Protein 7PQ5 (pdb70)

Nearest PDB structures (foldseek):
  7pq5-assembly1_L  TM=1.001E+00  e=0.000E+00  Photorhabdus laumondii subsp. laumondii TTO1
  8qja-assembly2_B  TM=7.870E-01  e=1.543E-66  Advenella mimigardefordensis DPN7
  8qja-assembly4_D  TM=7.857E-01  e=2.316E-65  Advenella mimigardefordensis DPN7
  8qja-assembly1_A  TM=7.747E-01  e=8.579E-65  Advenella mimigardefordensis DPN7
  8qja-assembly3_C  TM=7.763E-01  e=2.652E-64  Advenella mimigardefordensis DPN7

Secondary structure (DSSP, 8-state):
--------SSS--B---BTTTTB---EEEEEEE-SSS-EEEEEEEEEEEEETTEEEEEEGGG-EEEE-SSEEEEE-SSSSEEEEE--TT-SEE--TTSTTEEEEE-SSSEEEEETT-SEEEEE-EEPP--EEEE--EEEETT--EEEEEE-TTS-EEEEEETTS-EEEEEE-TT--EEEEEE-STT---EEEEEEE-TTS-EEEEEESSS-EEEEEE-TTS-EEEEE-SSS-EEEEEE-TTS-EEEEEEGGG-S-EEEEEETTEEEEE-TT--EEEEEE-TTS-EEEEE-TT--EEEEEE-TTS-EEEEE-TT--EEEEEEETTTTEEEEEE-TTS-EEEEEE-SSS--EEEEE-TTS-EEEEEE-GGG-EEEEE-TTS-EEEEEE-TTS-EEEEE-TTS-EEEEEE-TT--EEEEE-TTS-EEEEEE-TT--EEEEESSS-EEEEEE-TTS-EEEEE-TTS-EEEEEE-TT--EEEEE-TT--EEEEEE-TTS-EEEEE-TT--EEEEEE-TTT--EEEEE-TTS-EEEEEE-TTS-EEEEE-TT--EEEEEE-TTS-EEEEE-SS--EEEEEE-TTS-EEEEEETTEEEEEEE-SSS-EEEEEETTEEEEEEEETTTEEEEEEETTEEEEE---BTTEEEEEEEE---EEEEEEEEE-SSS-EEEEEETTSPPEEEEE-TTS-EEEEE-TTS-EEEEEE-TT--EEEEEEE-----EEEEEEE-TT--EEEEEETTEEEEEEE-TTS-EEEEEESSSEEEE----TT--S-SSEESSSEE-STTSEETTTEE-EETTEEEEE-TTS-EEEEEE--SSS---EEEE---SSS----EEE-SS--EEEEE-TTS-EEEEEETTTTEEEEEEESSSSEEEEEEEETTEEEEEEEEEESSSSEEEEEEEE---SSSSSS-------EEEEEEE-TTS-EEEEE-TTS-EEEEPPPB-TTS-B-S---S-GGG---B-STT-EEETTTTEEE-SS-EEEGGGTEESS--SS-TTT-S-SSB--S-TTTEE-SSSS--EESSTT-S-TT--

Foldseek 3Di:
DPFAADDDVVLFDDALATLLFQDDWDKDWFDWDDDQDIDTWIKIFAQCDADAQGGGIDIPQFWKKADPQFKIWTDHRDNGIDIWGHDPVDAKTADLLQRQWIWGQDPAGIKIDGNPDQKIWDQHDWDPDNTMTHTAWIAGPLGFIWGFDADPVGDGAKIDGPLWWIKGWDADPVRHTAWIFTCTPNGTHTAKGWDADPVSHTAWIGGLQAAIKGFDADPVGDTAKMASVPQWMKGFDADPVGHTAFMAIGPRFRTWGWDDDVQKIWIAHPVGQIKIWGADPSSGTAWIAGSVGWIKGWDADPSRHTAWIAGRVGQIWGWDDDVRNSDTAWTAGSVGWIKGWDADDVGGHTQWIAGSVRQIKGWDADPVGHTFFIQGSVRWTKGWDADSSRHTAWTAGSVGQMKGWDADSSRHTAWTQGSQRQIKGWDADPSRQTAWIDGANWIKGFDADSSRHTAWIQGSVRAIKGFDADSRGAGAWIAARVRQIKGWDAHHPRHTAWTAASVGQMKGWDADRHPRHTAWIAFSVRQMKGFDADSNRHTQKTADSLGWMKGWDDDSRGDTAWIAGQVGWIKGFDADSVRDTAWIQGPLGIWGWDADSPGDTAWIRDSPWIWGWDADDVRDTAWIDTPFWIKGWDPPDPFKIKIWIFGDVTDIWIKMFGDDVVRATAWIDTDPDQIKGFDAGSVRDTQWIADVLAKIKGWDADSLGHTAWIQIFSVCVPWTKGWDADSLGQTAWMDTPRQIKGFDADSNSFTQFIDTPNRTQKGFDADSRLFRAAFIDHPDTFHHPQQDDSARHGADGPQWGWDADSRGFTAWIWRPPVVDDTWIKGFDAGPPQRDRQWIDGRDFIKGWDADPVLATAKIDTVVFQKIKGFDPPDLHTAKIWIDTPRATAKMKGWDDRPLATAKIWMWGWDDDPPDPDRPDGDDIFMWGFDAALQHATAFTAHRRGHTAAGDADADQLGDGDGDGDHPPVPDPQDDGRQWGADVVPCWTDHRRWIAHSSRQWTRGFASPPCVQHPRGTHQDSGSRFWYDNHRRHIDGSGPVSADPSHD

Solvent-accessible surface area: 50080 Å² total; per-residue (Å²): 143,90,55,105,57,32,30,84,36,121,72,44,67,77,24,57,17,4,8,10,32,1,84,20,77,17,63,63,54,5,1,76,22,28,76,29,4,84,2,49,1,38,2,4,11,27,40,170,61,120,29,33,3,16,50,0,0,15,2,29,12,41,21,12,0,24,12,81,81,95,136,4,40,1,90,32,19,37,53,18,17,2,72,3,67,6,55,103,88,128,94,114,15,90,39,44,60,10,23,41,31,46,0,24,96,21,140,122,2,31,30,10,86,64,55,104,36,45,31,16,41,31,0,25,60,52,44,102,138,133,125,101,30,27,1,30,20,32,64,12,56,42,92,10,90,2,116,10,50,52,56,172,155,62,63,10,32,64,0,45,8,77,14,25,9,52,0,32,7,66,53,57,193,176,34,40,4,41,10,0,71,6,31,16,120,215,37,100,41,46,1,2,106,4,90,41,73,143,101,10,57,0,12,44,1,40,1,23,50,40,73,42,7,79,5,92,42,46,103,139,14,27,0,26,74,31,19,21,56,87,86,9,88,13,49,25,156,48,67,212,144,23,71,0,23,28,8,72,4,4,64,35,19,72,22,22,82,4,61,43,53,139,25,55,6,114,14,28,39,108,129,48,71,55,34,19,8,57,56,50,152,59,34,4,13,42,33,34,61,52,48,58,36,12,35,23,106,51,74,48,45,193,71,9,30,40,40,95,44,45,51,31,83,46,26,48,56,53,29,70,50,76,77,68,26,23,41,41,32,27,44,43,56,39,61,48,11,60,62,97,59,61,46,79,94,132,58,51,60,55,45,7,50,39,5,26,64,150,52,53,73,71,37,56,69,77,142,107,32,25,73,11,13,88,42,26,54,92,57,105,85,20,58,43,71,73,40,90,93,14,28,46,32,30,66,41,65,53,69,52,36,44,103,48,51,85,61,43,171,41,22,23,50,33,104,37,61,34,50,48,110,49,65,51,39,41,13,45,37,66,26,36,53,61,118,14,43,50,41,50,68,8,79,44,117,54,125,60,44,202,32,42,42,49,25,18,6,19,10,19,59,127,49,78,8,84,34,76,57,40,66,31,29,24,34,38,18,14,20,16,28,91,46,29,112,24,77,18,101,57,10,36,45,58,32,46,46,3,56,101,30,24,86,30,52,97,14,47,23,105,45,33,39,56,64,33,78,63,24,60,2,28,5,28,78,51,36,51,6,29,49,69,38,49,42,52,13,41,38,60,22,18,79,6,30,27,41,10,71,30,56,47,124,60,34,153,22,30,20,32,54,24,50,83,9,24,57,115,42,68,9,115,46,66,72,42,45,36,116,54,48,43,18,16,52,17,84,88,20,56,2,121,36,96,68,31,60,31,50,45,34,64,29,0,61,19,69,70,17,59,2,73,27,85,53,95,50,95,66,71,55,44,71,24,49,14,32,74,10,53,0,65,35,127,56,68,76,77,104,22,34,53,36,39,0,60,8,94,103,122,20,152,20,69,10,94,79,70,37,10,99,42,60,38,8,48,23,3,28,6,80,76,68,58,71,2,44,9,64,67,66,96,48,11,72,18,24,0,21,72,18,126,73,8,1,53,1,118,13,92,60,34,95,2,10,5,10,43,19,4,167,11,12,148,59,152,131,23,20,36,47,140,20,58,54,44,54,24,10,10,27,36,7,10,15,35,97,62,104,76,21,53,42,102,27,28,17,25,6,7,3,74,12,2,5,52,54,228,92,114,65,2,61,10,95,37,13,81,9,14,5,3,3,98,103,19,39,15,106,96,63,5,100,17,161,71,5,50,35,144,4,14,39,2,43,84,6,35,52,47,82,3,46,29,15,155,4,0,5,1,68,41,33,23,73,69,43,176,78,83,171,99,14,48,20,58,11,109,36,43,11,76,31,45,17,4,14,63,4,32,30,95,53,64,57,18,70,15,113,14,12,16,69,6,16,1,4,18,19,79,0,120,127,39,26,66,37,21,10,16,2,11,41,30,80,24,11,0,6,15,15,57,50,47,122,72,86,16,86,18,6,28,2,4,8,23,46,56,75,44,3,3,1,2,14,7,34,44,10,68,39,112,123,102,69,187,74,93,38,108,65,20,131,66,95,14,7,6,1,0,6,14,42,13,10,8,2,9,0,0,1,50,29,55,5,145,62,22,14,123,69,26,114,28,5,18,6,4,63,116,50,24,57,136,52,102,59,79,103,14,43,7,20,22,32,15,4,31,1,18,65,1,118,46,30,28,5,6,5,0,37,53,7,14,0,12,9,42,3,5,3,1,1,4,18,19,57,82,7,28,238,20,27,42,22,9,4,51,9,7,49,3,7,35,31,27,14,5,10,51,0,45,51,38,85,28,42,37,125,76,15,60,41,101,27,31,143

Structure (mmCIF, N/CA/C/O backbone):
data_7PQ5
#
_entry.id   7PQ5
#
_cell.length_a   1.00
_cell.length_b   1.00
_cell.length_c   1.00
_cell.angle_alpha   90.00
_cell.angle_beta   90.00
_cell.angle_gamma   90.00
#
_symmetry.space_group_name_H-M   'P 1'
#
loop_
_atom_site.group_PDB
_atom_site.id
_atom_site.type_symbol
_atom_site.label_atom_id
_atom_site.label_alt_id
_atom_site.label_comp_id
_atom_site.label_asym_id
_atom_site.label_entity_id
_atom_site.label_seq_id
_atom_site.pdbx_PDB_ins_code
_atom_site.Cartn_x
_atom_site.Cartn_y
_atom_site.Cartn_z
_atom_site.occupancy
_atom_site.B_iso_or_equiv
_atom_site.auth_seq_id
_atom_site.auth_comp_id
_atom_site.auth_asym_id
_atom_site.auth_atom_id
_atom_site.pdbx_PDB_model_num
ATOM 1 N N . GLU A 1 272 ? 107.71400 121.78500 98.64900 1.000 85.05000 272 GLU L N 1
ATOM 2 C CA . GLU A 1 272 ? 108.97000 121.58700 97.93700 1.000 85.05000 272 GLU L CA 1
ATOM 3 C C . GLU A 1 272 ? 109.76600 120.44000 98.54800 1.000 85.05000 272 GLU L C 1
ATOM 4 O O . GLU A 1 272 ? 109.58400 120.09800 99.71600 1.000 85.05000 272 GLU L O 1
ATOM 6 N N . GLY A 1 273 ? 110.65300 119.85200 97.75100 1.000 80.54000 273 GLY L N 1
ATOM 7 C CA . GLY A 1 273 ? 111.49500 118.76600 98.21500 1.000 80.54000 273 GLY L CA 1
ATOM 8 C C . GLY A 1 273 ? 112.63700 119.22800 99.09600 1.000 80.54000 273 GLY L C 1
ATOM 9 O O . GLY A 1 273 ? 113.78900 118.83100 98.89100 1.000 80.54000 273 GLY L O 1
ATOM 10 N N . ALA A 1 274 ? 112.33100 120.06400 100.08500 1.000 73.89000 274 ALA L N 1
ATOM 11 C CA . ALA A 1 274 ? 113.35800 120.68200 100.90600 1.000 73.89000 274 ALA L CA 1
ATOM 12 C C . ALA A 1 274 ? 112.80100 120.93000 102.30000 1.000 73.89000 274 ALA L C 1
ATOM 13 O O . ALA A 1 274 ? 111.60500 120.77600 102.55600 1.000 73.89000 274 ALA L O 1
ATOM 15 N N . LYS A 1 275 ? 113.69700 121.31900 103.20200 1.000 66.84000 275 LYS L N 1
ATOM 16 C CA . LYS A 1 275 ? 113.35700 121.69900 104.56400 1.000 66.84000 275 LYS L CA 1
ATOM 17 C C . LYS A 1 275 ? 114.23900 122.86500 104.96200 1.000 66.84000 275 LYS L C 1
ATOM 18 O O . LYS A 1 275 ? 115.41800 122.90100 104.60100 1.000 66.84000 275 LYS L O 1
ATOM 24 N N . ARG A 1 276 ? 113.67500 123.81500 105.70000 1.000 60.05000 276 ARG L N 1
ATOM 25 C CA . ARG A 1 276 ? 114.42800 125.01400 106.02400 1.000 60.05000 276 ARG L CA 1
ATOM 26 C C . ARG A 1 276 ? 115.59700 124.64800 106.92600 1.000 60.05000 276 ARG L C 1
ATOM 27 O O . ARG A 1 276 ? 115.53200 123.69900 107.71000 1.000 60.05000 276 ARG L O 1
ATOM 35 N N . TYR A 1 277 ? 116.67900 125.40500 106.80800 1.000 56.49000 277 TYR L N 1
ATOM 36 C CA . TYR A 1 277 ? 117.84900 125.18200 107.64000 1.000 56.49000 277 TYR L CA 1
ATOM 37 C C . TYR A 1 277 ? 117.67000 125.93700 108.94900 1.000 56.49000 277 TYR L C 1
ATOM 38 O O . TYR A 1 277 ? 117.27400 127.10500 108.95200 1.000 56.49000 277 TYR L O 1
ATOM 47 N N . ARG A 1 278 ? 117.95400 125.26300 110.05600 1.000 55.47000 278 ARG L N 1
ATOM 48 C CA . ARG A 1 278 ? 117.86600 125.84600 111.38300 1.000 55.47000 278 ARG L CA 1
ATOM 49 C C . ARG A 1 278 ? 119.22700 125.74000 112.05700 1.000 55.47000 278 ARG L C 1
ATOM 50 O O . ARG A 1 278 ? 119.98300 124.79400 111.82100 1.000 55.47000 278 ARG L O 1
ATOM 58 N N . GLU A 1 279 ? 119.52900 126.71600 112.90700 1.000 60.52000 279 GLU L N 1
ATOM 59 C CA . GLU A 1 279 ? 120.87500 126.91100 113.43100 1.000 60.52000 279 GLU L CA 1
ATOM 60 C C . GLU A 1 279 ? 121.18800 126.11900 114.69300 1.000 60.52000 279 GLU L C 1
ATOM 61 O O . GLU A 1 279 ? 122.30200 126.25100 115.21200 1.000 60.52000 279 GLU L O 1
ATOM 67 N N . ALA A 1 280 ? 120.24000 125.34800 115.22000 1.000 59.09000 280 ALA L N 1
ATOM 68 C CA . ALA A 1 280 ? 120.37900 124.43000 116.35400 1.000 59.09000 280 ALA L CA 1
ATOM 69 C C . ALA A 1 280 ? 120.27800 125.17500 117.67700 1.000 59.09000 280 ALA L C 1
ATOM 70 O O . ALA A 1 280 ? 120.38900 124.54500 118.73200 1.000 59.09000 280 ALA L O 1
ATOM 72 N N . THR A 1 281 ? 120.08000 126.49000 117.65700 1.000 58.60000 281 THR L N 1
ATOM 73 C CA . THR A 1 281 ? 119.75500 127.25900 118.84600 1.000 58.60000 281 THR L CA 1
ATOM 74 C C . THR A 1 281 ? 118.32300 127.75400 118.78500 1.000 58.60000 281 THR L C 1
ATOM 75 O O . THR A 1 281 ? 117.85300 128.40900 119.72100 1.000 58.60000 281 THR L O 1
ATOM 79 N N . LYS A 1 282 ? 117.62700 127.45000 117.69300 1.000 55.15000 282 LYS L N 1
ATOM 80 C CA . LYS A 1 282 ? 116.24400 127.82600 117.46300 1.000 55.15000 282 LYS L CA 1
ATOM 81 C C . LYS A 1 282 ? 115.34800 126.60200 117.55600 1.000 55.15000 282 LYS L C 1
ATOM 82 O O . LYS A 1 282 ? 114.15800 126.67700 117.23300 1.000 55.15000 282 LYS L O 1
ATOM 88 N N . LYS A 1 283 ? 115.91200 125.47600 117.98500 1.000 50.14000 283 LYS L N 1
ATOM 89 C CA . LYS A 1 283 ? 115.23100 124.19900 118.09700 1.000 50.14000 283 LYS L CA 1
ATOM 90 C C . LYS A 1 283 ? 114.94400 123.91000 119.56300 1.000 50.14000 283 LYS L C 1
ATOM 91 O O . LYS A 1 283 ? 115.75700 124.22200 120.43600 1.000 50.14000 283 LYS L O 1
ATOM 97 N N . PHE A 1 284 ? 113.78200 123.32300 119.82700 1.000 46.40000 284 PHE L N 1
ATOM 98 C CA . PHE A 1 284 ? 113.34500 122.98100 121.17400 1.000 46.40000 284 PHE L CA 1
ATOM 99 C C . PHE A 1 284 ? 113.30700 121.46400 121.30400 1.000 46.40000 284 PHE L C 1
ATOM 100 O O . PHE A 1 284 ? 112.74900 120.78200 120.44000 1.000 46.40000 284 PHE L O 1
ATOM 108 N N . PHE A 1 285 ? 113.90300 120.93700 122.37500 1.000 45.19000 285 PHE L N 1
ATOM 109 C CA . PHE A 1 285 ? 114.02200 119.49900 122.57200 1.000 45.19000 285 PHE L CA 1
ATOM 110 C C . PHE A 1 285 ? 113.38000 119.07000 123.88400 1.000 45.19000 285 PHE L C 1
ATOM 111 O O . PHE A 1 285 ? 113.29100 119.84900 124.83700 1.000 45.19000 285 PHE L O 1
ATOM 119 N N . THR A 1 286 ? 112.94500 117.81000 123.92300 1.000 44.94000 286 THR L N 1
ATOM 120 C CA . THR A 1 286 ? 112.59000 117.12300 125.15600 1.000 44.94000 286 THR L CA 1
ATOM 121 C C . THR A 1 286 ? 113.24500 115.74900 125.18500 1.000 44.94000 286 THR L C 1
ATOM 122 O O . THR A 1 286 ? 113.58600 115.17800 124.14700 1.000 44.94000 286 THR L O 1
ATOM 126 N N . GLY A 1 287 ? 113.40900 115.21800 126.39400 1.000 42.78000 287 GLY L N 1
ATOM 127 C CA . GLY A 1 287 ? 114.02000 113.91300 126.56300 1.000 42.78000 287 GLY L CA 1
ATOM 128 C C . GLY A 1 287 ? 115.53900 113.95800 126.55100 1.000 42.78000 287 GLY L C 1
ATOM 129 O O . GLY A 1 287 ? 116.16200 114.96500 126.88800 1.000 42.78000 287 GLY L O 1
ATOM 130 N N . ILE A 1 290 ? 114.70800 114.69700 121.47200 1.000 44.30000 290 ILE L N 1
ATOM 131 C CA . ILE A 1 290 ? 113.70100 114.67100 120.41700 1.000 44.30000 290 ILE L CA 1
ATOM 132 C C . ILE A 1 290 ? 113.32800 116.10000 120.05400 1.000 44.30000 290 ILE L C 1
ATOM 133 O O . ILE A 1 290 ? 113.01000 116.90700 120.93500 1.000 44.30000 290 ILE L O 1
ATOM 138 N N . ASP A 1 291 ? 113.37600 116.41400 118.76200 1.000 45.34000 291 ASP L N 1
ATOM 139 C CA . ASP A 1 291 ? 112.88500 117.69400 118.26400 1.000 45.34000 291 ASP L CA 1
ATOM 140 C C . ASP A 1 291 ? 111.35800 117.71900 118.27600 1.000 45.34000 291 ASP L C 1
ATOM 141 O O . ASP A 1 291 ? 110.71400 116.95500 117.55200 1.000 45.34000 291 ASP L O 1
ATOM 146 N N . VAL A 1 292 ? 110.78300 118.60200 119.09700 1.000 44.13000 292 VAL L N 1
ATOM 147 C CA . VAL A 1 292 ? 109.33000 118.68900 119.24200 1.000 44.13000 292 VAL L CA 1
ATOM 148 C C . VAL A 1 292 ? 108.64500 118.99600 117.91900 1.000 44.13000 292 VAL L C 1
ATOM 149 O O . VAL A 1 292 ? 107.47900 118.63800 117.71900 1.000 44.13000 292 VAL L O 1
ATOM 153 N N . THR A 1 293 ? 109.33300 119.67800 117.00700 1.000 43.36000 293 THR L N 1
ATOM 154 C CA . THR A 1 293 ? 108.69900 120.10900 115.76900 1.000 43.36000 293 THR L CA 1
ATOM 155 C C . THR A 1 293 ? 108.54400 118.98200 114.75500 1.000 43.36000 293 THR L C 1
ATOM 156 O O . THR A 1 293 ? 107.73700 119.10400 113.82900 1.000 43.36000 293 THR L O 1
ATOM 160 N N . THR A 1 294 ? 109.26700 117.87700 114.92000 1.000 44.06000 294 THR L N 1
ATOM 161 C CA . THR A 1 294 ? 109.28900 116.82600 113.90600 1.000 44.06000 294 THR L CA 1
ATOM 162 C C . THR A 1 294 ? 109.26500 115.41900 114.47400 1.000 44.06000 294 THR L C 1
ATOM 163 O O . THR A 1 294 ? 108.89100 114.49600 113.74400 1.000 44.06000 294 THR L O 1
ATOM 167 N N . GLY A 1 295 ? 109.63800 115.20700 115.73300 1.000 43.09000 295 GLY L N 1
ATOM 168 C CA . GLY A 1 295 ? 109.71000 113.86600 116.26800 1.000 43.09000 295 GLY L CA 1
ATOM 169 C C . GLY A 1 295 ? 110.91300 113.15000 115.70300 1.000 43.09000 295 GLY L C 1
ATOM 170 O O . GLY A 1 295 ? 110.81700 112.00300 115.26300 1.000 43.09000 295 GLY L O 1
ATOM 171 N N . GLN A 1 296 ? 112.05800 113.82400 115.71800 1.000 41.77000 296 GLN L N 1
ATOM 172 C CA . GLN A 1 296 ? 113.27600 113.31400 115.11000 1.000 41.77000 296 GLN L CA 1
ATOM 173 C C . GLN A 1 296 ? 114.40400 113.34600 116.12500 1.000 41.77000 296 GLN L C 1
ATOM 174 O O . GLN A 1 296 ? 114.60800 114.35700 116.80200 1.000 41.77000 296 GLN L O 1
ATOM 180 N N . LEU A 1 297 ? 115.12700 112.23600 116.22300 1.000 40.30000 297 LEU L N 1
ATOM 181 C CA . LEU A 1 297 ? 116.19300 112.10500 117.20300 1.000 40.30000 297 LEU L CA 1
ATOM 182 C C . LEU A 1 297 ? 117.38300 112.95900 116.77800 1.000 40.30000 297 LEU L C 1
ATOM 183 O O . LEU A 1 297 ? 117.80300 112.92700 115.61900 1.000 40.30000 297 LEU L O 1
ATOM 188 N N . PHE A 1 298 ? 117.92000 113.72800 117.71900 1.000 45.20000 298 PHE L N 1
ATOM 189 C CA . PHE A 1 298 ? 119.09900 114.56000 117.50400 1.000 45.20000 298 PHE L CA 1
ATOM 190 C C . PHE A 1 298 ? 120.28700 113.95700 118.24700 1.000 45.20000 298 PHE L C 1
ATOM 191 O O . PHE A 1 298 ? 120.33000 113.98700 119.48100 1.000 45.20000 298 PHE L O 1
ATOM 199 N N . ASP A 1 299 ? 121.25100 113.41300 117.50400 1.000 45.42000 299 ASP L N 1
ATOM 200 C CA . ASP A 1 299 ? 122.50300 112.93900 118.08300 1.000 45.42000 299 ASP L CA 1
ATOM 201 C C . ASP A 1 299 ? 123.66500 113.56200 117.32700 1.000 45.42000 299 ASP L C 1
ATOM 202 O O . ASP A 1 299 ? 123.69500 113.52400 116.09500 1.000 45.42000 299 ASP L O 1
ATOM 207 N N . GLN A 1 300 ? 124.61500 114.13700 118.06200 1.000 44.24000 300 GLN L N 1
ATOM 208 C CA . GLN A 1 300 ? 125.78300 114.76900 117.45600 1.000 44.24000 300 GLN L CA 1
ATOM 209 C C . GLN A 1 300 ? 126.96600 114.57100 118.39100 1.000 44.24000 300 GLN L C 1
ATOM 210 O O . GLN A 1 300 ? 126.95500 115.11200 119.49900 1.000 44.24000 300 GLN L O 1
ATOM 216 N N . ARG A 1 301 ? 127.98300 113.81600 117.97200 1.000 41.01000 301 ARG L N 1
ATOM 217 C CA . ARG A 1 301 ? 129.10500 113.53100 118.86200 1.000 41.01000 301 ARG L CA 1
ATOM 218 C C . ARG A 1 301 ? 130.44400 113.80000 118.18700 1.000 41.01000 301 ARG L C 1
ATOM 219 O O . ARG A 1 301 ? 130.66200 113.39200 117.04400 1.000 41.01000 301 ARG L O 1
ATOM 227 N N . THR A 1 302 ? 131.33400 114.48200 118.90800 1.000 43.05000 302 THR L N 1
ATOM 228 C CA . THR A 1 302 ? 132.69700 114.77200 118.46900 1.000 43.05000 302 THR L CA 1
ATOM 229 C C . THR A 1 302 ? 133.66400 113.66000 118.87400 1.000 43.05000 302 THR L C 1
ATOM 230 O O . THR A 1 302 ? 133.61600 113.16600 120.00400 1.000 43.05000 302 THR L O 1
ATOM 234 N N . ASP A 1 303 ? 134.50800 113.23100 117.93400 1.000 41.73000 303 ASP L N 1
ATOM 235 C CA . ASP A 1 303 ? 135.40400 112.10600 118.17400 1.000 41.73000 303 ASP L CA 1
ATOM 236 C C . ASP A 1 303 ? 136.88300 112.46500 118.22200 1.000 41.73000 303 ASP L C 1
ATOM 237 O O . ASP A 1 303 ? 137.63300 111.79600 118.93200 1.000 41.73000 303 ASP L O 1
ATOM 242 N N . ILE A 1 304 ? 137.33100 113.48600 117.48700 1.000 41.45000 304 ILE L N 1
ATOM 243 C CA . ILE A 1 304 ? 138.72500 113.92300 117.49300 1.000 41.45000 304 ILE L CA 1
ATOM 244 C C . ILE A 1 304 ? 138.75300 115.44700 117.53300 1.000 41.45000 304 ILE L C 1
ATOM 245 O O . ILE A 1 304 ? 137.82200 116.11100 117.07200 1.000 41.45000 304 ILE L O 1
ATOM 250 N N . THR A 1 305 ? 139.82200 116.00800 118.10400 1.000 46.38000 305 THR L N 1
ATOM 251 C CA . THR A 1 305 ? 139.97600 117.46200 118.16600 1.000 46.38000 305 THR L CA 1
ATOM 252 C C . THR A 1 305 ? 141.45500 117.82600 118.23600 1.000 46.38000 305 THR L C 1
ATOM 253 O O . THR A 1 305 ? 142.11800 117.52500 119.23100 1.000 46.38000 305 THR L O 1
ATOM 257 N N . LEU A 1 306 ? 141.96500 118.47800 117.18800 1.000 47.41000 306 LEU L N 1
ATOM 258 C CA . LEU A 1 306 ? 143.38300 118.79100 117.05600 1.000 47.41000 306 LEU L CA 1
ATOM 259 C C . LEU A 1 306 ? 143.54100 120.17800 116.44400 1.000 47.41000 306 LEU L C 1
ATOM 260 O O . LEU A 1 306 ? 142.59500 120.75300 115.90300 1.000 47.41000 306 LEU L O 1
ATOM 265 N N . GLY A 1 307 ? 144.74800 120.71500 116.53900 1.000 49.11000 307 GLY L N 1
ATOM 266 C CA . GLY A 1 30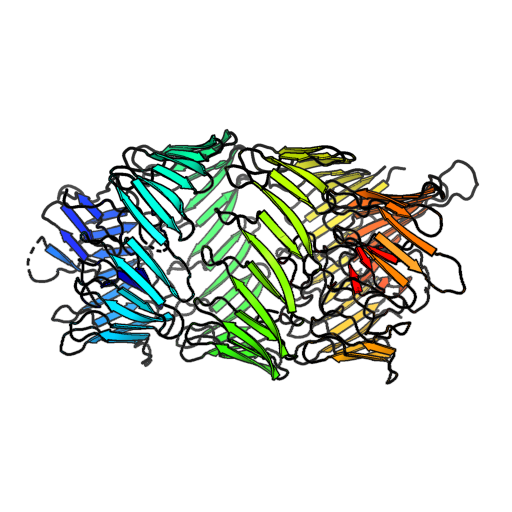7 ? 145.16200 121.87200 115.77400 1.000 49.11000 307 GLY L CA 1
ATOM 267 C C . GLY A 1 307 ? 145.22000 123.13700 116.61900 1.000 49.11000 307 GLY L C 1
ATOM 268 O O . GLY A 1 307 ? 144.55300 123.27200 117.64700 1.000 49.11000 307 GLY L O 1
ATOM 269 N N . GLN A 1 308 ? 146.04600 124.07900 116.16200 1.000 49.91000 308 GLN L N 1
ATOM 270 C CA . GLN A 1 308 ? 146.28900 125.33700 116.86200 1.000 49.91000 308 GLN L CA 1
ATOM 271 C C . GLN A 1 308 ? 145.77800 126.56600 116.12700 1.000 49.91000 308 GLN L C 1
ATOM 272 O O . GLN A 1 308 ? 145.18300 127.44400 116.75300 1.000 49.91000 308 GLN L O 1
ATOM 278 N N . THR A 1 309 ? 145.99800 126.66100 114.81600 1.000 50.57000 309 THR L N 1
ATOM 279 C CA . THR A 1 309 ? 145.58600 127.83400 114.05200 1.000 50.57000 309 THR L CA 1
ATOM 280 C C . THR A 1 309 ? 144.13600 127.74300 113.58900 1.000 50.57000 309 THR L C 1
ATOM 281 O O . THR A 1 309 ? 143.34500 128.65600 113.83700 1.000 50.57000 309 THR L O 1
ATOM 285 N N . LEU A 1 310 ? 143.77300 126.66100 112.91700 1.000 49.52000 310 LEU L N 1
ATOM 286 C CA . LEU A 1 310 ? 142.38100 126.37000 112.62700 1.000 49.52000 310 LEU L CA 1
ATOM 287 C C . LEU A 1 310 ? 142.08300 124.93900 113.04300 1.000 49.52000 310 LEU L C 1
ATOM 288 O O . LEU A 1 310 ? 142.97300 124.08500 113.01000 1.000 49.52000 310 LEU L O 1
ATOM 293 N N . PRO A 1 311 ? 140.84500 124.64400 113.43800 1.000 48.73000 311 PRO L N 1
ATOM 294 C CA . PRO A 1 311 ? 140.57000 123.35800 114.08600 1.000 48.73000 311 PRO L CA 1
ATOM 295 C C . PRO A 1 311 ? 140.34100 122.22600 113.09800 1.000 48.73000 311 PRO L C 1
ATOM 296 O O . PRO A 1 311 ? 139.67900 122.38600 112.07100 1.000 48.73000 311 PRO L O 1
ATOM 300 N N . LEU A 1 312 ? 140.90200 121.06600 113.42900 1.000 45.92000 312 LEU L N 1
ATOM 301 C CA . LEU A 1 312 ? 140.61300 119.80600 112.75400 1.000 45.92000 312 LEU L CA 1
ATOM 302 C C . LEU A 1 312 ? 139.73500 118.96900 113.67800 1.000 45.92000 312 LEU L C 1
ATOM 303 O O . LEU A 1 312 ? 140.20600 118.48800 114.71300 1.000 45.92000 312 LEU L O 1
ATOM 308 N N . VAL A 1 313 ? 138.46800 118.78600 113.30600 1.000 43.43000 313 VAL L N 1
ATOM 309 C CA . VAL A 1 313 ? 137.47500 118.14900 114.16900 1.000 43.43000 313 VAL L CA 1
ATOM 310 C C . VAL A 1 313 ? 136.70700 117.11600 113.35800 1.000 43.43000 313 VAL L C 1
ATOM 311 O O . VAL A 1 313 ? 136.09800 117.45300 112.33700 1.000 43.43000 313 VAL L O 1
ATOM 315 N N . PHE A 1 314 ? 136.72400 115.86700 113.81700 1.000 42.64000 314 PHE L N 1
ATOM 316 C CA . PHE A 1 314 ? 135.86800 114.81400 113.28200 1.000 42.64000 314 PHE L CA 1
ATOM 317 C C . PHE A 1 314 ? 134.59700 114.75000 114.12000 1.000 42.64000 314 PHE L C 1
ATOM 318 O O . PHE A 1 314 ? 134.62800 114.31700 115.27500 1.000 42.64000 314 PHE L O 1
ATOM 326 N N . LEU A 1 315 ? 133.48000 115.17700 113.53700 1.000 41.83000 315 LEU L N 1
ATOM 327 C CA . LEU A 1 315 ? 132.17900 115.17300 114.18900 1.000 41.83000 315 LEU L CA 1
ATOM 328 C C . LEU A 1 315 ? 131.19300 114.38500 113.34200 1.000 41.83000 315 LEU L C 1
ATOM 329 O O . LEU A 1 315 ? 131.16400 114.53300 112.12000 1.000 41.83000 315 LEU L O 1
ATOM 334 N N . ARG A 1 316 ? 130.38000 113.55500 113.99200 1.000 38.29000 316 ARG L N 1
ATOM 335 C CA . ARG A 1 316 ? 129.36800 112.75500 113.32000 1.000 38.29000 316 ARG L CA 1
ATOM 336 C C . ARG A 1 316 ? 127.99200 113.04500 113.90200 1.000 38.29000 316 ARG L C 1
ATOM 337 O O . ARG A 1 316 ? 127.85700 113.37500 115.08200 1.000 38.29000 316 ARG L O 1
ATOM 345 N N . SER A 1 317 ? 126.96800 112.92500 113.05800 1.000 38.00000 317 SER L N 1
ATOM 346 C CA . SER A 1 317 ? 125.59200 113.17900 113.46200 1.000 38.00000 317 SER L CA 1
ATOM 347 C C . SER A 1 317 ? 124.66800 112.15700 112.81800 1.000 38.00000 317 SER L C 1
ATOM 348 O O . SER A 1 317 ? 125.03700 111.46800 111.86700 1.000 38.00000 317 SER L O 1
ATOM 351 N N . TRP A 1 318 ? 123.45200 112.07000 113.34900 1.000 34.97000 318 TRP L N 1
ATOM 352 C CA . TRP A 1 318 ? 122.48100 111.05800 112.95500 1.000 34.97000 318 TRP L CA 1
ATOM 353 C C . TRP A 1 318 ? 121.39300 111.68200 112.09000 1.000 34.97000 318 TRP L C 1
ATOM 354 O O . TRP A 1 318 ? 120.72700 112.63300 112.51000 1.000 34.97000 318 TRP L O 1
ATOM 365 N N . VAL A 1 319 ? 121.21600 111.13400 110.89100 1.000 38.15000 319 VAL L N 1
ATOM 366 C CA . VAL A 1 319 ? 120.23000 111.57100 109.90400 1.000 38.15000 319 VAL L CA 1
ATOM 367 C C . VAL A 1 319 ? 119.83300 110.33600 109.09900 1.000 38.15000 319 VAL L C 1
ATOM 368 O O . VAL A 1 319 ? 120.54200 109.95600 108.16000 1.000 38.15000 319 VAL L O 1
ATOM 372 N N . PRO A 1 320 ? 118.72900 109.67300 109.44300 1.000 38.24000 320 PRO L N 1
ATOM 373 C CA . PRO A 1 320 ? 118.50400 108.29400 108.97400 1.000 38.24000 320 PRO L CA 1
ATOM 374 C C . PRO A 1 320 ? 118.62200 108.06200 107.47300 1.000 38.24000 320 PRO L C 1
ATOM 375 O O . PRO A 1 320 ? 119.07600 106.98400 107.07000 1.000 38.24000 320 PRO L O 1
ATOM 379 N N . GLU A 1 321 ? 118.23000 109.02000 106.63000 1.000 44.80000 321 GLU L N 1
ATOM 380 C CA . GLU A 1 321 ? 118.21900 108.82700 105.18300 1.000 44.80000 321 GLU L CA 1
ATOM 381 C C . GLU A 1 321 ? 119.46600 109.36500 104.48400 1.000 44.80000 321 GLU L C 1
ATOM 382 O O . GLU A 1 321 ? 119.40000 109.74000 103.31000 1.000 44.80000 321 GLU L O 1
ATOM 388 N N . GLU A 1 322 ? 120.60200 109.41400 105.16900 1.000 46.40000 322 GLU L N 1
ATOM 389 C CA . GLU A 1 322 ? 121.81400 109.97800 104.59800 1.000 46.40000 322 GLU L CA 1
ATOM 390 C C . GLU A 1 322 ? 122.97000 109.02900 104.87800 1.000 46.40000 322 GLU L C 1
ATOM 391 O O . GLU A 1 322 ? 122.86300 108.11600 105.69800 1.000 46.40000 322 GLU L O 1
ATOM 397 N N . GLN A 1 323 ? 124.08100 109.23200 104.17600 1.000 46.95000 323 GLN L N 1
ATOM 398 C CA . GLN A 1 323 ? 125.15700 108.25500 104.20500 1.000 46.95000 323 GLN L CA 1
ATOM 399 C C . GLN A 1 323 ? 126.48900 108.96200 104.00500 1.000 46.95000 323 GLN L C 1
ATOM 400 O O . GLN A 1 323 ? 126.55700 110.05100 103.43000 1.000 46.95000 323 GLN L O 1
ATOM 406 N N . GLY A 1 324 ? 127.55200 108.32600 104.49300 1.000 46.43000 324 GLY L N 1
ATOM 407 C CA . GLY A 1 324 ? 128.90600 108.80800 104.30500 1.000 46.43000 324 GLY L CA 1
ATOM 408 C C . GLY A 1 324 ? 129.93200 107.79500 104.76800 1.000 46.43000 324 GLY L C 1
ATOM 409 O O . GLY A 1 324 ? 129.74700 106.58800 104.58600 1.000 46.43000 324 GLY L O 1
ATOM 410 N N . LEU A 1 325 ? 131.02500 108.26900 105.35700 1.000 45.95000 325 LEU L N 1
ATOM 411 C CA . LEU A 1 325 ? 131.78900 107.43000 106.26500 1.000 45.95000 325 LEU L CA 1
ATOM 412 C C . LEU A 1 325 ? 130.90000 107.00800 107.42600 1.000 45.95000 325 LEU L C 1
ATOM 413 O O . LEU A 1 325 ? 129.93700 107.69600 107.77600 1.000 45.95000 325 LEU L O 1
ATOM 418 N N . LEU A 1 326 ? 131.22200 105.85700 108.01800 1.000 41.28000 326 LEU L N 1
ATOM 419 C CA . LEU A 1 326 ? 130.46700 105.22700 109.10000 1.000 41.28000 326 LEU L CA 1
ATOM 420 C C . LEU A 1 326 ? 129.13800 104.64400 108.63900 1.000 41.28000 326 LEU L C 1
ATOM 421 O O . LEU A 1 326 ? 128.32100 104.25200 109.47700 1.000 41.28000 326 LEU L O 1
ATOM 426 N N . GLY A 1 327 ? 128.90400 104.56100 107.33300 1.000 41.03000 327 GLY L N 1
ATOM 427 C CA . GLY A 1 327 ? 127.82400 103.77000 106.79700 1.000 41.03000 327 GLY L CA 1
ATOM 428 C C . GLY A 1 327 ? 126.45300 104.40600 106.86600 1.000 41.03000 327 GLY L C 1
ATOM 429 O O . GLY A 1 327 ? 126.30600 105.61700 107.04900 1.000 41.03000 327 GLY L O 1
ATOM 430 N N . PRO A 1 328 ? 125.42000 103.58600 106.68200 1.000 39.32000 328 PRO L N 1
ATOM 431 C CA . PRO A 1 328 ? 124.04100 104.08800 106.69300 1.000 39.32000 328 PRO L CA 1
ATOM 432 C C . PRO A 1 328 ? 123.70100 104.89500 107.93600 1.000 39.32000 328 PRO L C 1
ATOM 433 O O . PRO A 1 328 ? 124.01300 104.50200 109.06000 1.000 39.32000 328 PRO L O 1
ATOM 437 N N . GLY A 1 329 ? 123.04500 106.03400 107.72000 1.000 35.39000 329 GLY L N 1
ATOM 438 C CA . GLY A 1 329 ? 122.50500 106.84600 108.78500 1.000 35.39000 329 GLY L CA 1
ATOM 439 C C . GLY A 1 329 ? 123.46400 107.80200 109.45100 1.000 35.39000 329 GLY L C 1
ATOM 440 O O . GLY A 1 329 ? 123.01700 108.80900 110.00600 1.000 35.39000 329 GLY L O 1
ATOM 441 N N . TRP A 1 330 ? 124.76100 107.53200 109.42400 1.000 34.82000 330 TRP L N 1
ATOM 442 C CA . TRP A 1 330 ? 125.74300 108.37900 110.08400 1.000 34.82000 330 TRP L CA 1
ATOM 443 C C . TRP A 1 330 ? 126.48500 109.21000 109.04500 1.000 34.82000 330 TRP L C 1
ATOM 444 O O . TRP A 1 330 ? 126.95000 108.67600 108.03400 1.000 34.82000 330 TRP L O 1
ATOM 455 N N . THR A 1 331 ? 126.60200 110.51100 109.30200 1.000 40.55000 331 THR L N 1
ATOM 456 C CA . THR A 1 331 ? 127.29300 111.42600 108.40600 1.000 40.55000 331 THR L CA 1
ATOM 457 C C . THR A 1 331 ? 128.19100 112.33500 109.23000 1.000 40.55000 331 THR L C 1
ATOM 458 O O . THR A 1 331 ? 127.97300 112.53000 110.42600 1.000 40.55000 331 THR L O 1
ATOM 462 N N . ASP A 1 332 ? 129.21400 112.89000 108.58200 1.000 45.77000 332 ASP L N 1
ATOM 463 C CA . ASP A 1 332 ? 130.30900 113.48500 109.33100 1.000 45.77000 332 ASP L CA 1
ATOM 464 C C . ASP A 1 332 ? 130.95000 114.63400 108.56500 1.000 45.77000 332 ASP L C 1
ATOM 465 O O . ASP A 1 332 ? 130.79300 114.77400 107.35100 1.000 45.77000 332 ASP L O 1
ATOM 470 N N . SER A 1 333 ? 131.67100 115.46400 109.32600 1.000 45.61000 333 SER L N 1
ATOM 471 C CA . SER A 1 333 ? 132.28000 116.69000 108.81600 1.000 45.61000 333 SER L CA 1
ATOM 472 C C . SER A 1 333 ? 133.19800 116.45900 107.62100 1.000 45.61000 333 SER L C 1
ATOM 473 O O . SER A 1 333 ? 133.36600 117.35600 106.78900 1.000 45.61000 333 SER L O 1
ATOM 476 N N . PHE A 1 334 ? 133.81300 115.28400 107.52200 1.000 45.32000 334 PHE L N 1
ATOM 477 C CA . PHE A 1 334 ? 134.69900 114.99500 106.40300 1.000 45.32000 334 PHE L CA 1
ATOM 478 C C . PHE A 1 334 ? 133.97200 114.69300 105.10000 1.000 45.32000 334 PHE L C 1
ATOM 479 O O . PHE A 1 334 ? 134.60500 114.72900 104.04000 1.000 45.32000 334 PHE L O 1
ATOM 487 N N . SER A 1 335 ? 132.67700 114.38400 105.13700 1.000 48.66000 335 SER L N 1
ATOM 488 C CA . SER A 1 335 ? 131.94600 113.99500 103.93700 1.000 48.66000 335 SER L CA 1
ATOM 489 C C . SER A 1 335 ? 130.96900 115.06600 103.46000 1.000 48.66000 335 SER L C 1
ATOM 490 O O . SER A 1 335 ? 129.97300 114.75000 102.80800 1.000 48.66000 335 SER L O 1
ATOM 493 N N . GLU A 1 336 ? 131.22900 116.32900 103.77800 1.000 51.73000 336 GLU L N 1
ATOM 494 C CA . GLU A 1 336 ? 130.49900 117.41300 103.13800 1.000 51.73000 336 GLU L CA 1
ATOM 495 C C . GLU A 1 336 ? 130.84200 117.48900 101.65400 1.000 51.73000 336 GLU L C 1
ATOM 496 O O . GLU A 1 336 ? 131.95100 117.15500 101.23200 1.000 51.73000 336 GLU L O 1
ATOM 502 N N . CYS A 1 337 ? 129.87300 117.93700 100.85900 1.000 54.35000 337 CYS L N 1
ATOM 503 C CA . CYS A 1 337 ? 130.04600 118.04000 99.41600 1.000 54.35000 337 CYS L CA 1
ATOM 504 C C . CYS A 1 337 ? 129.07400 119.08100 98.88100 1.000 54.35000 337 CYS L C 1
ATOM 505 O O . CYS A 1 337 ? 128.17200 119.53600 99.58500 1.000 54.35000 337 CYS L O 1
ATOM 508 N N . ALA A 1 338 ? 129.27400 119.45500 97.62000 1.000 53.47000 338 ALA L N 1
ATOM 509 C CA . ALA A 1 338 ? 128.35700 120.32600 96.90300 1.000 53.47000 338 ALA L CA 1
ATOM 510 C C . ALA A 1 338 ? 127.80400 119.62300 95.67100 1.000 53.47000 338 ALA L C 1
ATOM 511 O O . ALA A 1 338 ? 128.45800 118.75900 95.08000 1.000 53.47000 338 ALA L O 1
ATOM 513 N N . LEU A 1 339 ? 126.58900 120.00900 95.28400 1.000 56.18000 339 LEU L N 1
ATOM 514 C CA . LEU A 1 339 ? 125.95900 119.55200 94.05400 1.000 56.18000 339 LEU L CA 1
ATOM 515 C C . LEU A 1 339 ? 125.44100 120.75800 93.28700 1.000 56.18000 339 LEU L C 1
ATOM 516 O O . LEU A 1 339 ? 124.97300 121.72600 93.89000 1.000 56.18000 339 LEU L O 1
ATOM 521 N N . ALA A 1 340 ? 125.52000 120.69700 91.95900 1.000 58.41000 340 ALA L N 1
ATOM 522 C CA . ALA A 1 340 ? 125.15600 121.82000 91.10000 1.000 58.41000 340 ALA L CA 1
ATOM 523 C C . ALA A 1 340 ? 124.28100 121.31200 89.96500 1.000 58.41000 340 ALA L C 1
ATOM 524 O O . ALA A 1 340 ? 124.75400 120.57000 89.09900 1.000 58.41000 340 ALA L O 1
ATOM 526 N N . THR A 1 341 ? 123.01200 121.71000 89.96600 1.000 64.21000 341 THR L N 1
ATOM 527 C CA . THR A 1 341 ? 122.08700 121.38700 88.87800 1.000 64.21000 341 THR L CA 1
ATOM 528 C C . THR A 1 341 ? 122.04600 122.48600 87.81700 1.000 64.21000 341 THR L C 1
ATOM 529 O O . THR A 1 341 ? 120.99300 123.00400 87.44800 1.000 64.21000 341 THR L O 1
ATOM 533 N N . GLY A 1 342 ? 123.21800 122.82700 87.29500 1.000 66.06000 342 GLY L N 1
ATOM 534 C CA . GLY A 1 342 ? 123.32500 123.74400 86.17900 1.000 66.06000 342 GLY L CA 1
ATOM 535 C C . GLY A 1 342 ? 123.19900 125.21400 86.52100 1.000 66.06000 342 GLY L C 1
ATOM 536 O O . GLY A 1 342 ? 123.93200 126.03400 85.96200 1.000 66.06000 342 GLY L O 1
ATOM 537 N N . ASP A 1 343 ? 122.28500 125.57500 87.42200 1.000 65.38000 343 ASP L N 1
ATOM 538 C CA . ASP A 1 343 ? 122.17800 126.97200 87.82900 1.000 65.38000 343 ASP L CA 1
ATOM 539 C C . ASP A 1 343 ? 121.82000 127.14200 89.30200 1.000 65.38000 343 ASP L C 1
ATOM 540 O O . ASP A 1 343 ? 121.88700 128.25500 89.83100 1.000 65.38000 343 ASP L O 1
ATOM 545 N N . ARG A 1 344 ? 121.43600 126.05900 89.97000 1.000 60.49000 344 ARG L N 1
ATOM 546 C CA . ARG A 1 344 ? 121.27500 126.03900 91.41700 1.000 60.49000 344 ARG L CA 1
ATOM 547 C C . ARG A 1 344 ? 122.30200 125.10700 92.04700 1.000 60.49000 344 ARG L C 1
ATOM 548 O O . ARG A 1 344 ? 122.60200 124.04300 91.50000 1.000 60.49000 344 ARG L O 1
ATOM 556 N N . VAL A 1 345 ? 122.84600 125.50900 93.19500 1.000 51.26000 345 VAL L N 1
ATOM 557 C CA . VAL A 1 345 ? 123.85800 124.73500 93.90300 1.000 51.26000 345 VAL L CA 1
ATOM 558 C C . VAL A 1 345 ? 123.31600 124.37500 95.27800 1.000 51.26000 345 VAL L C 1
ATOM 559 O O . VAL A 1 345 ? 122.66200 125.19500 95.92900 1.000 51.26000 345 VAL L O 1
ATOM 563 N N . GLU A 1 346 ? 123.59200 123.15000 95.72100 1.000 52.93000 346 GLU L N 1
ATOM 564 C CA . GLU A 1 346 ? 123.16400 122.65900 97.02400 1.000 52.93000 346 GLU L CA 1
ATOM 565 C C . GLU A 1 346 ? 124.36600 122.20700 97.84300 1.000 52.93000 346 GLU L C 1
ATOM 566 O O . GLU A 1 346 ? 125.16800 121.39400 97.37400 1.000 52.93000 346 GLU L O 1
ATOM 572 N N . ILE A 1 347 ? 124.47900 122.71700 99.06800 1.000 51.07000 347 ILE L N 1
ATOM 573 C CA . ILE A 1 347 ? 125.53500 122.33300 100.00200 1.000 51.07000 347 ILE L CA 1
ATOM 574 C C . ILE A 1 347 ? 124.92800 121.43300 101.07100 1.000 51.07000 347 ILE L C 1
ATOM 575 O O . ILE A 1 347 ? 123.99100 121.83900 101.76800 1.000 51.07000 347 ILE L O 1
ATOM 580 N N . ARG A 1 348 ? 125.46500 120.22200 101.21900 1.000 53.16000 348 ARG L N 1
ATOM 581 C CA . ARG A 1 348 ? 124.98200 119.25700 102.21200 1.000 53.16000 348 ARG L CA 1
ATOM 582 C C . ARG A 1 348 ? 125.82000 119.35700 103.48200 1.000 53.16000 348 ARG L C 1
ATOM 583 O O . ARG A 1 348 ? 126.86600 118.72400 103.60800 1.000 53.16000 348 ARG L O 1
ATOM 591 N N . THR A 1 349 ? 125.34900 120.15400 104.43400 1.000 55.61000 349 THR L N 1
ATOM 592 C CA . THR A 1 349 ? 126.04700 120.30400 105.69900 1.000 55.61000 349 THR L CA 1
ATOM 593 C C . THR A 1 349 ? 125.69000 119.16300 106.65100 1.000 55.61000 349 THR L C 1
ATOM 594 O O . THR A 1 349 ? 124.80600 118.34600 106.38700 1.000 55.61000 349 THR L O 1
ATOM 598 N N . THR A 1 350 ? 126.40500 119.11100 107.77600 1.000 54.44000 350 THR L N 1
ATOM 599 C CA . THR A 1 350 ? 126.19900 118.07800 108.78600 1.000 54.44000 350 THR L CA 1
ATOM 600 C C . THR A 1 350 ? 124.92000 118.26400 109.60100 1.000 54.44000 350 THR L C 1
ATOM 601 O O . THR A 1 350 ? 124.66400 117.45400 110.49600 1.000 54.44000 350 THR L O 1
ATOM 605 N N . GLU A 1 351 ? 124.12000 119.29000 109.32700 1.000 58.69000 351 GLU L N 1
ATOM 606 C CA . GLU A 1 351 ? 122.79700 119.41400 109.92100 1.000 58.69000 351 GLU L CA 1
ATOM 607 C C . GLU A 1 351 ? 121.78700 118.55700 109.16100 1.000 58.69000 351 GLU L C 1
ATOM 608 O O . GLU A 1 351 ? 122.10800 117.88200 108.18100 1.000 58.69000 351 GLU L O 1
ATOM 614 N N . GLY A 1 352 ? 120.54000 118.59300 109.62000 1.000 57.51000 352 GLY L N 1
ATOM 615 C CA . GLY A 1 352 ? 119.46200 117.87500 108.97200 1.000 57.51000 352 GLY L CA 1
ATOM 616 C C . GLY A 1 352 ? 119.03200 118.40000 107.61900 1.000 57.51000 352 GLY L C 1
ATOM 617 O O . GLY A 1 352 ? 118.15600 117.79100 106.99800 1.000 57.51000 352 GLY L O 1
ATOM 618 N N . ALA A 1 353 ? 119.61200 119.49600 107.13300 1.000 55.36000 353 ALA L N 1
ATOM 619 C CA . ALA A 1 353 ? 119.12700 120.10700 105.90500 1.000 55.36000 353 ALA L CA 1
ATOM 620 C C . ALA A 1 353 ? 120.29600 120.69600 105.13300 1.000 55.36000 353 ALA L C 1
ATOM 621 O O . ALA A 1 353 ? 121.36900 120.94600 105.68300 1.000 55.36000 353 ALA L O 1
ATOM 623 N N . SER A 1 354 ? 120.07000 120.90800 103.84200 1.000 51.22000 354 SER L N 1
ATOM 624 C CA . SER A 1 354 ? 121.02800 121.54100 102.95100 1.000 51.22000 354 SER L CA 1
ATOM 625 C C . SER A 1 354 ? 120.88600 123.06100 102.93500 1.000 51.22000 354 SER L C 1
ATOM 626 O O . SER A 1 354 ? 119.89100 123.62700 103.38900 1.000 51.22000 354 SER L O 1
ATOM 629 N N . LEU A 1 355 ? 121.91400 123.71500 102.40000 1.000 49.04000 355 LEU L N 1
ATOM 630 C CA . LEU A 1 355 ? 121.87500 125.11700 102.00300 1.000 49.04000 355 LEU L CA 1
ATOM 631 C C . LEU A 1 355 ? 121.69200 125.21200 100.49300 1.000 49.04000 355 LEU L C 1
ATOM 632 O O . LEU A 1 355 ? 122.34000 124.48200 99.73900 1.000 49.04000 355 LEU L O 1
ATOM 637 N N . TYR A 1 356 ? 120.80800 126.10600 100.05300 1.000 49.02000 356 TYR L N 1
ATOM 638 C CA . TYR A 1 356 ? 120.53900 126.30800 98.63400 1.000 49.02000 356 TYR L CA 1
ATOM 639 C C . TYR A 1 356 ? 120.91300 127.71800 98.19500 1.000 49.02000 356 TYR L C 1
ATOM 640 O O . TYR A 1 356 ? 120.58600 128.69300 98.87900 1.000 49.02000 356 TYR L O 1
ATOM 649 N N . PHE A 1 357 ? 121.59200 127.81700 97.04900 1.000 46.84000 357 PHE L N 1
ATOM 650 C CA . PHE A 1 357 ? 122.00300 129.08200 96.45200 1.000 46.84000 357 PHE L CA 1
ATOM 651 C C . PHE A 1 357 ? 121.65800 129.07500 94.97000 1.000 46.84000 357 PHE L C 1
ATOM 652 O O . PHE A 1 357 ? 121.81300 128.05300 94.29800 1.000 46.84000 357 PHE L O 1
ATOM 660 N N . ALA A 1 358 ? 121.19300 130.21500 94.46400 1.000 50.53000 358 ALA L N 1
ATOM 661 C CA . ALA A 1 358 ? 121.06500 130.45200 93.02900 1.000 50.53000 358 ALA L CA 1
ATOM 662 C C . ALA A 1 358 ? 122.28000 131.22900 92.53800 1.000 50.53000 358 ALA L C 1
ATOM 663 O O . ALA A 1 358 ? 122.53200 132.34400 93.00300 1.000 50.53000 358 ALA L O 1
ATOM 665 N N . LEU A 1 359 ? 123.02500 130.65000 91.59900 1.000 53.66000 359 LEU L N 1
ATOM 666 C CA . LEU A 1 359 ? 124.27700 131.23600 91.11700 1.000 53.66000 359 LEU L CA 1
ATOM 667 C C . LEU A 1 359 ? 124.35600 131.10700 89.60300 1.000 53.66000 359 LEU L C 1
ATOM 668 O O . LEU A 1 359 ? 125.01200 130.20400 89.07100 1.000 53.66000 359 LEU L O 1
ATOM 673 N N . PRO A 1 360 ? 123.66300 131.97900 88.87100 1.000 57.89000 360 PRO L N 1
ATOM 674 C CA . PRO A 1 360 ? 123.80500 132.00300 87.40900 1.000 57.89000 360 PRO L CA 1
ATOM 675 C C . PRO A 1 360 ? 125.23800 132.29900 86.99000 1.000 57.89000 360 PRO L C 1
ATOM 676 O O . PRO A 1 360 ? 126.07500 132.74300 87.77800 1.000 57.89000 360 PRO L O 1
ATOM 680 N N . ALA A 1 361 ? 125.52100 132.04200 85.71100 1.000 61.45000 361 ALA L N 1
ATOM 681 C CA . ALA A 1 361 ? 126.84700 132.31000 85.16200 1.000 61.45000 361 ALA L CA 1
ATOM 682 C C . ALA A 1 361 ? 127.15000 133.79600 85.00600 1.000 61.45000 361 ALA L C 1
ATOM 683 O O . ALA A 1 361 ? 128.28200 134.14400 84.65700 1.000 61.45000 361 ALA L O 1
ATOM 685 N N . ALA A 1 362 ? 126.18100 134.67100 85.24800 1.000 62.11000 362 ALA L N 1
ATOM 686 C CA . ALA A 1 362 ? 126.37700 136.11100 85.14200 1.000 62.11000 362 ALA L CA 1
ATOM 687 C C . ALA A 1 362 ? 126.83900 136.76000 86.44000 1.000 62.11000 362 ALA L C 1
ATOM 688 O O . ALA A 1 362 ? 127.01200 137.98200 86.47100 1.000 62.11000 362 ALA L O 1
ATOM 690 N N . TYR A 1 363 ? 127.04800 135.98800 87.50600 1.000 61.11000 363 TYR L N 1
ATOM 691 C CA . TYR A 1 363 ? 127.28300 136.55300 88.82600 1.000 61.11000 363 TYR L CA 1
ATOM 692 C C . TYR A 1 363 ? 128.45900 135.86700 89.50300 1.000 61.11000 363 TYR L C 1
ATOM 693 O O . TYR A 1 363 ? 128.70200 134.67300 89.31200 1.000 61.11000 363 TYR L O 1
ATOM 702 N N . THR A 1 364 ? 129.19700 136.65400 90.28800 1.000 57.11000 364 THR L N 1
ATOM 703 C CA . THR A 1 364 ? 130.34300 136.17200 91.04900 1.000 57.11000 364 THR L CA 1
ATOM 704 C C . THR A 1 364 ? 129.97600 135.62900 92.42500 1.000 57.11000 364 THR L C 1
ATOM 705 O O . THR A 1 364 ? 130.65100 134.72100 92.91800 1.000 57.11000 364 THR L O 1
ATOM 709 N N . HIS A 1 365 ? 128.93000 136.16000 93.05800 1.000 55.58000 365 HIS L N 1
ATOM 710 C CA . HIS A 1 365 ? 128.57600 135.80100 94.42500 1.000 55.58000 365 HIS L CA 1
ATOM 711 C C . HIS A 1 365 ? 127.06400 135.77100 94.56300 1.000 55.58000 365 HIS L C 1
ATOM 712 O O . HIS A 1 365 ? 126.34600 136.43600 93.81400 1.000 55.58000 365 HIS L O 1
ATOM 719 N N . SER A 1 366 ? 126.58600 134.99100 95.53100 1.000 49.51000 366 SER L N 1
ATOM 720 C CA . SER A 1 366 ? 125.16000 134.87600 95.78500 1.000 49.51000 366 SER L CA 1
ATOM 721 C C . SER A 1 366 ? 124.89300 134.76700 97.27900 1.000 49.51000 366 SER L C 1
ATOM 722 O O . SER A 1 366 ? 125.71900 134.26100 98.04000 1.000 49.51000 366 SER L O 1
ATOM 725 N N . VAL A 1 367 ? 123.72100 135.24800 97.68300 1.000 47.50000 367 VAL L N 1
ATOM 726 C CA . VAL A 1 367 ? 123.27600 135.24700 99.07300 1.000 47.50000 367 VAL L CA 1
ATOM 727 C C . VAL A 1 367 ? 121.80800 134.84800 99.08600 1.000 47.50000 367 VAL L C 1
ATOM 728 O O . VAL A 1 367 ? 121.03200 135.28800 98.23300 1.000 47.50000 367 VAL L O 1
ATOM 732 N N . ASN A 1 368 ? 121.42100 134.01100 100.04900 1.000 47.64000 368 ASN L N 1
ATOM 733 C CA . ASN A 1 368 ? 120.02400 133.62700 100.20400 1.000 47.64000 368 ASN L CA 1
ATOM 734 C C . ASN A 1 368 ? 119.47400 134.22200 101.48900 1.000 47.64000 368 ASN L C 1
ATOM 735 O O . ASN A 1 368 ? 120.02900 133.96900 102.56700 1.000 47.64000 368 ASN L O 1
ATOM 740 N N . PRO A 1 369 ? 118.40700 135.02200 101.42100 1.000 48.97000 369 PRO L N 1
ATOM 741 C CA . PRO A 1 369 ? 117.87800 135.66700 102.63400 1.000 48.97000 369 PRO L CA 1
ATOM 742 C C . PRO A 1 369 ? 117.46600 134.71400 103.74700 1.000 48.97000 369 PRO L C 1
ATOM 743 O O . PRO A 1 369 ? 117.36300 135.15300 104.89800 1.000 48.97000 369 PRO L O 1
ATOM 747 N N . ASP A 1 370 ? 117.21500 133.43700 103.45400 1.000 50.58000 370 ASP L N 1
ATOM 748 C CA . ASP A 1 370 ? 116.79100 132.50900 104.49500 1.000 50.58000 370 ASP L CA 1
ATOM 749 C C . ASP A 1 370 ? 117.93200 132.00400 105.36600 1.000 50.58000 370 ASP L C 1
ATOM 750 O O . ASP A 1 370 ? 117.67900 131.56100 106.49000 1.000 50.58000 370 ASP L O 1
ATOM 755 N N . HIS A 1 371 ? 119.17000 132.04800 104.88400 1.000 46.19000 371 HIS L N 1
ATOM 756 C CA . HIS A 1 371 ? 120.34700 131.74100 105.69900 1.000 46.19000 371 HIS L CA 1
ATOM 757 C C . HIS A 1 371 ? 121.42700 132.76300 105.39000 1.000 46.19000 371 HIS L C 1
ATOM 758 O O . HIS A 1 371 ? 122.45300 132.45100 104.77600 1.000 46.19000 371 HIS L O 1
ATOM 765 N N . PRO A 1 372 ? 121.21700 134.01700 105.79600 1.000 44.82000 372 PRO L N 1
ATOM 766 C CA . PRO A 1 372 ? 122.00400 135.12800 105.25500 1.000 44.82000 372 PRO L CA 1
ATOM 767 C C . PRO A 1 372 ? 123.41100 135.23000 105.81300 1.000 44.82000 372 PRO L C 1
ATOM 768 O O . PRO A 1 372 ? 124.14600 136.13900 105.41700 1.000 44.82000 372 PRO L O 1
ATOM 772 N N . ASP A 1 373 ? 123.80600 134.33500 106.71500 1.000 45.76000 373 ASP L N 1
ATOM 773 C CA . ASP A 1 373 ? 125.17800 134.32200 107.20200 1.000 45.76000 373 ASP L CA 1
ATOM 774 C C . ASP A 1 373 ? 126.15400 133.74300 106.18900 1.000 45.76000 373 ASP L C 1
ATOM 775 O O . ASP A 1 373 ? 127.33600 134.09700 106.21000 1.000 45.76000 373 ASP L O 1
ATOM 780 N N . PHE A 1 374 ? 125.69300 132.86200 105.30600 1.000 43.49000 374 PHE L N 1
ATOM 781 C CA . PHE A 1 374 ? 126.56700 132.21900 104.33800 1.000 43.49000 374 PHE L CA 1
ATOM 782 C C . PHE A 1 374 ? 126.60600 132.97800 103.02000 1.000 43.49000 374 PHE L C 1
ATOM 783 O O . PHE A 1 374 ? 125.59800 133.52700 102.57000 1.000 43.49000 374 PHE L O 1
ATOM 791 N N . THR A 1 375 ? 127.78300 132.99000 102.40200 1.000 43.61000 375 THR L N 1
ATOM 792 C CA . THR A 1 375 ? 127.98300 133.48800 101.04900 1.000 43.61000 375 THR L CA 1
ATOM 793 C C . THR A 1 375 ? 128.64900 132.38900 100.24100 1.000 43.61000 375 THR L C 1
ATOM 794 O O . THR A 1 375 ? 129.61200 131.77800 100.71000 1.000 43.61000 375 THR L O 1
ATOM 798 N N . LEU A 1 376 ? 128.15600 132.14200 99.03400 1.000 43.77000 376 LEU L N 1
ATOM 799 C CA . LEU A 1 376 ? 128.77700 131.18400 98.13300 1.000 43.77000 376 LEU L CA 1
ATOM 800 C C . LEU A 1 376 ? 129.35300 131.92000 96.93700 1.000 43.77000 376 LEU L C 1
ATOM 801 O O . LEU A 1 376 ? 128.64900 132.68600 96.27400 1.000 43.77000 376 LEU L O 1
ATOM 806 N N . SER A 1 377 ? 130.62700 131.67300 96.66100 1.000 45.28000 377 SER L N 1
ATOM 807 C CA . SER A 1 377 ? 131.35200 132.34400 95.60100 1.000 45.28000 377 SER L CA 1
ATOM 808 C C . SER A 1 377 ? 131.91100 131.31400 94.63600 1.000 45.28000 377 SER L C 1
ATOM 809 O O . SER A 1 377 ? 132.09300 130.14600 94.98100 1.000 45.28000 377 SER L O 1
ATOM 812 N N . ARG A 1 378 ? 132.16700 131.75700 93.41300 1.000 51.80000 378 ARG L N 1
ATOM 813 C CA . ARG A 1 378 ? 132.67800 130.85900 92.39400 1.000 51.80000 378 ARG L CA 1
ATOM 814 C C . ARG A 1 378 ? 134.18300 130.70000 92.56000 1.000 51.80000 378 ARG L C 1
ATOM 815 O O . ARG A 1 378 ? 134.87900 131.61700 93.00100 1.000 51.80000 378 ARG L O 1
ATOM 823 N N . GLY A 1 379 ? 134.68700 129.52700 92.20100 1.000 51.20000 379 GLY L N 1
ATOM 824 C CA . GLY A 1 379 ? 136.10100 129.27100 92.37600 1.000 51.20000 379 GLY L CA 1
ATOM 825 C C . GLY A 1 379 ? 136.81000 129.02500 91.06500 1.000 51.20000 379 GLY L C 1
ATOM 826 O O . GLY A 1 379 ? 136.22500 129.21400 89.99500 1.000 51.20000 379 GLY L O 1
ATOM 827 N N . GLU A 1 380 ? 138.07700 128.61700 91.12900 1.000 52.87000 380 GLU L N 1
ATOM 828 C CA . GLU A 1 380 ? 138.78400 128.26200 89.90500 1.000 52.87000 380 GLU L CA 1
ATOM 829 C C . GLU A 1 380 ? 138.14300 127.04400 89.25500 1.000 52.87000 380 GLU L C 1
ATOM 830 O O . GLU A 1 380 ? 137.97200 126.99800 88.03200 1.000 52.87000 380 GLU L O 1
ATOM 836 N N . GLN A 1 381 ? 137.78400 126.04800 90.06000 1.000 52.00000 381 GLN L N 1
ATOM 837 C CA . GLN A 1 381 ? 137.18200 124.81300 89.58000 1.000 52.00000 381 GLN L CA 1
ATOM 838 C C . GLN A 1 381 ? 135.78200 124.61700 90.13300 1.000 52.00000 381 GLN L C 1
ATOM 839 O O . GLN A 1 381 ? 134.83800 124.40500 89.36500 1.000 52.00000 381 GLN L O 1
ATOM 845 N N . GLY A 1 382 ? 135.62200 124.69400 91.44900 1.000 47.34000 382 GLY L N 1
ATOM 846 C CA . GLY A 1 382 ? 134.34300 124.46200 92.08500 1.000 47.34000 382 GLY L CA 1
ATOM 847 C C . GLY A 1 382 ? 133.83700 125.71200 92.76800 1.000 47.34000 382 GLY L C 1
ATOM 848 O O . GLY A 1 382 ? 133.92000 126.80500 92.20400 1.000 47.34000 382 GLY L O 1
ATOM 849 N N . TYR A 1 383 ? 133.31800 125.57000 93.98300 1.000 42.96000 383 TYR L N 1
ATOM 850 C CA . TYR A 1 383 ? 132.70100 126.66900 94.70500 1.000 42.96000 383 TYR L CA 1
ATOM 851 C C . TYR A 1 383 ? 133.40300 126.87900 96.03800 1.000 42.96000 383 TYR L C 1
ATOM 852 O O . TYR A 1 383 ? 134.11500 126.00400 96.53400 1.000 42.96000 383 TYR L O 1
ATOM 861 N N . ILE A 1 384 ? 133.21000 128.06500 96.60600 1.000 42.24000 384 ILE L N 1
ATOM 862 C CA . ILE A 1 384 ? 133.80300 128.43700 97.88300 1.000 42.24000 384 ILE L CA 1
ATOM 863 C C . ILE A 1 384 ? 132.69400 128.94000 98.79600 1.000 42.24000 384 ILE L C 1
ATOM 864 O O . ILE A 1 384 ? 131.90600 129.80300 98.39900 1.000 42.24000 384 ILE L O 1
ATOM 869 N N . LEU A 1 385 ? 132.63700 128.40800 100.01400 1.000 41.24000 385 LEU L N 1
ATOM 870 C CA . LEU A 1 385 ? 131.61600 128.76300 100.99200 1.000 41.24000 385 LEU L CA 1
ATOM 871 C C . LEU A 1 385 ? 132.26600 129.40900 102.20700 1.000 41.24000 385 LEU L C 1
ATOM 872 O O . LEU A 1 385 ? 133.18500 128.83600 102.79500 1.000 41.24000 385 LEU L O 1
ATOM 877 N N . ARG A 1 386 ? 131.78900 130.59200 102.58500 1.000 43.21000 386 ARG L N 1
ATOM 878 C CA . ARG A 1 386 ? 132.28800 131.27600 103.76800 1.000 43.21000 386 ARG L CA 1
ATOM 879 C C . ARG A 1 386 ? 131.13700 131.81300 104.60800 1.000 43.21000 386 ARG L C 1
ATOM 880 O O . ARG A 1 386 ? 130.13300 132.28700 104.07200 1.000 43.21000 386 ARG L O 1
ATOM 888 N N . HIS A 1 387 ? 131.30100 131.73500 105.92500 1.000 45.20000 387 HIS L N 1
ATOM 889 C CA . HIS A 1 387 ? 130.35500 132.25700 106.90300 1.000 45.20000 387 HIS L CA 1
ATOM 890 C C . HIS A 1 387 ? 130.86100 133.60300 107.40700 1.000 45.20000 387 HIS L C 1
ATOM 891 O O . HIS A 1 387 ? 132.03800 133.72300 107.75700 1.000 45.20000 387 HIS L O 1
ATOM 898 N N . ARG A 1 388 ? 129.97900 134.61100 107.42400 1.000 45.46000 388 ARG L N 1
ATOM 899 C CA . ARG A 1 388 ? 130.37000 135.99300 107.70200 1.000 45.46000 388 ARG L CA 1
ATOM 900 C C . ARG A 1 388 ? 131.35600 136.11600 108.85900 1.000 45.46000 388 ARG L C 1
ATOM 901 O O . ARG A 1 388 ? 132.44000 136.68700 108.70900 1.000 45.46000 388 ARG L O 1
ATOM 909 N N . ASP A 1 389 ? 130.98400 135.60100 110.02300 1.000 49.31000 389 ASP L N 1
ATOM 910 C CA . ASP A 1 389 ? 131.75900 135.80300 111.24800 1.000 49.31000 389 ASP L CA 1
ATOM 911 C C . ASP A 1 389 ? 132.68200 134.62600 111.52800 1.000 49.31000 389 ASP L C 1
ATOM 912 O O . ASP A 1 389 ? 132.70200 134.07200 112.62600 1.000 49.31000 389 ASP L O 1
ATOM 917 N N . SER A 1 390 ? 133.45900 134.22700 110.52600 1.000 48.39000 390 SER L N 1
ATOM 918 C CA . SER A 1 390 ? 134.51800 133.24900 110.70500 1.000 48.39000 390 SER L CA 1
ATOM 919 C C . SER A 1 390 ? 135.62200 133.55400 109.70900 1.000 48.39000 390 SER L C 1
ATOM 920 O O . SER A 1 390 ? 135.34000 134.02900 108.60300 1.000 48.39000 390 SER L O 1
ATOM 923 N N . PRO A 1 391 ? 136.88400 133.30500 110.06900 1.000 47.79000 391 PRO L N 1
ATOM 924 C CA . PRO A 1 391 ? 137.97300 133.45400 109.09600 1.000 47.79000 391 PRO L CA 1
ATOM 925 C C . PRO A 1 391 ? 138.14800 132.26100 108.17300 1.000 47.79000 391 PRO L C 1
ATOM 926 O O . PRO A 1 391 ? 138.90600 132.36500 107.20000 1.000 47.79000 391 PRO L O 1
ATOM 930 N N . VAL A 1 392 ? 137.47600 131.14300 108.43000 1.000 46.39000 392 VAL L N 1
ATOM 931 C CA . VAL A 1 392 ? 137.71500 129.90600 107.69800 1.000 46.39000 392 VAL L CA 1
ATOM 932 C C . VAL A 1 392 ? 136.75200 129.81000 106.52200 1.000 46.39000 392 VAL L C 1
ATOM 933 O O . VAL A 1 392 ? 135.54500 130.03100 106.66800 1.000 46.39000 392 VAL L O 1
ATOM 937 N N . SER A 1 393 ? 137.29500 129.48700 105.35400 1.000 43.34000 393 SER L N 1
ATOM 938 C CA . SER A 1 393 ? 136.54500 129.29600 104.12500 1.000 43.34000 393 SER L CA 1
ATOM 939 C C . SER A 1 393 ? 136.79400 127.89800 103.57400 1.000 43.34000 393 SER L C 1
ATOM 940 O O . SER A 1 393 ? 137.88700 127.34900 103.72000 1.000 43.34000 393 SER L O 1
ATOM 943 N N . LYS A 1 394 ? 135.77900 127.31800 102.93900 1.000 41.58000 394 LYS L N 1
ATOM 944 C CA . LYS A 1 394 ? 135.79700 125.91400 102.54700 1.000 41.58000 394 LYS L CA 1
ATOM 945 C C . LYS A 1 394 ? 135.73400 125.80300 101.03100 1.000 41.58000 394 LYS L C 1
ATOM 946 O O . LYS A 1 394 ? 134.86600 126.41000 100.39700 1.000 41.58000 394 LYS L O 1
ATOM 952 N N . TYR A 1 395 ? 136.65300 125.02800 100.45500 1.000 41.29000 395 TYR L N 1
ATOM 953 C CA . TYR A 1 395 ? 136.85500 124.94600 99.01000 1.000 41.29000 395 TYR L CA 1
ATOM 954 C C . TYR A 1 395 ? 136.33900 123.60700 98.50100 1.000 41.29000 395 TYR L C 1
ATOM 955 O O . TYR A 1 395 ? 136.97400 122.57200 98.71300 1.000 41.29000 395 TYR L O 1
ATOM 964 N N . PHE A 1 396 ? 135.18500 123.62800 97.83600 1.000 42.72000 396 PHE L N 1
ATOM 965 C CA . PHE A 1 396 ? 134.62400 122.43700 97.19400 1.000 42.72000 396 PHE L CA 1
ATOM 966 C C . PHE A 1 396 ? 135.05600 122.38000 95.72800 1.000 42.72000 396 PHE L C 1
ATOM 967 O O . PHE A 1 396 ? 134.26600 122.57400 94.80400 1.000 42.72000 396 PHE L O 1
ATOM 975 N N . THR A 1 397 ? 136.34700 122.10400 95.52100 1.000 44.99000 397 THR L N 1
ATOM 976 C CA . THR A 1 397 ? 136.96900 122.30900 94.21600 1.000 44.99000 397 THR L CA 1
ATOM 977 C C . THR A 1 397 ? 137.65000 121.04700 93.70000 1.000 44.99000 397 THR L C 1
ATOM 978 O O . THR A 1 397 ? 138.68200 121.13100 93.03300 1.000 44.99000 397 THR L O 1
ATOM 982 N N . LEU A 1 398 ? 137.10300 119.87200 93.99500 1.000 47.45000 398 LEU L N 1
ATOM 983 C CA . LEU A 1 398 ? 137.60500 118.63000 93.41600 1.000 47.45000 398 LEU L CA 1
ATOM 984 C C . LEU A 1 398 ? 136.45300 117.89200 92.74900 1.000 47.45000 398 LEU L C 1
ATOM 985 O O . LEU A 1 398 ? 135.48900 117.50300 93.43700 1.000 47.45000 398 LEU L O 1
ATOM 990 N N . PRO A 1 399 ? 136.49900 117.67200 91.43600 1.000 53.34000 399 PRO L N 1
ATOM 991 C CA . PRO A 1 399 ? 135.40500 116.95500 90.76700 1.000 53.34000 399 PRO L CA 1
ATOM 992 C C . PRO A 1 399 ? 135.42100 115.47100 91.10400 1.000 53.34000 399 PRO L C 1
ATOM 993 O O . PRO A 1 399 ? 136.43200 114.79100 90.92600 1.000 53.34000 399 PRO L O 1
ATOM 997 N N . HIS A 1 400 ? 134.28900 114.97100 91.58200 1.000 59.12000 400 HIS L N 1
ATOM 998 C CA . HIS A 1 400 ? 134.11000 113.53300 91.73700 1.000 59.12000 400 HIS L CA 1
ATOM 999 C C . HIS A 1 400 ? 133.82600 112.90500 90.37900 1.000 59.12000 400 HIS L C 1
ATOM 1000 O O . HIS A 1 400 ? 132.83700 113.27100 89.73600 1.000 59.12000 400 HIS L O 1
ATOM 1007 N N . PRO A 1 401 ? 134.65000 111.96800 89.91000 1.000 62.64000 401 PRO L N 1
ATOM 1008 C CA . PRO A 1 401 ? 134.51000 111.47400 88.53100 1.000 62.64000 401 PRO L CA 1
ATOM 1009 C C . PRO A 1 401 ? 133.27200 110.60100 88.38100 1.000 62.64000 401 PRO L C 1
ATOM 1010 O O . PRO A 1 401 ? 133.11800 109.59400 89.07500 1.000 62.64000 401 PRO L O 1
ATOM 1014 N N . SER A 1 402 ? 132.39300 110.99300 87.46400 1.000 63.73000 402 SER L N 1
ATOM 1015 C CA . SER A 1 402 ? 131.21000 110.20600 87.13900 1.000 63.73000 402 SER L CA 1
ATOM 1016 C C . SER A 1 402 ? 130.59500 110.66600 85.82000 1.000 63.73000 402 SER L C 1
ATOM 1017 O O . SER A 1 402 ? 130.85300 111.77600 85.35700 1.000 63.73000 402 SER L O 1
ATOM 1020 N N . PRO A 1 409 ? 123.05500 116.15500 88.19000 1.000 65.86000 409 PRO L N 1
ATOM 1021 C CA . PRO A 1 409 ? 123.93000 117.10700 88.87600 1.000 65.86000 409 PRO L CA 1
ATOM 1022 C C . PRO A 1 409 ? 125.38900 116.66600 88.86400 1.000 65.86000 409 PRO L C 1
ATOM 1023 O O . PRO A 1 409 ? 125.68000 115.51300 88.54400 1.000 65.86000 409 PRO L O 1
ATOM 1027 N N . ARG A 1 410 ? 126.29400 117.57600 89.21000 1.000 62.77000 410 ARG L N 1
ATOM 1028 C CA . ARG A 1 410 ? 127.71600 117.28100 89.29800 1.000 62.77000 410 ARG L CA 1
ATOM 1029 C C . ARG A 1 410 ? 128.16000 117.39600 90.74800 1.000 62.77000 410 ARG L C 1
ATOM 1030 O O . ARG A 1 410 ? 127.84800 118.38400 91.41900 1.000 62.77000 410 ARG L O 1
ATOM 1038 N N . ARG A 1 411 ? 128.88000 116.38800 91.22800 1.000 59.70000 411 ARG L N 1
ATOM 1039 C CA . ARG A 1 411 ? 129.29600 116.33300 92.62100 1.000 59.70000 411 ARG L CA 1
ATOM 1040 C C . ARG A 1 411 ? 130.68800 116.93700 92.75000 1.000 59.70000 411 ARG L C 1
ATOM 1041 O O . ARG A 1 411 ? 131.58200 116.61300 91.96300 1.000 59.70000 411 ARG L O 1
ATOM 1049 N N . TRP A 1 412 ? 130.87000 117.81900 93.72900 1.000 51.07000 412 TRP L N 1
ATOM 1050 C CA . TRP A 1 412 ? 132.18100 118.36500 94.05400 1.000 51.07000 412 TRP L CA 1
ATOM 1051 C C . TRP A 1 412 ? 132.55100 117.96500 95.47500 1.000 51.07000 412 TRP L C 1
ATOM 1052 O O . TRP A 1 412 ? 131.74800 118.13600 96.39600 1.000 51.07000 412 TRP L O 1
ATOM 1063 N N . LEU A 1 413 ? 133.75800 117.43100 95.64900 1.000 46.90000 413 LEU L N 1
ATOM 1064 C CA . LEU A 1 413 ? 134.24700 117.02300 96.95900 1.000 46.90000 413 LEU L CA 1
ATOM 1065 C C . LEU A 1 413 ? 134.90800 118.18600 97.69100 1.000 46.90000 413 LEU L C 1
ATOM 1066 O O . LEU A 1 413 ? 135.43200 119.11600 97.07700 1.000 46.90000 413 LEU L O 1
ATOM 1071 N N . LEU A 1 414 ? 134.88500 118.11900 99.01800 1.000 44.77000 414 LEU L N 1
ATOM 1072 C CA . LEU A 1 414 ? 135.66800 119.04100 99.83200 1.000 44.77000 414 LEU L CA 1
ATOM 1073 C C . LEU A 1 414 ? 137.15000 118.71400 99.72000 1.000 44.77000 414 LEU L C 1
ATOM 1074 O O . LEU A 1 414 ? 137.55700 117.56500 99.90900 1.000 44.77000 414 LEU L O 1
ATOM 1079 N N . THR A 1 415 ? 137.96400 119.72300 99.42100 1.000 45.76000 415 THR L N 1
ATOM 1080 C CA . THR A 1 415 ? 139.39000 119.50100 99.23900 1.000 45.76000 415 THR L CA 1
ATOM 1081 C C . THR A 1 415 ? 140.28200 120.23100 100.23200 1.000 45.76000 415 THR L C 1
ATOM 1082 O O . THR A 1 415 ? 141.39700 119.76600 100.47000 1.000 45.76000 415 THR L O 1
ATOM 1086 N N . GLU A 1 416 ? 139.84700 121.35300 100.80500 1.000 44.83000 416 GLU L N 1
ATOM 1087 C CA . GLU A 1 416 ? 140.60300 121.96500 101.89100 1.000 44.83000 416 GLU L CA 1
ATOM 1088 C C . GLU A 1 416 ? 139.75400 123.00500 102.60600 1.000 44.83000 416 GLU L C 1
ATOM 1089 O O . GLU A 1 416 ? 138.72200 123.44600 102.09900 1.000 44.83000 416 GLU L O 1
ATOM 1095 N N . HIS A 1 417 ? 140.20900 123.38500 103.79800 1.000 42.26000 417 HIS L N 1
ATOM 1096 C CA . HIS A 1 417 ? 139.83300 124.63000 104.45100 1.000 42.26000 417 HIS L CA 1
ATOM 1097 C C . HIS A 1 417 ? 141.01000 125.59000 104.38200 1.000 42.26000 417 HIS L C 1
ATOM 1098 O O . HIS A 1 417 ? 142.16500 125.16500 104.45600 1.000 42.26000 417 HIS L O 1
ATOM 1105 N N . ARG A 1 418 ? 140.72600 126.88000 104.23600 1.000 45.95000 418 ARG L N 1
ATOM 1106 C CA . ARG A 1 418 ? 141.78800 127.87500 104.21900 1.000 45.95000 418 ARG L CA 1
ATOM 1107 C C . ARG A 1 418 ? 141.38800 129.08400 105.05300 1.000 45.95000 418 ARG L C 1
ATOM 1108 O O . ARG A 1 418 ? 140.24500 129.53800 104.98900 1.000 45.95000 418 ARG L O 1
ATOM 1116 N N . ASP A 1 419 ? 142.33100 129.59100 105.84100 1.000 50.31000 419 ASP L N 1
ATOM 1117 C CA . ASP A 1 419 ? 142.20600 130.88900 106.48900 1.000 50.31000 419 ASP L CA 1
ATOM 1118 C C . ASP A 1 419 ? 142.51500 132.02800 105.52200 1.000 50.31000 419 ASP L C 1
ATOM 1119 O O . ASP A 1 419 ? 143.16400 131.84800 104.49000 1.000 50.31000 419 ASP L O 1
ATOM 1124 N N . VAL A 1 420 ? 142.03600 133.22400 105.87900 1.000 49.51000 420 VAL L N 1
ATOM 1125 C CA . VAL A 1 420 ? 142.51700 134.45800 105.26500 1.000 49.51000 420 VAL L CA 1
ATOM 1126 C C . VAL A 1 420 ? 144.01000 134.67100 105.47600 1.000 49.51000 420 VAL L C 1
ATOM 1127 O O . VAL A 1 420 ? 144.62300 135.48000 104.77300 1.000 49.51000 420 VAL L O 1
ATOM 1131 N N . TYR A 1 421 ? 144.61000 133.97600 106.43900 1.000 49.30000 421 TYR L N 1
ATOM 1132 C CA . TYR A 1 421 ? 146.04500 134.01400 106.69000 1.000 49.30000 421 TYR L CA 1
ATOM 1133 C C . TYR A 1 421 ? 146.82700 132.97900 105.89200 1.000 49.30000 421 TYR L C 1
ATOM 1134 O O . TYR A 1 421 ? 148.03700 132.84600 106.10000 1.000 49.30000 421 TYR L O 1
ATOM 1143 N N . ASP A 1 422 ? 146.15900 132.22700 105.01800 1.000 54.05000 422 ASP L N 1
ATOM 1144 C CA . ASP A 1 422 ? 146.77600 131.19000 104.18900 1.000 54.05000 422 ASP L CA 1
ATOM 1145 C C . ASP A 1 422 ? 147.34100 130.04400 105.02800 1.000 54.05000 422 ASP L C 1
ATOM 1146 O O . ASP A 1 422 ? 148.28900 129.36800 104.62200 1.000 54.05000 422 ASP L O 1
ATOM 1151 N N . ASN A 1 423 ? 146.76800 129.82200 106.20900 1.000 51.01000 423 ASN L N 1
ATOM 1152 C CA . ASN A 1 423 ? 146.79700 128.50400 106.82300 1.000 51.01000 423 ASN L CA 1
ATOM 1153 C C . ASN A 1 423 ? 145.87500 127.56700 106.05600 1.000 51.01000 423 ASN L C 1
ATOM 1154 O O . ASN A 1 423 ? 144.85500 127.98500 105.50800 1.000 51.01000 423 ASN L O 1
ATOM 1159 N N . ARG A 1 424 ? 146.23200 126.28800 106.01800 1.000 48.78000 424 ARG L N 1
ATOM 1160 C CA . ARG A 1 424 ? 145.45200 125.33100 105.25000 1.000 48.78000 424 ARG L CA 1
ATOM 1161 C C . ARG A 1 424 ? 145.27400 124.03900 106.02900 1.000 48.78000 424 ARG L C 1
ATOM 1162 O O . ARG A 1 424 ? 146.05900 123.70400 106.91800 1.000 48.78000 424 ARG L O 1
ATOM 1170 N N . LEU A 1 425 ? 144.20800 123.32500 105.68300 1.000 44.96000 425 LEU L N 1
ATOM 1171 C CA . LEU A 1 425 ? 143.95400 121.96600 106.14700 1.000 44.96000 425 LEU L CA 1
ATOM 1172 C C . LEU A 1 425 ? 143.61700 121.15400 104.90600 1.000 44.96000 425 LEU L C 1
ATOM 1173 O O . LEU A 1 425 ? 142.55100 121.34100 104.31800 1.000 44.96000 425 LEU L O 1
ATOM 1178 N N . ARG A 1 426 ? 144.51100 120.25500 104.50800 1.000 46.39000 426 ARG L N 1
ATOM 1179 C CA . ARG A 1 426 ? 144.41800 119.57400 103.22200 1.000 46.39000 426 ARG L CA 1
ATOM 1180 C C . ARG A 1 426 ? 143.84300 118.17100 103.36500 1.000 46.39000 426 ARG L C 1
ATOM 1181 O O . ARG A 1 426 ? 144.24200 117.41700 104.25600 1.000 46.39000 426 ARG L O 1
ATOM 1189 N N . PHE A 1 427 ? 142.91100 117.82700 102.48000 1.000 43.01000 427 PHE L N 1
ATOM 1190 C CA . PHE A 1 427 ? 142.33100 116.49300 102.39400 1.000 43.01000 427 PHE L CA 1
ATOM 1191 C C . PHE A 1 427 ? 142.90600 115.79600 101.16700 1.000 43.01000 427 PHE L C 1
ATOM 1192 O O . PHE A 1 427 ? 142.78600 116.30900 100.05000 1.000 43.01000 427 PHE L O 1
ATOM 1200 N N . ILE A 1 428 ? 143.51800 114.63100 101.36800 1.000 43.98000 428 ILE L N 1
ATOM 1201 C CA . ILE A 1 428 ? 144.20200 113.90000 100.30600 1.000 43.98000 428 ILE L CA 1
ATOM 1202 C C . ILE A 1 428 ? 143.41500 112.63900 99.98500 1.000 43.98000 428 ILE L C 1
ATOM 1203 O O . ILE A 1 428 ? 143.14000 111.83000 100.87700 1.000 43.98000 428 ILE L O 1
ATOM 1208 N N . TYR A 1 429 ? 143.06000 112.46700 98.71500 1.000 46.78000 429 TYR L N 1
ATOM 1209 C CA . TYR A 1 429 ? 142.32200 111.30200 98.24700 1.000 46.78000 429 TYR L CA 1
ATOM 1210 C C . TYR A 1 429 ? 143.21900 110.42300 97.38800 1.000 46.78000 429 TYR L C 1
ATOM 1211 O O . TYR A 1 429 ? 144.04300 110.92600 96.61900 1.000 46.78000 429 TYR L O 1
ATOM 1220 N N . ASN A 1 430 ? 143.05900 109.11100 97.52300 1.000 55.09000 430 ASN L N 1
ATOM 1221 C CA . ASN A 1 430 ? 143.71900 108.16900 96.63500 1.000 55.09000 430 ASN L CA 1
ATOM 1222 C C . ASN A 1 430 ? 142.92300 108.01500 95.33900 1.000 55.09000 430 ASN L C 1
ATOM 1223 O O . ASN A 1 430 ? 141.83700 108.57200 95.17500 1.000 55.09000 430 ASN L O 1
ATOM 1228 N N . LYS A 1 431 ? 143.48100 107.25300 94.40300 1.000 61.72000 431 LYS L N 1
ATOM 1229 C CA . LYS A 1 431 ? 142.65100 106.65600 93.36600 1.000 61.72000 431 LYS L CA 1
ATOM 1230 C C . LYS A 1 431 ? 141.64700 105.70000 93.99400 1.000 61.72000 431 LYS L C 1
ATOM 1231 O O . LYS A 1 431 ? 141.94500 105.03200 94.98700 1.000 61.72000 431 LYS L O 1
ATOM 1237 N N . HIS A 1 432 ? 140.44400 105.65600 93.41700 1.000 63.60000 432 HIS L N 1
ATOM 1238 C CA . HIS A 1 432 ? 139.21200 105.09200 93.98800 1.000 63.60000 432 HIS L CA 1
ATOM 1239 C C . HIS A 1 432 ? 138.59000 106.01000 95.03200 1.000 63.60000 432 HIS L C 1
ATOM 1240 O O . HIS A 1 432 ? 137.73100 105.55600 95.80000 1.000 63.60000 432 HIS L O 1
ATOM 1247 N N . CYS A 1 433 ? 139.03000 107.26700 95.11800 1.000 59.66000 433 CYS L N 1
ATOM 1248 C CA . CYS A 1 433 ? 138.29100 108.36200 95.76000 1.000 59.66000 433 CYS L CA 1
ATOM 1249 C C . CYS A 1 433 ? 137.95900 108.08200 97.22500 1.000 59.66000 433 CYS L C 1
ATOM 1250 O O . CYS A 1 433 ? 136.92600 108.52800 97.72600 1.000 59.66000 433 CYS L O 1
ATOM 1253 N N . GLN A 1 434 ? 138.81300 107.34400 97.93000 1.000 52.81000 434 GLN L N 1
ATOM 1254 C CA . GLN A 1 434 ? 138.72300 107.27500 99.38300 1.000 52.81000 434 GLN L CA 1
ATOM 1255 C C . GLN A 1 434 ? 139.59000 108.36100 100.00700 1.000 52.81000 434 GLN L C 1
ATOM 1256 O O . GLN A 1 434 ? 140.67200 108.67200 99.50400 1.000 52.81000 434 GLN L O 1
ATOM 1262 N N . LEU A 1 435 ? 139.11400 108.93100 101.10900 1.000 43.64000 435 LEU L N 1
ATOM 1263 C CA . LEU A 1 435 ? 139.91400 109.86100 101.89800 1.000 43.64000 435 LEU L CA 1
ATOM 1264 C C . LEU A 1 435 ? 140.93000 109.07700 102.71600 1.000 43.64000 435 LEU L C 1
ATOM 1265 O O . LEU A 1 435 ? 140.56200 108.36100 103.65000 1.000 43.64000 435 LEU L O 1
ATOM 1270 N N . THR A 1 436 ? 142.21000 109.20300 102.36600 1.000 44.31000 436 THR L N 1
ATOM 1271 C CA . THR A 1 436 ? 143.27000 108.49000 103.06800 1.000 44.31000 436 THR L CA 1
ATOM 1272 C C . THR A 1 436 ? 143.99400 109.32000 104.12100 1.000 44.31000 436 THR L C 1
ATOM 1273 O O . THR A 1 436 ? 144.40000 108.76500 105.14500 1.000 44.31000 436 THR L O 1
ATOM 1277 N N . GLN A 1 437 ? 144.18100 110.62200 103.91000 1.000 43.56000 437 GLN L N 1
ATOM 1278 C CA . GLN A 1 437 ? 144.96300 111.43900 104.82900 1.000 43.56000 437 GLN L CA 1
ATOM 1279 C C . GLN A 1 437 ? 144.34700 112.82000 104.97300 1.000 43.56000 437 GLN L C 1
ATOM 1280 O O . GLN A 1 437 ? 143.64000 113.30400 104.09000 1.000 43.56000 437 GLN L O 1
ATOM 1286 N N . VAL A 1 438 ? 144.63700 113.45400 106.10700 1.000 42.75000 438 VAL L N 1
ATOM 1287 C CA . VAL A 1 438 ? 144.30600 114.85300 106.35600 1.000 42.75000 438 VAL L CA 1
ATOM 1288 C C . VAL A 1 438 ? 145.53200 115.51400 106.97100 1.000 42.75000 438 VAL L C 1
ATOM 1289 O O . VAL A 1 438 ? 145.96500 115.12300 108.06100 1.000 42.75000 438 VAL L O 1
ATOM 1293 N N . LEU A 1 439 ? 146.09100 116.50400 106.28100 1.000 45.23000 439 LEU L N 1
ATOM 1294 C CA . LEU A 1 439 ? 147.33600 117.14700 106.68700 1.000 45.23000 439 LEU L CA 1
ATOM 1295 C C . LEU A 1 439 ? 147.06300 118.56100 107.18100 1.000 45.23000 439 LEU L C 1
ATOM 1296 O O . LEU A 1 439 ? 146.40400 119.34600 106.49500 1.000 45.23000 439 LEU L O 1
ATOM 1301 N N . HIS A 1 440 ? 147.57700 118.88200 108.36200 1.000 49.78000 440 HIS L N 1
ATOM 1302 C CA . HIS A 1 440 ? 147.44400 120.20200 108.96000 1.000 49.78000 440 HIS L CA 1
ATOM 1303 C C . HIS A 1 440 ? 148.78500 120.91200 108.85900 1.000 49.78000 440 HIS L C 1
ATOM 1304 O O . HIS A 1 440 ? 149.81900 120.34100 109.21800 1.000 49.78000 440 HIS L O 1
ATOM 1311 N N . SER A 1 441 ? 148.77100 122.15000 108.36400 1.000 52.04000 441 SER L N 1
ATOM 1312 C CA . SER A 1 441 ? 150.01900 122.85900 108.10000 1.000 52.04000 441 SER L CA 1
ATOM 1313 C C . SER A 1 441 ? 150.82400 123.15000 109.36000 1.000 52.04000 441 SER L C 1
ATOM 1314 O O . SER A 1 441 ? 152.01000 123.47700 109.25300 1.000 52.04000 441 SER L O 1
ATOM 1317 N N . ASP A 1 442 ? 150.22100 123.04600 110.54500 1.000 53.83000 442 ASP L N 1
ATOM 1318 C CA . ASP A 1 442 ? 151.00600 123.12600 111.77400 1.000 53.83000 442 ASP L CA 1
ATOM 1319 C C . ASP A 1 442 ? 151.91000 121.91300 111.94200 1.000 53.83000 442 ASP L C 1
ATOM 1320 O O . ASP A 1 442 ? 153.06200 122.04600 112.37000 1.000 53.83000 442 ASP L O 1
ATOM 1325 N N . GLY A 1 443 ? 151.41500 120.72700 111.60800 1.000 53.04000 443 GLY L N 1
ATOM 1326 C CA . GLY A 1 443 ? 152.06500 119.50000 111.99600 1.000 53.04000 443 GLY L CA 1
ATOM 1327 C C . GLY A 1 443 ? 151.13700 118.30400 112.09600 1.000 53.04000 443 GLY L C 1
ATOM 1328 O O . GLY A 1 443 ? 151.42200 117.25200 111.51800 1.000 53.04000 443 GLY L O 1
ATOM 1329 N N . PRO A 1 444 ? 150.03800 118.41500 112.85400 1.000 51.12000 444 PRO L N 1
ATOM 1330 C CA . PRO A 1 444 ? 149.14000 117.26600 113.02500 1.000 51.12000 444 PRO L CA 1
ATOM 1331 C C . PRO A 1 444 ? 148.78300 116.61400 111.69700 1.000 51.12000 444 PRO L C 1
ATOM 1332 O O . PRO A 1 444 ? 148.74800 117.26400 110.65300 1.000 51.12000 444 PRO L O 1
ATOM 1336 N N . GLU A 1 445 ? 148.52000 115.31100 111.74500 1.000 50.78000 445 GLU L N 1
ATOM 1337 C CA . GLU A 1 445 ? 148.38400 114.53400 110.52100 1.000 50.78000 445 GLU L CA 1
ATOM 1338 C C . GLU A 1 445 ? 147.69400 113.21900 110.84800 1.000 50.78000 445 GLU L C 1
ATOM 1339 O O . GLU A 1 445 ? 148.15900 112.48100 111.71900 1.000 50.78000 445 GLU L O 1
ATOM 1345 N N . LEU A 1 446 ? 146.60200 112.92500 110.14700 1.000 44.75000 446 LEU L N 1
ATOM 1346 C CA . LEU A 1 446 ? 145.78400 111.74800 110.40700 1.000 44.75000 446 LEU L CA 1
ATOM 1347 C C . LEU A 1 446 ? 145.85100 110.78000 109.23600 1.000 44.75000 446 LEU L C 1
ATOM 1348 O O . LEU A 1 446 ? 145.86900 111.20000 108.07700 1.000 44.75000 446 LEU L O 1
ATOM 1353 N N . THR A 1 447 ? 145.89100 109.48600 109.53900 1.000 44.74000 447 THR L N 1
ATOM 1354 C CA . THR A 1 447 ? 145.73500 108.43300 108.54200 1.000 44.74000 447 THR L CA 1
ATOM 1355 C C . THR A 1 447 ? 144.44000 107.66000 108.77500 1.000 44.74000 447 THR L C 1
ATOM 1356 O O . THR A 1 447 ? 144.19300 107.17400 109.88300 1.000 44.74000 447 THR L O 1
ATOM 1360 N N . LEU A 1 448 ? 143.62000 107.55000 107.73200 1.000 42.53000 448 LEU L N 1
ATOM 1361 C CA . LEU A 1 448 ? 142.39900 106.75400 107.76200 1.000 42.53000 448 LEU L CA 1
ATOM 1362 C C . LEU A 1 448 ? 142.66500 105.35400 107.22400 1.000 42.53000 448 LEU L C 1
ATOM 1363 O O . LEU A 1 448 ? 143.41200 105.18300 106.25700 1.000 42.53000 448 LEU L O 1
ATOM 1368 N N . LEU A 1 449 ? 142.04900 104.34900 107.85200 1.000 42.85000 449 LEU L N 1
ATOM 1369 C CA . LEU A 1 449 ? 142.26100 102.95300 107.48500 1.000 42.85000 449 LEU L CA 1
ATOM 1370 C C . LEU A 1 449 ? 140.94200 102.23400 107.22900 1.000 42.85000 449 LEU L C 1
ATOM 1371 O O . LEU A 1 449 ? 139.95700 102.45000 107.93600 1.000 42.85000 449 LEU L O 1
ATOM 1376 N N . TYR A 1 450 ? 140.94100 101.37500 106.21000 1.000 45.41000 450 TYR L N 1
ATOM 1377 C CA . TYR A 1 450 ? 139.74900 100.72300 105.68800 1.000 45.41000 450 TYR L CA 1
ATOM 1378 C C . TYR A 1 450 ? 139.96100 99.21700 105.62800 1.000 45.41000 450 TYR L C 1
ATOM 1379 O O . TYR A 1 450 ? 141.08800 98.74200 105.47500 1.000 45.41000 450 TYR L O 1
ATOM 1388 N N . ASN A 1 451 ? 138.87000 98.46700 105.74800 1.000 48.71000 451 ASN L N 1
ATOM 1389 C CA . ASN A 1 451 ? 138.88900 97.03300 105.49700 1.000 48.71000 451 ASN L CA 1
ATOM 1390 C C . ASN A 1 451 ? 138.40100 96.73900 104.08100 1.000 48.71000 451 ASN L C 1
ATOM 1391 O O . ASN A 1 451 ? 137.90400 97.61600 103.37300 1.000 48.71000 451 ASN L O 1
ATOM 1396 N N . LEU A 1 452 ? 138.53500 95.47300 103.68100 1.000 53.50000 452 LEU L N 1
ATOM 1397 C CA . LEU A 1 452 ? 138.29600 95.08900 102.29200 1.000 53.50000 452 LEU L CA 1
ATOM 1398 C C . LEU A 1 452 ? 136.88000 95.38500 101.81600 1.000 53.50000 452 LEU L C 1
ATOM 1399 O O . LEU A 1 452 ? 136.64900 95.43700 100.60400 1.000 53.50000 452 LEU L O 1
ATOM 1404 N N . ARG A 1 453 ? 135.93300 95.58300 102.72600 1.000 52.12000 453 ARG L N 1
ATOM 1405 C CA . ARG A 1 453 ? 134.60000 96.04100 102.36200 1.000 52.12000 453 ARG L CA 1
ATOM 1406 C C . ARG A 1 453 ? 134.49400 97.55800 102.28200 1.000 52.12000 453 ARG L C 1
ATOM 1407 O O . ARG A 1 453 ? 133.39300 98.07700 102.07400 1.000 52.12000 453 ARG L O 1
ATOM 1415 N N . GLY A 1 454 ? 135.60000 98.27800 102.44400 1.000 47.74000 454 GLY L N 1
ATOM 1416 C CA . GLY A 1 454 ? 135.59800 99.72300 102.37200 1.000 47.74000 454 GLY L CA 1
ATOM 1417 C C . GLY A 1 454 ? 135.08600 100.41900 103.61100 1.000 47.74000 454 GLY L C 1
ATOM 1418 O O . GLY A 1 454 ? 135.02000 101.65400 103.62800 1.000 47.74000 454 GLY L O 1
ATOM 1419 N N . GLN A 1 455 ? 134.73000 99.66900 104.64400 1.000 45.41000 455 GLN L N 1
ATOM 1420 C CA . GLN A 1 455 ? 134.21900 100.25500 105.87200 1.000 45.41000 455 GLN L CA 1
ATOM 1421 C C . GLN A 1 455 ? 135.36700 100.88600 106.64400 1.000 45.41000 455 GLN L C 1
ATOM 1422 O O . GLN A 1 455 ? 136.41200 100.26100 106.83300 1.000 45.41000 455 GLN L O 1
ATOM 1428 N N . LEU A 1 456 ? 135.18300 102.12000 107.09700 1.000 40.87000 456 LEU L N 1
ATOM 1429 C CA . LEU A 1 456 ? 136.21300 102.74200 107.91500 1.000 40.87000 456 LEU L CA 1
ATOM 1430 C C . LEU A 1 456 ? 136.26400 102.05700 109.26900 1.000 40.87000 456 LEU L C 1
ATOM 1431 O O . LEU A 1 456 ? 135.24600 101.94500 109.95500 1.000 40.87000 456 LEU L O 1
ATOM 1436 N N . THR A 1 457 ? 137.45200 101.58700 109.65300 1.000 41.13000 457 THR L N 1
ATOM 1437 C CA . THR A 1 457 ? 137.61800 100.88600 110.91600 1.000 41.13000 457 THR L CA 1
ATOM 1438 C C . THR A 1 457 ? 138.49000 101.61200 111.92700 1.000 41.13000 457 THR L C 1
ATOM 1439 O O . THR A 1 457 ? 138.34200 101.36600 113.12500 1.000 41.13000 457 THR L O 1
ATOM 1443 N N . GLU A 1 458 ? 139.39200 102.48100 111.48900 1.000 43.20000 458 GLU L N 1
ATOM 1444 C CA . GLU A 1 458 ? 140.32600 103.09900 112.41600 1.000 43.20000 458 GLU L CA 1
ATOM 1445 C C . GLU A 1 458 ? 140.79500 104.42600 111.83700 1.000 43.20000 458 GLU L C 1
ATOM 1446 O O . GLU A 1 458 ? 140.89800 104.57800 110.61900 1.000 43.20000 458 GLU L O 1
ATOM 1452 N N . ILE A 1 459 ? 141.08500 105.37900 112.71800 1.000 41.92000 459 ILE L N 1
ATOM 1453 C CA . ILE A 1 459 ? 141.79600 106.59900 112.35600 1.000 41.92000 459 ILE L CA 1
ATOM 1454 C C . ILE A 1 459 ? 143.01400 106.72700 113.25500 1.000 41.92000 459 ILE L C 1
ATOM 1455 O O . ILE A 1 459 ? 142.88900 106.70000 114.48400 1.000 41.92000 459 ILE L O 1
ATOM 1460 N N . ARG A 1 460 ? 144.18400 106.88900 112.64200 1.000 45.88000 460 ARG L N 1
ATOM 1461 C CA . ARG A 1 460 ? 145.46200 106.84300 113.33800 1.000 45.88000 460 ARG L CA 1
ATOM 1462 C C . ARG A 1 460 ? 146.23000 108.13600 113.10300 1.000 45.88000 460 ARG L C 1
ATOM 1463 O O . ARG A 1 460 ? 146.24400 108.66500 111.98800 1.000 45.88000 460 ARG L O 1
ATOM 1471 N N . ARG A 1 461 ? 146.86800 108.64500 114.15400 1.000 46.32000 461 ARG L N 1
ATOM 1472 C CA . ARG A 1 461 ? 147.71700 109.82600 114.05000 1.000 46.32000 461 ARG L CA 1
ATOM 1473 C C . ARG A 1 461 ? 149.13300 109.41900 113.65600 1.000 46.32000 461 ARG L C 1
ATOM 1474 O O . ARG A 1 461 ? 149.79600 108.67900 114.38700 1.000 46.32000 461 ARG L O 1
ATOM 1482 N N . THR A 1 462 ? 149.59900 109.91500 112.50900 1.000 51.07000 462 THR L N 1
ATOM 1483 C CA . THR A 1 462 ? 150.83500 109.44800 111.87700 1.000 51.07000 462 THR L CA 1
ATOM 1484 C C . THR A 1 462 ? 151.71800 110.65200 111.56300 1.000 51.07000 462 THR L C 1
ATOM 1485 O O . THR A 1 462 ? 151.66100 111.20200 110.46200 1.000 51.07000 462 THR L O 1
ATOM 1489 N N . ASP A 1 463 ? 152.53400 111.05600 112.53200 1.000 55.35000 463 ASP L N 1
ATOM 1490 C CA . ASP A 1 463 ? 153.03500 112.42600 112.59700 1.000 55.35000 463 ASP L CA 1
ATOM 1491 C C . ASP A 1 463 ? 154.33100 112.39200 113.39500 1.000 55.35000 463 ASP L C 1
ATOM 1492 O O . ASP A 1 463 ? 154.29400 112.18400 114.61000 1.000 55.35000 463 ASP L O 1
ATOM 1497 N N . GLU A 1 464 ? 155.46200 112.61700 112.72400 1.000 58.69000 464 GLU L N 1
ATOM 1498 C CA . GLU A 1 464 ? 156.78100 112.58400 113.36100 1.000 58.69000 464 GLU L CA 1
ATOM 1499 C C . GLU A 1 464 ? 157.04900 111.24700 114.05500 1.000 58.69000 464 GLU L C 1
ATOM 1500 O O . GLU A 1 464 ? 157.44400 111.19500 115.22200 1.000 58.69000 464 GLU L O 1
ATOM 1506 N N . ARG A 1 465 ? 156.80900 110.15900 113.32400 1.000 60.64000 465 ARG L N 1
ATOM 1507 C CA . ARG A 1 465 ? 156.98900 108.76800 113.73900 1.000 60.64000 465 ARG L CA 1
ATOM 1508 C C . ARG A 1 465 ? 155.98900 108.29700 114.79100 1.000 60.64000 465 ARG L C 1
ATOM 1509 O O . ARG A 1 465 ? 156.09800 107.15500 115.24800 1.000 60.64000 465 ARG L O 1
ATOM 1517 N N . LEU A 1 466 ? 155.03100 109.12600 115.19800 1.000 53.58000 466 LEU L N 1
ATOM 1518 C CA . LEU A 1 466 ? 153.92400 108.65000 116.01800 1.000 53.58000 466 LEU L CA 1
ATOM 1519 C C . LEU A 1 466 ? 153.08800 107.60900 115.28200 1.000 53.58000 466 LEU L C 1
ATOM 1520 O O . LEU A 1 466 ? 153.03100 107.57700 114.05100 1.000 53.58000 466 LEU L O 1
ATOM 1525 N N . GLN A 1 467 ? 152.43800 106.74100 116.06600 1.000 51.89000 467 GLN L N 1
ATOM 1526 C CA . GLN A 1 467 ? 151.51500 105.73300 115.55500 1.000 51.89000 467 GLN L CA 1
ATOM 1527 C C . GLN A 1 467 ? 150.22000 105.67900 116.36100 1.000 51.89000 467 GLN L C 1
ATOM 1528 O O . GLN A 1 467 ? 149.47800 104.69900 116.25700 1.000 51.89000 467 GLN L O 1
ATOM 1534 N N . GLU A 1 468 ? 149.94600 106.69900 117.17200 1.000 48.17000 468 GLU L N 1
ATOM 1535 C CA . GLU A 1 468 ? 148.85100 106.64300 118.13500 1.000 48.17000 468 GLU L CA 1
ATOM 1536 C C . GLU A 1 468 ? 147.50100 106.44500 117.45300 1.000 48.17000 468 GLU L C 1
ATOM 1537 O O . GLU A 1 468 ? 147.13800 107.18300 116.53500 1.000 48.17000 468 GLU L O 1
ATOM 1543 N N . VAL A 1 469 ? 146.76000 105.43900 117.90800 1.000 44.17000 469 VAL L N 1
ATOM 1544 C CA . VAL A 1 469 ? 145.39300 105.20500 117.45200 1.000 44.17000 469 VAL L CA 1
ATOM 1545 C C . VAL A 1 469 ? 144.46500 106.21800 118.10900 1.000 44.17000 469 VAL L C 1
ATOM 1546 O O . VAL A 1 469 ? 144.50400 106.41300 119.32900 1.000 44.17000 469 VAL L O 1
ATOM 1550 N N . MET A 1 470 ? 143.61800 106.86200 117.30300 1.000 44.28000 470 MET L N 1
ATOM 1551 C CA . MET A 1 470 ? 142.72000 107.90400 117.78800 1.000 44.28000 470 MET L CA 1
ATOM 1552 C C . MET A 1 470 ? 141.26100 107.48400 117.89600 1.000 44.28000 470 MET L C 1
ATOM 1553 O O . MET A 1 470 ? 140.55500 108.00400 118.76000 1.000 44.28000 470 MET L O 1
ATOM 1558 N N . ALA A 1 471 ? 140.77700 106.59000 117.03800 1.000 40.11000 471 ALA L N 1
ATOM 1559 C CA . ALA A 1 471 ? 139.42300 106.08000 117.18000 1.000 40.11000 471 ALA L CA 1
ATOM 1560 C C . ALA A 1 471 ? 139.32900 104.69500 116.55800 1.000 40.11000 471 ALA L C 1
ATOM 1561 O O . ALA A 1 471 ? 140.09300 104.35500 115.65300 1.000 40.11000 471 ALA L O 1
ATOM 1563 N N . ARG A 1 472 ? 138.38700 103.89400 117.06000 1.000 41.09000 472 ARG L N 1
ATOM 1564 C CA . ARG A 1 472 ? 138.06000 102.59700 116.48200 1.000 41.09000 472 ARG L CA 1
ATOM 1565 C C . ARG A 1 472 ? 136.56100 102.48600 116.24300 1.000 41.09000 472 ARG L C 1
ATOM 1566 O O . ARG A 1 472 ? 135.75400 103.03100 116.99700 1.000 41.09000 472 ARG L O 1
ATOM 1574 N N . TYR A 1 473 ? 136.19800 101.78100 115.17600 1.000 38.54000 473 TYR L N 1
ATOM 1575 C CA . TYR A 1 473 ? 134.80800 101.58100 114.79700 1.000 38.54000 473 TYR L CA 1
ATOM 1576 C C . TYR A 1 473 ? 134.54500 100.11200 114.49000 1.000 38.54000 473 TYR L C 1
ATOM 1577 O O . TYR A 1 473 ? 135.41200 99.40500 113.97100 1.000 38.54000 473 TYR L O 1
ATOM 1586 N N . HIS A 1 474 ? 133.33300 99.66200 114.81700 1.000 37.50000 474 HIS L N 1
ATOM 1587 C CA . HIS A 1 474 ? 132.89300 98.29500 114.57500 1.000 37.50000 474 HIS L CA 1
ATOM 1588 C C . HIS A 1 474 ? 131.46700 98.31900 114.04900 1.000 37.50000 474 HIS L C 1
ATOM 1589 O O . HIS A 1 474 ? 130.70700 99.24900 114.32200 1.000 37.50000 474 HIS L O 1
ATOM 1596 N N . TYR A 1 475 ? 131.10400 97.27400 113.30700 1.000 39.20000 475 TYR L N 1
ATOM 1597 C CA . TYR A 1 475 ? 129.85800 97.24400 112.55700 1.000 39.20000 475 TYR L CA 1
ATOM 1598 C C . TYR A 1 475 ? 129.11400 95.94400 112.81900 1.000 39.20000 475 TYR L C 1
ATOM 1599 O O . TYR A 1 475 ? 129.71900 94.91100 113.11300 1.000 39.20000 475 TYR L O 1
ATOM 1608 N N . HIS A 1 476 ? 127.79000 96.01300 112.71800 1.000 40.01000 476 HIS L N 1
ATOM 1609 C CA . HIS A 1 476 ? 126.96100 94.82100 112.75700 1.000 40.01000 476 HIS L CA 1
ATOM 1610 C C . HIS A 1 476 ? 127.05400 94.06200 111.43700 1.000 40.01000 476 HIS L C 1
ATOM 1611 O O . HIS A 1 476 ? 127.64600 94.52300 110.45900 1.000 40.01000 476 HIS L O 1
ATOM 1618 N N . ASP A 1 477 ? 126.46300 92.86700 111.42500 1.000 46.87000 477 ASP L N 1
ATOM 1619 C CA . ASP A 1 477 ? 126.47000 92.04500 110.21900 1.000 46.87000 477 ASP L CA 1
ATOM 1620 C C . ASP A 1 477 ? 125.76800 92.73300 109.05500 1.000 46.87000 477 ASP L C 1
ATOM 1621 O O . ASP A 1 477 ? 126.10200 92.47900 107.89300 1.000 46.87000 477 ASP L O 1
ATOM 1626 N N . ASN A 1 478 ? 124.79600 93.59600 109.34200 1.000 44.11000 478 ASN L N 1
ATOM 1627 C CA . ASN A 1 478 ? 124.10500 94.37600 108.32300 1.000 44.11000 478 ASN L CA 1
ATOM 1628 C C . ASN A 1 478 ? 124.83900 95.65700 107.93400 1.000 44.11000 478 ASN L C 1
ATOM 1629 O O . ASN A 1 478 ? 124.33100 96.41300 107.10200 1.000 44.11000 478 ASN L O 1
ATOM 1634 N N . GLY A 1 479 ? 126.00800 95.92000 108.51400 1.000 41.60000 479 GLY L N 1
ATOM 1635 C CA . GLY A 1 479 ? 126.79200 97.10400 108.22800 1.000 41.60000 479 GLY L CA 1
ATOM 1636 C C . GLY A 1 479 ? 126.40800 98.38600 108.93600 1.000 41.60000 479 GLY L C 1
ATOM 1637 O O . GLY A 1 479 ? 127.06300 99.40900 108.70800 1.000 41.60000 479 GLY L O 1
ATOM 1638 N N . ARG A 1 480 ? 125.38900 98.38300 109.78400 1.000 38.59000 480 ARG L N 1
ATOM 1639 C CA . ARG A 1 480 ? 125.14200 99.55300 110.61200 1.000 38.59000 480 ARG L CA 1
ATOM 1640 C C . ARG A 1 480 ? 126.16900 99.65400 111.73300 1.000 38.59000 480 ARG L C 1
ATOM 1641 O O . ARG A 1 480 ? 126.67000 98.64800 112.23700 1.000 38.59000 480 ARG L O 1
ATOM 1649 N N . LEU A 1 481 ? 126.47700 100.89000 112.12100 1.000 35.15000 481 LEU L N 1
ATOM 1650 C CA . LEU A 1 481 ? 127.49600 101.14400 113.13100 1.000 35.15000 481 LEU L CA 1
ATOM 1651 C C . LEU A 1 481 ? 127.08100 100.54900 114.46400 1.000 35.15000 481 LEU L C 1
ATOM 1652 O O . LEU A 1 481 ? 126.02200 100.88700 114.99700 1.000 35.15000 481 LEU L O 1
ATOM 1657 N N . ALA A 1 482 ? 127.91100 99.65600 115.00100 1.000 34.93000 482 ALA L N 1
ATOM 1658 C CA . ALA A 1 482 ? 127.65600 99.02400 116.29000 1.000 34.93000 482 ALA L CA 1
ATOM 1659 C C . ALA A 1 482 ? 128.34300 99.70700 117.46400 1.000 34.93000 482 ALA L C 1
ATOM 1660 O O . ALA A 1 482 ? 127.74900 99.81100 118.53700 1.000 34.93000 482 ALA L O 1
ATOM 1662 N N . GLU A 1 483 ? 129.57600 100.17900 117.29800 1.000 36.93000 483 GLU L N 1
ATOM 1663 C CA . GLU A 1 483 ? 130.32900 100.77600 118.39300 1.000 36.93000 483 GLU L CA 1
ATOM 1664 C C . GLU A 1 483 ? 131.13100 101.96200 117.88400 1.000 36.93000 483 GLU L C 1
ATOM 1665 O O . GLU A 1 483 ? 131.39900 102.09100 116.69000 1.000 36.93000 483 GLU L O 1
ATOM 1671 N N . ALA A 1 484 ? 131.53300 102.82300 118.81700 1.000 36.84000 484 ALA L N 1
ATOM 1672 C CA . ALA A 1 484 ? 132.37800 103.97200 118.48900 1.000 36.84000 484 ALA L CA 1
ATOM 1673 C C . ALA A 1 484 ? 133.27600 104.25400 119.69400 1.000 36.84000 484 ALA L C 1
ATOM 1674 O O . ALA A 1 484 ? 132.89000 104.97800 120.61200 1.000 36.84000 484 ALA L O 1
ATOM 1676 N N . ASP A 1 485 ? 134.47800 103.68600 119.66600 1.000 40.07000 485 ASP L N 1
ATOM 1677 C CA . ASP A 1 485 ? 135.47300 103.89600 120.70800 1.000 40.07000 485 ASP L CA 1
ATOM 1678 C C . ASP A 1 485 ? 136.34300 105.08800 120.33000 1.000 40.07000 485 ASP L C 1
ATOM 1679 O O . ASP A 1 485 ? 136.95500 105.09900 119.25800 1.000 40.07000 485 ASP L O 1
ATOM 1684 N N . SER A 1 486 ? 136.39800 106.08700 121.20700 1.000 39.90000 486 SER L N 1
ATOM 1685 C CA . SER A 1 486 ? 137.17900 107.29400 120.98200 1.000 39.90000 486 SER L CA 1
ATOM 1686 C C . SER A 1 486 ? 138.15200 107.49400 122.13400 1.000 39.90000 486 SER L C 1
ATOM 1687 O O . SER A 1 486 ? 137.75000 107.46400 123.29900 1.000 39.90000 486 SER L O 1
ATOM 1690 N N . THR A 1 487 ? 139.42900 107.69500 121.80100 1.000 42.89000 487 THR L N 1
ATOM 1691 C CA . THR A 1 487 ? 140.46800 107.80100 122.82200 1.000 42.89000 487 THR L CA 1
ATOM 1692 C C . THR A 1 487 ? 140.23200 108.98300 123.75700 1.000 42.89000 487 THR L C 1
ATOM 1693 O O . THR A 1 487 ? 140.37300 108.85600 124.97800 1.000 42.89000 487 THR L O 1
ATOM 1697 N N . GLN A 1 488 ? 139.86400 110.13300 123.20700 1.000 43.98000 488 GLN L N 1
ATOM 1698 C CA . GLN A 1 488 ? 139.70100 111.36100 123.97200 1.000 43.98000 488 GLN L CA 1
ATOM 1699 C C . GLN A 1 488 ? 138.29600 111.55200 124.52400 1.000 43.98000 488 GLN L C 1
ATOM 1700 O O . GLN A 1 488 ? 138.08600 112.46600 125.32700 1.000 43.98000 488 GLN L O 1
ATOM 1706 N N . ASN A 1 489 ? 137.34100 110.71800 124.12200 1.000 43.46000 489 ASN L N 1
ATOM 1707 C CA . ASN A 1 489 ? 135.93300 110.91900 124.44000 1.000 43.46000 489 ASN L CA 1
ATOM 1708 C C . ASN A 1 489 ? 135.32200 109.69300 125.10300 1.000 43.46000 489 ASN L C 1
ATOM 1709 O O . ASN A 1 489 ? 135.82800 109.23300 126.12900 1.000 43.46000 489 ASN L O 1
ATOM 1714 N N . PHE A 1 490 ? 134.24000 109.15400 124.54600 1.000 39.93000 490 PHE L N 1
ATOM 1715 C CA . PHE A 1 490 ? 133.51100 108.08200 125.20000 1.000 39.93000 490 PHE L CA 1
ATOM 1716 C C . PHE A 1 490 ? 133.43000 106.87700 124.27900 1.000 39.93000 490 PHE L C 1
ATOM 1717 O O . PHE A 1 490 ? 133.63500 106.97300 123.06900 1.000 39.93000 490 PHE L O 1
ATOM 1725 N N . HIS A 1 491 ? 133.12800 105.73100 124.88100 1.000 37.76000 491 HIS L N 1
ATOM 1726 C CA . HIS A 1 491 ? 132.90100 104.47800 124.17600 1.000 37.76000 491 HIS L CA 1
ATOM 1727 C C . HIS A 1 491 ? 131.40100 104.20100 124.20200 1.000 37.76000 491 HIS L C 1
ATOM 1728 O O . HIS A 1 491 ? 130.83100 103.99000 125.27700 1.000 37.76000 491 HIS L O 1
ATOM 1735 N N . LEU A 1 492 ? 130.76100 104.20600 123.03200 1.000 35.57000 492 LEU L N 1
ATOM 1736 C CA . LEU A 1 492 ? 129.31000 104.09600 122.94800 1.000 35.57000 492 LEU L CA 1
ATOM 1737 C C . LEU A 1 492 ? 128.87900 102.96700 122.02000 1.000 35.57000 492 LEU L C 1
ATOM 1738 O O . LEU A 1 492 ? 129.57500 102.63000 121.06100 1.000 35.57000 492 LEU L O 1
ATOM 1743 N N . TYR A 1 493 ? 127.71700 102.38400 122.32800 1.000 34.65000 493 TYR L N 1
ATOM 1744 C CA . TYR A 1 493 ? 127.14300 101.25400 121.60600 1.000 34.65000 493 TYR L CA 1
ATOM 1745 C C . TYR A 1 493 ? 125.75900 101.62500 121.08700 1.000 34.65000 493 TYR L C 1
ATOM 1746 O O . TYR A 1 493 ? 125.07200 102.46600 121.67000 1.000 34.65000 493 TYR L O 1
ATOM 1755 N N . TYR A 1 494 ? 125.34900 100.99700 119.98300 1.000 32.64000 494 TYR L N 1
ATOM 1756 C CA . TYR A 1 494 ? 124.11700 101.36000 119.29100 1.000 32.64000 494 TYR L CA 1
ATOM 1757 C C . TYR A 1 494 ? 123.36600 100.11900 118.83100 1.000 32.64000 494 TYR L C 1
ATOM 1758 O O . TYR A 1 494 ? 123.96900 99.17800 118.31200 1.000 32.64000 494 TYR L O 1
ATOM 1767 N N . GLU A 1 495 ? 122.04500 100.12200 119.03100 1.000 34.31000 495 GLU L N 1
ATOM 1768 C CA . GLU A 1 495 ? 121.16500 99.03800 118.61100 1.000 34.31000 495 GLU L CA 1
ATOM 1769 C C . GLU A 1 495 ? 120.00800 99.60500 117.79900 1.000 34.31000 495 GLU L C 1
ATOM 1770 O O . GLU A 1 495 ? 119.52900 100.70700 118.07300 1.000 34.31000 495 GLU L O 1
ATOM 1776 N N . TYR A 1 496 ? 119.55100 98.84500 116.80000 1.000 33.79000 496 TYR L N 1
ATOM 1777 C CA . TYR A 1 496 ? 118.57700 99.34900 115.83900 1.000 33.79000 496 TYR L CA 1
ATOM 1778 C C . TYR A 1 496 ? 117.37600 98.42000 115.72300 1.000 33.79000 496 TYR L C 1
ATOM 1779 O O . TYR A 1 496 ? 117.49600 97.20100 115.86600 1.000 33.79000 496 TYR L O 1
ATOM 1788 N N . ASN A 1 497 ? 116.21300 99.01300 115.45900 1.000 39.04000 497 ASN L N 1
ATOM 1789 C CA . ASN A 1 497 ? 114.96600 98.27500 115.33500 1.000 39.04000 497 ASN L CA 1
ATOM 1790 C C . ASN A 1 497 ? 114.86100 97.69500 113.92700 1.000 39.04000 497 ASN L C 1
ATOM 1791 O O . ASN A 1 497 ? 115.75200 97.86000 113.09200 1.000 39.04000 497 ASN L O 1
ATOM 1796 N N . ALA A 1 498 ? 113.76100 96.99600 113.65200 1.000 43.86000 498 ALA L N 1
ATOM 1797 C CA . ALA A 1 498 ? 113.59500 96.38500 112.33900 1.000 43.86000 498 ALA L CA 1
ATOM 1798 C C . ALA A 1 498 ? 113.39700 97.40700 111.22400 1.000 43.86000 498 ALA L C 1
ATOM 1799 O O . ALA A 1 498 ? 113.55400 97.05500 110.05100 1.000 43.86000 498 ALA L O 1
ATOM 1801 N N . GLN A 1 499 ? 113.05600 98.65200 111.55000 1.000 44.00000 499 GLN L N 1
ATOM 1802 C CA . GLN A 1 499 ? 112.86400 99.69700 110.55100 1.000 44.00000 499 GLN L CA 1
ATOM 1803 C C . GLN A 1 499 ? 114.10700 100.55300 110.33600 1.000 44.00000 499 GLN L C 1
ATOM 1804 O O . GLN A 1 499 ? 114.01500 101.61100 109.70900 1.000 44.00000 499 GLN L O 1
ATOM 1810 N N . GLY A 1 500 ? 115.26000 100.12000 110.83300 1.000 40.99000 500 GLY L N 1
ATOM 1811 C CA . GLY A 1 500 ? 116.47900 100.90000 110.75900 1.000 40.99000 500 GLY L CA 1
ATOM 1812 C C . GLY A 1 500 ? 116.42300 102.24500 111.45400 1.000 40.99000 500 GLY L C 1
ATOM 1813 O O . GLY A 1 500 ? 116.73200 103.27800 110.85500 1.000 40.99000 500 GLY L O 1
ATOM 1814 N N . LEU A 1 501 ? 116.02800 102.24200 112.72200 1.000 37.99000 501 LEU L N 1
ATOM 1815 C CA . LEU A 1 501 ? 115.96800 103.43900 113.54400 1.000 37.99000 501 LEU L CA 1
ATOM 1816 C C . LEU A 1 501 ? 116.59900 103.10100 114.88500 1.000 37.99000 501 LEU L C 1
ATOM 1817 O O . LEU A 1 501 ? 116.56600 101.94700 115.31300 1.000 37.99000 501 LEU L O 1
ATOM 1822 N N . ILE A 1 502 ? 117.18700 104.09400 115.55200 1.000 35.44000 502 ILE L N 1
ATOM 1823 C CA . ILE A 1 502 ? 117.92800 103.78200 116.76800 1.000 35.44000 502 ILE L CA 1
ATOM 1824 C C . ILE A 1 502 ? 116.94400 103.36100 117.84800 1.000 35.44000 502 ILE L C 1
ATOM 1825 O O . ILE A 1 502 ? 115.94400 104.04400 118.09700 1.000 35.44000 502 ILE L O 1
ATOM 1830 N N . SER A 1 503 ? 117.22100 102.23200 118.49700 1.000 33.24000 503 SER L N 1
ATOM 1831 C CA . SER A 1 503 ? 116.40500 101.75600 119.60600 1.000 33.24000 503 SER L CA 1
ATOM 1832 C C . SER A 1 503 ? 117.04200 101.92100 120.97700 1.000 33.24000 503 SER L C 1
ATOM 1833 O O . SER A 1 503 ? 116.31800 102.11400 121.95100 1.000 33.24000 503 SER L O 1
ATOM 1836 N N . ARG A 1 504 ? 118.37000 101.86000 121.08100 1.000 33.86000 504 ARG L N 1
ATOM 1837 C CA . ARG A 1 504 ? 119.04200 101.92400 122.37800 1.000 33.86000 504 ARG L CA 1
ATOM 1838 C C . ARG A 1 504 ? 120.50800 102.27600 122.19800 1.000 33.86000 504 ARG L C 1
ATOM 1839 O O . ARG A 1 504 ? 121.23600 101.53800 121.53000 1.000 33.86000 504 ARG L O 1
ATOM 1847 N N . TRP A 1 505 ? 120.94500 103.38900 122.78500 1.000 32.26000 505 TRP L N 1
ATOM 1848 C CA . TRP A 1 505 ? 122.36200 103.68200 122.94900 1.000 32.26000 505 TRP L CA 1
ATOM 1849 C C . TRP A 1 505 ? 122.74600 103.49000 124.41100 1.000 32.26000 505 TRP L C 1
ATOM 1850 O O . TRP A 1 505 ? 121.91900 103.66200 125.30700 1.000 32.26000 505 TRP L O 1
ATOM 1861 N N . SER A 1 506 ? 124.00600 103.12900 124.65500 1.000 36.34000 506 SER L N 1
ATOM 1862 C CA . SER A 1 506 ? 124.46100 102.92200 126.02300 1.000 36.34000 506 SER L CA 1
ATOM 1863 C C . SER A 1 506 ? 125.93900 103.25500 126.16600 1.000 36.34000 506 SER L C 1
ATOM 1864 O O . SER A 1 506 ? 126.71000 103.15000 125.21200 1.000 36.34000 506 SER L O 1
ATOM 1867 N N . ASP A 1 507 ? 126.32200 103.65100 127.38500 1.000 41.65000 507 ASP L N 1
ATOM 1868 C CA . ASP A 1 507 ? 127.73000 103.72000 127.77000 1.000 41.65000 507 ASP L CA 1
ATOM 1869 C C . ASP A 1 507 ? 128.39400 102.35400 127.81400 1.000 41.65000 507 ASP L C 1
ATOM 1870 O O . ASP A 1 507 ? 129.62500 102.27700 127.81400 1.000 41.65000 507 ASP L O 1
ATOM 1875 N N . GLY A 1 508 ? 127.61300 101.28100 127.86300 1.000 44.77000 508 GLY L N 1
ATOM 1876 C CA . GLY A 1 508 ? 128.14100 99.96300 128.10900 1.000 44.77000 508 GLY L CA 1
ATOM 1877 C C . GLY A 1 508 ? 128.34000 99.62600 129.56600 1.000 44.77000 508 GLY L C 1
ATOM 1878 O O . GLY A 1 508 ? 128.65000 98.47000 129.87700 1.000 44.77000 508 GLY L O 1
ATOM 1879 N N . ASP A 1 509 ? 128.18000 100.58900 130.47400 1.000 47.53000 509 ASP L N 1
ATOM 1880 C CA . ASP A 1 509 ? 128.26300 100.28900 131.89700 1.000 47.53000 509 ASP L CA 1
ATOM 1881 C C . ASP A 1 509 ? 126.90900 100.56900 132.56900 1.000 47.53000 509 ASP L C 1
ATOM 1882 O O . ASP A 1 509 ? 126.12600 99.63300 132.74900 1.000 47.53000 509 ASP L O 1
ATOM 1887 N N . GLN A 1 510 ? 126.59800 101.81400 132.94500 1.000 42.67000 510 GLN L N 1
ATOM 1888 C CA . GLN A 1 510 ? 125.38000 102.10500 133.69000 1.000 42.67000 510 GLN L CA 1
ATOM 1889 C C . GLN A 1 510 ? 124.38300 103.02200 132.99500 1.000 42.67000 510 GLN L C 1
ATOM 1890 O O . GLN A 1 510 ? 123.30600 103.25600 133.55300 1.000 42.67000 510 GLN L O 1
ATOM 1896 N N . THR A 1 511 ? 124.68200 103.54200 131.80900 1.000 39.03000 511 THR L N 1
ATOM 1897 C CA . THR A 1 511 ? 123.83200 104.53900 131.16800 1.000 39.03000 511 THR L CA 1
ATOM 1898 C C . THR A 1 511 ? 123.25300 104.01700 129.86600 1.000 39.03000 511 THR L C 1
ATOM 1899 O O . THR A 1 511 ? 123.97400 103.43200 129.05500 1.000 39.03000 511 THR L O 1
ATOM 1903 N N . TRP A 1 512 ? 121.94900 104.21300 129.68200 1.000 35.82000 512 TRP L N 1
ATOM 1904 C CA . TRP A 1 512 ? 121.28100 103.88800 128.43200 1.000 35.82000 512 TRP L CA 1
ATOM 1905 C C . TRP A 1 512 ? 120.00300 104.70700 128.33500 1.000 35.82000 512 TRP L C 1
ATOM 1906 O O . TRP A 1 512 ? 119.43500 105.10800 129.35100 1.000 35.82000 512 TRP L O 1
ATOM 1917 N N . VAL A 1 513 ? 119.56700 104.96100 127.10300 1.000 33.22000 513 VAL L N 1
ATOM 1918 C CA . VAL A 1 513 ? 118.25700 105.53400 126.81800 1.000 33.22000 513 VAL L CA 1
ATOM 1919 C C . VAL A 1 513 ? 117.57500 104.65000 125.78200 1.000 33.22000 513 VAL L C 1
ATOM 1920 O O . VAL A 1 513 ? 118.22800 104.14000 124.86600 1.000 33.22000 513 VAL L O 1
ATOM 1924 N N . ASP A 1 514 ? 116.26500 104.46200 125.93100 1.000 34.00000 514 ASP L N 1
ATOM 1925 C CA . ASP A 1 514 ? 115.47000 103.60300 125.06400 1.000 34.00000 514 ASP L CA 1
ATOM 1926 C C . ASP A 1 514 ? 114.39200 104.41600 124.35400 1.000 34.00000 514 ASP L C 1
ATOM 1927 O O . ASP A 1 514 ? 113.80100 105.32200 124.94500 1.000 34.00000 514 ASP L O 1
ATOM 1932 N N . TYR A 1 515 ? 114.14400 104.09800 123.08000 1.000 35.25000 515 TYR L N 1
ATOM 1933 C CA . TYR A 1 515 ? 113.22400 104.85500 122.23700 1.000 35.25000 515 TYR L CA 1
ATOM 1934 C C . TYR A 1 515 ? 112.23200 103.94100 121.52800 1.000 35.25000 515 TYR L C 1
ATOM 1935 O O . TYR A 1 515 ? 112.59200 102.85600 121.06700 1.000 35.25000 515 TYR L O 1
ATOM 1944 N N . ARG A 1 516 ? 110.98000 104.39100 121.45300 1.000 39.95000 516 ARG L N 1
ATOM 1945 C CA . ARG A 1 516 ? 109.90000 103.70200 120.75700 1.000 39.95000 516 ARG L CA 1
ATOM 1946 C C . ARG A 1 516 ? 109.25600 104.67600 119.78000 1.000 39.95000 516 ARG L C 1
ATOM 1947 O O . ARG A 1 516 ? 109.13800 105.86700 120.07600 1.000 39.95000 516 ARG L O 1
ATOM 1955 N N . TYR A 1 517 ? 108.83400 104.17400 118.61900 1.000 39.72000 517 TYR L N 1
ATOM 1956 C CA . TYR A 1 517 ? 108.43600 105.03200 117.51100 1.000 39.72000 517 TYR L CA 1
ATOM 1957 C C . TYR A 1 517 ? 107.04300 104.68400 117.00600 1.000 39.72000 517 TYR L C 1
ATOM 1958 O O . TYR A 1 517 ? 106.52600 103.58800 117.22800 1.000 39.72000 517 TYR L O 1
ATOM 1967 N N . ASP A 1 518 ? 106.44800 105.65300 116.31200 1.000 48.22000 518 ASP L N 1
ATOM 1968 C CA . ASP A 1 518 ? 105.15200 105.51400 115.67200 1.000 48.22000 518 ASP L CA 1
ATOM 1969 C C . ASP A 1 518 ? 105.32500 104.94600 114.26700 1.000 48.22000 518 ASP L C 1
ATOM 1970 O O . ASP A 1 518 ? 106.43800 104.69800 113.80000 1.000 48.22000 518 ASP L O 1
ATOM 1975 N N . LYS A 1 519 ? 104.20400 104.73300 113.57700 1.000 51.61000 519 LYS L N 1
ATOM 1976 C CA . LYS A 1 519 ? 104.24800 104.16500 112.23400 1.000 51.61000 519 LYS L CA 1
ATOM 1977 C C . LYS A 1 519 ? 104.81400 105.12900 111.19800 1.000 51.61000 519 LYS L C 1
ATOM 1978 O O . LYS A 1 519 ? 105.15000 104.69100 110.09400 1.000 51.61000 519 LYS L O 1
ATOM 1984 N N . GLN A 1 520 ? 104.92500 106.41500 111.52100 1.000 51.31000 520 GLN L N 1
ATOM 1985 C CA . GLN A 1 520 ? 105.44900 107.41800 110.60600 1.000 51.31000 520 GLN L CA 1
ATOM 1986 C C . GLN A 1 520 ? 106.88800 107.81000 110.90800 1.000 51.31000 520 GLN L C 1
ATOM 1987 O O . GLN A 1 520 ? 107.41800 108.71500 110.25700 1.000 51.31000 520 GLN L O 1
ATOM 1993 N N . GLY A 1 521 ? 107.52800 107.16100 111.87400 1.000 48.72000 521 GLY L N 1
ATOM 1994 C CA . GLY A 1 521 ? 108.91700 107.41900 112.18100 1.000 48.72000 521 GLY L CA 1
ATOM 1995 C C . GLY A 1 521 ? 109.14500 108.44000 113.26800 1.000 48.72000 521 GLY L C 1
ATOM 1996 O O . GLY A 1 521 ? 110.28600 108.87200 113.46100 1.000 48.72000 521 GLY L O 1
ATOM 1997 N N . ARG A 1 522 ? 108.09900 108.83900 113.97900 1.000 44.59000 522 ARG L N 1
ATOM 1998 C CA . ARG A 1 522 ? 108.16000 109.86700 115.00300 1.000 44.59000 522 ARG L CA 1
ATOM 1999 C C . ARG A 1 522 ? 108.26800 109.20300 116.37000 1.000 44.59000 522 ARG L C 1
ATOM 2000 O O . ARG A 1 522 ? 107.77100 108.09600 116.57500 1.000 44.59000 522 ARG L O 1
ATOM 2008 N N . CYS A 1 523 ? 108.92000 109.88200 117.31100 1.000 41.84000 523 CYS L N 1
ATOM 2009 C CA . CYS A 1 523 ? 109.20600 109.28200 118.60800 1.000 41.84000 523 CYS L CA 1
ATOM 2010 C C . CYS A 1 523 ? 108.11400 109.63000 119.60600 1.000 41.84000 523 CYS L C 1
ATOM 2011 O O . CYS A 1 523 ? 107.83500 110.80800 119.84500 1.000 41.84000 523 CYS L O 1
ATOM 2014 N N . THR A 1 524 ? 107.50200 108.59900 120.18500 1.000 41.18000 524 THR L N 1
ATOM 2015 C CA . THR A 1 524 ? 106.44100 108.74000 121.17100 1.000 41.18000 524 THR L CA 1
ATOM 2016 C C . THR A 1 524 ? 106.91200 108.59300 122.61300 1.000 41.18000 524 THR L C 1
ATOM 2017 O O . THR A 1 524 ? 106.41600 109.30700 123.48600 1.000 41.18000 524 THR L O 1
ATOM 2021 N N . ASP A 1 525 ? 107.86500 107.70200 122.89200 1.000 41.74000 525 ASP L N 1
ATOM 2022 C CA . ASP A 1 525 ? 108.27400 107.40300 124.26000 1.000 41.74000 525 ASP L CA 1
ATOM 2023 C C . ASP A 1 525 ? 109.78900 107.34800 124.38200 1.000 41.74000 525 ASP L C 1
ATOM 2024 O O . ASP A 1 525 ? 110.47700 106.89700 123.46500 1.000 41.74000 525 ASP L O 1
ATOM 2029 N N . SER A 1 526 ? 110.30100 107.81000 125.52300 1.000 40.42000 526 SER L N 1
ATOM 2030 C CA . SER A 1 526 ? 111.71000 107.67700 125.87100 1.000 40.42000 526 SER L CA 1
ATOM 2031 C C . SER A 1 526 ? 111.83600 107.36200 127.35600 1.000 40.42000 526 SER L C 1
ATOM 2032 O O . SER A 1 526 ? 111.07600 107.89000 128.16800 1.000 40.42000 526 SER L O 1
ATOM 2035 N N . VAL A 1 527 ? 112.78400 106.49200 127.71000 1.000 35.74000 527 VAL L N 1
ATOM 2036 C CA . VAL A 1 527 ? 113.12200 106.26900 129.11500 1.000 35.74000 527 VAL L CA 1
ATOM 2037 C C . VAL A 1 527 ? 114.61200 105.97400 129.27000 1.000 35.74000 527 VAL L C 1
ATOM 2038 O O . VAL A 1 527 ? 115.15400 105.08300 128.60900 1.000 35.74000 527 VAL L O 1
ATOM 2042 N N . GLY A 1 528 ? 115.29700 106.74200 130.11700 1.000 35.51000 528 GLY L N 1
ATOM 2043 C CA . GLY A 1 528 ? 116.67800 106.46300 130.44700 1.000 35.51000 528 GLY L CA 1
ATOM 2044 C C . GLY A 1 528 ? 116.83700 105.46500 131.58600 1.000 35.51000 528 GLY L C 1
ATOM 2045 O O . GLY A 1 528 ? 115.87500 104.98300 132.17800 1.000 35.51000 528 GLY L O 1
ATOM 2046 N N . ALA A 1 529 ? 118.09500 105.15500 131.88800 1.000 37.21000 529 ALA L N 1
ATOM 2047 C CA . ALA A 1 529 ? 118.40300 104.25400 132.99000 1.000 37.21000 529 ALA L CA 1
ATOM 2048 C C . ALA A 1 529 ? 118.12800 104.94000 134.32000 1.000 37.21000 529 ALA L C 1
ATOM 2049 O O . ALA A 1 529 ? 118.35600 106.14100 134.47300 1.000 37.21000 529 ALA L O 1
ATOM 2051 N N . GLY A 1 530 ? 117.64500 104.17400 135.29200 1.000 41.16000 530 GLY L N 1
ATOM 2052 C CA . GLY A 1 530 ? 117.32800 104.75600 136.57700 1.000 41.16000 530 GLY L CA 1
ATOM 2053 C C . GLY A 1 530 ? 116.02000 105.50900 136.62100 1.000 41.16000 530 GLY L C 1
ATOM 2054 O O . GLY A 1 530 ? 115.71300 106.12500 137.64700 1.000 41.16000 530 GLY L O 1
ATOM 2055 N N . GLY A 1 531 ? 115.24300 105.48000 135.54200 1.000 40.86000 531 GLY L N 1
ATOM 2056 C CA . GLY A 1 531 ? 114.01600 106.24300 135.45500 1.000 40.86000 531 GLY L CA 1
ATOM 2057 C C . GLY A 1 531 ? 114.16800 107.69600 135.07300 1.000 40.86000 531 GLY L C 1
ATOM 2058 O O . GLY A 1 531 ? 113.23900 108.47600 135.28700 1.000 40.86000 531 GLY L O 1
ATOM 2059 N N . PHE A 1 532 ? 115.31100 108.09000 134.52300 1.000 39.68000 532 PHE L N 1
ATOM 2060 C CA . PHE A 1 532 ? 115.56600 109.48000 134.17500 1.000 39.68000 532 PHE L CA 1
ATOM 2061 C C . PHE A 1 532 ? 115.01500 109.81300 132.79200 1.000 39.68000 532 PHE L C 1
ATOM 2062 O O . PHE A 1 532 ? 115.03800 108.97900 131.88300 1.000 39.68000 532 PHE L O 1
ATOM 2070 N N . TYR A 1 533 ? 114.52000 111.04500 132.64400 1.000 41.02000 533 TYR L N 1
ATOM 2071 C CA . TYR A 1 533 ? 113.93700 111.61300 131.42700 1.000 41.02000 533 TYR L CA 1
ATOM 2072 C C . TYR A 1 533 ? 112.71600 110.89200 130.85900 1.000 41.02000 533 TYR L C 1
ATOM 2073 O O . TYR A 1 533 ? 112.68700 110.62500 129.65200 1.000 41.02000 533 TYR L O 1
ATOM 2082 N N . PRO A 1 534 ? 111.69800 110.55500 131.65400 1.000 40.35000 534 PRO L N 1
ATOM 2083 C CA . PRO A 1 534 ? 110.54100 109.84500 131.08500 1.000 40.35000 534 PRO L CA 1
ATOM 2084 C C . PRO A 1 534 ? 109.61600 110.82000 130.36800 1.000 40.35000 534 PRO L C 1
ATOM 2085 O O . PRO A 1 534 ? 109.09000 111.75100 130.98100 1.000 40.35000 534 PRO L O 1
ATOM 2089 N N . VAL A 1 535 ? 109.42100 110.61900 129.06200 1.000 40.57000 535 VAL L N 1
ATOM 2090 C CA . VAL A 1 535 ? 108.55800 111.48800 128.26800 1.000 40.57000 535 VAL L CA 1
ATOM 2091 C C . VAL A 1 535 ? 107.62400 110.67000 127.38500 1.000 40.57000 535 VAL L C 1
ATOM 2092 O O . VAL A 1 535 ? 107.97500 109.59200 126.89600 1.000 40.57000 535 VAL L O 1
ATOM 2096 N N . HIS A 1 536 ? 106.41100 111.19200 127.20400 1.000 42.47000 536 HIS L N 1
ATOM 2097 C CA . HIS A 1 536 ? 105.45100 110.73400 126.20500 1.000 42.47000 536 HIS L CA 1
ATOM 2098 C C . HIS A 1 536 ? 105.03800 111.92200 125.34500 1.000 42.47000 536 HIS L C 1
ATOM 2099 O O . HIS A 1 536 ? 104.69200 112.97800 125.88300 1.000 42.47000 536 HIS L O 1
ATOM 2106 N N . LEU A 1 537 ? 105.06800 111.76200 124.02200 1.000 41.25000 537 LEU L N 1
ATOM 2107 C CA . LEU A 1 537 ? 104.72100 112.84000 123.09900 1.000 41.25000 537 LEU L CA 1
ATOM 2108 C C . LEU A 1 537 ? 103.46200 112.51100 122.30700 1.000 41.25000 537 LEU L C 1
ATOM 2109 O O . LEU A 1 537 ? 103.33100 111.41000 121.76600 1.000 41.25000 537 LEU L O 1
ATOM 2114 N N . ASP A 1 538 ? 102.54400 113.47500 122.24200 1.000 43.06000 538 ASP L N 1
ATOM 2115 C CA . ASP A 1 538 ? 101.37200 113.44000 121.37300 1.000 43.06000 538 ASP L CA 1
ATOM 2116 C C . ASP A 1 538 ? 101.54100 114.44900 120.24500 1.000 43.06000 538 ASP L C 1
ATOM 2117 O O . ASP A 1 538 ? 101.92900 115.59400 120.49100 1.000 43.06000 538 ASP L O 1
ATOM 2122 N N . TYR A 1 539 ? 101.23900 114.03200 119.01700 1.000 42.46000 539 TYR L N 1
ATOM 2123 C CA . TYR A 1 539 ? 101.41600 114.86600 117.83500 1.000 42.46000 539 TYR L CA 1
ATOM 2124 C C . TYR A 1 539 ? 100.07900 115.16600 117.17500 1.000 42.46000 539 TYR L C 1
ATOM 2125 O O . TYR A 1 539 ? 99.24200 114.27300 117.01800 1.000 42.46000 539 TYR L O 1
ATOM 2134 N N . ALA A 1 540 ? 99.88600 116.42700 116.80200 1.000 43.58000 540 ALA L N 1
ATOM 2135 C CA . ALA A 1 540 ? 98.73200 116.89400 116.04900 1.000 43.58000 540 ALA L CA 1
ATOM 2136 C C . ALA A 1 540 ? 99.22300 117.98400 115.10100 1.000 43.58000 540 ALA L C 1
ATOM 2137 O O . ALA A 1 540 ? 100.33800 118.48600 115.28200 1.000 43.58000 540 ALA L O 1
ATOM 2139 N N . PRO A 1 541 ? 98.45000 118.37700 114.08300 1.000 43.60000 541 PRO L N 1
ATOM 2140 C CA . PRO A 1 541 ? 98.98400 119.32900 113.10000 1.000 43.60000 541 PRO L CA 1
ATOM 2141 C C . PRO A 1 541 ? 99.14800 120.74100 113.64100 1.000 43.60000 541 PRO L C 1
ATOM 2142 O O . PRO A 1 541 ? 98.16500 121.46800 113.80900 1.000 43.60000 541 PRO L O 1
ATOM 2146 N N . GLY A 1 542 ? 100.39200 121.14500 113.89300 1.000 41.96000 542 GLY L N 1
ATOM 2147 C CA . GLY A 1 542 ? 100.69900 122.43000 114.47000 1.000 41.96000 542 GLY L CA 1
ATOM 2148 C C . GLY A 1 542 ? 100.96400 122.41800 115.96100 1.000 41.96000 542 GLY L C 1
ATOM 2149 O O . GLY A 1 542 ? 101.53800 123.38100 116.47700 1.000 41.96000 542 GLY L O 1
ATOM 2150 N N . ILE A 1 543 ? 100.56500 121.36200 116.66700 1.000 41.70000 543 ILE L N 1
ATOM 2151 C CA . ILE A 1 543 ? 100.67400 121.29200 118.11900 1.000 41.70000 543 ILE L CA 1
ATOM 2152 C C . ILE A 1 543 ? 101.37100 119.99900 118.51600 1.000 41.70000 543 ILE L C 1
ATOM 2153 O O . ILE A 1 543 ? 101.07300 118.93200 117.97000 1.000 41.70000 543 ILE L O 1
ATOM 2158 N N . THR A 1 544 ? 102.31000 120.09600 119.45600 1.000 42.58000 544 THR L N 1
ATOM 2159 C CA . THR A 1 544 ? 102.94800 118.92700 120.05100 1.000 42.58000 544 THR L CA 1
ATOM 2160 C C . THR A 1 544 ? 102.95700 119.09200 121.56100 1.000 42.58000 544 THR L C 1
ATOM 2161 O O . THR A 1 544 ? 103.46800 120.09200 122.07200 1.000 42.58000 544 THR L O 1
ATOM 2165 N N . ARG A 1 545 ? 102.39600 118.11700 122.27200 1.000 44.37000 545 ARG L N 1
ATOM 2166 C CA . ARG A 1 545 ? 102.33400 118.13400 123.72800 1.000 44.37000 545 ARG L CA 1
ATOM 2167 C C . ARG A 1 545 ? 103.09600 116.94200 124.28900 1.000 44.37000 545 ARG L C 1
ATOM 2168 O O . ARG A 1 545 ? 102.89400 115.80900 123.84500 1.000 44.37000 545 ARG L O 1
ATOM 2176 N N . SER A 1 546 ? 103.97400 117.20000 125.25400 1.000 45.02000 546 SER L N 1
ATOM 2177 C CA . SER A 1 546 ? 104.79300 116.17500 125.89000 1.000 45.02000 546 SER L CA 1
ATOM 2178 C C . SER A 1 546 ? 104.41400 116.03900 127.35900 1.000 45.02000 546 SER L C 1
ATOM 2179 O O . SER A 1 546 ? 104.37000 117.03700 128.08500 1.000 45.02000 546 SER L O 1
ATOM 2182 N N . THR A 1 547 ? 104.15100 114.80500 127.79500 1.000 45.72000 547 THR L N 1
ATOM 2183 C CA . THR A 1 547 ? 103.64500 114.52100 129.13200 1.000 45.72000 547 THR L CA 1
ATOM 2184 C C . THR A 1 547 ? 104.58000 113.58700 129.88900 1.000 45.72000 547 THR L C 1
ATOM 2185 O O . THR A 1 547 ? 105.18500 112.68800 129.30100 1.000 45.72000 547 THR L O 1
ATOM 2189 N N . THR A 1 548 ? 104.69400 113.81100 131.20100 1.000 47.83000 548 THR L N 1
ATOM 2190 C CA . THR A 1 548 ? 105.45400 112.97300 132.12300 1.000 47.83000 548 THR L CA 1
ATOM 2191 C C . THR A 1 548 ? 104.58000 111.83400 132.64800 1.000 47.83000 548 THR L C 1
ATOM 2192 O O . THR A 1 548 ? 103.38500 111.78500 132.33100 1.000 47.83000 548 THR L O 1
ATOM 2196 N N . PRO A 1 549 ? 105.12200 110.89500 133.43000 1.000 48.87000 549 PRO L N 1
ATOM 2197 C CA . PRO A 1 549 ? 104.25600 109.87700 134.05000 1.000 48.87000 549 PRO L CA 1
ATOM 2198 C C . PRO A 1 549 ? 103.25800 110.43100 135.05400 1.000 48.87000 549 PRO L C 1
ATOM 2199 O O . PRO A 1 549 ? 102.28600 109.74000 135.37600 1.000 48.87000 549 PRO L O 1
ATOM 2203 N N . GLN A 1 550 ? 103.46500 111.64300 135.56400 1.000 52.52000 550 GLN L N 1
ATOM 2204 C CA . GLN A 1 550 ? 102.55300 112.25500 136.52500 1.000 52.52000 550 GLN L CA 1
ATOM 2205 C C . GLN A 1 550 ? 101.41400 113.01900 135.86200 1.000 52.52000 550 GLN L C 1
ATOM 2206 O O . GLN A 1 550 ? 100.54600 113.54000 136.56800 1.000 52.52000 550 GLN L O 1
ATOM 2212 N N . GLY A 1 551 ? 101.39000 113.08900 134.53300 1.000 50.90000 551 GLY L N 1
ATOM 2213 C CA . GLY A 1 551 ? 100.36600 113.80000 133.80000 1.000 50.90000 551 GLY L CA 1
ATOM 2214 C C . GLY A 1 551 ? 100.60500 115.27800 133.57500 1.000 50.90000 551 GLY L C 1
ATOM 2215 O O . GLY A 1 551 ? 99.72500 115.94700 133.01900 1.000 50.90000 551 GLY L O 1
ATOM 2216 N N . HIS A 1 552 ? 101.74800 115.81400 133.99200 1.000 49.41000 552 HIS L N 1
ATOM 2217 C CA . HIS A 1 552 ? 102.09000 117.20200 133.70400 1.000 49.41000 552 HIS L CA 1
ATOM 2218 C C . HIS A 1 552 ? 102.51600 117.34100 132.24600 1.000 49.41000 552 HIS L C 1
ATOM 2219 O O . HIS A 1 552 ? 103.38000 116.59700 131.77600 1.000 49.41000 552 HIS L O 1
ATOM 2226 N N . THR A 1 553 ? 101.92600 118.30200 131.53300 1.000 46.54000 553 THR L N 1
ATOM 2227 C CA . THR A 1 553 ? 102.06200 118.38200 130.08200 1.000 46.54000 553 THR L CA 1
ATOM 2228 C C . THR A 1 553 ? 102.54000 119.76100 129.64000 1.000 46.54000 553 THR L C 1
ATOM 2229 O O . THR A 1 553 ? 101.94400 120.78000 130.00300 1.000 46.54000 553 THR L O 1
ATOM 2233 N N . THR A 1 554 ? 103.63400 119.78300 128.87700 1.000 45.96000 554 THR L N 1
ATOM 2234 C CA . THR A 1 554 ? 104.08700 120.95700 128.13700 1.000 45.96000 554 THR L CA 1
ATOM 2235 C C . THR A 1 554 ? 103.52600 120.94500 126.71700 1.000 45.96000 554 THR L C 1
ATOM 2236 O O . THR A 1 554 ? 103.46600 119.89400 126.07800 1.000 45.96000 554 THR L O 1
ATOM 2240 N N . THR A 1 555 ? 103.11500 122.11600 126.22600 1.000 44.47000 555 THR L N 1
ATOM 2241 C CA . THR A 1 555 ? 102.54500 122.25600 124.88800 1.000 44.47000 555 THR L CA 1
ATOM 2242 C C . THR A 1 555 ? 103.36900 123.21800 124.04100 1.000 44.47000 555 THR L C 1
ATOM 2243 O O . THR A 1 555 ? 103.62800 124.35000 124.45800 1.000 44.47000 555 THR L O 1
ATOM 2247 N N . GLY A 1 556 ? 103.78700 122.76300 122.84800 1.000 43.22000 556 GLY L N 1
ATOM 2248 C CA . GLY A 1 556 ? 104.30800 123.65600 121.83200 1.000 43.22000 556 GLY L CA 1
ATOM 2249 C C . GLY A 1 556 ? 103.25400 124.12800 120.83400 1.000 43.22000 556 GLY L C 1
ATOM 2250 O O . GLY A 1 556 ? 102.24000 123.47300 120.61900 1.000 43.22000 556 GLY L O 1
ATOM 2251 N N . HIS A 1 557 ? 103.51600 125.27600 120.20400 1.000 41.64000 557 HIS L N 1
ATOM 2252 C CA . HIS A 1 557 ? 102.94600 125.61300 118.90400 1.000 41.64000 557 HIS L CA 1
ATOM 2253 C C . HIS A 1 557 ? 104.04500 126.04500 117.94600 1.000 41.64000 557 HIS L C 1
ATOM 2254 O O . HIS A 1 557 ? 105.00100 126.71200 118.35200 1.000 41.64000 557 HIS L O 1
ATOM 2261 N N . TYR A 1 558 ? 103.90700 125.67300 116.67200 1.000 42.40000 558 TYR L N 1
ATOM 2262 C CA . TYR A 1 558 ? 104.88300 126.04700 115.65800 1.000 42.40000 558 TYR L CA 1
ATOM 2263 C C . TYR A 1 558 ? 104.18300 126.39800 114.35100 1.000 42.40000 558 TYR L C 1
ATOM 2264 O O . TYR A 1 558 ? 103.09100 125.90800 114.05800 1.000 42.40000 558 TYR L O 1
ATOM 2273 N N . ASN A 1 559 ? 104.83000 127.26800 113.57500 1.000 47.64000 559 ASN L N 1
ATOM 2274 C CA . ASN A 1 559 ? 104.34600 127.72800 112.28200 1.000 47.64000 559 ASN L CA 1
ATOM 2275 C C . ASN A 1 559 ? 104.90800 126.88400 111.13600 1.000 47.64000 559 ASN L C 1
ATOM 2276 O O . ASN A 1 559 ? 105.68800 125.95200 111.33400 1.000 47.64000 559 ASN L O 1
ATOM 2281 N N . ASP A 1 560 ? 104.48900 127.21300 109.91200 1.000 53.45000 560 ASP L N 1
ATOM 2282 C CA . ASP A 1 560 ? 104.80800 126.42000 108.73000 1.000 53.45000 560 ASP L CA 1
ATOM 2283 C C . ASP A 1 560 ? 106.29100 126.41300 108.37600 1.000 53.45000 560 ASP L C 1
ATOM 2284 O O . ASP A 1 560 ? 106.70600 125.58300 107.56100 1.000 53.45000 560 ASP L O 1
ATOM 2289 N N . GLN A 1 561 ? 107.09300 127.30600 108.94700 1.000 52.77000 561 GLN L N 1
ATOM 2290 C CA . GLN A 1 561 ? 108.54000 127.25700 108.78900 1.000 52.77000 561 GLN L CA 1
ATOM 2291 C C . GLN A 1 561 ? 109.21700 126.44500 109.88300 1.000 52.77000 561 GLN L C 1
ATOM 2292 O O . GLN A 1 561 ? 110.44800 126.47100 109.98300 1.000 52.77000 561 GLN L O 1
ATOM 2298 N N . GLN A 1 562 ? 108.43700 125.75000 110.71300 1.000 51.19000 562 GLN L N 1
ATOM 2299 C CA . GLN A 1 562 ? 108.94400 124.98800 111.85500 1.000 51.19000 562 GLN L CA 1
ATOM 2300 C C . GLN A 1 562 ? 109.64300 125.88100 112.87500 1.000 51.19000 562 GLN L C 1
ATOM 2301 O O . GLN A 1 562 ? 110.66300 125.51000 113.45600 1.000 51.19000 562 GLN L O 1
ATOM 2307 N N . LEU A 1 563 ? 109.09000 127.06800 113.09200 1.000 45.86000 563 LEU L N 1
ATOM 2308 C CA . LEU A 1 563 ? 109.53900 127.97200 114.14100 1.000 45.86000 563 LEU L CA 1
ATOM 2309 C C . LEU A 1 563 ? 108.52600 127.93000 115.27800 1.000 45.86000 563 LEU L C 1
ATOM 2310 O O . LEU A 1 563 ? 107.32200 128.06100 115.04400 1.000 45.86000 563 LEU L O 1
ATOM 2315 N N . ILE A 1 564 ? 109.01500 127.74500 116.50300 1.000 42.87000 564 ILE L N 1
ATOM 2316 C CA . ILE A 1 564 ? 108.13600 127.65700 117.66400 1.000 42.87000 564 ILE L CA 1
ATOM 2317 C C . ILE A 1 564 ? 107.47800 129.00300 117.92900 1.000 42.87000 564 ILE L C 1
ATOM 2318 O O . ILE A 1 564 ? 108.15000 130.04000 117.99200 1.000 42.87000 564 ILE L O 1
ATOM 2323 N N . THR A 1 565 ? 106.15600 128.99200 118.08700 1.000 42.24000 565 THR L N 1
ATOM 2324 C CA . THR A 1 565 ? 105.35300 130.20200 118.21500 1.000 42.24000 565 THR L CA 1
ATOM 2325 C C . THR A 1 565 ? 104.79700 130.42500 119.61400 1.000 42.24000 565 THR L C 1
ATOM 2326 O O . THR A 1 565 ? 104.81800 131.55600 120.10100 1.000 42.24000 565 THR L O 1
ATOM 2330 N N . GLU A 1 566 ? 104.31300 129.38100 120.28700 1.000 43.56000 566 GLU L N 1
ATOM 2331 C CA . GLU A 1 566 ? 103.94100 129.46100 121.69300 1.000 43.56000 566 GLU L CA 1
ATOM 2332 C C . GLU A 1 566 ? 104.52200 128.27500 122.44800 1.000 43.56000 566 GLU L C 1
ATOM 2333 O O . GLU A 1 566 ? 104.66300 127.18000 121.89800 1.000 43.56000 566 GLU L O 1
ATOM 2339 N N . ILE A 1 567 ? 104.85900 128.50200 123.71500 1.000 43.01000 567 ILE L N 1
ATOM 2340 C CA . ILE A 1 567 ? 105.11800 127.43700 124.67700 1.000 43.01000 567 ILE L CA 1
ATOM 2341 C C . ILE A 1 567 ? 104.18600 127.61300 125.86500 1.000 43.01000 567 ILE L C 1
ATOM 2342 O O . ILE A 1 567 ? 104.13400 128.69400 126.46000 1.000 43.01000 567 ILE L O 1
ATOM 2347 N N . HIS A 1 568 ? 103.46000 126.55600 126.21600 1.000 44.33000 568 HIS L N 1
ATOM 2348 C CA . HIS A 1 568 ? 102.71500 126.49600 127.46800 1.000 44.33000 568 HIS L CA 1
ATOM 2349 C C . HIS A 1 568 ? 103.41900 125.53500 128.41400 1.000 44.33000 568 HIS L C 1
ATOM 2350 O O . HIS A 1 568 ? 103.65100 124.37400 128.06300 1.000 44.33000 568 HIS L O 1
ATOM 2357 N N . THR A 1 569 ? 103.76100 126.01600 129.59600 1.000 46.92000 569 THR L N 1
ATOM 2358 C CA . THR A 1 569 ? 104.36700 125.18400 130.62100 1.000 46.92000 569 THR L CA 1
ATOM 2359 C C . THR A 1 569 ? 103.28500 124.56200 131.49400 1.000 46.92000 569 THR L C 1
ATOM 2360 O O . THR A 1 569 ? 102.14700 125.03800 131.51800 1.000 46.92000 569 THR L O 1
ATOM 2364 N N . PRO A 1 570 ? 103.59400 123.48600 132.22900 1.000 47.06000 570 PRO L N 1
ATOM 2365 C CA . PRO A 1 570 ? 102.51500 122.72100 132.87100 1.000 47.06000 570 PRO L CA 1
ATOM 2366 C C . PRO A 1 570 ? 101.86200 123.44400 134.03200 1.000 47.06000 570 PRO L C 1
ATOM 2367 O O . PRO A 1 570 ? 100.71300 123.13000 134.36300 1.000 47.06000 570 PRO L O 1
ATOM 2371 N N . CYS A 1 571 ? 102.54900 124.38800 134.66400 1.000 49.36000 571 CYS L N 1
ATOM 2372 C CA . CYS A 1 571 ? 101.95400 125.25400 135.67300 1.000 49.36000 571 CYS L CA 1
ATOM 2373 C C . CYS A 1 571 ? 101.15700 126.41100 135.07500 1.000 49.36000 571 CYS L C 1
ATOM 2374 O O . CYS A 1 571 ? 100.75600 127.31200 135.81700 1.000 49.36000 571 CYS L O 1
ATOM 2377 N N . GLY A 1 572 ? 100.91800 126.40700 133.76400 1.000 49.79000 572 GLY L N 1
ATOM 2378 C CA . GLY A 1 572 ? 100.46300 127.59000 133.06100 1.000 49.79000 572 GLY L CA 1
ATOM 2379 C C . GLY A 1 572 ? 101.59500 128.51100 132.64200 1.000 49.79000 572 GLY L C 1
ATOM 2380 O O . GLY A 1 572 ? 102.78200 128.20400 132.77600 1.000 49.79000 572 GLY L O 1
ATOM 2381 N N . GLY A 1 573 ? 101.20300 129.67300 132.12400 1.000 46.63000 573 GLY L N 1
ATOM 2382 C CA . GLY A 1 573 ? 102.14700 130.64200 131.59700 1.000 46.63000 573 GLY L CA 1
ATOM 2383 C C . GLY A 1 573 ? 102.46800 130.40700 130.13500 1.000 46.63000 573 GLY L C 1
ATOM 2384 O O . GLY A 1 573 ? 102.97100 129.34200 129.77000 1.000 46.63000 573 GLY L O 1
ATOM 2385 N N . VAL A 1 574 ? 102.18600 131.39600 129.29000 1.000 44.42000 574 VAL L N 1
ATOM 2386 C CA . VAL A 1 574 ? 102.35500 131.28800 127.84400 1.000 44.42000 574 VAL L CA 1
ATOM 2387 C C . VAL A 1 574 ? 103.41700 132.27900 127.38400 1.000 44.42000 574 VAL L C 1
ATOM 2388 O O . VAL A 1 574 ? 103.28200 133.48700 127.60900 1.000 44.42000 574 VAL L O 1
ATOM 2392 N N . THR A 1 575 ? 104.46000 131.77400 126.73100 1.000 43.05000 575 THR L N 1
ATOM 2393 C CA . THR A 1 575 ? 105.45100 132.60200 126.05600 1.000 43.05000 575 THR L CA 1
ATOM 2394 C C . THR A 1 575 ? 105.17500 132.60000 124.55600 1.000 43.05000 575 THR L C 1
ATOM 2395 O O . THR A 1 575 ? 104.95000 131.53800 123.97000 1.000 43.05000 575 THR L O 1
ATOM 2399 N N . ARG A 1 576 ? 105.22000 133.78000 123.92900 1.000 41.54000 576 ARG L N 1
ATOM 2400 C CA . ARG A 1 576 ? 104.90200 133.91800 122.51200 1.000 41.54000 576 ARG L CA 1
ATOM 2401 C C . ARG A 1 576 ? 106.02400 134.61400 121.75500 1.000 41.54000 576 ARG L C 1
ATOM 2402 O O . ARG A 1 576 ? 106.63800 135.55600 122.26100 1.000 41.54000 576 ARG L O 1
ATOM 2410 N N . TYR A 1 577 ? 106.28600 134.13400 120.53800 1.000 40.84000 577 TYR L N 1
ATOM 2411 C CA . TYR A 1 577 ? 107.28100 134.69300 119.63500 1.000 40.84000 577 TYR L CA 1
ATOM 2412 C C . TYR A 1 577 ? 106.64100 135.07600 118.30500 1.000 40.84000 577 TYR L C 1
ATOM 2413 O O . TYR A 1 577 ? 105.68900 134.43500 117.85500 1.000 40.84000 577 TYR L O 1
ATOM 2422 N N . GLU A 1 578 ? 107.17000 136.12400 117.67300 1.000 43.81000 578 GLU L N 1
ATOM 2423 C CA . GLU A 1 578 ? 106.69100 136.56700 116.36700 1.000 43.81000 578 GLU L CA 1
ATOM 2424 C C . GLU A 1 578 ? 107.86800 136.89000 115.45900 1.000 43.81000 578 GLU L C 1
ATOM 2425 O O . GLU A 1 578 ? 108.89400 137.39900 115.91600 1.000 43.81000 578 GLU L O 1
ATOM 2431 N N . TYR A 1 579 ? 107.70500 136.59500 114.16700 1.000 44.54000 579 TYR L N 1
ATOM 2432 C CA . TYR A 1 579 ? 108.81000 136.52300 113.22100 1.000 44.54000 579 TYR L CA 1
ATOM 2433 C C . TYR A 1 579 ? 108.56900 137.41900 112.01200 1.000 44.54000 579 TYR L C 1
ATOM 2434 O O . TYR A 1 579 ? 107.43000 137.68100 111.62100 1.000 44.54000 579 TYR L O 1
ATOM 2443 N N . ASP A 1 580 ? 109.67200 137.89300 111.43800 1.000 50.80000 580 ASP L N 1
ATOM 2444 C CA . ASP A 1 580 ? 109.70200 138.45600 110.09700 1.000 50.80000 580 ASP L CA 1
ATOM 2445 C C . ASP A 1 580 ? 109.43400 137.36900 109.05400 1.000 50.80000 580 ASP L C 1
ATOM 2446 O O . ASP A 1 580 ? 109.41500 136.17300 109.35300 1.000 50.80000 580 ASP L O 1
ATOM 2451 N N . ARG A 1 581 ? 109.20400 137.80100 107.81000 1.000 52.26000 581 ARG L N 1
ATOM 2452 C CA . ARG A 1 581 ? 108.95400 136.85100 106.72900 1.000 52.26000 581 ARG L CA 1
ATOM 2453 C C . ARG A 1 581 ? 110.16100 135.97400 106.41900 1.000 52.26000 581 ARG L C 1
ATOM 2454 O O . ARG A 1 581 ? 109.98800 134.88800 105.86000 1.000 52.26000 581 ARG L O 1
ATOM 2462 N N . TRP A 1 582 ? 111.37200 136.42100 106.74400 1.000 50.26000 582 TRP L N 1
ATOM 2463 C CA . TRP A 1 582 ? 112.56400 135.59500 106.60800 1.000 50.26000 582 TRP L CA 1
ATOM 2464 C C . TRP A 1 582 ? 112.90800 134.83400 107.88100 1.000 50.26000 582 TRP L C 1
ATOM 2465 O O . TRP A 1 582 ? 113.98000 134.22900 107.95400 1.000 50.26000 582 TRP L O 1
ATOM 2476 N N . GLY A 1 583 ? 112.02900 134.84500 108.87700 1.000 48.34000 583 GLY L N 1
ATOM 2477 C CA . GLY A 1 583 ? 112.26000 134.09600 110.09200 1.000 48.34000 583 GLY L CA 1
ATOM 2478 C C . GLY A 1 583 ? 113.17600 134.73800 111.10500 1.000 48.34000 583 GLY L C 1
ATOM 2479 O O . GLY A 1 583 ? 113.64100 134.04600 112.01500 1.000 48.34000 583 GLY L O 1
ATOM 2480 N N . ASN A 1 584 ? 113.46600 136.02800 110.97800 1.000 45.06000 584 ASN L N 1
ATOM 2481 C CA . ASN A 1 584 ? 114.08700 136.75800 112.07400 1.000 45.06000 584 ASN L CA 1
ATOM 2482 C C . ASN A 1 584 ? 113.07200 137.03000 113.17800 1.000 45.06000 584 ASN L C 1
ATOM 2483 O O . ASN A 1 584 ? 111.95100 137.46900 112.91000 1.000 45.06000 584 ASN L O 1
ATOM 2488 N N . LEU A 1 585 ? 113.46800 136.77500 114.42000 1.000 41.17000 585 LEU L N 1
ATOM 2489 C CA . LEU A 1 585 ? 112.61800 137.06500 115.56700 1.000 41.17000 585 LEU L CA 1
ATOM 2490 C C . LEU A 1 585 ? 112.49400 138.57300 115.74100 1.000 41.17000 585 LEU L C 1
ATOM 2491 O O . LEU A 1 585 ? 113.50300 139.26000 115.92200 1.000 41.17000 585 LEU L O 1
ATOM 2496 N N . VAL A 1 586 ? 111.26800 139.09600 115.69000 1.000 41.99000 586 VAL L N 1
ATOM 2497 C CA . VAL A 1 586 ? 111.07000 140.53000 115.88700 1.000 41.99000 586 VAL L CA 1
ATOM 2498 C C . VAL A 1 586 ? 110.49700 140.87600 117.25800 1.000 41.99000 586 VAL L C 1
ATOM 2499 O O . VAL A 1 586 ? 110.78800 141.94800 117.79800 1.000 41.99000 586 VAL L O 1
ATOM 2503 N N . ARG A 1 587 ? 109.69000 139.99200 117.84100 1.000 43.49000 587 ARG L N 1
ATOM 2504 C CA . ARG A 1 587 ? 109.08900 140.29200 119.13400 1.000 43.49000 587 ARG L CA 1
ATOM 2505 C C . ARG A 1 587 ? 108.99300 139.05000 120.00800 1.000 43.49000 587 ARG L C 1
ATOM 2506 O O . ARG A 1 587 ? 108.72100 137.95300 119.51800 1.000 43.49000 587 ARG L O 1
ATOM 2514 N N . GLN A 1 588 ? 109.22600 139.24000 121.30600 1.000 42.45000 588 GLN L N 1
ATOM 2515 C CA . GLN A 1 588 ? 109.09300 138.20200 122.32100 1.000 42.45000 588 GLN L CA 1
ATOM 2516 C C . GLN A 1 588 ? 108.25600 138.72400 123.47800 1.000 42.45000 588 GLN L C 1
ATOM 2517 O O . GLN A 1 588 ? 108.55500 139.78700 124.02600 1.000 42.45000 588 GLN L O 1
ATOM 2523 N N . ILE A 1 589 ? 107.22700 137.97400 123.86500 1.000 42.97000 589 ILE L N 1
ATOM 2524 C CA . ILE A 1 589 ? 106.36400 138.33300 124.98800 1.000 42.97000 589 ILE L CA 1
ATOM 2525 C C . ILE A 1 589 ? 106.45500 137.23900 126.04200 1.000 42.97000 589 ILE L C 1
ATOM 2526 O O . ILE A 1 589 ? 106.09900 136.08400 125.77800 1.000 42.97000 589 ILE L O 1
ATOM 2531 N N . LEU A 1 590 ? 106.92000 137.60100 127.23300 1.000 45.84000 590 LEU L N 1
ATOM 2532 C CA . LEU A 1 590 ? 106.96400 136.69400 128.36800 1.000 45.84000 590 LEU L CA 1
ATOM 2533 C C . LEU A 1 590 ? 105.60200 136.61800 129.05900 1.000 45.84000 590 LEU L C 1
ATOM 2534 O O . LEU A 1 590 ? 104.75300 137.49100 128.87000 1.000 45.84000 590 LEU L O 1
ATOM 2539 N N . PRO A 1 591 ? 105.36100 135.57300 129.86500 1.000 46.59000 591 PRO L N 1
ATOM 2540 C CA . PRO A 1 591 ? 103.98400 135.28500 130.30000 1.000 46.59000 591 PRO L CA 1
ATOM 2541 C C . PRO A 1 591 ? 103.37700 136.34400 131.20400 1.000 46.59000 591 PRO L C 1
ATOM 2542 O O . PRO A 1 591 ? 102.17100 136.27700 131.46900 1.000 46.59000 591 PRO L O 1
ATOM 2546 N N . GLU A 1 592 ? 104.16000 137.30200 131.69300 1.000 50.89000 592 GLU L N 1
ATOM 2547 C CA . GLU A 1 592 ? 103.63000 138.44800 132.42000 1.000 50.89000 592 GLU L CA 1
ATOM 2548 C C . GLU A 1 592 ? 103.55800 139.71400 131.57300 1.000 50.89000 592 GLU L C 1
ATOM 2549 O O . GLU A 1 592 ? 103.17000 140.76400 132.09100 1.000 50.89000 592 GLU L O 1
ATOM 2555 N N . GLY A 1 593 ? 103.91500 139.64200 130.29100 1.000 50.64000 593 GLY L N 1
ATOM 2556 C CA . GLY A 1 593 ? 103.81000 140.77900 129.39400 1.000 50.64000 593 GLY L CA 1
ATOM 2557 C C . GLY A 1 593 ? 105.05000 141.62800 129.20000 1.000 50.64000 593 GLY L C 1
ATOM 2558 O O . GLY A 1 593 ? 104.94300 142.71300 128.61800 1.000 50.64000 593 GLY L O 1
ATOM 2559 N N . GLU A 1 594 ? 106.21600 141.18700 129.66500 1.000 50.59000 594 GLU L N 1
ATOM 2560 C CA . GLU A 1 594 ? 107.46900 141.84000 129.29600 1.000 50.59000 594 GLU L CA 1
ATOM 2561 C C . GLU A 1 594 ? 107.74800 141.64100 127.81000 1.000 50.59000 594 GLU L C 1
ATOM 2562 O O . GLU A 1 594 ? 107.88000 140.50500 127.34600 1.000 50.59000 594 GLU L O 1
ATOM 2568 N N . THR A 1 595 ? 107.84600 142.74100 127.06400 1.000 47.85000 595 THR L N 1
ATOM 2569 C CA . THR A 1 595 ? 107.85800 142.71200 125.60500 1.000 47.85000 595 THR L CA 1
ATOM 2570 C C . THR A 1 595 ? 109.19300 143.23600 125.09700 1.000 47.85000 595 THR L C 1
ATOM 2571 O O . THR A 1 595 ? 109.54400 144.39300 125.34800 1.000 47.85000 595 THR L O 1
ATOM 2575 N N . LEU A 1 596 ? 109.93000 142.38800 124.38400 1.000 44.31000 596 LEU L N 1
ATOM 2576 C CA . LEU A 1 596 ? 111.22700 142.72800 123.80900 1.000 44.31000 596 LEU L CA 1
ATOM 2577 C C . LEU A 1 596 ? 111.09800 142.78500 122.29200 1.000 44.31000 596 LEU L C 1
ATOM 2578 O O . LEU A 1 596 ? 110.73900 141.78500 121.66300 1.000 44.31000 596 LEU L O 1
ATOM 2583 N N . THR A 1 597 ? 111.39600 143.94500 121.70600 1.000 43.70000 597 THR L N 1
ATOM 2584 C CA . THR A 1 597 ? 111.22600 144.17600 120.27800 1.000 43.70000 597 THR L CA 1
ATOM 2585 C C . THR A 1 597 ? 112.56500 144.41500 119.59000 1.000 43.70000 597 THR L C 1
ATOM 2586 O O . THR A 1 597 ? 113.50300 144.94600 120.18900 1.000 43.70000 597 THR L O 1
ATOM 2590 N N . LEU A 1 598 ? 112.63900 144.01900 118.31900 1.000 41.80000 598 LEU L N 1
ATOM 2591 C CA . LEU A 1 598 ? 113.83600 144.17000 117.50400 1.000 41.80000 598 LEU L CA 1
ATOM 2592 C C . LEU A 1 598 ? 113.48000 144.75600 116.14200 1.000 41.80000 598 LEU L C 1
ATOM 2593 O O . LEU A 1 598 ? 112.34200 144.65700 115.68000 1.000 41.80000 598 LEU L O 1
ATOM 2598 N N . THR A 1 599 ? 114.47100 145.37700 115.50100 1.000 42.86000 599 THR L N 1
ATOM 2599 C CA . THR A 1 599 ? 114.32300 145.88400 114.14200 1.000 42.86000 599 THR L CA 1
ATOM 2600 C C . THR A 1 599 ? 115.56600 145.49700 113.35800 1.000 42.86000 599 THR L C 1
ATOM 2601 O O . THR A 1 599 ? 116.66400 145.41000 113.90800 1.000 42.86000 599 THR L O 1
ATOM 2605 N N . TYR A 1 600 ? 115.37600 145.26800 112.06600 1.000 42.78000 600 TYR L N 1
ATOM 2606 C CA . TYR A 1 600 ? 116.41200 144.77900 111.17200 1.000 42.78000 600 TYR L CA 1
ATOM 2607 C C . TYR A 1 600 ? 116.67400 145.70000 109.98700 1.000 42.78000 600 TYR L C 1
ATOM 2608 O O . TYR A 1 600 ? 115.83500 146.51100 109.58900 1.000 42.78000 600 TYR L O 1
ATOM 2617 N N . LEU A 1 601 ? 117.87500 145.54600 109.44200 1.000 47.83000 601 LEU L N 1
ATOM 2618 C CA . LEU A 1 601 ? 118.32300 146.23700 108.24000 1.000 47.83000 601 LEU L CA 1
ATOM 2619 C C . LEU A 1 601 ? 117.78400 145.25900 107.20300 1.000 47.83000 601 LEU L C 1
ATOM 2620 O O . LEU A 1 601 ? 118.32500 144.16400 107.02500 1.000 47.83000 601 LEU L O 1
ATOM 2625 N N . ALA A 1 602 ? 116.73100 145.69700 106.50800 1.000 52.87000 602 ALA L N 1
ATOM 2626 C CA . ALA A 1 602 ? 115.87000 144.98800 105.53800 1.000 52.87000 602 ALA L CA 1
ATOM 2627 C C . ALA A 1 602 ? 116.37100 143.58900 105.17200 1.000 52.87000 602 ALA L C 1
ATOM 2628 O O . ALA A 1 602 ? 115.86100 142.62000 105.75000 1.000 52.87000 602 ALA L O 1
ATOM 2630 N N . ASP A 1 603 ? 117.33100 143.39900 104.27600 1.000 53.94000 603 ASP L N 1
ATOM 2631 C CA . ASP A 1 603 ? 117.60400 141.98900 104.01800 1.000 53.94000 603 ASP L CA 1
ATOM 2632 C C . ASP A 1 603 ? 118.95100 141.51100 104.54300 1.000 53.94000 603 ASP L C 1
ATOM 2633 O O . ASP A 1 603 ? 119.35700 140.38400 104.24500 1.000 53.94000 603 ASP L O 1
ATOM 2638 N N . THR A 1 604 ? 119.65400 142.32800 105.31900 1.000 48.41000 604 THR L N 1
ATOM 2639 C CA . THR A 1 604 ? 120.98800 141.93100 105.74600 1.000 48.41000 604 THR L CA 1
ATOM 2640 C C . THR A 1 604 ? 120.97200 140.82600 106.79400 1.000 48.41000 604 THR L C 1
ATOM 2641 O O . THR A 1 604 ? 121.90200 140.01600 106.85500 1.000 48.41000 604 THR L O 1
ATOM 2645 N N . GLY A 1 605 ? 119.92900 140.77400 107.61800 1.000 47.59000 605 GLY L N 1
ATOM 2646 C CA . GLY A 1 605 ? 119.90400 139.85100 108.73000 1.000 47.59000 605 GLY L CA 1
ATOM 2647 C C . GLY A 1 605 ? 120.61900 140.41200 109.93900 1.000 47.59000 605 GLY L C 1
ATOM 2648 O O . GLY A 1 605 ? 120.90100 139.67100 110.88500 1.000 47.59000 605 GLY L O 1
ATOM 2649 N N . ARG A 1 606 ? 120.91200 141.71000 109.91800 1.000 44.37000 606 ARG L N 1
ATOM 2650 C CA . ARG A 1 606 ? 121.70000 142.42200 110.91400 1.000 44.37000 606 ARG L CA 1
ATOM 2651 C C . ARG A 1 606 ? 120.79000 143.28200 111.78000 1.000 44.37000 606 ARG L C 1
ATOM 2652 O O . ARG A 1 606 ? 120.01800 144.08700 111.25100 1.000 44.37000 606 ARG L O 1
ATOM 2660 N N . VAL A 1 607 ? 120.87100 143.12500 113.09600 1.000 41.94000 607 VAL L N 1
ATOM 2661 C CA . VAL A 1 607 ? 119.94500 143.82100 113.98500 1.000 41.94000 607 VAL L CA 1
ATOM 2662 C C . VAL A 1 607 ? 120.42800 145.25200 114.16500 1.000 41.94000 607 VAL L C 1
ATOM 2663 O O . VAL A 1 607 ? 121.61800 145.49200 114.39100 1.000 41.94000 607 VAL L O 1
ATOM 2667 N N . THR A 1 608 ? 119.50800 146.21600 114.07300 1.000 42.42000 608 THR L N 1
ATOM 2668 C CA . THR A 1 608 ? 119.85300 147.62100 114.26200 1.000 42.42000 608 THR L CA 1
ATOM 2669 C C . THR A 1 608 ? 119.31500 148.25100 115.53800 1.000 42.42000 608 THR L C 1
ATOM 2670 O O . THR A 1 608 ? 119.95300 149.16200 116.06700 1.000 42.42000 608 THR L O 1
ATOM 2674 N N . SER A 1 609 ? 118.16500 147.81400 116.04300 1.000 43.79000 609 SER L N 1
ATOM 2675 C CA . SER A 1 609 ? 117.66500 148.26600 117.33300 1.000 43.79000 609 SER L CA 1
ATOM 2676 C C . SER A 1 609 ? 117.24900 147.07300 118.17400 1.000 43.79000 609 SER L C 1
ATOM 2677 O O . SER A 1 609 ? 116.64400 146.12700 117.66700 1.000 43.79000 609 SER L O 1
ATOM 2680 N N . LEU A 1 610 ? 117.58300 147.12000 119.45800 1.000 46.16000 610 LEU L N 1
ATOM 2681 C CA . LEU A 1 610 ? 117.02600 146.22200 120.45900 1.000 46.16000 610 LEU L CA 1
ATOM 2682 C C . LEU A 1 610 ? 116.39200 147.06300 121.55700 1.000 46.16000 610 LEU L C 1
ATOM 2683 O O . LEU A 1 610 ? 117.07800 147.86000 122.20400 1.000 46.16000 610 LEU L O 1
ATOM 2688 N N . THR A 1 611 ? 115.08900 146.89100 121.76200 1.000 49.04000 611 THR L N 1
ATOM 2689 C CA . THR A 1 611 ? 114.34400 147.60700 122.79200 1.000 49.04000 611 THR L CA 1
ATOM 2690 C C . THR A 1 611 ? 113.98100 146.64000 123.91000 1.000 49.04000 611 THR L C 1
ATOM 2691 O O . THR A 1 611 ? 113.26500 145.66100 123.68000 1.000 49.04000 611 THR L O 1
ATOM 2695 N N . GLU A 1 612 ? 114.47200 146.91900 125.11400 1.000 53.22000 612 GLU L N 1
ATOM 2696 C CA . GLU A 1 612 ? 114.19600 146.09000 126.27500 1.000 53.22000 612 GLU L CA 1
ATOM 2697 C C . GLU A 1 612 ? 112.79600 146.36100 126.82200 1.000 53.22000 612 GLU L C 1
ATOM 2698 O O . GLU A 1 612 ? 112.13900 147.34700 126.48200 1.000 53.22000 612 GLU L O 1
ATOM 2704 N N . ALA A 1 613 ? 112.34100 145.44800 127.68200 1.000 54.36000 613 ALA L N 1
ATOM 2705 C CA . ALA A 1 613 ? 111.03000 145.57700 128.30700 1.000 54.36000 613 ALA L CA 1
ATOM 2706 C C . ALA A 1 613 ? 110.92400 146.78200 129.23300 1.000 54.36000 613 ALA L C 1
ATOM 2707 O O . ALA A 1 613 ? 109.80800 147.16900 129.59400 1.000 54.36000 613 ALA L O 1
ATOM 2709 N N . THR A 1 614 ? 112.04300 147.38500 129.62700 1.000 56.51000 614 THR L N 1
ATOM 2710 C CA . THR A 1 614 ? 112.00800 148.61800 130.40300 1.000 56.51000 614 THR L CA 1
ATOM 2711 C C . THR A 1 614 ? 111.97800 149.87800 129.54700 1.000 56.51000 614 THR L C 1
ATOM 2712 O O . THR A 1 614 ? 111.83200 150.97400 130.09800 1.000 56.51000 614 THR L O 1
ATOM 2716 N N . GLY A 1 615 ? 112.10300 149.75900 128.22900 1.000 55.50000 615 GLY L N 1
ATOM 2717 C CA . GLY A 1 615 ? 112.13200 150.91400 127.35800 1.000 55.50000 615 GLY L CA 1
ATOM 2718 C C . GLY A 1 615 ? 113.50300 151.45700 127.01900 1.000 55.50000 615 GLY L C 1
ATOM 2719 O O . GLY A 1 615 ? 113.59100 152.41000 126.23600 1.000 55.50000 615 GLY L O 1
ATOM 2720 N N . ALA A 1 616 ? 114.57000 150.89300 127.57700 1.000 53.64000 616 ALA L N 1
ATOM 2721 C CA . ALA A 1 616 ? 115.91500 151.25200 127.15000 1.000 53.64000 616 ALA L CA 1
ATOM 2722 C C . ALA A 1 616 ? 116.14200 150.78600 125.71900 1.000 53.64000 616 ALA L C 1
ATOM 2723 O O . ALA A 1 616 ? 115.82500 149.64500 125.37400 1.000 53.64000 616 ALA L O 1
ATOM 2725 N N . VAL A 1 617 ? 116.69000 151.66500 124.88200 1.000 51.23000 617 VAL L N 1
ATOM 2726 C CA . VAL A 1 617 ? 116.94200 151.36200 123.47800 1.000 51.23000 617 VAL L CA 1
ATOM 2727 C C . VAL A 1 617 ? 118.44300 151.25700 123.24600 1.000 51.23000 617 VAL L C 1
ATOM 2728 O O . VAL A 1 617 ? 119.19800 152.17400 123.58500 1.000 51.23000 617 VAL L O 1
ATOM 2732 N N . TRP A 1 618 ? 118.86500 150.13900 122.66500 1.000 50.51000 618 TRP L N 1
ATOM 2733 C CA . TRP A 1 618 ? 120.21500 149.93900 122.15800 1.000 50.51000 618 TRP L CA 1
ATOM 2734 C C . TRP A 1 618 ? 120.21100 150.07600 120.64300 1.000 50.51000 618 TRP L C 1
ATOM 2735 O O . TRP A 1 618 ? 119.27900 149.62100 119.97800 1.000 50.51000 618 TRP L O 1
ATOM 2746 N N . GLN A 1 619 ? 121.25000 150.70000 120.09300 1.000 47.96000 619 GLN L N 1
ATOM 2747 C CA . GLN A 1 619 ? 121.30800 150.95300 118.66000 1.000 47.96000 619 GLN L CA 1
ATOM 2748 C C . GLN A 1 619 ? 122.65100 150.52600 118.08900 1.000 47.96000 619 GLN L C 1
ATOM 2749 O O . GLN A 1 619 ? 123.68800 150.66000 118.74400 1.000 47.96000 619 GLN L O 1
ATOM 2755 N N . TYR A 1 620 ? 122.61900 150.01600 116.85900 1.000 44.88000 620 TYR L N 1
ATOM 2756 C CA . TYR A 1 620 ? 123.79200 149.50900 116.16500 1.000 44.88000 620 TYR L CA 1
ATOM 2757 C C . TYR A 1 620 ? 123.84900 150.11800 114.77000 1.000 44.88000 620 TYR L C 1
ATOM 2758 O O . TYR A 1 620 ? 122.83000 150.52800 114.21200 1.000 44.88000 620 TYR L O 1
ATOM 2767 N N . SER A 1 621 ? 125.05400 150.18000 114.20300 1.000 46.14000 621 SER L N 1
ATOM 2768 C CA . SER A 1 621 ? 125.22000 150.55900 112.80700 1.000 46.14000 621 SER L CA 1
ATOM 2769 C C . SER A 1 621 ? 126.30000 149.70800 112.15700 1.000 46.14000 621 SER L C 1
ATOM 2770 O O . SER A 1 621 ? 127.21200 149.21800 112.82400 1.000 46.14000 621 SER L O 1
ATOM 2773 N N . TYR A 1 622 ? 126.18400 149.54000 110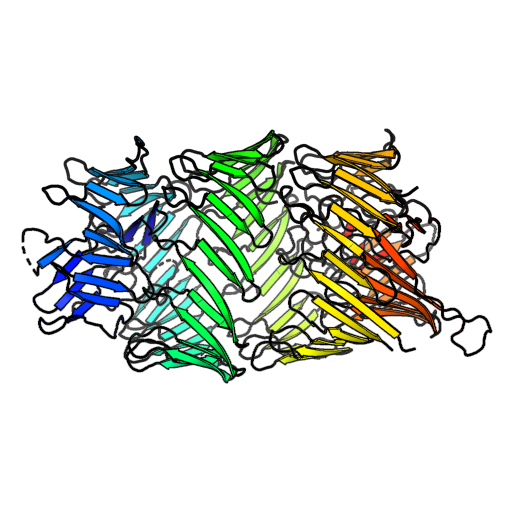.84100 1.000 47.50000 622 TYR L N 1
ATOM 2774 C CA . TYR A 1 622 ? 126.99500 148.59700 110.08400 1.000 47.50000 622 TYR L CA 1
ATOM 2775 C C . TYR A 1 622 ? 127.53900 149.26800 108.83100 1.000 47.50000 622 TYR L C 1
ATOM 2776 O O . TYR A 1 622 ? 126.92800 150.18800 108.28400 1.000 47.50000 622 TYR L O 1
ATOM 2785 N N . GLU A 1 623 ? 128.70000 148.79500 108.38500 1.000 57.47000 623 GLU L N 1
ATOM 2786 C CA . GLU A 1 623 ? 129.34300 149.34500 107.20100 1.000 57.47000 623 GLU L CA 1
ATOM 2787 C C . GLU A 1 623 ? 128.55100 148.99100 105.94600 1.000 57.47000 623 GLU L C 1
ATOM 2788 O O . GLU A 1 623 ? 127.90200 147.94600 105.86900 1.000 57.47000 623 GLU L O 1
ATOM 2794 N N . ALA A 1 624 ? 128.61700 149.87700 104.95000 1.000 59.26000 624 ALA L N 1
ATOM 2795 C CA . ALA A 1 624 ? 127.80600 149.70500 103.74700 1.000 59.26000 624 ALA L CA 1
ATOM 2796 C C . ALA A 1 624 ? 128.33200 148.58200 102.85800 1.000 59.26000 624 ALA L C 1
ATOM 2797 O O . ALA A 1 624 ? 127.58200 147.67200 102.48600 1.000 59.26000 624 ALA L O 1
ATOM 2799 N N . ASP A 1 625 ? 129.62000 148.63000 102.50000 1.000 63.03000 625 ASP L N 1
ATOM 2800 C CA . ASP A 1 625 ? 130.14900 147.69400 101.51000 1.000 63.03000 625 ASP L CA 1
ATOM 2801 C C . ASP A 1 625 ? 130.11900 146.26000 102.01600 1.000 63.03000 625 ASP L C 1
ATOM 2802 O O . ASP A 1 625 ? 129.97200 145.32400 101.22200 1.000 63.03000 625 ASP L O 1
ATOM 2807 N N . SER A 1 626 ? 130.24700 146.07200 103.32500 1.000 59.24000 626 SER L N 1
ATOM 2808 C CA . SER A 1 626 ? 130.25600 144.75400 103.93500 1.000 59.24000 626 SER L CA 1
ATOM 2809 C C . SER A 1 626 ? 129.66800 144.89800 105.32600 1.000 59.24000 626 SER L C 1
ATOM 2810 O O . SER A 1 626 ? 129.91300 145.89200 106.01200 1.000 59.24000 626 SER L O 1
ATOM 2813 N N . LEU A 1 627 ? 128.89100 143.90300 105.73400 1.000 53.67000 627 LEU L N 1
ATOM 2814 C CA . LEU A 1 627 ? 127.95600 144.10300 106.82800 1.000 53.67000 627 LEU L CA 1
ATOM 2815 C C . LEU A 1 627 ? 128.62500 143.89900 108.18000 1.000 53.67000 627 LEU L C 1
ATOM 2816 O O . LEU A 1 627 ? 128.15600 143.10000 108.99500 1.000 53.67000 627 LEU L O 1
ATOM 2821 N N . GLN A 1 628 ? 129.72400 144.60700 108.42100 1.000 54.90000 628 GLN L N 1
ATOM 2822 C CA . GLN A 1 628 ? 130.50200 144.45700 109.64200 1.000 54.90000 628 GLN L CA 1
ATOM 2823 C C . GLN A 1 628 ? 130.26100 145.63800 110.57700 1.000 54.90000 628 GLN L C 1
ATOM 2824 O O . GLN A 1 628 ? 130.18000 146.78700 110.13900 1.000 54.90000 628 GLN L O 1
ATOM 2830 N N . LEU A 1 629 ? 130.15600 145.34000 111.87000 1.000 50.62000 629 LEU L N 1
ATOM 2831 C CA . LEU A 1 629 ? 129.71700 146.31300 112.86500 1.000 50.62000 629 LEU L CA 1
ATOM 2832 C C . LEU A 1 629 ? 130.72400 147.44800 113.00700 1.000 50.62000 629 LEU L C 1
ATOM 2833 O O . LEU A 1 629 ? 131.89000 147.21000 113.33200 1.000 50.62000 629 LEU L O 1
ATOM 2838 N N . THR A 1 630 ? 130.27600 148.68300 112.77200 1.000 49.52000 630 THR L N 1
ATOM 2839 C CA . THR A 1 630 ? 131.12900 149.85300 112.93100 1.000 49.52000 630 THR L CA 1
ATOM 2840 C C . THR A 1 630 ? 130.83900 150.67000 114.18500 1.000 49.52000 630 THR L C 1
ATOM 2841 O O . THR A 1 630 ? 131.66100 151.51500 114.54800 1.000 49.52000 630 THR L O 1
ATOM 2845 N N . GLY A 1 631 ? 129.70300 150.46000 114.84700 1.000 50.06000 631 GLY L N 1
ATOM 2846 C CA . GLY A 1 631 ? 129.43300 151.16900 116.08500 1.000 50.06000 631 GLY L CA 1
ATOM 2847 C C . GLY A 1 631 ? 128.27200 150.62100 116.88800 1.000 50.06000 631 GLY L C 1
ATOM 2848 O O . GLY A 1 631 ? 127.31400 150.09500 116.31800 1.000 50.06000 631 GLY L O 1
ATOM 2849 N N . MET A 1 632 ? 128.34500 150.73400 118.21300 1.000 52.89000 632 MET L N 1
ATOM 2850 C CA . MET A 1 632 ? 127.23200 150.42900 119.10200 1.000 52.89000 632 MET L CA 1
ATOM 2851 C C . MET A 1 632 ? 126.96200 151.62000 120.00700 1.000 52.89000 632 MET L C 1
ATOM 2852 O O . MET A 1 632 ? 127.89600 152.18900 120.57800 1.000 52.89000 632 MET L O 1
ATOM 2857 N N . THR A 1 633 ? 125.69000 151.99000 120.14600 1.000 53.98000 633 THR L N 1
ATOM 2858 C CA . THR A 1 633 ? 125.26500 153.03500 121.07000 1.000 53.98000 633 THR L CA 1
ATOM 2859 C C . THR A 1 633 ? 124.36600 152.43600 122.14100 1.000 53.98000 633 THR L C 1
ATOM 2860 O O . THR A 1 633 ? 123.39800 151.73900 121.82400 1.000 53.98000 633 THR L O 1
ATOM 2864 N N . ASP A 1 634 ? 124.68800 152.70000 123.39800 1.000 54.54000 634 ASP L N 1
ATOM 2865 C CA . ASP A 1 634 ? 123.91400 152.21200 124.53000 1.000 54.54000 634 ASP L CA 1
ATOM 2866 C C . ASP A 1 634 ? 122.85400 153.23500 124.92400 1.000 54.54000 634 ASP L C 1
ATOM 2867 O O . ASP A 1 634 ? 122.83900 154.35500 124.41400 1.000 54.54000 634 ASP L O 1
ATOM 2872 N N . PRO A 1 635 ? 121.92500 152.88700 125.82600 1.000 53.70000 635 PRO L N 1
ATOM 2873 C CA . PRO A 1 635 ? 120.85800 153.83900 126.17500 1.000 53.70000 635 PRO L CA 1
ATOM 2874 C C . PRO A 1 635 ? 121.32900 155.07900 126.91800 1.000 53.70000 635 PRO L C 1
ATOM 2875 O O . PRO A 1 635 ? 120.50100 155.94700 127.21300 1.000 53.70000 635 PRO L O 1
ATOM 2879 N N . LEU A 1 636 ? 122.61500 155.19900 127.23500 1.000 55.45000 636 LEU L N 1
ATOM 2880 C CA . LEU A 1 636 ? 123.14900 156.37600 127.90600 1.000 55.45000 636 LEU L CA 1
ATOM 2881 C C . LEU A 1 636 ? 123.89900 157.29300 126.94700 1.000 55.45000 636 LEU L C 1
ATOM 2882 O O . LEU A 1 636 ? 124.57300 158.22500 127.39700 1.000 55.45000 636 LEU L O 1
ATOM 2887 N N . GLN A 1 637 ? 123.80700 157.03200 125.64000 1.000 55.55000 637 GLN L N 1
ATOM 2888 C CA . GLN A 1 637 ? 124.45400 157.79300 124.57200 1.000 55.55000 637 GLN L CA 1
ATOM 2889 C C . GLN A 1 637 ? 125.97200 157.64800 124.56200 1.000 55.55000 637 GLN L C 1
ATOM 2890 O O . GLN A 1 637 ? 126.66600 158.46600 123.95300 1.000 55.55000 637 GLN L O 1
ATOM 2896 N N . ARG A 1 638 ? 126.50900 156.62800 125.22400 1.000 54.62000 638 ARG L N 1
ATOM 2897 C CA . ARG A 1 638 ? 127.90600 156.25700 125.04800 1.000 54.62000 638 ARG L CA 1
ATOM 2898 C C . ARG A 1 638 ? 128.07300 155.39800 123.79900 1.000 54.62000 638 ARG L C 1
ATOM 2899 O O . ARG A 1 638 ? 127.24300 154.53200 123.51200 1.000 54.62000 638 ARG L O 1
ATOM 2907 N N . THR A 1 639 ? 129.15600 155.63600 123.05800 1.000 52.51000 639 THR L N 1
ATOM 2908 C CA . THR A 1 639 ? 129.40700 154.97400 121.78200 1.000 52.51000 639 THR L CA 1
ATOM 2909 C C . THR A 1 639 ? 130.74700 154.25000 121.80300 1.000 52.51000 639 THR L C 1
ATOM 2910 O O . THR A 1 639 ? 131.76500 154.83600 122.18100 1.000 52.51000 639 THR L O 1
ATOM 2914 N N . TRP A 1 640 ? 130.74400 152.98500 121.38800 1.000 49.88000 640 TRP L N 1
ATOM 2915 C CA . TRP A 1 640 ? 131.95900 152.21600 121.15400 1.000 49.88000 640 TRP L CA 1
ATOM 2916 C C . TRP A 1 640 ? 132.14900 151.99900 119.66000 1.000 49.88000 640 TRP L C 1
ATOM 2917 O O . TRP A 1 640 ? 131.19000 151.69600 118.94500 1.000 49.88000 640 TRP L O 1
ATOM 2928 N N . LEU A 1 641 ? 133.38200 152.15000 119.19000 1.000 50.39000 641 LEU L N 1
ATOM 2929 C CA . LEU A 1 641 ? 133.71200 151.91500 117.78300 1.000 50.39000 641 LEU L CA 1
ATOM 2930 C C . LEU A 1 641 ? 134.67500 150.74700 117.63100 1.000 50.39000 641 LEU L C 1
ATOM 2931 O O . LEU A 1 641 ? 135.85300 150.86700 118.01400 1.000 50.39000 641 LEU L O 1
ATOM 2936 N N . PRO A 1 642 ? 134.23900 149.61000 117.09000 1.000 49.99000 642 PRO L N 1
ATOM 2937 C CA . PRO A 1 642 ? 135.18400 148.54500 116.73900 1.000 49.99000 642 PRO L CA 1
ATOM 2938 C C . PRO A 1 642 ? 136.16800 148.98600 115.66600 1.000 49.99000 642 PRO L C 1
ATOM 2939 O O . PRO A 1 642 ? 135.86000 149.82200 114.81600 1.000 49.99000 642 PRO L O 1
ATOM 2943 N N . GLN A 1 643 ? 137.36400 148.40600 115.71100 1.000 53.97000 643 GLN L N 1
ATOM 2944 C CA . GLN A 1 643 ? 138.39400 148.62400 114.70600 1.000 53.97000 643 GLN L CA 1
ATOM 2945 C C . GLN A 1 643 ? 138.79100 147.30200 114.06200 1.000 53.97000 643 GLN L C 1
ATOM 2946 O O . GLN A 1 643 ? 138.75900 146.25000 114.70300 1.000 53.97000 643 GLN L O 1
ATOM 2952 N N . TYR A 1 644 ? 139.15600 147.36200 112.78300 1.000 55.96000 644 TYR L N 1
ATOM 2953 C CA . TYR A 1 644 ? 139.47400 146.17600 112.00000 1.000 55.96000 644 TYR L CA 1
ATOM 2954 C C . TYR A 1 644 ? 140.80000 146.37100 111.28400 1.000 55.96000 644 TYR L C 1
ATOM 2955 O O . TYR A 1 644 ? 141.07300 147.44700 110.74700 1.000 55.96000 644 TYR L O 1
ATOM 2964 N N . ASP A 1 645 ? 141.62400 145.32900 111.28600 1.000 61.35000 645 ASP L N 1
ATOM 2965 C CA . ASP A 1 645 ? 142.87200 145.34600 110.54200 1.000 61.35000 645 ASP L CA 1
ATOM 2966 C C . ASP A 1 645 ? 142.60000 145.05400 109.06600 1.000 61.35000 645 ASP L C 1
ATOM 2967 O O . ASP A 1 645 ? 141.45500 144.93500 108.62600 1.000 61.35000 645 ASP L O 1
ATOM 2972 N N . GLU A 1 646 ? 143.67300 144.94300 108.28800 1.000 64.47000 646 GLU L N 1
ATOM 2973 C CA . GLU A 1 646 ? 143.60700 144.25500 107.00600 1.000 64.47000 646 GLU L CA 1
ATOM 2974 C C . GLU A 1 646 ? 143.25100 142.78600 107.20100 1.000 64.47000 646 GLU L C 1
ATOM 2975 O O . GLU A 1 646 ? 143.47300 142.20400 108.26600 1.000 64.47000 646 GLU L O 1
ATOM 2981 N N . GLN A 1 647 ? 142.66400 142.19700 106.15900 1.000 61.41000 647 GLN L N 1
ATOM 2982 C CA . GLN A 1 647 ? 141.86100 140.97600 106.20900 1.000 61.41000 647 GLN L CA 1
ATOM 2983 C C . GLN A 1 647 ? 140.65500 141.08200 107.13700 1.000 61.41000 647 GLN L C 1
ATOM 2984 O O . GLN A 1 647 ? 139.96000 140.08300 107.35200 1.000 61.41000 647 GLN L O 1
ATOM 2990 N N . GLY A 1 648 ? 140.37600 142.26300 107.68200 1.000 58.48000 648 GLY L N 1
ATOM 2991 C CA . GLY A 1 648 ? 139.12500 142.51600 108.37000 1.000 58.48000 648 GLY L CA 1
ATOM 2992 C C . GLY A 1 648 ? 138.91900 141.78900 109.67700 1.000 58.48000 648 GLY L C 1
ATOM 2993 O O . GLY A 1 648 ? 137.78900 141.74800 110.16800 1.000 58.48000 648 GLY L O 1
ATOM 2994 N N . GLN A 1 649 ? 139.95800 141.20600 110.25200 1.000 56.52000 649 GLN L N 1
ATOM 2995 C CA . GLN A 1 649 ? 139.84300 140.62400 111.57900 1.000 56.52000 649 GLN L CA 1
ATOM 2996 C C . GLN A 1 649 ? 140.01200 141.69100 112.66200 1.000 56.52000 649 GLN L C 1
ATOM 2997 O O . GLN A 1 649 ? 140.75600 142.65700 112.47900 1.000 56.52000 649 GLN L O 1
ATOM 3003 N N . PRO A 1 650 ? 139.31800 141.53900 113.79200 1.000 55.02000 650 PRO L N 1
ATOM 3004 C CA . PRO A 1 650 ? 139.27400 142.61500 114.79200 1.000 55.02000 650 PRO L CA 1
ATOM 3005 C C . PRO A 1 650 ? 140.65500 143.01800 115.28600 1.000 55.02000 650 PRO L C 1
ATOM 3006 O O . PRO A 1 650 ? 141.56300 142.19400 115.40500 1.000 55.02000 650 PRO L O 1
ATOM 3010 N N . ALA A 1 651 ? 140.81000 144.30800 115.56300 1.000 54.14000 651 ALA L N 1
ATOM 3011 C CA . ALA A 1 651 ? 142.08900 144.87300 115.96900 1.000 54.14000 651 ALA L CA 1
ATOM 3012 C C . ALA A 1 651 ? 141.88800 145.98900 116.99400 1.000 54.14000 651 ALA L C 1
ATOM 3013 O O . ALA A 1 651 ? 142.34900 147.11300 116.83000 1.000 54.14000 651 ALA L O 1
ATOM 3015 N N . GLY A 1 652 ? 141.19500 145.69200 118.08700 1.000 53.80000 652 GLY L N 1
ATOM 3016 C CA . GLY A 1 652 ? 140.91900 146.69800 119.09600 1.000 53.80000 652 GLY L CA 1
ATOM 3017 C C . GLY A 1 652 ? 139.63400 147.47600 118.89600 1.000 53.80000 652 GLY L C 1
ATOM 3018 O O . GLY A 1 652 ? 138.76600 147.13300 118.09000 1.000 53.80000 652 GLY L O 1
ATOM 3019 N N . PHE A 1 653 ? 139.51600 148.55200 119.67300 1.000 53.57000 653 PHE L N 1
ATOM 3020 C CA . PHE A 1 653 ? 138.31700 149.38000 119.66500 1.000 53.57000 653 PHE L CA 1
ATOM 3021 C C . PHE A 1 653 ? 138.65700 150.75900 120.20600 1.000 53.57000 653 PHE L C 1
ATOM 3022 O O . PHE A 1 653 ? 139.70000 150.96100 120.83000 1.000 53.57000 653 PHE L O 1
ATOM 3030 N N . ILE A 1 654 ? 137.75600 151.70700 119.96000 1.000 52.32000 654 ILE L N 1
ATOM 3031 C CA . ILE A 1 654 ? 137.82200 153.04400 120.54000 1.000 52.32000 654 ILE L CA 1
ATOM 3032 C C . ILE A 1 654 ? 136.72300 153.16700 121.58500 1.000 52.32000 654 ILE L C 1
ATOM 3033 O O . ILE A 1 654 ? 135.53900 153.00800 121.27100 1.000 52.32000 654 ILE L O 1
ATOM 3038 N N . ALA A 1 655 ? 137.10900 153.45800 122.82400 1.000 54.30000 655 ALA L N 1
ATOM 3039 C CA . ALA A 1 655 ? 136.15800 153.54600 123.91500 1.000 54.30000 655 ALA L CA 1
ATOM 3040 C C . ALA A 1 655 ? 135.34700 154.83300 123.77700 1.000 54.30000 655 ALA L C 1
ATOM 3041 O O . ALA A 1 655 ? 135.62500 155.65700 122.90600 1.000 54.30000 655 ALA L O 1
ATOM 3043 N N . PRO A 1 656 ? 134.32500 155.03800 124.61700 1.000 53.54000 656 PRO L N 1
ATOM 3044 C CA . PRO A 1 656 ? 133.57600 156.30200 124.54100 1.000 53.54000 656 PRO L CA 1
ATOM 3045 C C . PRO A 1 656 ? 134.41000 157.52600 124.86200 1.000 53.54000 656 PRO L C 1
ATOM 3046 O O . PRO A 1 656 ? 134.03300 158.63500 124.46700 1.000 53.54000 656 PRO L O 1
ATOM 3050 N N . ASP A 1 657 ? 135.52300 157.36600 125.57500 1.000 59.94000 657 ASP L N 1
ATOM 3051 C CA . ASP A 1 657 ? 136.36700 158.49200 125.94300 1.000 59.94000 657 ASP L CA 1
ATOM 3052 C C . ASP A 1 657 ? 137.33000 158.89600 124.83700 1.000 59.94000 657 ASP L C 1
ATOM 3053 O O . ASP A 1 657 ? 138.02500 159.90700 124.98500 1.000 59.94000 657 ASP L O 1
ATOM 3058 N N . GLY A 1 658 ? 137.38800 158.14600 123.74100 1.000 61.54000 658 GLY L N 1
ATOM 3059 C CA . GLY A 1 658 ? 138.32900 158.44700 122.68400 1.000 61.54000 658 GLY L CA 1
ATOM 3060 C C . GLY A 1 658 ? 139.67200 157.77700 122.84100 1.000 61.54000 658 GLY L C 1
ATOM 3061 O O . GLY A 1 658 ? 140.64300 158.22000 122.22000 1.000 61.54000 658 GLY L O 1
ATOM 3062 N N . ARG A 1 659 ? 139.75900 156.72500 123.65000 1.000 63.17000 659 ARG L N 1
ATOM 3063 C CA . ARG A 1 659 ? 141.01800 156.07500 123.98700 1.000 63.17000 659 ARG L CA 1
ATOM 3064 C C . ARG A 1 659 ? 141.10300 154.74000 123.25600 1.000 63.17000 659 ARG L C 1
ATOM 3065 O O . ARG A 1 659 ? 140.27000 153.85500 123.47300 1.000 63.17000 659 ARG L O 1
ATOM 3073 N N . LYS A 1 660 ? 142.11900 154.59700 122.40900 1.000 59.67000 660 LYS L N 1
ATOM 3074 C CA . LYS A 1 660 ? 142.27800 153.43700 121.53900 1.000 59.67000 660 LYS L CA 1
ATOM 3075 C C . LYS A 1 660 ? 143.00400 152.27400 122.21100 1.000 59.67000 660 LYS L C 1
ATOM 3076 O O . LYS A 1 660 ? 143.96600 152.46900 122.95700 1.000 59.67000 660 LYS L O 1
ATOM 3082 N N . THR A 1 661 ? 142.52600 151.06000 121.93500 1.000 58.56000 661 THR L N 1
ATOM 3083 C CA . THR A 1 661 ? 143.16900 149.81100 122.32900 1.000 58.56000 661 THR L CA 1
ATOM 3084 C C . THR A 1 661 ? 143.53600 149.05900 121.05600 1.000 58.56000 661 THR L C 1
ATOM 3085 O O . THR A 1 661 ? 142.70600 148.94100 120.15200 1.000 58.56000 661 THR L O 1
ATOM 3089 N N . THR A 1 662 ? 144.76800 148.56100 120.97100 1.000 57.91000 662 THR L N 1
ATOM 3090 C CA . THR A 1 662 ? 145.25900 147.98800 119.72500 1.000 57.91000 662 THR L CA 1
ATOM 3091 C C . THR A 1 662 ? 145.77600 146.56700 119.91700 1.000 57.91000 662 THR L C 1
ATO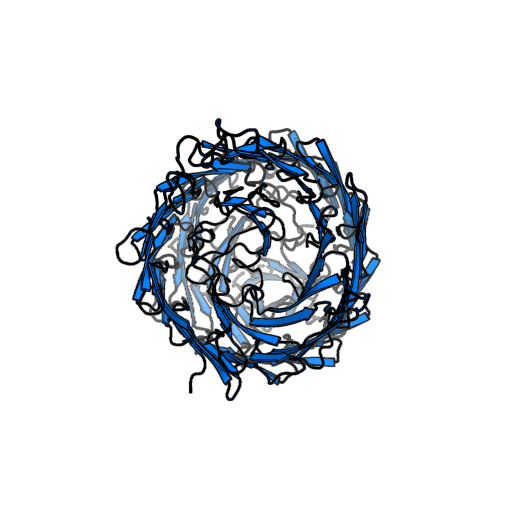M 3092 O O . THR A 1 662 ? 146.17100 146.16300 121.01200 1.000 57.91000 662 THR L O 1
ATOM 3096 N N . LEU A 1 663 ? 145.75500 145.81100 118.81700 1.000 53.76000 663 LEU L N 1
ATOM 3097 C CA . LEU A 1 663 ? 146.16800 144.41600 118.76400 1.000 53.76000 663 LEU L CA 1
ATOM 3098 C C . LEU A 1 663 ? 147.14300 144.22600 117.61100 1.000 53.76000 663 LEU L C 1
ATOM 3099 O O . LEU A 1 663 ? 147.10800 144.96700 116.62700 1.000 53.76000 663 LEU L O 1
ATOM 3104 N N . THR A 1 664 ? 148.01300 143.22500 117.73600 1.000 50.95000 664 THR L N 1
ATOM 3105 C CA . THR A 1 664 ? 148.98800 142.90900 116.70200 1.000 50.95000 664 THR L CA 1
ATOM 3106 C C . THR A 1 664 ? 148.95700 141.41000 116.42800 1.000 50.95000 664 THR L C 1
ATOM 3107 O O . THR A 1 664 ? 148.66500 140.61300 117.32100 1.000 50.95000 664 THR L O 1
ATOM 3111 N N . ARG A 1 665 ? 149.26000 141.02600 115.18700 1.000 49.11000 665 ARG L N 1
ATOM 3112 C CA . ARG A 1 665 ? 149.18000 139.63300 114.76300 1.000 49.11000 665 ARG L CA 1
ATOM 3113 C C . ARG A 1 665 ? 150.39700 139.26400 113.93000 1.000 49.11000 665 ARG L C 1
ATOM 3114 O O . ARG A 1 665 ? 150.77900 140.01300 113.02700 1.000 49.11000 665 ARG L O 1
ATOM 3122 N N . ASN A 1 666 ? 151.00700 138.12000 114.23400 1.000 47.93000 666 ASN L N 1
ATOM 3123 C CA . ASN A 1 666 ? 152.08600 137.60300 113.40400 1.000 47.93000 666 ASN L CA 1
ATOM 3124 C C . ASN A 1 666 ? 151.55000 137.19900 112.02700 1.000 47.93000 666 ASN L C 1
ATOM 3125 O O . ASN A 1 666 ? 150.35500 137.29300 111.73900 1.000 47.93000 666 ASN L O 1
ATOM 3130 N N . ALA A 1 667 ? 152.45600 136.73900 111.16100 1.000 49.01000 667 ALA L N 1
ATOM 3131 C CA . ALA A 1 667 ? 152.07500 136.34400 109.80800 1.000 49.01000 667 ALA L CA 1
ATOM 3132 C C . ALA A 1 667 ? 151.07200 135.19700 109.77600 1.000 49.01000 667 ALA L C 1
ATOM 3133 O O . ALA A 1 667 ? 150.40400 135.00400 108.75600 1.000 49.01000 667 ALA L O 1
ATOM 3135 N N . PHE A 1 668 ? 150.95900 134.42500 110.85300 1.000 48.70000 668 PHE L N 1
ATOM 3136 C CA . PHE A 1 668 ? 150.02100 133.31200 110.92300 1.000 48.70000 668 PHE L CA 1
ATOM 3137 C C . PHE A 1 668 ? 148.68300 133.69300 111.53600 1.000 48.70000 668 PHE L C 1
ATOM 3138 O O . PHE A 1 668 ? 147.78000 132.85400 111.58300 1.000 48.70000 668 PHE L O 1
ATOM 3146 N N . GLY A 1 669 ? 148.53700 134.92500 112.00800 1.000 47.14000 669 GLY L N 1
ATOM 3147 C CA . GLY A 1 669 ? 147.30100 135.37600 112.60900 1.000 47.14000 669 GLY L CA 1
ATOM 3148 C C . GLY A 1 669 ? 147.17700 135.15100 114.09500 1.000 47.14000 669 GLY L C 1
ATOM 3149 O O . GLY A 1 669 ? 146.06600 135.24500 114.62500 1.000 47.14000 669 GLY L O 1
ATOM 3150 N N . LEU A 1 670 ? 148.27300 134.85300 114.78300 1.000 47.87000 670 LEU L N 1
ATOM 3151 C CA . LEU A 1 670 ? 148.26100 134.66800 116.22500 1.000 47.87000 670 LEU L CA 1
ATOM 3152 C C . LEU A 1 670 ? 148.61600 135.98000 116.91200 1.000 47.87000 670 LEU L C 1
ATOM 3153 O O . LEU A 1 670 ? 149.55500 136.67000 116.50900 1.000 47.87000 670 LEU L O 1
ATOM 3158 N N . VAL A 1 671 ? 147.86100 136.32000 117.95200 1.000 47.91000 671 VAL L N 1
ATOM 3159 C CA . VAL A 1 671 ? 147.99100 137.62400 118.59900 1.000 47.91000 671 VAL L CA 1
ATOM 3160 C C . VAL A 1 671 ? 149.30200 137.65900 119.37700 1.000 47.91000 671 VAL L C 1
ATOM 3161 O O . VAL A 1 671 ? 149.44700 136.97700 120.39400 1.000 47.91000 671 VAL L O 1
ATOM 3165 N N . THR A 1 672 ? 150.26400 138.45200 118.90200 1.000 50.94000 672 THR L N 1
ATOM 3166 C CA . THR A 1 672 ? 151.55500 138.55600 119.56600 1.000 50.94000 672 THR L CA 1
ATOM 3167 C C . THR A 1 672 ? 151.67700 139.76400 120.48200 1.000 50.94000 672 THR L C 1
ATOM 3168 O O . THR A 1 672 ? 152.56800 139.78100 121.33500 1.000 50.94000 672 THR L O 1
ATOM 3172 N N . SER A 1 673 ? 150.83100 140.77700 120.32700 1.000 54.39000 673 SER L N 1
ATOM 3173 C CA . SER A 1 673 ? 150.90100 141.93600 121.20100 1.000 54.39000 673 SER L CA 1
ATOM 3174 C C . SER A 1 673 ? 149.51900 142.53900 121.38300 1.000 54.39000 673 SER L C 1
ATOM 3175 O O . SER A 1 673 ? 148.73600 142.61100 120.43400 1.000 54.39000 673 SER L O 1
ATOM 3178 N N . GLU A 1 674 ? 149.23000 142.96800 122.60900 1.000 60.76000 674 GLU L N 1
ATOM 3179 C CA . GLU A 1 674 ? 148.00700 143.68400 122.94000 1.000 60.76000 674 GLU L CA 1
ATOM 3180 C C . GLU A 1 674 ? 148.40500 144.92900 123.71400 1.000 60.76000 674 GLU L C 1
ATOM 3181 O O . GLU A 1 674 ? 149.27300 144.86500 124.58700 1.000 60.76000 674 GLU L O 1
ATOM 3187 N N . THR A 1 675 ? 147.77200 146.05800 123.41100 1.000 62.62000 675 THR L N 1
ATOM 3188 C CA . THR A 1 675 ? 148.19900 147.32100 124.00000 1.000 62.62000 675 THR L CA 1
ATOM 3189 C C . THR A 1 675 ? 147.01200 148.16700 124.43200 1.000 62.62000 675 THR L C 1
ATOM 3190 O O . THR A 1 675 ? 146.04800 148.32700 123.68000 1.000 62.62000 675 THR L O 1
ATOM 3194 N N . ASP A 1 676 ? 147.09400 148.69400 125.64900 1.000 68.46000 676 ASP L N 1
ATOM 3195 C CA . ASP A 1 676 ? 146.17100 149.60200 126.30800 1.000 68.46000 676 ASP L CA 1
ATOM 3196 C C . ASP A 1 676 ? 146.59400 151.02900 125.97600 1.000 68.46000 676 ASP L C 1
ATOM 3197 O O . ASP A 1 676 ? 147.74300 151.26000 125.58900 1.000 68.46000 676 ASP L O 1
ATOM 3202 N N . PRO A 1 677 ? 145.71300 152.03100 126.10100 1.000 69.12000 677 PRO L N 1
ATOM 3203 C CA . PRO A 1 677 ? 146.13600 153.39800 125.74800 1.000 69.12000 677 PRO L CA 1
ATOM 3204 C C . PRO A 1 677 ? 147.19700 153.96800 126.67400 1.000 69.12000 677 PRO L C 1
ATOM 3205 O O . PRO A 1 677 ? 147.91800 154.88600 126.26700 1.000 69.12000 677 PRO L O 1
ATOM 3209 N N . ASP A 1 678 ? 147.31800 153.45600 127.90000 1.000 71.68000 678 ASP L N 1
ATOM 3210 C CA . ASP A 1 678 ? 148.39900 153.84700 128.79500 1.000 71.68000 678 ASP L CA 1
ATOM 3211 C C . ASP A 1 678 ? 149.77100 153.40400 128.30200 1.000 71.68000 678 ASP L C 1
ATOM 3212 O O . ASP A 1 678 ? 150.77700 153.78100 128.91200 1.000 71.68000 678 ASP L O 1
ATOM 3217 N N . GLY A 1 679 ? 149.84000 152.62400 127.22500 1.000 70.26000 679 GLY L N 1
ATOM 3218 C CA . GLY A 1 679 ? 151.08200 152.04200 126.76500 1.000 70.26000 679 GLY L CA 1
ATOM 3219 C C . GLY A 1 679 ? 151.48500 150.74500 127.42600 1.000 70.26000 679 GLY L C 1
ATOM 3220 O O . GLY A 1 679 ? 152.50800 150.16800 127.03800 1.000 70.26000 679 GLY L O 1
ATOM 3221 N N . ASN A 1 680 ? 150.72800 150.26600 128.40900 1.000 67.07000 680 ASN L N 1
ATOM 3222 C CA . ASN A 1 680 ? 150.96500 148.93400 128.94900 1.000 67.07000 680 ASN L CA 1
ATOM 3223 C C . ASN A 1 680 ? 150.74300 147.89300 127.86100 1.000 67.07000 680 ASN L C 1
ATOM 3224 O O . ASN A 1 680 ? 149.84800 148.03100 127.02500 1.000 67.07000 680 ASN L O 1
ATOM 3229 N N . SER A 1 681 ? 151.55700 146.84100 127.87000 1.000 62.45000 681 SER L N 1
ATOM 3230 C CA . SER A 1 681 ? 151.52600 145.89000 126.77000 1.000 62.45000 681 SER L CA 1
ATOM 3231 C C . SER A 1 681 ? 151.81200 144.48500 127.27400 1.000 62.45000 681 SER L C 1
ATOM 3232 O O . SER A 1 681 ? 152.53900 144.29000 128.24900 1.000 62.45000 681 SER L O 1
ATOM 3235 N N . ARG A 1 682 ? 151.22700 143.51100 126.58400 1.000 59.18000 682 ARG L N 1
ATOM 3236 C CA . ARG A 1 682 ? 151.32800 142.09800 126.91300 1.000 59.18000 682 ARG L CA 1
ATOM 3237 C C . ARG A 1 682 ? 151.74900 141.34300 125.66100 1.000 59.18000 682 ARG L C 1
ATOM 3238 O O . ARG A 1 682 ? 151.22400 141.60000 124.57500 1.000 59.18000 682 ARG L O 1
ATOM 3246 N N . THR A 1 683 ? 152.68600 140.40800 125.80800 1.000 53.56000 683 THR L N 1
ATOM 3247 C CA . THR A 1 683 ? 153.43000 139.87700 124.67300 1.000 53.56000 683 THR L CA 1
ATOM 3248 C C . THR A 1 683 ? 153.44700 138.35500 124.72300 1.000 53.56000 683 THR L C 1
ATOM 3249 O O . THR A 1 683 ? 153.52100 137.76600 125.80300 1.000 53.56000 683 THR L O 1
ATOM 3253 N N . GLN A 1 684 ? 153.36300 137.72200 123.55200 1.000 50.22000 684 GLN L N 1
ATOM 3254 C CA . GLN A 1 684 ? 153.28100 136.27200 123.43100 1.000 50.22000 684 GLN L CA 1
ATOM 3255 C C . GLN A 1 684 ? 154.23600 135.79100 122.34900 1.000 50.22000 684 GLN L C 1
ATOM 3256 O O . GLN A 1 684 ? 154.42900 136.47500 121.34200 1.000 50.22000 684 GLN L O 1
ATOM 3262 N N . GLU A 1 685 ? 154.83400 134.61700 122.55500 1.000 48.08000 685 GLU L N 1
ATOM 3263 C CA . GLU A 1 685 ? 155.75200 134.02700 121.58800 1.000 48.08000 685 GLU L CA 1
ATOM 3264 C C . GLU A 1 685 ? 155.36700 132.58000 121.31300 1.000 48.08000 685 GLU L C 1
ATOM 3265 O O . GLU A 1 685 ? 154.79100 131.90400 122.16600 1.000 48.08000 685 GLU L O 1
ATOM 3271 N N . TYR A 1 686 ? 155.68300 132.11400 120.10600 1.000 46.78000 686 TYR L N 1
ATOM 3272 C CA . TYR A 1 686 ? 155.14100 130.87000 119.57800 1.000 46.78000 686 TYR L CA 1
ATOM 3273 C C . TYR A 1 686 ? 156.23100 129.95500 119.03900 1.000 46.78000 686 TYR L C 1
ATOM 3274 O O . TYR A 1 686 ? 157.20000 130.40800 118.42500 1.000 46.78000 686 TYR L O 1
ATOM 3283 N N . ASP A 1 687 ? 156.05800 128.66200 119.29100 1.000 52.25000 687 ASP L N 1
ATOM 3284 C CA . ASP A 1 687 ? 156.91500 127.59900 118.79100 1.000 52.25000 687 ASP L CA 1
ATOM 3285 C C . ASP A 1 687 ? 156.76400 127.46800 117.27400 1.000 52.25000 687 ASP L C 1
ATOM 3286 O O . ASP A 1 687 ? 155.84800 128.02300 116.66400 1.000 52.25000 687 ASP L O 1
ATOM 3291 N N . LYS A 1 688 ? 157.68500 126.72400 116.65500 1.000 53.65000 688 LYS L N 1
ATOM 3292 C CA . LYS A 1 688 ? 157.54500 126.41700 115.23400 1.000 53.65000 688 LYS L CA 1
ATOM 3293 C C . LYS A 1 688 ? 156.33100 125.54700 114.93200 1.000 53.65000 688 LYS L C 1
ATOM 3294 O O . LYS A 1 688 ? 155.94800 125.43100 113.76500 1.000 53.65000 688 LYS L O 1
ATOM 3300 N N . HIS A 1 689 ? 155.72900 124.91900 115.93800 1.000 52.51000 689 HIS L N 1
ATOM 3301 C CA . HIS A 1 689 ? 154.42800 124.28800 115.77400 1.000 52.51000 689 HIS L CA 1
ATOM 3302 C C . HIS A 1 689 ? 153.28600 125.21800 116.14600 1.000 52.51000 689 HIS L C 1
ATOM 3303 O O . HIS A 1 689 ? 152.15600 124.75300 116.31700 1.000 52.51000 689 HIS L O 1
ATOM 3310 N N . GLN A 1 690 ? 153.56100 126.51300 116.27700 1.000 50.02000 690 GLN L N 1
ATOM 3311 C CA . GLN A 1 690 ? 152.57500 127.54300 116.58900 1.000 50.02000 690 GLN L CA 1
ATOM 3312 C C . GLN A 1 690 ? 151.89700 127.31400 117.93200 1.000 50.02000 690 GLN L C 1
ATOM 3313 O O . GLN A 1 690 ? 150.78200 127.78800 118.15400 1.000 50.02000 690 GLN L O 1
ATOM 3319 N N . ARG A 1 691 ? 152.55200 126.59500 118.83700 1.000 47.20000 691 ARG L N 1
ATOM 3320 C CA . ARG A 1 691 ? 152.10200 126.48000 120.21600 1.000 47.20000 691 ARG L CA 1
ATOM 3321 C C . ARG A 1 691 ? 152.63000 127.64400 121.04200 1.000 47.20000 691 ARG L C 1
ATOM 3322 O O . ARG A 1 691 ? 153.75700 128.10000 120.84400 1.000 47.20000 691 ARG L O 1
ATOM 3330 N N . LEU A 1 692 ? 151.81400 128.11600 121.97600 1.000 44.74000 692 LEU L N 1
ATOM 3331 C CA . LEU A 1 692 ? 152.21300 129.21400 122.84500 1.000 44.74000 692 LEU L CA 1
ATOM 3332 C C . LEU A 1 692 ? 153.23800 128.72300 123.85900 1.000 44.74000 692 LEU L C 1
ATOM 3333 O O . LEU A 1 692 ? 152.94900 127.82400 124.65300 1.000 44.74000 692 LEU L O 1
ATOM 3338 N N . VAL A 1 693 ? 154.43300 129.30800 123.84100 1.000 45.00000 693 VAL L N 1
ATOM 3339 C CA . VAL A 1 693 ? 155.51500 128.84800 124.70100 1.000 45.00000 693 VAL L CA 1
ATOM 3340 C C . VAL A 1 693 ? 155.97000 129.88800 125.71600 1.000 45.00000 693 VAL L C 1
ATOM 3341 O O . VAL A 1 693 ? 156.60400 129.51300 126.71500 1.000 45.00000 693 VAL L O 1
ATOM 3345 N N . ARG A 1 694 ? 155.70700 131.17500 125.51100 1.000 48.07000 694 ARG L N 1
ATOM 3346 C CA . ARG A 1 694 ? 156.08800 132.18100 126.49200 1.000 48.07000 694 ARG L CA 1
ATOM 3347 C C . ARG A 1 694 ? 155.06500 133.30300 126.50800 1.000 48.07000 694 ARG L C 1
ATOM 3348 O O . ARG A 1 694 ? 154.70100 133.82400 125.45200 1.000 48.07000 694 ARG L O 1
ATOM 3356 N N . VAL A 1 695 ? 154.61200 133.67400 127.70100 1.000 50.13000 695 VAL L N 1
ATOM 3357 C CA . VAL A 1 695 ? 153.70400 134.79800 127.89400 1.000 50.13000 695 VAL L CA 1
ATOM 3358 C C . VAL A 1 695 ? 154.37500 135.79700 128.82100 1.000 50.13000 695 VAL L C 1
ATOM 3359 O O . VAL A 1 695 ? 154.67800 135.47200 129.97400 1.000 50.13000 695 VAL L O 1
ATOM 3363 N N . LEU A 1 696 ? 154.59200 137.00900 128.32600 1.000 54.35000 696 LEU L N 1
ATOM 3364 C CA . LEU A 1 696 ? 155.21900 138.08200 129.08500 1.000 54.35000 696 LEU L CA 1
ATOM 3365 C C . LEU A 1 696 ? 154.16400 139.15000 129.34800 1.000 54.35000 696 LEU L C 1
ATOM 3366 O O . LEU A 1 696 ? 153.55900 139.66700 128.40600 1.000 54.35000 696 LEU L O 1
ATOM 3371 N N . ASP A 1 697 ? 153.94600 139.48000 130.61800 1.000 60.88000 697 ASP L N 1
ATOM 3372 C CA . ASP A 1 697 ? 152.82200 140.31500 131.01300 1.000 60.88000 697 ASP L CA 1
ATOM 3373 C C . ASP A 1 697 ? 153.23000 141.78200 131.15800 1.000 60.88000 697 ASP L C 1
ATOM 3374 O O . ASP A 1 697 ? 154.39000 142.15900 130.98000 1.000 60.88000 697 ASP L O 1
ATOM 3379 N N . GLU A 1 698 ? 152.24400 142.61800 131.49700 1.000 62.38000 698 GLU L N 1
ATOM 3380 C CA . GLU A 1 698 ? 152.42200 144.06600 131.57400 1.000 62.38000 698 GLU L CA 1
ATOM 3381 C C . GLU A 1 698 ? 153.47000 144.50200 132.58500 1.000 62.38000 698 GLU L C 1
ATOM 3382 O O . GLU A 1 698 ? 153.89200 145.66100 132.54300 1.000 62.38000 698 GLU L O 1
ATOM 3388 N N . GLU A 1 699 ? 153.89700 143.62100 133.48800 1.000 61.92000 699 GLU L N 1
ATOM 3389 C CA . GLU A 1 699 ? 154.87700 143.96700 134.50800 1.000 61.92000 699 GLU L CA 1
ATOM 3390 C C . GLU A 1 699 ? 156.17900 143.19200 134.30300 1.000 61.92000 699 GLU L C 1
ATOM 3391 O O . GLU A 1 699 ? 156.99300 143.07200 135.22200 1.000 61.92000 699 GLU L O 1
ATOM 3397 N N . ASN A 1 700 ? 156.38400 142.67800 133.09200 1.000 62.04000 700 ASN L N 1
ATOM 3398 C CA . ASN A 1 700 ? 157.56200 141.91600 132.68300 1.000 62.04000 700 ASN L CA 1
ATOM 3399 C C . ASN A 1 700 ? 157.81200 140.67600 133.53500 1.000 62.04000 700 ASN L C 1
ATOM 3400 O O . ASN A 1 700 ? 158.94600 140.19300 133.60600 1.000 62.04000 700 ASN L O 1
ATOM 3405 N N . ARG A 1 701 ? 156.78700 140.14400 134.19300 1.000 58.19000 701 ARG L N 1
ATOM 3406 C CA . ARG A 1 701 ? 156.85800 138.78700 134.71300 1.000 58.19000 701 ARG L CA 1
ATOM 3407 C C . ARG A 1 701 ? 156.59800 137.79700 133.58600 1.000 58.19000 701 ARG L C 1
ATOM 3408 O O . ARG A 1 701 ? 155.77700 138.04800 132.70200 1.000 58.19000 701 ARG L O 1
ATOM 3416 N N . THR A 1 702 ? 157.29700 136.66800 133.61700 1.000 51.25000 702 THR L N 1
ATOM 3417 C CA . THR A 1 702 ? 157.27400 135.71500 132.51800 1.000 51.25000 702 THR L CA 1
ATOM 3418 C C . THR A 1 702 ? 156.77200 134.35200 132.97900 1.000 51.25000 702 THR L C 1
ATOM 3419 O O . THR A 1 702 ? 156.98800 133.94200 134.12300 1.000 51.25000 702 THR L O 1
ATOM 3423 N N . VAL A 1 703 ? 156.07100 133.66700 132.07800 1.000 46.48000 703 VAL L N 1
ATOM 3424 C CA . VAL A 1 703 ? 155.62100 132.29500 132.27900 1.000 46.48000 703 VAL L CA 1
ATOM 3425 C C . VAL A 1 703 ? 156.06000 131.47400 131.07500 1.000 46.48000 703 VAL L C 1
ATOM 3426 O O . VAL A 1 703 ? 155.84700 131.88700 129.93100 1.000 46.48000 703 VAL L O 1
ATOM 3430 N N . SER A 1 704 ? 156.66900 130.31900 131.32900 1.000 45.10000 704 SER L N 1
ATOM 3431 C CA . SER A 1 704 ? 157.22100 129.46800 130.28300 1.000 45.10000 704 SER L CA 1
ATOM 3432 C C . SER A 1 704 ? 156.49800 128.13000 130.27300 1.000 45.10000 704 SER L C 1
ATOM 3433 O O . SER A 1 704 ? 156.28100 127.53100 131.33100 1.000 45.10000 704 SER L O 1
ATOM 3436 N N . LEU A 1 705 ? 156.13000 127.66300 129.08300 1.000 41.71000 705 LEU L N 1
ATOM 3437 C CA . LEU A 1 705 ? 155.37200 126.43400 128.90300 1.000 41.71000 705 LEU L CA 1
ATOM 3438 C C . LEU A 1 705 ? 156.18900 125.40500 128.13100 1.000 41.71000 705 LEU L C 1
ATOM 3439 O O . LEU A 1 705 ? 157.11600 125.74200 127.39200 1.000 41.71000 705 LEU L O 1
ATOM 3444 N N . GLY A 1 706 ? 155.83400 124.14200 128.31300 1.000 41.64000 706 GLY L N 1
ATOM 3445 C CA . GLY A 1 706 ? 156.50200 123.05500 127.61900 1.000 41.64000 706 GLY L CA 1
ATOM 3446 C C . GLY A 1 706 ? 155.50300 121.99300 127.21700 1.000 41.64000 706 GLY L C 1
ATOM 3447 O O . GLY A 1 706 ? 154.48500 121.79000 127.87900 1.000 41.64000 706 GLY L O 1
ATOM 3448 N N . TYR A 1 707 ? 155.80400 121.31000 126.11300 1.000 43.91000 707 TYR L N 1
ATOM 3449 C CA . TYR A 1 707 ? 154.83400 120.44400 125.45700 1.000 43.91000 707 TYR L CA 1
ATOM 3450 C C . TYR A 1 707 ? 155.43000 119.09000 125.11600 1.000 43.91000 707 TYR L C 1
ATOM 3451 O O . TYR A 1 707 ? 156.57200 118.99400 124.66000 1.000 43.91000 707 TYR L O 1
ATOM 3460 N N . ASP A 1 708 ? 154.63600 118.04900 125.33700 1.000 49.10000 708 ASP L N 1
ATOM 3461 C CA . ASP A 1 708 ? 154.90000 116.73200 124.78700 1.000 49.10000 708 ASP L CA 1
ATOM 3462 C C . ASP A 1 708 ? 154.79700 116.77800 123.26300 1.000 49.10000 708 ASP L C 1
ATOM 3463 O O . ASP A 1 708 ? 154.17600 117.67100 122.68200 1.000 49.10000 708 ASP L O 1
ATOM 3468 N N . SER A 1 709 ? 155.43000 115.79700 122.61300 1.000 50.44000 709 SER L N 1
ATOM 3469 C CA . SER A 1 709 ? 155.33600 115.67200 121.16000 1.000 50.44000 709 SER L CA 1
ATOM 3470 C C . SER A 1 709 ? 153.89300 115.61200 120.67300 1.000 50.44000 709 SER L C 1
ATOM 3471 O O . SER A 1 709 ? 153.61200 115.95700 119.52100 1.000 50.44000 709 SER L O 1
ATOM 3474 N N . GLN A 1 710 ? 152.97200 115.16700 121.52100 1.000 49.97000 710 GLN L N 1
ATOM 3475 C CA . GLN A 1 710 ? 151.55500 115.10900 121.19300 1.000 49.97000 710 GLN L CA 1
ATOM 3476 C C . GLN A 1 710 ? 150.80200 116.38300 121.56500 1.000 49.97000 710 GLN L C 1
ATOM 3477 O O . GLN A 1 710 ? 149.56700 116.37700 121.55700 1.000 49.97000 710 GLN L O 1
ATOM 3483 N N . ASP A 1 711 ? 151.51400 117.45300 121.92000 1.000 48.34000 711 ASP L N 1
ATOM 3484 C CA . ASP A 1 711 ? 150.98500 118.77400 122.26300 1.000 48.34000 711 ASP L CA 1
ATOM 3485 C C . ASP A 1 711 ? 150.26700 118.82200 123.60400 1.000 48.34000 711 ASP L C 1
ATOM 3486 O O . ASP A 1 711 ? 149.55000 119.79000 123.87400 1.000 48.34000 711 ASP L O 1
ATOM 3491 N N . ARG A 1 712 ? 150.43200 117.81200 124.44900 1.000 47.37000 712 ARG L N 1
ATOM 3492 C CA . ARG A 1 712 ? 149.90300 117.85600 125.80400 1.000 47.37000 712 ARG L CA 1
ATOM 3493 C C . ARG A 1 712 ? 150.79900 118.73500 126.66700 1.000 47.37000 712 ARG L C 1
ATOM 3494 O O . ARG A 1 712 ? 152.02600 118.64800 126.59100 1.000 47.37000 712 ARG L O 1
ATOM 3502 N N . LEU A 1 713 ? 150.18800 119.57500 127.49700 1.000 41.52000 713 LEU L N 1
ATOM 3503 C CA . LEU A 1 713 ? 150.96600 120.48000 128.33900 1.000 41.52000 713 LEU L CA 1
ATOM 3504 C C . LEU A 1 713 ? 151.74600 119.67400 129.36700 1.000 41.52000 713 LEU L C 1
ATOM 3505 O O . LEU A 1 713 ? 151.18100 119.16800 130.34000 1.000 41.52000 713 LEU L O 1
ATOM 3510 N N . ARG A 1 714 ? 153.05100 119.55900 129.14000 1.000 43.29000 714 ARG L N 1
ATOM 3511 C CA . ARG A 1 714 ? 153.95500 118.75100 129.94600 1.000 43.29000 714 ARG L CA 1
ATOM 3512 C C . ARG A 1 714 ? 154.53500 119.49500 131.14300 1.000 43.29000 714 ARG L C 1
ATOM 3513 O O . ARG A 1 714 ? 154.82200 118.86800 132.16700 1.000 43.29000 714 ARG L O 1
ATOM 3521 N N . SER A 1 715 ? 154.73800 120.80600 131.03800 1.000 41.17000 715 SER L N 1
ATOM 3522 C CA . SER A 1 715 ? 155.56900 121.53900 131.98200 1.000 41.17000 715 SER L CA 1
ATOM 3523 C C . SER A 1 715 ? 155.11200 122.98800 132.04500 1.000 41.17000 715 SER L C 1
ATOM 3524 O O . SER A 1 715 ? 154.56600 123.52000 131.07700 1.000 41.17000 715 SER L O 1
ATOM 3527 N N . LEU A 1 716 ? 155.32900 123.62200 133.19600 1.000 40.98000 716 LEU L N 1
ATOM 3528 C CA . LEU A 1 716 ? 155.07200 125.05200 133.34100 1.000 40.98000 716 LEU L CA 1
ATOM 3529 C C . LEU A 1 716 ? 156.05300 125.62100 134.35100 1.000 40.98000 716 LEU L C 1
ATOM 3530 O O . LEU A 1 716 ? 156.12100 125.13200 135.47900 1.000 40.98000 716 LEU L O 1
ATOM 3535 N N . THR A 1 717 ? 156.80500 126.64400 133.95200 1.000 45.42000 717 THR L N 1
ATOM 3536 C CA . THR A 1 717 ? 157.65700 127.40500 134.86100 1.000 45.42000 717 THR L CA 1
ATOM 3537 C C . THR A 1 717 ? 157.05000 128.78200 135.08400 1.000 45.42000 717 THR L C 1
ATOM 3538 O O . THR A 1 717 ? 156.87200 129.54200 134.12800 1.000 45.42000 717 THR L O 1
ATOM 3542 N N . ALA A 1 718 ? 156.74300 129.10700 136.33600 1.000 47.56000 718 ALA L N 1
ATOM 3543 C CA . ALA A 1 718 ? 156.02900 130.33800 136.64400 1.000 47.56000 718 ALA L CA 1
ATOM 3544 C C . ALA A 1 718 ? 156.87900 131.38200 137.34500 1.000 47.56000 718 ALA L C 1
ATOM 3545 O O . ALA A 1 718 ? 156.82600 132.55700 136.98000 1.000 47.56000 718 ALA L O 1
ATOM 3547 N N . ALA A 1 719 ? 157.65700 130.99200 138.35100 1.000 49.27000 719 ALA L N 1
ATOM 3548 C CA . ALA A 1 719 ? 158.41900 131.95400 139.13600 1.000 49.27000 719 ALA L CA 1
ATOM 3549 C C . ALA A 1 719 ? 159.65000 131.29300 139.73900 1.000 49.27000 719 ALA L C 1
ATOM 3550 O O . ALA A 1 719 ? 159.95400 131.49700 140.91800 1.000 49.27000 719 ALA L O 1
ATOM 3552 N N . GLY A 1 720 ? 160.36800 130.50400 138.94400 1.000 48.94000 720 GLY L N 1
ATOM 3553 C CA . GLY A 1 720 ? 161.36000 129.59900 139.47700 1.000 48.94000 720 GLY L CA 1
ATOM 3554 C C . GLY A 1 720 ? 160.79700 128.34300 140.09900 1.000 48.94000 720 GLY L C 1
ATOM 3555 O O . GLY A 1 720 ? 161.57300 127.45000 140.46100 1.000 48.94000 720 GLY L O 1
ATOM 3556 N N . ALA A 1 721 ? 159.47800 128.24600 140.24100 1.000 46.04000 721 ALA L N 1
ATOM 3557 C CA . ALA A 1 721 ? 158.80700 126.99800 140.56900 1.000 46.04000 721 ALA L CA 1
ATOM 3558 C C . ALA A 1 721 ? 158.46200 126.24900 139.29100 1.000 46.04000 721 ALA L C 1
ATOM 3559 O O . ALA A 1 721 ? 157.89900 126.82900 138.36000 1.000 46.04000 721 ALA L O 1
ATOM 3561 N N . LEU A 1 722 ? 158.79700 124.96300 139.24800 1.000 42.39000 722 LEU L N 1
ATOM 3562 C CA . LEU A 1 722 ? 158.56200 124.12400 138.08000 1.000 42.39000 722 LEU L CA 1
ATOM 3563 C C . LEU A 1 722 ? 157.46600 123.10900 138.38200 1.000 42.39000 722 LEU L C 1
ATOM 3564 O O . LEU A 1 722 ? 157.57200 122.34000 139.34200 1.000 42.39000 722 LEU L O 1
ATOM 3569 N N . TRP A 1 723 ? 156.43100 123.10500 137.54900 1.000 39.32000 723 TRP L N 1
ATOM 3570 C CA . TRP A 1 723 ? 155.31900 122.16900 137.61700 1.000 39.32000 723 TRP L CA 1
ATOM 3571 C C . TRP A 1 723 ? 155.42600 121.17400 136.47200 1.000 39.32000 723 TRP L C 1
ATOM 3572 O O . TRP A 1 723 ? 155.76800 121.55200 135.34900 1.000 39.32000 723 TRP L O 1
ATOM 3583 N N . ARG A 1 724 ? 155.12700 119.90500 136.74400 1.000 37.49000 724 ARG L N 1
ATOM 3584 C CA . ARG A 1 724 ? 155.12900 118.89000 135.70000 1.000 37.49000 724 ARG L CA 1
ATOM 3585 C C . ARG A 1 724 ? 153.94500 117.95300 135.88700 1.000 37.49000 724 ARG L C 1
ATOM 3586 O O . ARG A 1 724 ? 153.40500 117.81500 136.98400 1.000 37.49000 724 ARG L O 1
ATOM 3594 N N . TRP A 1 725 ? 153.54800 117.30600 134.79300 1.000 36.05000 725 TRP L N 1
ATOM 3595 C CA . TRP A 1 725 ? 152.41900 116.38600 134.78600 1.000 36.05000 725 TRP L CA 1
ATOM 3596 C C . TRP A 1 725 ? 152.72500 115.18800 133.89700 1.000 36.05000 725 TRP L C 1
ATOM 3597 O O . TRP A 1 725 ? 153.47400 115.29800 132.92500 1.000 36.05000 725 TRP L O 1
ATOM 3608 N N . ARG A 1 726 ? 152.14400 114.03900 134.24500 1.000 39.48000 726 ARG L N 1
ATOM 3609 C CA . ARG A 1 726 ? 152.11700 112.85300 133.39600 1.000 39.48000 726 ARG L CA 1
ATOM 3610 C C . ARG A 1 726 ? 150.67900 112.44400 133.09600 1.000 39.48000 726 ARG L C 1
ATOM 3611 O O . ARG A 1 726 ? 149.75300 112.76300 133.84200 1.000 39.48000 726 ARG L O 1
ATOM 3619 N N . TYR A 1 727 ? 150.50100 111.73100 131.98500 1.000 41.76000 727 TYR L N 1
ATOM 3620 C CA . TYR A 1 727 ? 149.19200 111.48900 131.39500 1.000 41.76000 727 TYR L CA 1
ATOM 3621 C C . TYR A 1 727 ? 148.94100 109.99400 131.23400 1.000 41.76000 727 TYR L C 1
ATOM 3622 O O . TYR A 1 727 ? 149.87500 109.20900 131.05400 1.000 41.76000 727 TYR L O 1
ATOM 3631 N N . ASP A 1 728 ? 147.66800 109.60300 131.31600 1.000 45.14000 728 ASP L N 1
ATOM 3632 C CA . ASP A 1 728 ? 147.25200 108.23700 131.03500 1.000 45.14000 728 ASP L CA 1
ATOM 3633 C C . ASP A 1 728 ? 147.00900 108.05800 129.53600 1.000 45.14000 728 ASP L C 1
ATOM 3634 O O . ASP A 1 728 ? 147.11900 108.99700 128.74500 1.000 45.14000 728 ASP L O 1
ATOM 3639 N N . ARG A 1 729 ? 146.67000 106.83200 129.13500 1.000 48.96000 729 ARG L N 1
ATOM 3640 C CA . ARG A 1 729 ? 146.41600 106.53000 127.72900 1.000 48.96000 729 ARG L CA 1
ATOM 3641 C C . ARG A 1 729 ? 145.21300 107.25800 127.14500 1.000 48.96000 729 ARG L C 1
ATOM 3642 O O . ARG A 1 729 ? 145.03900 107.22900 125.92200 1.000 48.96000 729 ARG L O 1
ATOM 3650 N N . HIS A 1 730 ? 144.37600 107.89700 127.96100 1.000 45.32000 730 HIS L N 1
ATOM 3651 C CA . HIS A 1 730 ? 143.26600 108.69500 127.45500 1.000 45.32000 730 HIS L CA 1
ATOM 3652 C C . HIS A 1 730 ? 143.54100 110.19200 127.53300 1.000 45.32000 730 HIS L C 1
ATOM 3653 O O . HIS A 1 730 ? 142.60500 110.99400 127.47000 1.000 45.32000 730 HIS L O 1
ATOM 3660 N N . HIS A 1 731 ? 144.80900 110.57200 127.68200 1.000 45.27000 731 HIS L N 1
ATOM 3661 C CA . HIS A 1 731 ? 145.24400 111.97000 127.70400 1.000 45.27000 731 HIS L CA 1
ATOM 3662 C C . HIS A 1 731 ? 144.65900 112.74400 128.88300 1.000 45.27000 731 HIS L C 1
ATOM 3663 O O . HIS A 1 731 ? 144.34700 113.93000 128.77400 1.000 45.27000 731 HIS L O 1
ATOM 3670 N N . ARG A 1 732 ? 144.51600 112.07700 130.02300 1.000 41.41000 732 ARG L N 1
ATOM 3671 C CA . ARG A 1 732 ? 144.08100 112.72300 131.25100 1.000 41.41000 732 ARG L CA 1
ATOM 3672 C C . ARG A 1 732 ? 145.19900 112.64400 132.28000 1.000 41.41000 732 ARG L C 1
ATOM 3673 O O . ARG A 1 732 ? 145.99100 111.69900 132.28500 1.000 41.41000 732 ARG L O 1
ATOM 3681 N N . VAL A 1 733 ? 145.26500 113.65600 133.14300 1.000 39.28000 733 VAL L N 1
ATOM 3682 C CA . VAL A 1 733 ? 146.37600 113.77600 134.08000 1.000 39.28000 733 VAL L CA 1
ATOM 3683 C C . VAL A 1 733 ? 146.41300 112.56500 135.00000 1.000 39.28000 733 VAL L C 1
ATOM 3684 O O . VAL A 1 733 ? 145.43700 112.26200 135.69500 1.000 39.28000 733 VAL L O 1
ATOM 3688 N N . ALA A 1 734 ? 147.53900 111.85200 134.99300 1.000 37.52000 734 ALA L N 1
ATOM 3689 C CA . ALA A 1 734 ? 147.75300 110.69300 135.85100 1.000 37.52000 734 ALA L CA 1
ATOM 3690 C C . ALA A 1 734 ? 148.51300 111.04500 137.12300 1.000 37.52000 734 ALA L C 1
ATOM 3691 O O . ALA A 1 734 ? 148.10000 110.66500 138.21900 1.000 37.52000 734 ALA L O 1
ATOM 3693 N N . VAL A 1 735 ? 149.62200 111.76500 136.99400 1.000 38.37000 735 VAL L N 1
ATOM 3694 C CA . VAL A 1 735 ? 150.47900 112.13500 138.11300 1.000 38.37000 735 VAL L CA 1
ATOM 3695 C C . VAL A 1 735 ? 150.78600 113.62000 138.00700 1.000 38.37000 735 VAL L C 1
ATOM 3696 O O . VAL A 1 735 ? 151.06700 114.12700 136.91700 1.000 38.37000 735 VAL L O 1
ATOM 3700 N N . SER A 1 736 ? 150.72900 114.31800 139.13500 1.000 38.95000 736 SER L N 1
ATOM 3701 C CA . SER A 1 736 ? 151.22800 115.68100 139.23800 1.000 38.95000 736 SER L CA 1
ATOM 3702 C C . SER A 1 736 ? 152.47800 115.70000 140.10400 1.000 38.95000 736 SER L C 1
ATOM 3703 O O . SER A 1 736 ? 152.51300 115.06800 141.16300 1.000 38.95000 736 SER L O 1
ATOM 3706 N N . ASP A 1 737 ? 153.50100 116.41700 139.64700 1.000 43.33000 737 ASP L N 1
ATOM 3707 C CA . ASP A 1 737 ? 154.80100 116.48600 140.31100 1.000 43.33000 737 ASP L CA 1
ATOM 3708 C C . ASP A 1 737 ? 155.05100 117.94700 140.68200 1.000 43.33000 737 ASP L C 1
ATOM 3709 O O . ASP A 1 737 ? 155.40800 118.76000 139.82600 1.000 43.33000 737 ASP L O 1
ATOM 3714 N N . ARG A 1 738 ? 154.86400 118.28100 141.95200 1.000 44.43000 738 ARG L N 1
ATOM 3715 C CA . ARG A 1 738 ? 154.83000 119.66400 142.39000 1.000 44.43000 738 ARG L CA 1
ATOM 3716 C C . ARG A 1 738 ? 156.23900 120.21400 142.58800 1.000 44.43000 738 ARG L C 1
ATOM 3717 O O . ARG A 1 738 ? 157.20300 119.45300 142.68300 1.000 44.43000 738 ARG L O 1
ATOM 3725 N N . PRO A 1 739 ? 156.38300 121.54400 142.62600 1.000 44.37000 739 PRO L N 1
ATOM 3726 C CA . PRO A 1 739 ? 157.69600 122.15100 142.90500 1.000 44.37000 739 PRO L CA 1
ATOM 3727 C C . PRO A 1 739 ? 158.44200 121.58700 144.10300 1.000 44.37000 739 PRO L C 1
ATOM 3728 O O . PRO A 1 739 ? 159.67800 121.59700 144.10300 1.000 44.37000 739 PRO L O 1
ATOM 3732 N N . ASP A 1 740 ? 157.74300 121.10500 145.12600 1.000 49.29000 740 ASP L N 1
ATOM 3733 C CA . ASP A 1 740 ? 158.38500 120.57600 146.32300 1.000 49.29000 740 ASP L CA 1
ATOM 3734 C C . ASP A 1 740 ? 158.87300 119.14100 146.16900 1.000 49.29000 740 ASP L C 1
ATOM 3735 O O . ASP A 1 740 ? 159.30000 118.55100 147.16600 1.000 49.29000 740 ASP L O 1
ATOM 3740 N N . ASN A 1 741 ? 158.81600 118.57300 144.96200 1.000 49.30000 741 ASN L N 1
ATOM 3741 C CA . ASN A 1 741 ? 159.15200 117.16700 144.71800 1.000 49.30000 741 ASN L CA 1
ATOM 3742 C C . ASN A 1 741 ? 158.21600 116.22200 145.47200 1.000 49.30000 741 ASN L C 1
ATOM 3743 O O . ASN A 1 741 ? 158.64900 115.29100 146.15200 1.000 49.30000 741 ASN L O 1
ATOM 3748 N N . GLN A 1 742 ? 156.91600 116.47000 145.34400 1.000 46.99000 742 GLN L N 1
ATOM 3749 C CA . GLN A 1 742 ? 155.88400 115.62900 145.93200 1.000 46.99000 742 GLN L CA 1
ATOM 3750 C C . GLN A 1 742 ? 154.98500 115.11600 144.81900 1.000 46.99000 742 GLN L C 1
ATOM 3751 O O . GLN A 1 742 ? 154.71900 115.83200 143.85100 1.000 46.99000 742 GLN L O 1
ATOM 3757 N N . LEU A 1 743 ? 154.51600 113.87900 144.95400 1.000 43.99000 743 LEU L N 1
ATOM 3758 C CA . LEU A 1 743 ? 153.69800 113.24500 143.93100 1.000 43.99000 743 LEU L CA 1
ATOM 3759 C C . LEU A 1 743 ? 152.26400 113.08100 144.41400 1.000 43.99000 743 LEU L C 1
ATOM 3760 O O . LEU A 1 743 ? 152.02600 112.55200 145.50400 1.000 43.99000 743 LEU L O 1
ATOM 3765 N N . GLU A 1 744 ? 151.31900 113.53500 143.59600 1.000 43.24000 744 GLU L N 1
ATOM 3766 C CA . GLU A 1 744 ? 149.89200 113.34000 143.80200 1.000 43.24000 744 GLU L CA 1
ATOM 3767 C C . GLU A 1 744 ? 149.34000 112.52500 142.64200 1.000 43.24000 744 GLU L C 1
ATOM 3768 O O . GLU A 1 744 ? 149.69700 112.76600 141.48700 1.000 43.24000 744 GLU L O 1
ATOM 3774 N N . HIS A 1 745 ? 148.47900 111.55700 142.94200 1.000 40.93000 745 HIS L N 1
ATOM 3775 C CA . HIS A 1 745 ? 148.00300 110.60600 141.94700 1.000 40.93000 745 HIS L CA 1
ATOM 3776 C C . HIS A 1 745 ? 146.50900 110.77200 141.70400 1.000 40.93000 745 HIS L C 1
ATOM 3777 O O . HIS A 1 745 ? 145.74000 111.00100 142.64000 1.000 40.93000 745 HIS L O 1
ATOM 3784 N N . PHE A 1 746 ? 146.11000 110.65300 140.43900 1.000 37.69000 746 PHE L N 1
ATOM 3785 C CA . PHE A 1 746 ? 144.72500 110.77900 140.00500 1.000 37.69000 746 PHE L CA 1
ATOM 3786 C C . PHE A 1 746 ? 144.29800 109.49300 139.31200 1.000 37.69000 746 PHE L C 1
ATOM 3787 O O . PHE A 1 746 ? 145.07900 108.89500 138.56800 1.000 37.69000 746 PHE L O 1
ATOM 3795 N N . THR A 1 747 ? 143.06400 109.05800 139.56100 1.000 37.30000 747 THR L N 1
ATOM 3796 C CA . THR A 1 747 ? 142.49900 107.89100 138.89000 1.000 37.30000 747 THR L CA 1
ATOM 3797 C C . THR A 1 747 ? 141.16400 108.25200 138.25900 1.000 37.30000 747 THR L C 1
ATOM 3798 O O . THR A 1 747 ? 140.21200 108.58500 138.96900 1.000 37.30000 747 THR L O 1
ATOM 3802 N N . HIS A 1 748 ? 141.10000 108.20300 136.93400 1.000 36.98000 748 HIS L N 1
ATOM 3803 C CA . HIS A 1 748 ? 139.87300 108.45600 136.19500 1.000 36.98000 748 HIS L CA 1
ATOM 3804 C C . HIS A 1 748 ? 139.26600 107.13900 135.72600 1.000 36.98000 748 HIS L C 1
ATOM 3805 O O . HIS A 1 748 ? 139.98100 106.19500 135.38300 1.000 36.98000 748 HIS L O 1
ATOM 3812 N N . ASP A 1 749 ? 137.93900 107.08100 135.71500 1.000 40.19000 749 ASP L N 1
ATOM 3813 C CA . ASP A 1 749 ? 137.24000 106.03000 134.99400 1.000 40.19000 749 ASP L CA 1
ATOM 3814 C C . ASP A 1 749 ? 137.25200 106.31000 133.49100 1.000 40.19000 749 ASP L C 1
ATOM 3815 O O . ASP A 1 749 ? 137.68500 107.36800 133.02800 1.000 40.19000 749 ASP L O 1
ATOM 3820 N N . ARG A 1 750 ? 136.76800 105.33200 132.72200 1.000 41.02000 750 ARG L N 1
ATOM 3821 C CA . ARG A 1 750 ? 136.76600 105.42800 131.26600 1.000 41.02000 750 ARG L CA 1
ATOM 3822 C C . ARG A 1 750 ? 136.01400 106.65000 130.75200 1.000 41.02000 750 ARG L C 1
ATOM 3823 O O . ARG A 1 750 ? 136.29100 107.11100 129.64000 1.000 41.02000 750 ARG L O 1
ATOM 3831 N N . HIS A 1 751 ? 135.09000 107.19700 131.53700 1.000 41.50000 751 HIS L N 1
ATOM 3832 C CA . HIS A 1 751 ? 134.30700 108.35400 131.12500 1.000 41.50000 751 HIS L CA 1
ATOM 3833 C C . HIS A 1 751 ? 134.94100 109.67700 131.52600 1.000 41.50000 751 HIS L C 1
ATOM 3834 O O . HIS A 1 751 ? 134.42400 110.73300 131.15200 1.000 41.50000 751 HIS L O 1
ATOM 3841 N N . GLY A 1 752 ? 136.03900 109.64400 132.27100 1.000 38.27000 752 GLY L N 1
ATOM 3842 C CA . GLY A 1 752 ? 136.74700 110.84600 132.65300 1.000 38.27000 752 GLY L CA 1
ATOM 3843 C C . GLY A 1 752 ? 136.29500 111.46500 133.95100 1.000 38.27000 752 GLY L C 1
ATOM 3844 O O . GLY A 1 752 ? 136.61900 112.62800 134.21100 1.000 38.27000 752 GLY L O 1
ATOM 3845 N N . ASN A 1 753 ? 135.56300 110.72400 134.77600 1.000 37.90000 753 ASN L N 1
ATOM 3846 C CA . ASN A 1 753 ? 135.18100 111.16300 136.11000 1.000 37.90000 753 ASN L CA 1
ATOM 3847 C C . ASN A 1 753 ? 136.29200 110.82300 137.09300 1.000 37.90000 753 ASN L C 1
ATOM 3848 O O . ASN A 1 753 ? 136.77000 109.68600 137.12400 1.000 37.90000 753 ASN L O 1
ATOM 3853 N N . LEU A 1 754 ? 136.69500 111.80000 137.89600 1.000 35.51000 754 LEU L N 1
ATOM 3854 C CA . LEU A 1 754 ? 137.76400 111.59700 138.86900 1.000 35.51000 754 LEU L CA 1
ATOM 3855 C C . LEU A 1 754 ? 137.24700 110.73100 140.00900 1.000 35.51000 754 LEU L C 1
ATOM 3856 O O . LEU A 1 754 ? 136.59100 111.22100 140.92800 1.000 35.51000 754 LEU L O 1
ATOM 3861 N N . THR A 1 755 ? 137.54200 109.42900 139.95800 1.000 36.00000 755 THR L N 1
ATOM 3862 C CA . THR A 1 755 ? 137.01300 108.50400 140.95500 1.000 36.00000 755 THR L CA 1
ATOM 3863 C C . THR A 1 755 ? 137.81600 108.50700 142.24700 1.000 36.00000 755 THR L C 1
ATOM 3864 O O . THR A 1 755 ? 137.25800 108.22700 143.31100 1.000 36.00000 755 THR L O 1
ATOM 3868 N N . CYS A 1 756 ? 139.11100 108.79600 142.18600 1.000 37.86000 756 CYS L N 1
ATOM 3869 C CA . CYS A 1 756 ? 139.94400 108.74700 143.37700 1.000 37.86000 756 CYS L CA 1
ATOM 3870 C C . CYS A 1 756 ? 141.09100 109.73300 143.23800 1.000 37.86000 756 CYS L C 1
ATOM 3871 O O . CYS A 1 756 ? 141.72800 109.81100 142.18700 1.000 37.86000 756 CYS L O 1
ATOM 3874 N N . TRP A 1 757 ? 141.36100 110.46600 144.31300 1.000 38.77000 757 TRP L N 1
ATOM 3875 C CA . TRP A 1 757 ? 142.53500 111.31800 144.41400 1.000 38.77000 757 TRP L CA 1
ATOM 3876 C C . TRP A 1 757 ? 143.35100 110.87600 145.61800 1.000 38.77000 757 TRP L C 1
ATOM 3877 O O . TRP A 1 757 ? 142.79500 110.64000 146.69300 1.000 38.77000 757 TRP L O 1
ATOM 3888 N N . THR A 1 758 ? 144.66300 110.76500 145.43700 1.000 40.81000 758 THR L N 1
ATOM 3889 C CA . THR A 1 758 ? 145.59600 110.46800 146.51600 1.000 40.81000 758 THR L CA 1
ATOM 3890 C C . THR A 1 758 ? 146.50700 111.66800 146.72100 1.000 40.81000 758 THR L C 1
ATOM 3891 O O . THR A 1 758 ? 147.27800 112.02100 145.82500 1.000 40.81000 758 THR L O 1
ATOM 3895 N N . ASP A 1 759 ? 146.42500 112.28900 147.89100 1.000 43.62000 759 ASP L N 1
ATOM 3896 C CA . ASP A 1 759 ? 147.29000 113.41900 148.17600 1.000 43.62000 759 ASP L CA 1
ATOM 3897 C C . ASP A 1 759 ? 148.66100 112.93600 148.64500 1.000 43.62000 759 ASP L C 1
ATOM 3898 O O . ASP A 1 759 ? 148.89500 111.74300 148.84800 1.000 43.62000 759 ASP L O 1
ATOM 3903 N N . ALA A 1 760 ? 149.58300 113.88700 148.79800 1.000 44.59000 760 ALA L N 1
ATOM 3904 C CA . ALA A 1 760 ? 150.97900 113.55800 149.06600 1.000 44.59000 760 ALA L CA 1
ATOM 3905 C C . ALA A 1 760 ? 151.20600 112.83500 150.38900 1.000 44.59000 760 ALA L C 1
ATOM 3906 O O . ALA A 1 760 ? 152.30000 112.29900 150.59100 1.000 44.59000 760 ALA L O 1
ATOM 3908 N N . ARG A 1 761 ? 150.22300 112.79200 151.28500 1.000 45.69000 761 ARG L N 1
ATOM 3909 C CA . ARG A 1 761 ? 150.33000 111.95900 152.47500 1.000 45.69000 761 ARG L CA 1
ATOM 3910 C C . ARG A 1 761 ? 149.84500 110.53200 152.26100 1.000 45.69000 761 ARG L C 1
ATOM 3911 O O . ARG A 1 761 ? 149.97800 109.71100 153.17200 1.000 45.69000 761 ARG L O 1
ATOM 3919 N N . GLY A 1 762 ? 149.28100 110.22100 151.10000 1.000 45.76000 762 GLY L N 1
ATOM 3920 C CA . GLY A 1 762 ? 148.76300 108.89900 150.83400 1.000 45.76000 762 GLY L CA 1
ATOM 3921 C C . GLY A 1 762 ? 147.34600 108.66500 151.30200 1.000 45.76000 762 GLY L C 1
ATOM 3922 O O . GLY A 1 762 ? 146.82500 107.56000 151.11300 1.000 45.76000 762 GLY L O 1
ATOM 3923 N N . VAL A 1 763 ? 146.70800 109.66700 151.90600 1.000 43.54000 763 VAL L N 1
ATOM 3924 C CA . VAL A 1 763 ? 145.28400 109.59600 152.19900 1.000 43.54000 763 VAL L CA 1
ATOM 3925 C C . VAL A 1 763 ? 144.49500 109.63500 150.89800 1.000 43.54000 763 VAL L C 1
ATOM 3926 O O . VAL A 1 763 ? 144.81600 110.39800 149.98000 1.000 43.54000 763 VAL L O 1
ATOM 3930 N N . LYS A 1 764 ? 143.45500 108.81100 150.80900 1.000 41.87000 764 LYS L N 1
ATOM 3931 C CA . LYS A 1 764 ? 142.65500 108.69000 149.59800 1.000 41.87000 764 LYS L CA 1
ATOM 3932 C C . LYS A 1 764 ? 141.29400 109.34300 149.79100 1.000 41.87000 764 LYS L C 1
ATOM 3933 O O . LYS A 1 764 ? 140.62800 109.11500 150.80500 1.000 41.87000 764 LYS L O 1
ATOM 3939 N N . TRP A 1 765 ? 140.88600 110.14400 148.81200 1.000 40.02000 765 TRP L N 1
ATOM 3940 C CA . TRP A 1 765 ? 139.57300 110.77500 148.76500 1.000 40.02000 765 TRP L CA 1
ATOM 3941 C C . TRP A 1 765 ? 138.81200 110.19100 147.58500 1.000 40.02000 765 TRP L C 1
ATOM 3942 O O . TRP A 1 765 ? 139.30200 110.23400 146.45300 1.000 40.02000 765 TRP L O 1
ATOM 3953 N N . GLN A 1 766 ? 137.61900 109.65600 147.83500 1.000 38.08000 766 GLN L N 1
ATOM 3954 C CA . GLN A 1 766 ? 136.94500 108.80900 146.86000 1.000 38.08000 766 GLN L CA 1
ATOM 3955 C C . GLN A 1 766 ? 135.50400 109.25600 146.66500 1.000 38.08000 766 GLN L C 1
ATOM 3956 O O . GLN A 1 766 ? 134.83300 109.65200 147.61900 1.000 38.08000 766 GLN L O 1
ATOM 3962 N N . VAL A 1 767 ? 135.04100 109.20300 145.41700 1.000 35.15000 767 VAL L N 1
ATOM 3963 C CA . VAL A 1 767 ? 133.69900 109.63500 145.04100 1.000 35.15000 767 VAL L CA 1
ATOM 3964 C C . VAL A 1 767 ? 133.17000 108.70900 143.94900 1.000 35.15000 767 VAL L C 1
ATOM 3965 O O . VAL A 1 767 ? 133.92900 108.26200 143.08500 1.000 35.15000 767 VAL L O 1
ATOM 3969 N N . GLU A 1 768 ? 131.87200 108.39700 144.00400 1.000 37.17000 768 GLU L N 1
ATOM 3970 C CA . GLU A 1 768 ? 131.26300 107.34900 143.19400 1.000 37.17000 768 GLU L CA 1
ATOM 3971 C C . GLU A 1 768 ? 130.13000 107.91800 142.35100 1.000 37.17000 768 GLU L C 1
ATOM 3972 O O . GLU A 1 768 ? 129.42300 108.83600 142.77200 1.000 37.17000 768 GLU L O 1
ATOM 3978 N N . TYR A 1 769 ? 129.96000 107.35500 141.15600 1.000 35.97000 769 TYR L N 1
ATOM 3979 C CA . TYR A 1 769 ? 129.13000 107.93100 140.10600 1.000 35.97000 769 TYR L CA 1
ATOM 3980 C C . TYR A 1 769 ? 128.02100 106.97800 139.68600 1.000 35.97000 769 TYR L C 1
ATOM 3981 O O . TYR A 1 769 ? 128.22000 105.76200 139.61900 1.000 35.97000 769 TYR L O 1
ATOM 3990 N N . GLY A 1 770 ? 126.85000 107.54900 139.40600 1.000 38.62000 770 GLY L N 1
ATOM 3991 C CA . GLY A 1 770 ? 125.67100 106.79400 139.05900 1.000 38.62000 770 GLY L CA 1
ATOM 3992 C C . GLY A 1 770 ? 125.32300 106.81700 137.58300 1.000 38.62000 770 GLY L C 1
ATOM 3993 O O . GLY A 1 770 ? 126.18000 107.00200 136.71500 1.000 38.62000 770 GLY L O 1
ATOM 3994 N N . PRO A 1 771 ? 124.04200 106.59200 137.27900 1.000 38.59000 771 PRO L N 1
ATOM 3995 C CA . PRO A 1 771 ? 123.63900 106.30000 135.89300 1.000 38.59000 771 PRO L CA 1
ATOM 3996 C C . PRO A 1 771 ? 124.01400 107.34300 134.84900 1.000 38.59000 771 PRO L C 1
ATOM 3997 O O . PRO A 1 771 ? 124.05700 106.99800 133.66600 1.000 38.59000 771 PRO L O 1
ATOM 4001 N N . PHE A 1 772 ? 124.29500 108.58900 135.21600 1.000 35.89000 772 PHE L N 1
ATOM 4002 C CA . PHE A 1 772 ? 124.54100 109.62300 134.20800 1.000 35.89000 772 PHE L CA 1
ATOM 4003 C C . PHE A 1 772 ? 125.70900 110.50400 134.61000 1.000 35.89000 772 PHE L C 1
ATOM 4004 O O . PHE A 1 772 ? 125.71000 111.71200 134.36000 1.000 35.89000 772 PHE L O 1
ATOM 4012 N N . ASP A 1 773 ? 126.71500 109.90900 135.24900 1.000 38.03000 773 ASP L N 1
ATOM 4013 C CA . ASP A 1 773 ? 127.84800 110.62400 135.83000 1.000 38.03000 773 ASP L CA 1
ATOM 4014 C C . ASP A 1 773 ? 127.40700 111.63100 136.88000 1.000 38.03000 773 ASP L C 1
ATOM 4015 O O . ASP A 1 773 ? 128.12100 112.59700 137.16100 1.000 38.03000 773 ASP L O 1
ATOM 4020 N N . LEU A 1 774 ? 126.23600 111.41900 137.45100 1.000 35.57000 774 LEU L N 1
ATOM 4021 C CA . LEU A 1 774 ? 125.85200 112.07600 138.68700 1.000 35.57000 774 LEU L CA 1
ATOM 4022 C C . LEU A 1 774 ? 126.52400 111.36900 139.85600 1.000 35.57000 774 LEU L C 1
ATOM 4023 O O . LEU A 1 774 ? 126.48000 110.13800 139.93100 1.000 35.57000 774 LEU L O 1
ATOM 4028 N N . PRO A 1 775 ? 127.15300 112.09800 140.77800 1.000 34.37000 775 PRO L N 1
ATOM 4029 C CA . PRO A 1 775 ? 127.76400 111.44700 141.94400 1.000 34.37000 775 PRO L CA 1
ATOM 4030 C C . PRO A 1 775 ? 126.71300 111.03700 142.96500 1.000 34.37000 775 PRO L C 1
ATOM 4031 O O . PRO A 1 775 ? 125.87400 111.84300 143.36900 1.000 34.37000 775 PRO L O 1
ATOM 4035 N N . VAL A 1 776 ? 126.76400 109.77100 143.37700 1.000 34.30000 776 VAL L N 1
ATOM 4036 C CA . VAL A 1 776 ? 125.80800 109.22700 144.33500 1.000 34.30000 776 VAL L CA 1
ATOM 4037 C C . VAL A 1 776 ? 126.39800 109.15200 145.73800 1.000 34.30000 776 VAL L C 1
ATOM 4038 O O . VAL A 1 776 ? 125.66200 109.18500 146.72800 1.000 34.30000 776 VAL L O 1
ATOM 4042 N N . ALA A 1 777 ? 127.72000 109.04800 145.84300 1.000 35.94000 777 ALA L N 1
ATOM 4043 C CA . ALA A 1 777 ? 128.36300 109.04700 147.14700 1.000 35.94000 777 ALA L CA 1
ATOM 4044 C C . ALA A 1 777 ? 129.78500 109.56700 147.02700 1.000 35.94000 777 ALA L C 1
ATOM 4045 O O . ALA A 1 777 ? 130.43700 109.39600 145.99600 1.000 35.94000 777 ALA L O 1
ATOM 4047 N N . ARG A 1 778 ? 130.26700 110.19200 148.10000 1.000 38.48000 778 ARG L N 1
ATOM 4048 C CA . ARG A 1 778 ? 131.68600 110.47000 148.25500 1.000 38.48000 778 ARG L CA 1
ATOM 4049 C C . ARG A 1 778 ? 132.11900 110.15500 149.67900 1.000 38.48000 778 ARG L C 1
ATOM 4050 O O . ARG A 1 778 ? 131.33700 110.26700 150.62300 1.000 38.48000 778 ARG L O 1
ATOM 4058 N N . ARG A 1 779 ? 133.38300 109.76200 149.81700 1.000 41.76000 779 ARG L N 1
ATOM 4059 C CA . ARG A 1 779 ? 133.93600 109.23400 151.05600 1.000 41.76000 779 ARG L CA 1
ATOM 4060 C C . ARG A 1 779 ? 135.17900 110.02000 151.44500 1.000 41.76000 779 ARG L C 1
ATOM 4061 O O . ARG A 1 779 ? 136.08400 110.19400 150.62500 1.000 41.76000 779 ARG L O 1
ATOM 4069 N N . ASP A 1 780 ? 135.22600 110.48100 152.69200 1.000 46.29000 780 ASP L N 1
ATOM 4070 C CA . ASP A 1 780 ? 136.34500 111.27400 153.17900 1.000 46.29000 780 ASP L CA 1
ATOM 4071 C C . ASP A 1 780 ? 137.58500 110.40800 153.38300 1.000 46.29000 780 ASP L C 1
ATOM 4072 O O . ASP A 1 780 ? 137.54100 109.17700 153.33100 1.000 46.29000 780 ASP L O 1
ATOM 4077 N N . GLY A 1 781 ? 138.71300 111.07900 153.61600 1.000 46.17000 781 GLY L N 1
ATOM 4078 C CA . GLY A 1 781 ? 139.92500 110.38700 154.01300 1.000 46.17000 781 GLY L CA 1
ATOM 4079 C C . GLY A 1 781 ? 139.83400 109.68600 155.35200 1.000 46.17000 781 GLY L C 1
ATOM 4080 O O . GLY A 1 781 ? 140.59000 108.74000 155.59800 1.000 46.17000 781 GLY L O 1
ATOM 4081 N N . GLU A 1 782 ? 138.94000 110.13400 156.23100 1.000 49.38000 782 GLU L N 1
ATOM 4082 C CA . GLU A 1 782 ? 138.58600 109.37400 157.42300 1.000 49.38000 782 GLU L CA 1
ATOM 4083 C C . GLU A 1 782 ? 137.60500 108.24200 157.14400 1.000 49.38000 782 GLU L C 1
ATOM 4084 O O . GLU A 1 782 ? 137.39900 107.40000 158.02200 1.000 49.38000 782 GLU L O 1
ATOM 4090 N N . GLY A 1 783 ? 137.00900 108.19200 155.95300 1.000 47.07000 783 GLY L N 1
ATOM 4091 C CA . GLY A 1 783 ? 136.17800 107.08100 155.54100 1.000 47.07000 783 GLY L CA 1
ATOM 4092 C C . GLY A 1 783 ? 134.68300 107.29200 155.66600 1.000 47.07000 783 GLY L C 1
ATOM 4093 O O . GLY A 1 783 ? 133.92000 106.41800 155.24100 1.000 47.07000 783 GLY L O 1
ATOM 4094 N N . HIS A 1 784 ? 134.23900 108.40600 156.24000 1.000 45.65000 784 HIS L N 1
ATOM 4095 C CA . HIS A 1 784 ? 132.81000 108.65900 156.38900 1.000 45.65000 784 HIS L CA 1
ATOM 4096 C C . HIS A 1 784 ? 132.17000 108.94700 155.03400 1.000 45.65000 784 HIS L C 1
ATOM 4097 O O . HIS A 1 784 ? 132.77000 109.59900 154.17700 1.000 45.65000 784 HIS L O 1
ATOM 4104 N N . ARG A 1 785 ? 130.94200 108.46500 154.83900 1.000 38.85000 785 ARG L N 1
ATOM 4105 C CA . ARG A 1 785 ? 130.30000 108.48200 153.53000 1.000 38.85000 785 ARG L CA 1
ATOM 4106 C C . ARG A 1 785 ? 129.03900 109.33900 153.50800 1.000 38.85000 785 ARG L C 1
ATOM 4107 O O . ARG A 1 785 ? 128.21600 109.27900 154.42400 1.000 38.85000 785 ARG L O 1
ATOM 4115 N N . TRP A 1 786 ? 128.90300 110.12600 152.44100 1.000 37.17000 786 TRP L N 1
ATOM 4116 C CA . TRP A 1 786 ? 127.75300 110.97100 152.14200 1.000 37.17000 786 TRP L CA 1
ATOM 4117 C C . TRP A 1 786 ? 126.99500 110.40500 150.94600 1.000 37.17000 786 TRP L C 1
ATOM 4118 O O . TRP A 1 786 ? 127.58200 109.74000 150.09300 1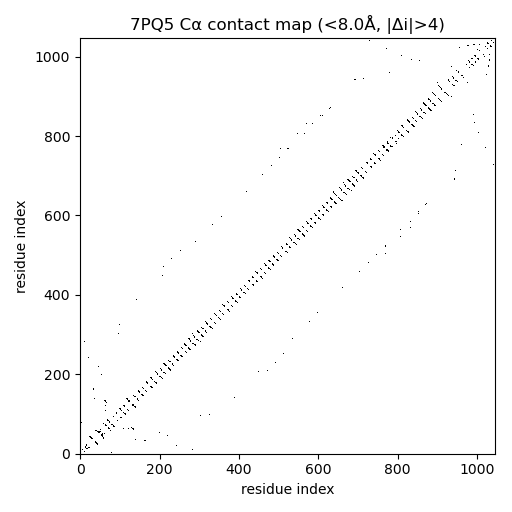.000 37.17000 786 TRP L O 1
ATOM 4129 N N . GLN A 1 787 ? 125.68400 110.66200 150.88000 1.000 34.59000 787 GLN L N 1
ATOM 4130 C CA . GLN A 1 787 ? 124.85900 110.16000 149.78400 1.000 34.59000 787 GLN L CA 1
ATOM 4131 C C . GLN A 1 787 ? 123.96500 111.25200 149.21000 1.000 34.59000 787 GLN L C 1
ATOM 4132 O O . GLN A 1 787 ? 123.58100 112.19100 149.90700 1.000 34.59000 787 GLN L O 1
ATOM 4138 N N . TYR A 1 788 ? 123.64100 111.11600 147.91800 1.000 34.70000 788 TYR L N 1
ATOM 4139 C CA . TYR A 1 788 ? 122.83200 112.07800 147.17300 1.000 34.70000 788 TYR L CA 1
ATOM 4140 C C . TYR A 1 788 ? 121.73000 111.38000 146.38100 1.000 34.70000 788 TYR L C 1
ATOM 4141 O O . TYR A 1 788 ? 121.91100 110.26300 145.89200 1.000 34.70000 788 TYR L O 1
ATOM 4150 N N . ARG A 1 789 ? 120.58300 112.05800 146.25200 1.000 35.48000 789 ARG L N 1
ATOM 4151 C CA . ARG A 1 789 ? 119.47000 111.63300 145.40700 1.000 35.48000 789 ARG L CA 1
ATOM 4152 C C . ARG A 1 789 ? 119.05000 112.76300 144.47600 1.000 35.48000 789 ARG L C 1
ATOM 4153 O O . ARG A 1 789 ? 119.08100 113.93400 144.86200 1.000 35.48000 789 ARG L O 1
ATOM 4161 N N . TYR A 1 790 ? 118.64800 112.40800 143.25300 1.000 34.74000 790 TYR L N 1
ATOM 4162 C CA . TYR A 1 790 ? 118.30900 113.37000 142.21000 1.000 34.74000 790 TYR L CA 1
ATOM 4163 C C . TYR A 1 790 ? 116.87600 113.19500 141.71500 1.000 34.74000 790 TYR L C 1
ATOM 4164 O O . TYR A 1 790 ? 116.30700 112.10300 141.76900 1.000 34.74000 790 TYR L O 1
ATOM 4173 N N . ASP A 1 791 ? 116.29900 114.29900 141.24000 1.000 40.87000 791 ASP L N 1
ATOM 4174 C CA . ASP A 1 791 ? 114.95700 114.29500 140.66800 1.000 40.87000 791 ASP L CA 1
ATOM 4175 C C . ASP A 1 791 ? 114.95600 113.64900 139.28600 1.000 40.87000 791 ASP L C 1
ATOM 4176 O O . ASP A 1 791 ? 115.77200 113.99200 138.42900 1.000 40.87000 791 ASP L O 1
ATOM 4181 N N . ALA A 1 792 ? 114.02900 112.71300 139.06700 1.000 41.63000 792 ALA L N 1
ATOM 4182 C CA . ALA A 1 792 ? 113.97200 111.99500 137.79500 1.000 41.63000 792 ALA L CA 1
ATOM 4183 C C . ALA A 1 792 ? 113.66300 112.91300 136.61700 1.000 41.63000 792 ALA L C 1
ATOM 4184 O O . ALA A 1 792 ? 114.18300 112.70900 135.51400 1.000 41.63000 792 ALA L O 1
ATOM 4186 N N . ASP A 1 793 ? 112.81700 113.92300 136.81600 1.000 45.03000 793 ASP L N 1
ATOM 4187 C CA . ASP A 1 793 ? 112.40000 114.75300 135.68900 1.000 45.03000 793 ASP L CA 1
ATOM 4188 C C . ASP A 1 793 ? 113.44800 115.77700 135.26900 1.000 45.03000 793 ASP L C 1
ATOM 4189 O O . ASP A 1 793 ? 113.54700 116.09200 134.07900 1.000 45.03000 793 ASP L O 1
ATOM 4194 N N . THR A 1 794 ? 114.22500 116.31400 136.20900 1.000 42.62000 794 THR L N 1
ATOM 4195 C CA . THR A 1 794 ? 115.12300 117.42400 135.91600 1.000 42.62000 794 THR L CA 1
ATOM 4196 C C . THR A 1 794 ? 116.56400 117.18000 136.33600 1.000 42.62000 794 THR L C 1
ATOM 4197 O O . THR A 1 794 ? 117.42800 117.98900 135.98300 1.000 42.62000 794 THR L O 1
ATOM 4201 N N . LEU A 1 795 ? 116.84900 116.10400 137.06900 1.000 39.84000 795 LEU L N 1
ATOM 4202 C CA . LEU A 1 795 ? 118.18100 115.77400 137.57600 1.000 39.84000 795 LEU L CA 1
ATOM 4203 C C . LEU A 1 795 ? 118.74200 116.84200 138.50600 1.000 39.84000 795 LEU L C 1
ATOM 4204 O O . LEU A 1 795 ? 119.94900 116.87800 138.74700 1.000 39.84000 795 LEU L O 1
ATOM 4209 N N . GLN A 1 796 ? 117.89600 117.72800 139.02100 1.000 39.39000 796 GLN L N 1
ATOM 4210 C CA . GLN A 1 796 ? 118.28200 118.56900 140.14400 1.000 39.39000 796 GLN L CA 1
ATOM 4211 C C . GLN A 1 796 ? 118.46300 117.73200 141.40500 1.000 39.39000 796 GLN L C 1
ATOM 4212 O O . GLN A 1 796 ? 117.81300 116.70300 141.59300 1.000 39.39000 796 GLN L O 1
ATOM 4218 N N . LEU A 1 797 ? 119.35200 118.19000 142.28000 1.000 34.82000 797 LEU L N 1
ATOM 4219 C CA . LEU A 1 797 ? 119.55000 117.53700 143.56800 1.000 34.82000 797 LEU L CA 1
ATOM 4220 C C . LEU A 1 797 ? 118.33400 117.74700 144.46000 1.000 34.82000 797 LEU L C 1
ATOM 4221 O O . LEU A 1 797 ? 117.88900 118.88000 144.65400 1.000 34.82000 797 LEU L O 1
ATOM 4226 N N . THR A 1 798 ? 117.78700 116.65700 145.00300 1.000 34.82000 798 THR L N 1
ATOM 4227 C CA . THR A 1 798 ? 116.65900 116.75600 145.91900 1.000 34.82000 798 THR L CA 1
ATOM 4228 C C . THR A 1 798 ? 116.90400 116.19600 147.31100 1.000 34.82000 798 THR L C 1
ATOM 4229 O O . THR A 1 798 ? 116.07700 116.43400 148.19400 1.000 34.82000 798 THR L O 1
ATOM 4233 N N . GLN A 1 799 ? 117.98500 115.45700 147.54600 1.000 35.88000 799 GLN L N 1
ATOM 4234 C CA . GLN A 1 799 ? 118.20900 114.93000 148.88300 1.000 35.88000 799 GLN L CA 1
ATOM 4235 C C . GLN A 1 799 ? 119.69400 114.76100 149.17000 1.000 35.88000 799 GLN L C 1
ATOM 4236 O O . GLN A 1 799 ? 120.47100 114.39700 148.28600 1.000 35.88000 799 GLN L O 1
ATOM 4242 N N . VAL A 1 800 ? 120.07000 115.01800 150.42200 1.000 36.14000 800 VAL L N 1
ATOM 4243 C CA . VAL A 1 800 ? 121.39200 114.72300 150.96300 1.000 36.14000 800 VAL L CA 1
ATOM 4244 C C . VAL A 1 800 ? 121.21100 113.90900 152.23600 1.000 36.14000 800 VAL L C 1
ATOM 4245 O O . VAL A 1 800 ? 120.40700 114.27800 153.09700 1.000 36.14000 800 VAL L O 1
ATOM 4249 N N . ILE A 1 801 ? 121.95000 112.81100 152.36000 1.000 36.37000 801 ILE L N 1
ATOM 4250 C CA . ILE A 1 801 ? 121.92400 111.97600 153.55900 1.000 36.37000 801 ILE L CA 1
ATOM 4251 C C . ILE A 1 801 ? 123.23500 112.14800 154.31600 1.000 36.37000 801 ILE L C 1
ATOM 4252 O O . ILE A 1 801 ? 124.31900 111.90800 153.77200 1.000 36.37000 801 ILE L O 1
ATOM 4257 N N . ASN A 1 802 ? 123.11900 112.55500 155.57600 1.000 41.17000 802 ASN L N 1
ATOM 4258 C CA . ASN A 1 802 ? 124.25100 112.78500 156.45600 1.000 41.17000 802 ASN L CA 1
ATOM 4259 C C . ASN A 1 802 ? 124.88200 111.44100 156.83300 1.000 41.17000 802 ASN L C 1
ATOM 4260 O O . ASN A 1 802 ? 124.18800 110.42500 156.89200 1.000 41.17000 802 ASN L O 1
ATOM 4265 N N . PRO A 1 803 ? 126.19400 111.39800 157.09400 1.000 40.96000 803 PRO L N 1
ATOM 4266 C CA . PRO A 1 803 ? 126.79300 110.15800 157.61700 1.000 40.96000 803 PRO L CA 1
ATOM 4267 C C . PRO A 1 803 ? 126.16300 109.65500 158.90500 1.000 40.96000 803 PRO L C 1
ATOM 4268 O O . PRO A 1 803 ? 126.41500 108.50600 159.28200 1.000 40.96000 803 PRO L O 1
ATOM 4272 N N . GLN A 1 804 ? 125.37200 110.47400 159.59500 1.000 46.24000 804 GLN L N 1
ATOM 4273 C CA . GLN A 1 804 ? 124.57700 110.04200 160.73400 1.000 46.24000 804 GLN L CA 1
ATOM 4274 C C . GLN A 1 804 ? 123.12400 109.77700 160.35500 1.000 46.24000 804 GLN L C 1
ATOM 4275 O O . GLN A 1 804 ? 122.26800 109.67400 161.23900 1.000 46.24000 804 GLN L O 1
ATOM 4281 N N . GLY A 1 805 ? 122.83000 109.66300 159.05900 1.000 44.86000 805 GLY L N 1
ATOM 4282 C CA . GLY A 1 805 ? 121.50900 109.30500 158.58900 1.000 44.86000 805 GLY L CA 1
ATOM 4283 C C . GLY A 1 805 ? 120.49300 110.42700 158.55100 1.000 44.86000 805 GLY L C 1
ATOM 4284 O O . GLY A 1 805 ? 119.38000 110.21000 158.05800 1.000 44.86000 805 GLY L O 1
ATOM 4285 N N . GLU A 1 806 ? 120.82400 111.60900 159.06200 1.000 44.82000 806 GLU L N 1
ATOM 4286 C CA . GLU A 1 806 ? 119.95300 112.76800 158.91600 1.000 44.82000 806 GLU L CA 1
ATOM 4287 C C . GLU A 1 806 ? 119.83200 113.16800 157.44900 1.000 44.82000 806 GLU L C 1
ATOM 4288 O O . GLU A 1 806 ? 120.71400 112.89300 156.63400 1.000 44.82000 806 GLU L O 1
ATOM 4294 N N . THR A 1 807 ? 118.71900 113.82100 157.10800 1.000 39.30000 807 THR L N 1
ATOM 4295 C CA . THR A 1 807 ? 118.37000 114.08800 155.71900 1.000 39.30000 807 THR L CA 1
ATOM 4296 C C . THR A 1 807 ? 118.01400 115.55400 155.50100 1.000 39.30000 807 THR L C 1
ATOM 4297 O O . THR A 1 807 ? 117.30800 116.15700 156.31200 1.000 39.30000 807 THR L O 1
ATOM 4301 N N . TYR A 1 808 ? 118.49400 116.11400 154.39000 1.000 37.21000 808 TYR L N 1
ATOM 4302 C CA . TYR A 1 808 ? 118.12300 117.44200 153.91500 1.000 37.21000 808 TYR L CA 1
ATOM 4303 C C . TYR A 1 808 ? 117.38800 117.28400 152.58900 1.000 37.21000 808 TYR L C 1
ATOM 4304 O O . TYR A 1 808 ? 117.87000 116.57700 151.70000 1.000 37.21000 808 TYR L O 1
ATOM 4313 N N . SER A 1 809 ? 116.23400 117.94100 152.44400 1.000 38.42000 809 SER L N 1
ATOM 4314 C CA . SER A 1 809 ? 115.33100 117.62100 151.34400 1.000 38.42000 809 SER L CA 1
ATOM 4315 C C . SER A 1 809 ? 114.77100 118.87500 150.68500 1.000 38.42000 809 SER L C 1
ATOM 4316 O O . SER A 1 809 ? 114.53600 119.89100 151.34100 1.000 38.42000 809 SER L O 1
ATOM 4319 N N . TYR A 1 810 ? 114.55200 118.78000 149.37100 1.000 38.78000 810 TYR L N 1
ATOM 4320 C CA . TYR A 1 810 ? 113.79200 119.74900 148.58900 1.000 38.78000 810 TYR L CA 1
ATOM 4321 C C . TYR A 1 810 ? 112.54600 119.08700 148.02000 1.000 38.78000 810 TYR L C 1
ATOM 4322 O O . TYR A 1 810 ? 112.57100 117.90800 147.66000 1.000 38.78000 810 TYR L O 1
ATOM 4331 N N . THR A 1 811 ? 111.45900 119.84800 147.93600 1.000 42.02000 811 THR L N 1
ATOM 4332 C CA . THR A 1 811 ? 110.25400 119.43000 147.23000 1.000 42.02000 811 THR L CA 1
ATOM 4333 C C . THR A 1 811 ? 110.04000 120.33900 146.02900 1.000 42.02000 811 THR L C 1
ATOM 4334 O O . THR A 1 811 ? 110.00300 121.56400 146.17600 1.000 42.02000 811 THR L O 1
ATOM 4338 N N . LEU A 1 812 ? 109.88600 119.74500 144.85000 1.000 44.03000 812 LEU L N 1
ATOM 4339 C CA . LEU A 1 812 ? 109.83500 120.49800 143.60600 1.000 44.03000 812 LEU L CA 1
ATOM 4340 C C . LEU A 1 812 ? 108.40600 120.64200 143.09900 1.000 44.03000 812 LEU L C 1
ATOM 4341 O O . LEU A 1 812 ? 107.57500 119.74400 143.25000 1.000 44.03000 812 LEU L O 1
ATOM 4346 N N . ASP A 1 813 ? 108.13300 121.79300 142.49200 1.000 49.10000 813 ASP L N 1
ATOM 4347 C CA . ASP A 1 813 ? 106.87900 122.03300 141.79700 1.000 49.10000 813 ASP L CA 1
ATOM 4348 C C . ASP A 1 813 ? 106.80100 121.21200 140.51000 1.000 49.10000 813 ASP L C 1
ATOM 4349 O O . ASP A 1 813 ? 107.76300 120.56800 140.08400 1.000 49.10000 813 ASP L O 1
ATOM 4354 N N . ALA A 1 814 ? 105.61800 121.24300 139.89000 1.000 48.84000 814 ALA L N 1
ATOM 4355 C CA . ALA A 1 814 ? 105.44200 120.68000 138.55400 1.000 48.84000 814 ALA L CA 1
ATOM 4356 C C . ALA A 1 814 ? 106.39300 121.29800 137.53600 1.000 48.84000 814 ALA L C 1
ATOM 4357 O O . ALA A 1 814 ? 106.80700 120.62500 136.58600 1.000 48.84000 814 ALA L O 1
ATOM 4359 N N . ASP A 1 815 ? 106.73600 122.57000 137.70600 1.000 49.15000 815 ASP L N 1
ATOM 4360 C CA . ASP A 1 815 ? 107.67900 123.26600 136.84300 1.000 49.15000 815 ASP L CA 1
ATOM 4361 C C . ASP A 1 815 ? 109.11900 123.10600 137.33500 1.000 49.15000 815 ASP L C 1
ATOM 4362 O O . ASP A 1 815 ? 110.04500 123.64200 136.72500 1.000 49.15000 815 ASP L O 1
ATOM 4367 N N . GLY A 1 816 ? 109.33900 122.30600 138.37300 1.000 47.69000 816 GLY L N 1
ATOM 4368 C CA . GLY A 1 816 ? 110.67800 122.08600 138.87600 1.000 47.69000 816 GLY L CA 1
ATOM 4369 C C . GLY A 1 816 ? 111.20200 123.16800 139.78900 1.000 47.69000 816 GLY L C 1
ATOM 4370 O O . GLY A 1 816 ? 112.39600 123.16700 140.10000 1.000 47.69000 816 GLY L O 1
ATOM 4371 N N . ARG A 1 817 ? 110.35300 124.09800 140.20900 1.000 47.20000 817 ARG L N 1
ATOM 4372 C CA . ARG A 1 817 ? 110.69900 125.08900 141.21400 1.000 47.20000 817 ARG L CA 1
ATOM 4373 C C . ARG A 1 817 ? 110.68100 124.46500 142.60500 1.000 47.20000 817 ARG L C 1
ATOM 4374 O O . ARG A 1 817 ? 109.87500 123.57900 142.89600 1.000 47.20000 817 ARG L O 1
ATOM 4382 N N . VAL A 1 818 ? 111.56800 124.94300 143.47100 1.000 43.44000 818 VAL L N 1
ATOM 4383 C CA . VAL A 1 818 ? 111.53900 124.56100 144.88000 1.000 43.44000 818 VAL L CA 1
ATOM 4384 C C . VAL A 1 818 ? 110.39400 125.29600 145.56300 1.000 43.44000 818 VAL L C 1
ATOM 4385 O O . VAL A 1 818 ? 110.38700 126.52800 145.62300 1.000 43.44000 818 VAL L O 1
ATOM 4389 N N . ILE A 1 819 ? 109.42100 124.54500 146.08000 1.000 43.37000 819 ILE L N 1
ATOM 4390 C CA . ILE A 1 819 ? 108.31200 125.15700 146.80600 1.000 43.37000 819 ILE L CA 1
ATOM 4391 C C . ILE A 1 819 ? 108.44500 124.99200 148.31500 1.000 43.37000 819 ILE L C 1
ATOM 4392 O O . ILE A 1 819 ? 107.90800 125.80100 149.07800 1.000 43.37000 819 ILE L O 1
ATOM 4397 N N . THR A 1 820 ? 109.14300 123.95300 148.76800 1.000 42.92000 820 THR L N 1
ATOM 4398 C CA . THR A 1 820 ? 109.56200 123.90200 150.16200 1.000 42.92000 820 THR L CA 1
ATOM 4399 C C . THR A 1 820 ? 110.88100 123.15700 150.29000 1.000 42.92000 820 THR L C 1
ATOM 4400 O O . THR A 1 820 ? 111.19900 122.28000 149.48400 1.000 42.92000 820 THR L O 1
ATOM 4404 N N . GLU A 1 821 ? 111.64300 123.51500 151.32000 1.000 43.03000 821 GLU L N 1
ATOM 4405 C CA . GLU A 1 821 ? 112.83000 122.78200 151.73100 1.000 43.03000 821 GLU L CA 1
ATOM 4406 C C . GLU A 1 821 ? 112.76700 122.48500 153.22300 1.000 43.03000 821 GLU L C 1
ATOM 4407 O O . GLU A 1 821 ? 112.13800 123.21700 153.98800 1.000 43.03000 821 GLU L O 1
ATOM 4413 N N . GLN A 1 822 ? 113.41200 121.39100 153.62900 1.000 41.40000 822 GLN L N 1
ATOM 4414 C CA . GLN A 1 822 ? 113.42600 120.96000 155.02200 1.000 41.40000 822 GLN L CA 1
ATOM 4415 C C . GLN A 1 822 ? 114.85100 120.66400 155.46900 1.000 41.40000 822 GLN L C 1
ATOM 4416 O O . GLN A 1 822 ? 115.56600 119.89800 154.81900 1.000 41.40000 822 GLN L O 1
ATOM 4422 N N . ASP A 1 823 ? 115.24300 121.26300 156.58900 1.000 40.49000 823 ASP L N 1
ATOM 4423 C CA . ASP A 1 823 ? 116.57100 121.20500 157.18100 1.000 40.49000 823 ASP L CA 1
ATOM 4424 C C . ASP A 1 823 ? 116.80200 119.86600 157.88900 1.000 40.49000 823 ASP L C 1
ATOM 4425 O O . ASP A 1 823 ? 115.87900 119.07900 158.10300 1.000 40.49000 823 ASP L O 1
ATOM 4430 N N . TYR A 1 824 ? 118.06900 119.60300 158.23600 1.000 38.90000 824 TYR L N 1
ATOM 4431 C CA . TYR A 1 824 ? 118.41100 118.40300 159.00100 1.000 38.90000 824 TYR L CA 1
ATOM 4432 C C . TYR A 1 824 ? 117.65200 118.34000 160.32000 1.000 38.90000 824 TYR L C 1
ATOM 4433 O O . TYR A 1 824 ? 117.23700 117.26000 160.75600 1.000 38.90000 824 TYR L O 1
ATOM 4442 N N . ALA A 1 825 ? 117.46700 119.48500 160.97300 1.000 39.70000 825 ALA L N 1
ATOM 4443 C CA . ALA A 1 825 ? 116.72500 119.56300 162.22300 1.000 39.70000 825 ALA L CA 1
ATOM 4444 C C . ALA A 1 825 ? 115.21600 119.54500 162.03800 1.000 39.70000 825 ALA L C 1
ATOM 4445 O O . ALA A 1 825 ? 114.49300 119.42500 163.03100 1.000 39.70000 825 ALA L O 1
ATOM 4447 N N . GLY A 1 826 ? 114.72100 119.65800 160.81000 1.000 41.29000 826 GLY L N 1
ATOM 4448 C CA . GLY A 1 826 ? 113.29600 119.71100 160.56800 1.000 41.29000 826 GLY L CA 1
ATOM 4449 C C . GLY A 1 826 ? 112.68600 121.09300 160.51200 1.000 41.29000 826 GLY L C 1
ATOM 4450 O O . GLY A 1 826 ? 111.45800 121.20900 160.57700 1.000 41.29000 826 GLY L O 1
ATOM 4451 N N . THR A 1 827 ? 113.49600 122.14100 160.40300 1.000 40.95000 827 THR L N 1
ATOM 4452 C CA . THR A 1 827 ? 112.97200 123.45900 160.08200 1.000 40.95000 827 THR L CA 1
ATOM 4453 C C . THR A 1 827 ? 112.49800 123.47600 158.63200 1.000 40.95000 827 THR L C 1
ATOM 4454 O O . THR A 1 827 ? 113.06800 122.80900 157.76800 1.000 40.95000 827 THR L O 1
ATOM 4458 N N . GLN A 1 828 ? 111.44200 124.24500 158.36300 1.000 41.96000 828 GLN L N 1
ATOM 4459 C CA . GLN A 1 828 ? 110.86900 124.30600 157.02700 1.000 41.96000 828 GLN L CA 1
ATOM 4460 C C . GLN A 1 828 ? 110.75200 125.74500 156.54500 1.000 41.96000 828 GLN L C 1
ATOM 4461 O O . GLN A 1 828 ? 110.57600 126.67200 157.33700 1.000 41.96000 828 GLN L O 1
ATOM 4467 N N . TRP A 1 829 ? 110.85400 125.91200 155.22600 1.000 41.79000 829 TRP L N 1
ATOM 4468 C CA . TRP A 1 829 ? 110.53900 127.15000 154.52500 1.000 41.79000 829 TRP L CA 1
ATOM 4469 C C . TRP A 1 829 ? 109.65200 126.83900 153.33100 1.000 41.79000 829 TRP L C 1
ATOM 4470 O O . TRP A 1 829 ? 109.80800 125.79500 152.69500 1.000 41.79000 829 TRP L O 1
ATOM 4481 N N . HIS A 1 830 ? 108.72300 127.74500 153.03000 1.000 43.89000 830 HIS L N 1
ATOM 4482 C CA . HIS A 1 830 ? 107.81900 127.60200 151.89800 1.000 43.89000 830 HIS L CA 1
ATOM 4483 C C . HIS A 1 830 ? 107.93500 128.81300 150.98300 1.000 43.89000 830 HIS L C 1
ATOM 4484 O O . HIS A 1 830 ? 108.17500 129.93200 151.44100 1.000 43.89000 830 HIS L O 1
ATOM 4491 N N . TYR A 1 831 ? 107.75400 128.58300 149.68200 1.000 44.04000 831 TYR L N 1
ATOM 4492 C CA . TYR A 1 831 ? 107.87200 129.62700 148.67200 1.000 44.04000 831 TYR L CA 1
ATOM 4493 C C . TYR A 1 831 ? 106.68500 129.57000 147.72300 1.000 44.04000 831 TYR L C 1
ATOM 4494 O O . TYR A 1 831 ? 106.11800 128.50300 147.48400 1.000 44.04000 831 TYR L O 1
ATOM 4503 N N . ARG A 1 832 ? 106.31400 130.72700 147.17400 1.000 46.61000 832 ARG L N 1
ATOM 4504 C CA . ARG A 1 832 ? 105.39000 130.78300 146.04900 1.000 46.61000 832 ARG L CA 1
ATOM 4505 C C . ARG A 1 832 ? 105.96400 131.64700 144.93600 1.000 46.61000 832 ARG L C 1
ATOM 4506 O O . ARG A 1 832 ? 106.79900 132.52400 145.16600 1.000 46.61000 832 ARG L O 1
ATOM 4514 N N . TYR A 1 833 ? 105.48900 131.39200 143.71900 1.000 45.19000 833 TYR L N 1
ATOM 4515 C CA . TYR A 1 833 ? 106.04000 131.98400 142.51000 1.000 45.19000 833 TYR L CA 1
ATOM 4516 C C . TYR A 1 833 ? 104.92100 132.52900 141.63500 1.000 45.19000 833 TYR L C 1
ATOM 4517 O O . TYR A 1 833 ? 103.74800 132.18800 141.80000 1.000 45.19000 833 TYR L O 1
ATOM 4526 N N . ASP A 1 834 ? 105.30700 133.39200 140.70300 1.000 48.06000 834 ASP L N 1
ATOM 4527 C CA . ASP A 1 834 ? 104.39800 133.98300 139.73600 1.000 48.06000 834 ASP L CA 1
ATOM 4528 C C . ASP A 1 834 ? 104.53700 133.26000 138.39700 1.000 48.06000 834 ASP L C 1
ATOM 4529 O O . ASP A 1 834 ? 105.26800 132.27700 138.26700 1.000 48.06000 834 ASP L O 1
ATOM 4534 N N . ARG A 1 835 ? 103.81600 133.75000 137.38700 1.000 48.24000 835 ARG L N 1
ATOM 4535 C CA . ARG A 1 835 ? 103.76300 133.04200 136.11200 1.000 48.24000 835 ARG L CA 1
ATOM 4536 C C . ARG A 1 835 ? 105.11900 132.99000 135.42200 1.000 48.24000 835 ARG L C 1
ATOM 4537 O O . ARG A 1 835 ? 105.40500 132.03000 134.69800 1.000 48.24000 835 ARG L O 1
ATOM 4545 N N . SER A 1 836 ? 105.96400 133.99400 135.62900 1.000 47.77000 836 SER L N 1
ATOM 4546 C CA . SER A 1 836 ? 107.21900 134.08600 134.89500 1.000 47.77000 836 SER L CA 1
ATOM 4547 C C . SER A 1 836 ? 108.38000 133.38000 135.57800 1.000 47.77000 836 SER L C 1
ATOM 4548 O O . SER A 1 836 ? 109.41000 133.15900 134.93500 1.000 47.77000 836 SER L O 1
ATOM 4551 N N . GLY A 1 837 ? 108.24700 133.01900 136.85100 1.000 47.35000 837 GLY L N 1
ATOM 4552 C CA . GLY A 1 837 ? 109.27200 132.27500 137.55200 1.000 47.35000 837 GLY L CA 1
ATOM 4553 C C . GLY A 1 837 ? 109.93000 133.02200 138.68600 1.000 47.35000 837 GLY L C 1
ATOM 4554 O O . GLY A 1 837 ? 110.83500 132.47200 139.32200 1.000 47.35000 837 GLY L O 1
ATOM 4555 N N . ASN A 1 838 ? 109.51500 134.25400 138.95600 1.000 46.91000 838 ASN L N 1
ATOM 4556 C CA . ASN A 1 838 ? 110.04400 135.03500 140.06100 1.000 46.91000 838 ASN L CA 1
ATOM 4557 C C . ASN A 1 838 ? 109.47600 134.52300 141.37900 1.000 46.91000 838 ASN L C 1
ATOM 4558 O O . ASN A 1 838 ? 108.40700 133.91200 141.42400 1.000 46.91000 838 ASN L O 1
ATOM 4563 N N . CYS A 1 839 ? 110.19800 134.77600 142.46500 1.000 46.74000 839 CYS L N 1
ATOM 4564 C CA . CYS A 1 839 ? 109.73300 134.40000 143.79200 1.000 46.74000 839 CYS L CA 1
ATOM 4565 C C . CYS A 1 839 ? 109.05700 135.60700 144.42800 1.000 46.74000 839 CYS L C 1
ATOM 4566 O O . CYS A 1 839 ? 109.69900 136.63800 144.65000 1.000 46.74000 839 CYS L O 1
ATOM 4569 N N . ILE A 1 840 ? 107.76700 135.47100 144.73000 1.000 45.78000 840 ILE L N 1
ATOM 4570 C CA . ILE A 1 840 ? 106.95700 136.57400 145.22900 1.000 45.78000 840 ILE L CA 1
ATOM 4571 C C . ILE A 1 840 ? 106.56800 136.41200 146.68600 1.000 45.78000 840 ILE L C 1
ATOM 4572 O O . ILE A 1 840 ? 105.94800 137.32400 147.24800 1.000 45.78000 840 ILE L O 1
ATOM 4577 N N . GLU A 1 841 ? 106.90100 135.29100 147.32100 1.000 47.86000 841 GLU L N 1
ATOM 4578 C CA . GLU A 1 841 ? 106.59500 135.14000 148.73600 1.000 47.86000 841 GLU L CA 1
ATOM 4579 C C . GLU A 1 841 ? 107.51700 134.11400 149.37500 1.000 47.86000 841 GLU L C 1
ATOM 4580 O O . GLU A 1 841 ? 107.88000 133.11900 148.74700 1.000 47.86000 841 GLU L O 1
ATOM 4586 N N . LYS A 1 842 ? 107.87800 134.36500 150.63000 1.000 46.96000 842 LYS L N 1
ATOM 4587 C CA . LYS A 1 842 ? 108.61400 133.42100 151.45700 1.000 46.96000 842 LYS L CA 1
ATOM 4588 C C . LYS A 1 842 ? 107.91200 133.31200 152.79800 1.000 46.96000 842 LYS L C 1
ATOM 4589 O O . LYS A 1 842 ? 107.66400 134.32900 153.44900 1.000 46.96000 842 LYS L O 1
ATOM 4595 N N . ARG A 1 843 ? 107.58500 132.09100 153.20800 1.000 48.54000 843 ARG L N 1
ATOM 4596 C CA . ARG A 1 843 ? 107.00700 131.84600 154.52200 1.000 48.54000 843 ARG L CA 1
ATOM 4597 C C . ARG A 1 843 ? 107.92800 130.90800 155.28800 1.000 48.54000 843 ARG L C 1
ATOM 4598 O O . ARG A 1 843 ? 108.22200 129.80500 154.82000 1.000 48.54000 843 ARG L O 1
ATOM 4606 N N . ASP A 1 844 ? 108.37500 131.34300 156.45900 1.000 51.75000 844 ASP L N 1
ATOM 4607 C CA . ASP A 1 844 ? 109.24700 130.54900 157.31500 1.000 51.75000 844 ASP L CA 1
ATOM 4608 C C . ASP A 1 844 ? 108.38900 129.70900 158.26200 1.000 51.75000 844 ASP L C 1
ATOM 4609 O O . ASP A 1 844 ? 107.19200 129.52000 158.03200 1.000 51.75000 844 ASP L O 1
ATOM 4614 N N . GLY A 1 845 ? 108.98200 129.19500 159.33300 1.000 52.06000 845 GLY L N 1
ATOM 4615 C CA . GLY A 1 845 ? 108.26400 128.35700 160.26500 1.000 52.06000 845 GLY L CA 1
ATOM 4616 C C . GLY A 1 845 ? 107.75800 129.09100 161.48100 1.000 52.06000 845 GLY L C 1
ATOM 4617 O O . GLY A 1 845 ? 107.08200 128.48900 162.31900 1.000 52.06000 845 GLY L O 1
ATOM 4618 N N . GLU A 1 846 ? 108.06700 130.37800 161.60200 1.000 54.37000 846 GLU L N 1
ATOM 4619 C CA . GLU A 1 846 ? 107.52700 131.23600 162.64400 1.000 54.37000 846 GLU L CA 1
ATOM 4620 C C . GLU A 1 846 ? 106.32700 132.02700 162.14000 1.000 54.37000 846 GLU L C 1
ATOM 4621 O O . GLU A 1 846 ? 105.86000 132.94000 162.82600 1.000 54.37000 846 GLU L O 1
ATOM 4627 N N . GLU A 1 847 ? 105.83500 131.68500 160.94600 1.000 58.07000 847 GLU L N 1
ATOM 4628 C CA . GLU A 1 847 ? 104.69400 132.33200 160.29200 1.000 58.07000 847 GLU L CA 1
ATOM 4629 C C . GLU A 1 847 ? 104.96200 133.79500 159.94100 1.000 58.07000 847 GLU L C 1
ATOM 4630 O O . GLU A 1 847 ? 104.12000 134.66700 160.16300 1.000 58.07000 847 GLU L O 1
ATOM 4636 N N . ASN A 1 848 ? 106.14100 134.06900 159.38800 1.000 56.02000 848 ASN L N 1
ATOM 4637 C CA . ASN A 1 848 ? 106.52400 135.40400 158.93800 1.000 56.02000 848 ASN L CA 1
ATOM 4638 C C . ASN A 1 848 ? 106.49700 135.40600 157.41400 1.000 56.02000 848 ASN L C 1
ATOM 4639 O O . ASN A 1 848 ? 107.19200 134.60200 156.78700 1.000 56.02000 848 ASN L O 1
ATOM 4644 N N . VAL A 1 849 ? 105.71100 136.30000 156.81700 1.000 51.40000 849 VAL L N 1
ATOM 4645 C CA . VAL A 1 849 ? 105.51300 136.31600 155.36900 1.000 51.40000 849 VAL L CA 1
ATOM 4646 C C . VAL A 1 849 ? 106.24900 137.49700 154.75100 1.000 51.40000 849 VAL L C 1
ATOM 4647 O O . VAL A 1 849 ? 105.90800 138.65800 155.00600 1.000 51.40000 849 VAL L O 1
ATOM 4651 N N . THR A 1 850 ? 107.25200 137.19400 153.93100 1.000 50.20000 850 THR L N 1
ATOM 4652 C CA . THR A 1 850 ? 108.05400 138.18200 153.21800 1.000 50.20000 850 THR L CA 1
ATOM 4653 C C . THR A 1 850 ? 107.61500 138.21400 151.75800 1.000 50.20000 850 THR L C 1
ATOM 4654 O O . THR A 1 850 ? 107.47400 137.15800 151.13500 1.000 50.20000 850 THR L O 1
ATOM 4658 N N . ARG A 1 851 ? 107.40200 139.40800 151.20700 1.000 50.50000 851 ARG L N 1
ATOM 4659 C CA . ARG A 1 851 ? 106.90900 139.52700 149.84100 1.000 50.50000 851 ARG L CA 1
ATOM 4660 C C . ARG A 1 851 ? 107.82900 140.40600 149.00400 1.000 50.50000 851 ARG L C 1
ATOM 4661 O O . ARG A 1 851 ? 108.45700 141.33800 149.51100 1.000 50.50000 851 ARG L O 1
ATOM 4669 N N . TYR A 1 852 ? 107.88600 140.10200 147.70600 1.000 48.43000 852 TYR L N 1
ATOM 4670 C CA . TYR A 1 852 ? 108.78400 140.75100 146.75900 1.000 48.43000 852 TYR L CA 1
ATOM 4671 C C . TYR A 1 852 ? 108.01100 141.22400 145.53800 1.000 48.43000 852 TYR L C 1
ATOM 4672 O O . TYR A 1 852 ? 107.17200 140.49400 145.00700 1.000 48.43000 852 TYR L O 1
ATOM 4681 N N . ASP A 1 853 ? 108.30000 142.44400 145.08800 1.000 48.58000 853 ASP L N 1
ATOM 4682 C CA . ASP A 1 853 ? 107.80400 142.95500 143.81600 1.000 48.58000 853 ASP L CA 1
ATOM 4683 C C . ASP A 1 853 ? 108.97000 143.28500 142.89300 1.000 48.58000 853 ASP L C 1
ATOM 4684 O O . ASP A 1 853 ? 109.99200 143.81700 143.33500 1.000 48.58000 853 ASP L O 1
ATOM 4689 N N . TYR A 1 854 ? 108.80300 142.97800 141.60800 1.000 46.83000 854 TYR L N 1
ATOM 4690 C CA . TYR A 1 854 ? 109.86700 143.06000 140.61800 1.000 46.83000 854 TYR L CA 1
ATOM 4691 C C . TYR A 1 854 ? 109.47100 143.99200 139.48300 1.000 46.83000 854 TYR L C 1
ATOM 4692 O O . TYR A 1 854 ? 108.28700 144.16100 139.18000 1.000 46.83000 854 TYR L O 1
ATOM 4701 N N . ASP A 1 855 ? 110.47500 144.60700 138.86700 1.000 49.26000 855 ASP L N 1
ATOM 4702 C CA . ASP A 1 855 ? 110.28900 145.32500 137.61700 1.000 49.26000 855 ASP L CA 1
ATOM 4703 C C . ASP A 1 855 ? 110.41900 144.37900 136.42000 1.000 49.26000 855 ASP L C 1
ATOM 4704 O O . ASP A 1 855 ? 110.78300 143.21000 136.55100 1.000 49.26000 855 ASP L O 1
ATOM 4709 N N . ALA A 1 856 ? 110.10600 144.90500 135.23500 1.000 50.24000 856 ALA L N 1
ATOM 4710 C CA . ALA A 1 856 ? 110.12300 144.11600 134.00700 1.000 50.24000 856 ALA L CA 1
ATOM 4711 C C . ALA A 1 856 ? 111.50800 143.63500 133.58700 1.000 50.24000 856 ALA L C 1
ATOM 4712 O O . ALA A 1 856 ? 111.59000 142.77800 132.70200 1.000 50.24000 856 ALA L O 1
ATOM 4714 N N . ALA A 1 857 ? 112.58700 144.14300 134.17800 1.000 49.25000 857 ALA L N 1
ATOM 4715 C CA . ALA A 1 857 ? 113.91700 143.59300 133.94700 1.000 49.25000 857 ALA L CA 1
ATOM 4716 C C . ALA A 1 857 ? 114.33500 142.58100 135.00500 1.000 49.25000 857 ALA L C 1
ATOM 4717 O O . ALA A 1 857 ? 115.50700 142.19400 135.04600 1.000 49.25000 857 ALA L O 1
ATOM 4719 N N . ARG A 1 858 ? 113.41000 142.16500 135.86800 1.000 48.74000 858 ARG L N 1
ATOM 4720 C CA . ARG A 1 858 ? 113.63600 141.19500 136.93600 1.000 48.74000 858 ARG L CA 1
ATOM 4721 C C . ARG A 1 858 ? 114.57800 141.71100 138.01200 1.000 48.74000 858 ARG L C 1
ATOM 4722 O O . ARG A 1 858 ? 115.19900 140.91800 138.72300 1.000 48.74000 858 ARG L O 1
ATOM 4730 N N . ARG A 1 859 ? 114.71200 143.02600 138.13900 1.000 48.27000 859 ARG L N 1
ATOM 4731 C CA . ARG A 1 859 ? 115.33600 143.60700 139.31500 1.000 48.27000 859 ARG L CA 1
ATOM 4732 C C . ARG A 1 859 ? 114.32400 143.67000 140.44900 1.000 48.27000 859 ARG L C 1
ATOM 4733 O O . ARG A 1 859 ? 113.14700 143.96700 140.23400 1.000 48.27000 859 ARG L O 1
ATOM 4741 N N . LEU A 1 860 ? 114.78900 143.40000 141.66100 1.000 46.93000 860 LEU L N 1
ATOM 4742 C CA . LEU A 1 860 ? 113.94500 143.57000 142.83300 1.000 46.93000 860 LEU L CA 1
ATOM 4743 C C . LEU A 1 860 ? 113.64900 145.04700 143.05200 1.000 46.93000 860 LEU L C 1
ATOM 4744 O O . LEU A 1 860 ? 114.56700 145.86500 143.14700 1.000 46.93000 860 LEU L O 1
ATOM 4749 N N . THR A 1 861 ? 112.36600 145.38800 143.13800 1.000 45.95000 861 THR L N 1
ATOM 4750 C CA . THR A 1 861 ? 111.93800 146.77500 143.23500 1.000 45.95000 861 THR L CA 1
ATOM 4751 C C . THR A 1 861 ? 111.25900 147.12800 144.54900 1.000 45.95000 861 THR L C 1
ATOM 4752 O O . THR A 1 861 ? 111.44700 148.24400 145.03700 1.000 45.95000 861 THR L O 1
ATOM 4756 N N . THR A 1 862 ? 110.53600 146.20400 145.17300 1.000 47.46000 862 THR L 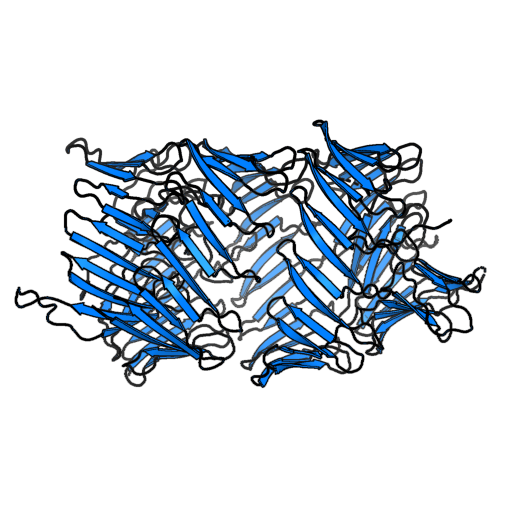N 1
ATOM 4757 C CA . THR A 1 862 ? 110.02300 146.44400 146.51300 1.000 47.46000 862 THR L CA 1
ATOM 4758 C C . THR A 1 862 ? 110.11700 145.17100 147.33600 1.000 47.46000 862 THR L C 1
ATOM 4759 O O . THR A 1 862 ? 109.86300 144.07300 146.83600 1.000 47.46000 862 THR L O 1
ATOM 4763 N N . LEU A 1 863 ? 110.49200 145.33600 148.60000 1.000 46.46000 863 LEU L N 1
ATOM 4764 C CA . LEU A 1 863 ? 110.50900 144.27600 149.59600 1.000 46.46000 863 LEU L CA 1
ATOM 4765 C C . LEU A 1 863 ? 109.54900 144.65200 150.71400 1.000 46.46000 863 LEU L C 1
ATOM 4766 O O . LEU A 1 863 ? 109.73300 145.68400 151.36500 1.000 46.46000 863 LEU L O 1
ATOM 4771 N N . HIS A 1 864 ? 108.53600 143.82300 150.94400 1.000 49.92000 864 HIS L N 1
ATOM 4772 C CA . HIS A 1 864 ? 107.60200 144.03500 152.04300 1.000 49.92000 864 HIS L CA 1
ATOM 4773 C C . HIS A 1 864 ? 107.90800 143.06900 153.17600 1.000 49.92000 864 HIS L C 1
ATOM 4774 O O . HIS A 1 864 ? 108.10500 141.87200 152.94600 1.000 49.92000 864 HIS L O 1
ATOM 4781 N N . THR A 1 865 ? 107.93900 143.59200 154.39200 1.000 52.51000 865 THR L N 1
ATOM 4782 C CA . THR A 1 865 ? 108.26200 142.83900 155.59100 1.000 52.51000 865 THR L CA 1
ATOM 4783 C C . THR A 1 865 ? 107.25100 143.22100 156.65600 1.000 52.51000 865 THR L C 1
ATOM 4784 O O . THR A 1 865 ? 106.58900 144.25900 156.54600 1.000 52.51000 865 THR L O 1
ATOM 4788 N N . PRO A 1 866 ? 107.08500 142.39200 157.68200 1.000 53.29000 866 PRO L N 1
ATOM 4789 C CA . PRO A 1 866 ? 106.34000 142.82700 158.87100 1.000 53.29000 866 PRO L CA 1
ATOM 4790 C C . PRO A 1 866 ? 106.78200 144.17000 159.43900 1.000 53.29000 866 PRO L C 1
ATOM 4791 O O . PRO A 1 866 ? 105.99500 144.83500 160.11900 1.000 53.29000 866 PRO L O 1
ATOM 4795 N N . GLU A 1 867 ? 108.02300 144.58300 159.17900 1.000 54.33000 867 GLU L N 1
ATOM 4796 C CA . GLU A 1 867 ? 108.52600 145.86900 159.64800 1.000 54.33000 867 GLU L CA 1
ATOM 4797 C C . GLU A 1 867 ? 108.42600 146.99600 158.62500 1.000 54.33000 867 GLU L C 1
ATOM 4798 O O . GLU A 1 867 ? 108.88900 148.10200 158.90900 1.000 54.33000 867 GLU L O 1
ATOM 4804 N N . GLY A 1 868 ? 107.83700 146.75900 157.45600 1.000 52.59000 868 GLY L N 1
ATOM 4805 C CA . GLY A 1 868 ? 107.62700 147.81800 156.49500 1.000 52.59000 868 GLY L CA 1
ATOM 4806 C C . GLY A 1 868 ? 108.20700 147.54500 155.12100 1.000 52.59000 868 GLY L C 1
ATOM 4807 O O . GLY A 1 868 ? 108.77300 146.48100 154.85700 1.000 52.59000 868 GLY L O 1
ATOM 4808 N N . PRO A 1 869 ? 108.07100 148.51200 154.21500 1.000 49.39000 869 PRO L N 1
ATOM 4809 C CA . PRO A 1 869 ? 108.61300 148.36800 152.86100 1.000 49.39000 869 PRO L CA 1
ATOM 4810 C C . PRO A 1 869 ? 110.04500 148.86100 152.71100 1.000 49.39000 869 PRO L C 1
ATOM 4811 O O . PRO A 1 869 ? 110.50600 149.76300 153.41000 1.000 49.39000 869 PRO L O 1
ATOM 4815 N N . THR A 1 870 ? 110.75100 148.24000 151.76700 1.000 48.32000 870 THR L N 1
ATOM 4816 C CA . THR A 1 870 ? 112.01200 148.74700 151.24000 1.000 48.32000 870 THR L CA 1
ATOM 4817 C C . THR A 1 870 ? 111.87200 148.95100 149.73800 1.000 48.32000 870 THR L C 1
ATOM 4818 O O . THR A 1 870 ? 111.37900 148.06600 149.03300 1.000 48.32000 870 THR L O 1
ATOM 4822 N N . ARG A 1 871 ? 112.32300 150.10500 149.24900 1.000 47.79000 871 ARG L N 1
ATOM 4823 C CA . ARG A 1 871 ? 112.13600 150.50700 147.86000 1.000 47.79000 871 ARG L CA 1
ATOM 4824 C C . ARG A 1 871 ? 113.46900 150.74400 147.16500 1.000 47.79000 871 ARG L C 1
ATOM 4825 O O . ARG A 1 871 ? 114.35600 151.39900 147.72000 1.000 47.79000 871 ARG L O 1
ATOM 4833 N N . TYR A 1 872 ? 113.60100 150.20800 145.95300 1.000 45.15000 872 TYR L N 1
ATOM 4834 C CA . TYR A 1 872 ? 114.80000 150.32500 145.13500 1.000 45.15000 872 TYR L CA 1
ATOM 4835 C C . TYR A 1 872 ? 114.50500 151.19700 143.92100 1.000 45.15000 872 TYR L C 1
ATOM 4836 O O . TYR A 1 872 ? 113.40200 151.15200 143.37100 1.000 45.15000 872 TYR L O 1
ATOM 4845 N N . HIS A 1 873 ? 115.48400 152.00000 143.50900 1.000 47.40000 873 HIS L N 1
ATOM 4846 C CA . HIS A 1 873 ? 115.36000 152.84000 142.32500 1.000 47.40000 873 HIS L CA 1
ATOM 4847 C C . HIS A 1 873 ? 116.58500 152.68300 141.44000 1.000 47.40000 873 HIS L C 1
ATOM 4848 O O . HIS A 1 873 ? 117.71500 152.67000 141.93300 1.000 47.40000 873 HIS L O 1
ATOM 4855 N N . TYR A 1 874 ? 116.35900 152.56700 140.13300 1.000 47.62000 874 TYR L N 1
ATOM 4856 C CA . TYR A 1 874 ? 117.43300 152.34300 139.17800 1.000 47.62000 874 TYR L CA 1
ATOM 4857 C C . TYR A 1 874 ? 117.34000 153.37000 138.05600 1.000 47.62000 874 TYR L C 1
ATOM 4858 O O . TYR A 1 874 ? 116.30600 154.01300 137.85900 1.000 47.62000 874 TYR L O 1
ATOM 4867 N N . ASP A 1 875 ? 118.44000 153.52300 137.32400 1.000 53.01000 875 ASP L N 1
ATOM 4868 C CA . ASP A 1 875 ? 118.47900 154.33700 136.11800 1.000 53.01000 875 ASP L CA 1
ATOM 4869 C C . ASP A 1 875 ? 118.24500 153.45100 134.89200 1.000 53.01000 875 ASP L C 1
ATOM 4870 O O . ASP A 1 875 ? 117.96800 152.25500 135.00600 1.000 53.01000 875 ASP L O 1
ATOM 4875 N N . SER A 1 876 ? 118.34000 154.05100 133.69900 1.000 56.09000 876 SER L N 1
ATOM 4876 C CA . SER A 1 876 ? 118.05200 153.31700 132.46800 1.000 56.09000 876 SER L CA 1
ATOM 4877 C C . SER A 1 876 ? 118.97100 152.10900 132.32800 1.000 56.09000 876 SER L C 1
ATOM 4878 O O . SER A 1 876 ? 118.51300 150.99400 132.05600 1.000 56.09000 876 SER L O 1
ATOM 4881 N N . VAL A 1 877 ? 120.27100 152.31400 132.50700 1.000 54.12000 877 VAL L N 1
ATOM 4882 C CA . VAL A 1 877 ? 121.18500 151.19100 132.65000 1.000 54.12000 877 VAL L CA 1
ATOM 4883 C C . VAL A 1 877 ? 121.02000 150.62400 134.05800 1.000 54.12000 877 VAL L C 1
ATOM 4884 O O . VAL A 1 877 ? 120.55100 151.30500 134.97100 1.000 54.12000 877 VAL L O 1
ATOM 4888 N N . GLY A 1 878 ? 121.39000 149.36300 134.25300 1.000 54.21000 878 GLY L N 1
ATOM 4889 C CA . GLY A 1 878 ? 121.09600 148.80700 135.55600 1.000 54.21000 878 GLY L CA 1
ATOM 4890 C C . GLY A 1 878 ? 122.12900 149.15800 136.60400 1.000 54.21000 878 GLY L C 1
ATOM 4891 O O . GLY A 1 878 ? 123.01500 148.36000 136.91800 1.000 54.21000 878 GLY L O 1
ATOM 4892 N N . ARG A 1 879 ? 122.01300 150.36700 137.14900 1.000 51.39000 879 ARG L N 1
ATOM 4893 C CA . ARG A 1 879 ? 122.86600 150.85500 138.22300 1.000 51.39000 879 ARG L CA 1
ATOM 4894 C C . ARG A 1 879 ? 121.97800 151.36800 139.34500 1.000 51.39000 879 ARG L C 1
ATOM 4895 O O . ARG A 1 879 ? 121.08000 152.18000 139.10600 1.000 51.39000 879 ARG L O 1
ATOM 4903 N N . LEU A 1 880 ? 122.23200 150.90300 140.56100 1.000 45.64000 880 LEU L N 1
ATOM 4904 C CA . LEU A 1 880 ? 121.41900 151.30500 141.69900 1.000 45.64000 880 LEU L CA 1
ATOM 4905 C C . LEU A 1 880 ? 121.68100 152.76100 142.05400 1.000 45.64000 880 LEU L C 1
ATOM 4906 O O . LEU A 1 880 ? 122.83500 153.17600 142.19100 1.000 45.64000 880 LEU L O 1
ATOM 4911 N N . LEU A 1 881 ? 120.60800 153.54000 142.21300 1.000 44.42000 881 LEU L N 1
ATOM 4912 C CA . LEU A 1 881 ? 120.72700 154.94800 142.55700 1.000 44.42000 881 LEU L CA 1
ATOM 4913 C C . LEU A 1 881 ? 120.23200 155.28900 143.95200 1.000 44.42000 881 LEU L C 1
ATOM 4914 O O . LEU A 1 881 ? 120.68800 156.28500 144.51900 1.000 44.42000 881 LEU L O 1
ATOM 4919 N N . THR A 1 882 ? 119.32700 154.49500 144.51900 1.000 46.53000 882 THR L N 1
ATOM 4920 C CA . THR A 1 882 ? 118.72000 154.81100 145.80600 1.000 46.53000 882 THR L CA 1
ATOM 4921 C C . THR A 1 882 ? 118.00700 153.60300 146.38900 1.000 46.53000 882 THR L C 1
ATOM 4922 O O . THR A 1 882 ? 117.11500 153.04000 145.75200 1.000 46.53000 882 THR L O 1
ATOM 4926 N N . VAL A 1 883 ? 118.39800 153.18500 147.58700 1.000 46.50000 883 VAL L N 1
ATOM 4927 C CA . VAL A 1 883 ? 117.65200 152.20600 148.36600 1.000 46.50000 883 VAL L CA 1
ATOM 4928 C C . VAL A 1 883 ? 117.00000 152.94000 149.52600 1.000 46.50000 883 VAL L C 1
ATOM 4929 O O . VAL A 1 883 ? 117.67500 153.65500 150.27400 1.000 46.50000 883 VAL L O 1
ATOM 4933 N N . ASP A 1 884 ? 115.69700 152.75300 149.68300 1.000 51.42000 884 ASP L N 1
ATOM 4934 C CA . ASP A 1 884 ? 114.93700 153.35600 150.76600 1.000 51.42000 884 ASP L CA 1
ATOM 4935 C C . ASP A 1 884 ? 114.36900 152.24400 151.63100 1.000 51.42000 884 ASP L C 1
ATOM 4936 O O . ASP A 1 884 ? 113.83100 151.26400 151.11100 1.000 51.42000 884 ASP L O 1
ATOM 4941 N N . SER A 1 885 ? 114.49500 152.39700 152.93900 1.000 53.48000 885 SER L N 1
ATOM 4942 C CA . SER A 1 885 ? 114.36100 151.29300 153.87300 1.000 53.48000 885 SER L CA 1
ATOM 4943 C C . SER A 1 885 ? 113.68500 151.80100 155.13500 1.000 53.48000 885 SER L C 1
ATOM 4944 O O . SER A 1 885 ? 113.60700 153.01400 155.35400 1.000 53.48000 885 SER L O 1
ATOM 4947 N N . PRO A 1 886 ? 113.14800 150.90000 155.96500 1.000 55.92000 886 PRO L N 1
ATOM 4948 C CA . PRO A 1 886 ? 112.36100 151.35600 157.11900 1.000 55.92000 886 PRO L CA 1
ATOM 4949 C C . PRO A 1 886 ? 113.12600 152.25400 158.07500 1.000 55.92000 886 PRO L C 1
ATOM 4950 O O . PRO A 1 886 ? 112.49400 152.98800 158.84400 1.000 55.92000 886 PRO L O 1
ATOM 4954 N N . ASP A 1 887 ? 114.46400 152.22700 158.05700 1.000 56.65000 887 ASP L N 1
ATOM 4955 C CA . ASP A 1 887 ? 115.21700 152.98800 159.04900 1.000 56.65000 887 ASP L CA 1
ATOM 4956 C C . ASP A 1 887 ? 116.52000 153.58200 158.51700 1.000 56.65000 887 ASP L C 1
ATOM 4957 O O . ASP A 1 887 ? 117.36600 153.98200 159.32600 1.000 56.65000 887 ASP L O 1
ATOM 4962 N N . SER A 1 888 ? 116.71800 153.64800 157.20200 1.000 52.33000 888 SER L N 1
ATOM 4963 C CA . SER A 1 888 ? 117.94600 154.19000 156.63600 1.000 52.33000 888 SER L CA 1
ATOM 4964 C C . SER A 1 888 ? 117.70200 154.52300 155.17200 1.000 52.33000 888 SER L C 1
ATOM 4965 O O . SER A 1 888 ? 116.75400 154.03000 154.55900 1.000 52.33000 888 SER L O 1
ATOM 4968 N N . THR A 1 889 ? 118.56700 155.37300 154.61900 1.000 48.87000 889 THR L N 1
ATOM 4969 C CA . THR A 1 889 ? 118.51400 155.70200 153.19900 1.000 48.87000 889 THR L CA 1
ATOM 4970 C C . THR A 1 889 ? 119.92300 155.79000 152.63400 1.000 48.87000 889 THR L C 1
ATOM 4971 O O . THR A 1 889 ? 120.79500 156.43000 153.22700 1.000 48.87000 889 THR L O 1
ATOM 4975 N N . LEU A 1 890 ? 120.13600 155.14100 151.49200 1.000 46.40000 890 LEU L N 1
ATOM 4976 C CA . LEU A 1 890 ? 121.41300 155.12400 150.79300 1.000 46.40000 890 LEU L CA 1
ATOM 4977 C C . LEU A 1 890 ? 121.27500 155.85500 149.46500 1.000 46.40000 890 LEU L C 1
ATOM 4978 O O . LEU A 1 890 ? 120.27700 155.68500 148.76200 1.000 46.40000 890 LEU L O 1
ATOM 4983 N N . HIS A 1 891 ? 122.27300 156.66500 149.11500 1.000 46.77000 891 HIS L N 1
ATOM 4984 C CA . HIS A 1 891 ? 122.33400 157.28500 147.79800 1.000 46.77000 891 HIS L CA 1
ATOM 4985 C C . HIS A 1 891 ? 123.69700 157.04900 147.16200 1.000 46.77000 891 HIS L C 1
ATOM 4986 O O . HIS A 1 891 ? 124.72000 157.00900 147.84800 1.000 46.77000 891 HIS L O 1
ATOM 4993 N N . PHE A 1 892 ? 123.70100 156.91100 145.83700 1.000 45.27000 892 PHE L N 1
ATOM 4994 C CA . PHE A 1 892 ? 124.91900 156.71100 145.06600 1.000 45.27000 892 PHE L CA 1
ATOM 4995 C C . PHE A 1 892 ? 124.94300 157.66600 143.88100 1.000 45.27000 892 PHE L C 1
ATOM 4996 O O . PHE A 1 892 ? 123.89500 158.05200 143.35800 1.000 45.27000 892 PHE L O 1
ATOM 5004 N N . GLU A 1 893 ? 126.14900 158.04700 143.45800 1.000 48.78000 893 GLU L N 1
ATOM 5005 C CA . GLU A 1 893 ? 126.34700 158.75200 142.19900 1.000 48.78000 893 GLU L CA 1
ATOM 5006 C C . GLU A 1 893 ? 127.55400 158.18300 141.47100 1.000 48.78000 893 GLU L C 1
ATOM 5007 O O . GLU A 1 893 ? 128.55600 157.83200 142.09700 1.000 48.78000 893 GLU L O 1
ATOM 5013 N N . TYR A 1 894 ? 127.45800 158.11500 140.14600 1.000 49.99000 894 TYR L N 1
ATOM 5014 C CA . TYR A 1 894 ? 128.45300 157.47800 139.29800 1.000 49.99000 894 TYR L CA 1
ATOM 5015 C C . TYR A 1 894 ? 128.97900 158.48600 138.28500 1.000 49.99000 894 TYR L C 1
ATOM 5016 O O . TYR A 1 894 ? 128.28300 159.43900 137.92400 1.000 49.99000 894 TYR L O 1
ATOM 5025 N N . ASP A 1 895 ? 130.21300 158.28300 137.82500 1.000 55.18000 895 ASP L N 1
ATOM 5026 C CA . ASP A 1 895 ? 130.84300 159.21300 136.88700 1.000 55.18000 895 ASP L CA 1
ATOM 5027 C C . ASP A 1 895 ? 131.50900 158.44900 135.74500 1.000 55.18000 895 ASP L C 1
ATOM 5028 O O . ASP A 1 895 ? 132.61500 157.92400 135.90200 1.000 55.18000 895 ASP L O 1
ATOM 5033 N N . GLY A 1 896 ? 130.83300 158.40500 134.59900 1.000 58.04000 896 GLY L N 1
ATOM 5034 C CA . GLY A 1 896 ? 131.41500 157.99000 133.33500 1.000 58.04000 896 GLY L CA 1
ATOM 5035 C C . GLY A 1 896 ? 131.75800 156.52500 133.16600 1.000 58.04000 896 GLY L C 1
ATOM 5036 O O . GLY A 1 896 ? 131.09900 155.80900 132.40800 1.000 58.04000 896 GLY L O 1
ATOM 5037 N N . GLN A 1 897 ? 132.79900 156.07200 133.86300 1.000 57.82000 897 GLN L N 1
ATOM 5038 C CA . GLN A 1 897 ? 133.30000 154.71000 133.75600 1.000 57.82000 897 GLN L CA 1
ATOM 5039 C C . GLN A 1 897 ? 132.65600 153.76200 134.75700 1.000 57.82000 897 GLN L C 1
ATOM 5040 O O . GLN A 1 897 ? 133.20200 152.68400 135.01200 1.000 57.82000 897 GLN L O 1
ATOM 5046 N N . ASP A 1 898 ? 131.52000 154.14800 135.33700 1.000 58.06000 898 ASP L N 1
ATOM 5047 C CA . ASP A 1 898 ? 130.81900 153.34500 136.33600 1.000 58.06000 898 ASP L CA 1
ATOM 5048 C C . ASP A 1 898 ? 131.68900 153.09700 137.56400 1.000 58.06000 898 ASP L C 1
ATOM 5049 O O . ASP A 1 898 ? 131.56500 152.06800 138.23200 1.000 58.06000 898 ASP L O 1
ATOM 5054 N N . ARG A 1 899 ? 132.58300 154.03500 137.85400 1.000 54.16000 899 ARG L N 1
ATOM 5055 C CA . ARG A 1 899 ? 133.09900 154.22100 139.19900 1.000 54.16000 899 ARG L CA 1
ATOM 5056 C C . ARG A 1 899 ? 132.05300 154.91600 140.05600 1.000 54.16000 899 ARG L C 1
ATOM 5057 O O . ARG A 1 899 ? 131.34100 155.80400 139.58400 1.000 54.16000 899 ARG L O 1
ATOM 5065 N N . ILE A 1 900 ? 131.95900 154.51700 141.31700 1.000 48.67000 900 ILE L N 1
ATOM 5066 C CA . ILE A 1 900 ? 131.15200 155.26100 142.27800 1.000 48.67000 900 ILE L CA 1
ATOM 5067 C C . ILE A 1 900 ? 131.95900 156.45100 142.77400 1.000 48.67000 900 ILE L C 1
ATOM 5068 O O . ILE A 1 900 ? 133.10000 156.29800 143.22000 1.000 48.67000 900 ILE L O 1
ATOM 5073 N N . VAL A 1 901 ? 131.37400 157.64400 142.68900 1.000 48.31000 901 VAL L N 1
ATOM 5074 C CA . VAL A 1 901 ? 132.06000 158.86000 143.08800 1.000 48.31000 901 VAL L CA 1
ATOM 5075 C C . VAL A 1 901 ? 131.53300 159.43800 144.39800 1.000 48.31000 901 VAL L C 1
ATOM 5076 O O . VAL A 1 901 ? 132.32500 159.96300 145.18900 1.000 48.31000 901 VAL L O 1
ATOM 5080 N N . ARG A 1 902 ? 130.23600 159.32900 144.67200 1.000 49.37000 902 ARG L N 1
ATOM 5081 C CA . ARG A 1 902 ? 129.68900 159.62100 145.98700 1.000 49.37000 902 ARG L CA 1
ATOM 5082 C C . ARG A 1 902 ? 128.90600 158.42900 146.50800 1.000 49.37000 902 ARG L C 1
ATOM 5083 O O . ARG A 1 902 ? 128.26200 157.70500 145.74500 1.000 49.37000 902 ARG L O 1
ATOM 5091 N N . GLU A 1 903 ? 128.97800 158.22900 147.81700 1.000 49.49000 903 GLU L N 1
ATOM 5092 C CA . GLU A 1 903 ? 128.00300 157.45300 148.56400 1.000 49.49000 903 GLU L CA 1
ATOM 5093 C C . GLU A 1 903 ? 127.52400 158.29800 149.73000 1.000 49.49000 903 GLU L C 1
ATOM 5094 O O . GLU A 1 903 ? 128.32800 158.95400 150.39800 1.000 49.49000 903 GLU L O 1
ATOM 5100 N N . ILE A 1 904 ? 126.22100 158.28200 149.97900 1.000 47.59000 904 ILE L N 1
ATOM 5101 C CA . ILE A 1 904 ? 125.65900 158.76900 151.23000 1.000 47.59000 904 ILE L CA 1
ATOM 5102 C C . ILE A 1 904 ? 125.12500 157.58500 152.01700 1.000 47.59000 904 ILE L C 1
ATOM 5103 O O . ILE A 1 904 ? 124.34200 156.78300 151.49500 1.000 47.59000 904 ILE L O 1
ATOM 5108 N N . GLN A 1 905 ? 125.56000 157.47400 153.26200 1.000 46.28000 905 GLN L N 1
ATOM 5109 C CA . GLN A 1 905 ? 125.12700 156.45600 154.20400 1.000 46.28000 905 GLN L CA 1
ATOM 5110 C C . GLN A 1 905 ? 124.59600 157.17700 155.43300 1.000 46.28000 905 GLN L C 1
ATOM 5111 O O . GLN A 1 905 ? 124.79200 158.39100 155.55600 1.000 46.28000 905 GLN L O 1
ATOM 5117 N N . PRO A 1 906 ? 123.90100 156.50100 156.34300 1.000 46.55000 906 PRO L N 1
ATOM 5118 C CA . PRO A 1 906 ? 123.79800 157.02700 157.70600 1.000 46.55000 906 PRO L CA 1
ATOM 5119 C C . PRO A 1 906 ? 125.17900 157.32900 158.27600 1.000 46.55000 906 PRO L C 1
ATOM 5120 O O . PRO A 1 906 ? 126.15400 156.62900 157.99600 1.000 46.55000 906 PRO L O 1
ATOM 5124 N N . HIS A 1 907 ? 125.25400 158.38500 159.08400 1.000 46.67000 907 HIS L N 1
ATOM 5125 C CA . HIS A 1 907 ? 126.44900 158.83500 159.79800 1.000 46.67000 907 HIS L CA 1
ATOM 5126 C C . HIS A 1 907 ? 127.59200 159.38000 158.94200 1.000 46.67000 907 HIS L C 1
ATOM 5127 O O . HIS A 1 907 ? 128.59100 159.81400 159.52100 1.000 46.67000 907 HIS L O 1
ATOM 5134 N N . GLY A 1 908 ? 127.51400 159.37500 157.61600 1.000 48.78000 908 GLY L N 1
ATOM 5135 C CA . GLY A 1 908 ? 128.62600 159.96100 156.88500 1.000 48.78000 908 GLY L CA 1
ATOM 5136 C C . GLY A 1 908 ? 128.50800 159.82900 155.38300 1.000 48.78000 908 GLY L C 1
ATOM 5137 O O . GLY A 1 908 ? 127.54000 159.27900 154.85100 1.000 48.78000 908 GLY L O 1
ATOM 5138 N N . GLU A 1 909 ? 129.53600 160.35100 154.70700 1.000 51.20000 909 GLU L N 1
ATOM 5139 C CA . GLU A 1 909 ? 129.64100 160.37900 153.25400 1.000 51.20000 909 GLU L CA 1
ATOM 5140 C C . GLU A 1 909 ? 131.02700 159.91700 152.81700 1.000 51.20000 909 GLU L C 1
ATOM 5141 O O . GLU A 1 909 ? 131.99000 159.97100 153.58500 1.000 51.20000 909 GLU L O 1
ATOM 5147 N N . ILE A 1 910 ? 131.12500 159.46000 151.56800 1.000 48.62000 910 ILE L N 1
ATOM 5148 C CA . ILE A 1 910 ? 132.39600 159.08200 150.95700 1.000 48.62000 910 ILE L CA 1
ATOM 5149 C C . ILE A 1 910 ? 132.50700 159.75300 149.59200 1.000 48.62000 910 ILE L C 1
ATOM 5150 O O . ILE A 1 910 ? 131.52800 159.80200 148.84000 1.000 48.62000 910 ILE L O 1
ATOM 5155 N N . GLN A 1 911 ? 133.69800 160.26900 149.26700 1.000 49.66000 911 GLN L N 1
ATOM 5156 C CA . GLN A 1 911 ? 133.93000 160.98300 148.00400 1.000 49.66000 911 GLN L CA 1
ATOM 5157 C C . GLN A 1 911 ? 135.24900 160.54300 147.37100 1.000 49.66000 911 GLN L C 1
ATOM 5158 O O . GLN A 1 911 ? 136.32200 160.91800 147.84800 1.000 49.66000 911 GLN L O 1
ATOM 5164 N N . ARG A 1 912 ? 135.17200 159.73800 146.31500 1.000 49.31000 912 ARG L N 1
ATOM 5165 C CA . ARG A 1 912 ? 136.34600 159.18100 145.65400 1.000 49.31000 912 ARG L CA 1
ATOM 5166 C C . ARG A 1 912 ? 136.70700 160.03000 144.43800 1.000 49.31000 912 ARG L C 1
ATOM 5167 O O . ARG A 1 912 ? 135.84200 160.32200 143.60700 1.000 49.31000 912 ARG L O 1
ATOM 5175 N N . HIS A 1 913 ? 137.97800 160.43100 144.33700 1.000 53.20000 913 HIS L N 1
ATOM 5176 C CA . HIS A 1 913 ? 138.37500 161.41900 143.33600 1.000 53.20000 913 HIS L CA 1
ATOM 5177 C C . HIS A 1 913 ? 138.91900 160.82000 142.03700 1.000 53.20000 913 HIS L C 1
ATOM 5178 O O . HIS A 1 913 ? 138.54100 161.26900 140.95000 1.000 53.20000 913 HIS L O 1
ATOM 5185 N N . TYR A 1 914 ? 139.80500 159.82300 142.12100 1.000 52.59000 914 TYR L N 1
ATOM 5186 C CA . TYR A 1 914 ? 140.45200 159.22600 140.94900 1.000 52.59000 914 TYR L CA 1
ATOM 5187 C C . TYR A 1 914 ? 141.12300 160.25400 140.04000 1.000 52.59000 914 TYR L C 1
ATOM 5188 O O . TYR A 1 914 ? 140.62000 160.52100 138.94300 1.000 52.59000 914 TYR L O 1
ATOM 5197 N N . PRO A 1 915 ? 142.25100 160.84800 140.44300 1.000 55.67000 915 PRO L N 1
ATOM 5198 C CA . PRO A 1 915 ? 142.92400 161.81900 139.56600 1.000 55.67000 915 PRO L CA 1
ATOM 5199 C C . PRO A 1 915 ? 143.63700 161.19600 138.37900 1.000 55.67000 915 PRO L C 1
ATOM 5200 O O . PRO A 1 915 ? 144.12700 161.94000 137.52000 1.000 55.67000 915 PRO L O 1
ATOM 5204 N N . ASP A 1 916 ? 143.72100 159.87200 138.30300 1.000 59.71000 916 ASP L N 1
ATOM 5205 C CA . ASP A 1 916 ? 144.62600 159.20200 137.37900 1.000 59.71000 916 ASP L CA 1
ATOM 5206 C C . ASP A 1 916 ? 144.13100 157.77000 137.21400 1.000 59.71000 916 ASP L C 1
ATOM 5207 O O . ASP A 1 916 ? 143.26400 157.30500 137.95600 1.000 59.71000 916 ASP L O 1
ATOM 5212 N N . ASN A 1 917 ? 144.68600 157.07200 136.22100 1.000 61.05000 917 ASN L N 1
ATOM 5213 C CA . ASN A 1 917 ? 144.32000 155.67500 136.01900 1.000 61.05000 917 ASN L CA 1
ATOM 5214 C C . ASN A 1 917 ? 144.85000 154.77300 137.12800 1.000 61.05000 917 ASN L C 1
ATOM 5215 O O . ASN A 1 917 ? 144.23700 153.74300 137.42900 1.000 61.05000 917 ASN L O 1
ATOM 5220 N N . ARG A 1 918 ? 145.98300 155.12500 137.73700 1.000 57.28000 918 ARG L N 1
ATOM 5221 C CA . ARG A 1 918 ? 146.60600 154.30300 138.76900 1.000 57.28000 918 ARG L CA 1
ATOM 5222 C C . ARG A 1 918 ? 146.66900 155.00900 140.12300 1.000 57.28000 918 ARG L C 1
ATOM 5223 O O . ARG A 1 918 ? 147.59200 154.77400 140.90300 1.000 57.28000 918 ARG L O 1
ATOM 5231 N N . THR A 1 919 ? 145.70300 155.87900 140.41500 1.000 54.24000 919 THR L N 1
ATOM 5232 C CA . THR A 1 919 ? 145.61400 156.53700 141.71100 1.000 54.24000 919 THR L CA 1
ATOM 5233 C C . THR A 1 919 ? 144.15300 156.59900 142.13400 1.000 54.24000 919 THR L C 1
ATOM 5234 O O . THR A 1 919 ? 143.24500 156.56100 141.30100 1.000 54.24000 919 THR L O 1
ATOM 5238 N N . ALA A 1 920 ? 143.93000 156.67500 143.44500 1.000 50.23000 920 ALA L N 1
ATOM 5239 C CA . ALA A 1 920 ? 142.58900 156.85300 143.98600 1.000 50.23000 920 ALA L CA 1
ATOM 5240 C C . ALA A 1 920 ? 142.68000 157.57100 145.32000 1.000 50.23000 920 ALA L C 1
ATOM 5241 O O . ALA A 1 920 ? 143.49700 157.19400 146.16400 1.000 50.23000 920 ALA L O 1
ATOM 5243 N N . GLU A 1 921 ? 141.85900 158.59800 145.51600 1.000 49.45000 921 GLU L N 1
ATOM 5244 C CA . GLU A 1 921 ? 141.89500 159.38200 146.74400 1.000 49.45000 921 GLU L CA 1
ATOM 5245 C C . GLU A 1 921 ? 140.51300 159.39900 147.38000 1.000 49.45000 921 GLU L C 1
ATOM 5246 O O . GLU A 1 921 ? 139.53400 159.77000 146.72800 1.000 49.45000 921 GLU L O 1
ATOM 5252 N N . ARG A 1 922 ? 140.43900 159.01800 148.65100 1.000 45.02000 922 ARG L N 1
ATOM 5253 C CA . ARG A 1 922 ? 139.17600 158.84800 149.35500 1.000 45.02000 922 ARG L CA 1
ATOM 5254 C C . ARG A 1 922 ? 139.09100 159.86100 150.48700 1.000 45.02000 922 ARG L C 1
ATOM 5255 O O . ARG A 1 922 ? 140.06100 160.05000 151.22600 1.000 45.02000 922 ARG L O 1
ATOM 5263 N N . GLN A 1 923 ? 137.94300 160.52700 150.60900 1.000 49.21000 923 GLN L N 1
ATOM 5264 C CA . GLN A 1 923 ? 137.67600 161.44000 151.71300 1.000 49.21000 923 GLN L CA 1
ATOM 5265 C C . GLN A 1 923 ? 136.41800 161.01400 152.45600 1.000 49.21000 923 GLN L C 1
ATOM 5266 O O . GLN A 1 923 ? 135.40100 160.70200 151.83100 1.000 49.21000 923 GLN L O 1
ATOM 5272 N N . LEU A 1 924 ? 136.48600 161.00500 153.78500 1.000 48.00000 924 LEU L N 1
ATOM 5273 C CA . LEU A 1 924 ? 135.34600 160.68900 154.63900 1.000 48.00000 924 LEU L CA 1
ATOM 5274 C C . LEU A 1 924 ? 134.94400 161.92900 155.42600 1.000 48.00000 924 LEU L C 1
ATOM 5275 O O . LEU A 1 924 ? 135.76000 162.48900 156.16400 1.000 48.00000 924 LEU L O 1
ATOM 5280 N N . LEU A 1 925 ? 133.69200 162.35200 155.27300 1.000 51.72000 925 LEU L N 1
ATOM 5281 C CA . LEU A 1 925 ? 133.12400 163.45800 156.03400 1.000 51.72000 925 LEU L CA 1
ATOM 5282 C C . LEU A 1 925 ? 132.02700 162.91300 156.93900 1.000 51.72000 925 LEU L C 1
ATOM 5283 O O . LEU A 1 925 ? 131.04900 162.33900 156.45300 1.000 51.72000 925 LEU L O 1
ATOM 5288 N N . THR A 1 926 ? 132.18900 163.09400 158.24700 1.000 55.79000 926 THR L N 1
ATOM 5289 C CA . THR A 1 926 ? 131.27200 162.54800 159.23700 1.000 55.79000 926 THR L CA 1
ATOM 5290 C C . THR A 1 926 ? 130.94200 163.60700 160.27700 1.000 55.79000 926 THR L C 1
ATOM 5291 O O . THR A 1 926 ? 131.80700 164.39700 160.66700 1.000 55.79000 926 THR L O 1
ATOM 5295 N N . GLY A 1 927 ? 129.69300 163.61300 160.73000 1.000 59.39000 927 GLY L N 1
ATOM 5296 C CA . GLY A 1 927 ? 129.25400 164.54800 161.75100 1.000 59.39000 927 GLY L CA 1
ATOM 5297 C C . GLY A 1 927 ? 127.81200 164.98900 161.59400 1.000 59.39000 927 GLY L C 1
ATOM 5298 O O . GLY A 1 927 ? 127.23200 165.58300 162.50200 1.000 59.39000 927 GLY L O 1
ATOM 5299 N N . HIS A 1 943 ? 130.34100 167.07700 165.81400 1.000 71.44000 943 HIS L N 1
ATOM 5300 C CA . HIS A 1 943 ? 131.79200 167.20400 165.85000 1.000 71.44000 943 HIS L CA 1
ATOM 5301 C C . HIS A 1 943 ? 132.40800 166.78700 164.51700 1.000 71.44000 943 HIS L C 1
ATOM 5302 O O . HIS A 1 943 ? 132.78600 165.63000 164.34000 1.000 71.44000 943 HIS L O 1
ATOM 5309 N N . PRO A 1 944 ? 132.48900 167.73200 163.58200 1.000 69.36000 944 PRO L N 1
ATOM 5310 C CA . PRO A 1 944 ? 132.98400 167.41900 162.23600 1.000 69.36000 944 PRO L CA 1
ATOM 5311 C C . PRO A 1 944 ? 134.36100 166.76900 162.23900 1.000 69.36000 944 PRO L C 1
ATOM 5312 O O . PRO A 1 944 ? 135.27600 167.20400 162.94100 1.000 69.36000 944 PRO L O 1
ATOM 5316 N N . GLY A 1 945 ? 134.49700 165.71300 161.44800 1.000 62.14000 945 GLY L N 1
ATOM 5317 C CA . GLY A 1 945 ? 135.77800 165.05500 161.26900 1.000 62.14000 945 GLY L CA 1
ATOM 5318 C C . GLY A 1 945 ? 136.00200 164.74000 159.80600 1.000 62.14000 945 GLY L C 1
ATOM 5319 O O . GLY A 1 945 ? 135.05600 164.54500 159.04100 1.000 62.14000 945 GLY L O 1
ATOM 5320 N N . ARG A 1 946 ? 137.27600 164.70200 159.41700 1.000 57.64000 946 ARG L N 1
ATOM 5321 C CA . ARG A 1 946 ? 137.66100 164.35000 158.05700 1.000 57.64000 946 ARG L CA 1
ATOM 5322 C C . ARG A 1 946 ? 138.85900 163.41300 158.08600 1.000 57.64000 946 ARG L C 1
ATOM 5323 O O . ARG A 1 946 ? 139.72400 163.51800 158.95800 1.000 57.64000 946 ARG L O 1
ATOM 5331 N N . TRP A 1 947 ? 138.90500 162.50000 157.11700 1.000 49.62000 947 TRP L N 1
ATOM 5332 C CA . TRP A 1 947 ? 140.03100 161.58900 156.96200 1.000 49.62000 947 TRP L CA 1
ATOM 5333 C C . TRP A 1 947 ? 140.33800 161.42600 155.48100 1.000 49.62000 947 TRP L C 1
ATOM 5334 O O . TRP A 1 947 ? 139.42000 161.21600 154.68600 1.000 49.62000 947 TRP L O 1
ATOM 5345 N N . GLN A 1 948 ? 141.61800 161.49400 155.11500 1.000 49.47000 948 GLN L N 1
ATOM 5346 C CA . GLN A 1 948 ? 142.05100 161.32700 153.73300 1.000 49.47000 948 GLN L CA 1
ATOM 5347 C C . GLN A 1 948 ? 143.05000 160.18400 153.61200 1.000 49.47000 948 GLN L C 1
ATOM 5348 O O . GLN A 1 948 ? 143.83300 159.92400 154.52800 1.000 49.47000 948 GLN L O 1
ATOM 5354 N N . SER A 1 949 ? 143.02000 159.50800 152.46500 1.000 45.08000 949 SER L N 1
ATOM 5355 C CA . SER A 1 949 ? 144.07200 158.57100 152.10100 1.000 45.08000 949 SER L CA 1
ATOM 5356 C C . SER A 1 949 ? 144.23400 158.56600 150.58900 1.000 45.08000 949 SER L C 1
ATOM 5357 O O . SER A 1 949 ? 143.31900 158.92600 149.84700 1.000 45.08000 949 SER L O 1
ATOM 5360 N N . ARG A 1 950 ? 145.42000 158.15600 150.13700 1.000 47.49000 950 ARG L N 1
ATOM 5361 C CA . ARG A 1 950 ? 145.72000 157.97000 148.72400 1.000 47.49000 950 ARG L CA 1
ATOM 5362 C C . ARG A 1 950 ? 146.32700 156.59300 148.49500 1.000 47.49000 950 ARG L C 1
ATOM 5363 O O . ARG A 1 950 ? 147.19800 156.16400 149.25400 1.000 47.49000 950 ARG L O 1
ATOM 5371 N N . ARG A 1 951 ? 145.87400 155.90300 147.45000 1.000 45.97000 951 ARG L N 1
ATOM 5372 C CA . ARG A 1 951 ? 146.40700 154.59900 147.07500 1.000 45.97000 951 ARG L CA 1
ATOM 5373 C C . ARG A 1 951 ? 147.02200 154.66000 145.68200 1.000 45.97000 951 ARG L C 1
ATOM 5374 O O . ARG A 1 951 ? 146.50600 155.35100 144.80000 1.000 45.97000 951 ARG L O 1
ATOM 5382 N N . GLU A 1 952 ? 148.12400 153.93300 145.48600 1.000 48.56000 952 GLU L N 1
ATOM 5383 C CA . GLU A 1 952 ? 148.78600 153.82000 144.19200 1.000 48.56000 952 GLU L CA 1
ATOM 5384 C C . GLU A 1 952 ? 148.96700 152.35600 143.81200 1.000 48.56000 952 GLU L C 1
ATOM 5385 O O . GLU A 1 952 ? 149.15000 151.49500 144.67200 1.000 48.56000 952 GLU L O 1
ATOM 5391 N N . VAL A 1 953 ? 148.91000 152.08400 142.50800 1.000 52.86000 953 VAL L N 1
ATOM 5392 C CA . VAL A 1 953 ? 148.79200 150.73300 141.97400 1.000 52.86000 953 VAL L CA 1
ATOM 5393 C C . VAL A 1 953 ? 149.82500 150.51100 140.87200 1.000 52.86000 953 VAL L C 1
ATOM 5394 O O . VAL A 1 953 ? 150.17300 151.43200 140.12800 1.000 52.86000 953 VAL L O 1
ATOM 5398 N N . ASN A 1 954 ? 150.33000 149.27200 140.78000 1.000 55.76000 954 ASN L N 1
ATOM 5399 C CA . ASN A 1 954 ? 151.55700 148.94500 140.05500 1.000 55.76000 954 ASN L CA 1
ATOM 5400 C C . ASN A 1 954 ? 151.34100 148.46600 138.61400 1.000 55.76000 954 ASN L C 1
ATOM 5401 O O . ASN A 1 954 ? 152.12900 147.64300 138.13000 1.000 55.76000 954 ASN L O 1
ATOM 5406 N N . ARG A 1 955 ? 150.30700 148.94600 137.92100 1.000 59.94000 955 ARG L N 1
ATOM 5407 C CA . ARG A 1 955 ? 149.91300 148.49600 136.58000 1.000 59.94000 955 ARG L CA 1
ATOM 5408 C C . ARG A 1 955 ? 149.30100 147.10200 136.48500 1.000 59.94000 955 ARG L C 1
ATOM 5409 O O . ARG A 1 955 ? 148.77000 146.74500 135.42900 1.000 59.94000 955 ARG L O 1
ATOM 5417 N N . VAL A 1 956 ? 149.36900 146.29200 137.53700 1.000 56.46000 956 VAL L N 1
ATOM 5418 C CA . VAL A 1 956 ? 148.66200 145.01700 137.51300 1.000 56.46000 956 VAL L CA 1
ATOM 5419 C C . VAL A 1 956 ? 147.69800 144.89500 138.68900 1.000 56.46000 956 VAL L C 1
ATOM 5420 O O . VAL A 1 956 ? 147.30300 143.79800 139.05800 1.000 56.46000 956 VAL L O 1
ATOM 5424 N N . GLY A 1 957 ? 147.30800 146.02400 139.26900 1.000 54.74000 957 GLY L N 1
ATOM 5425 C CA . GLY A 1 957 ? 146.21300 146.08100 140.20800 1.000 54.74000 957 GLY L CA 1
ATOM 5426 C C . GLY A 1 957 ? 146.59600 145.98500 141.66600 1.000 54.74000 957 GLY L C 1
ATOM 5427 O O . GLY A 1 957 ? 145.70900 146.06300 142.52500 1.000 54.74000 957 GLY L O 1
ATOM 5428 N N . GLU A 1 958 ? 147.87900 145.83000 141.98000 1.000 53.91000 958 GLU L N 1
ATOM 5429 C CA . GLU A 1 958 ? 148.32400 145.57000 143.34100 1.000 53.91000 958 GLU L CA 1
ATOM 5430 C C . GLU A 1 958 ? 148.79200 146.84900 144.02500 1.000 53.91000 958 GLU L C 1
ATOM 5431 O O . GLU A 1 958 ? 149.53300 147.64200 143.44000 1.000 53.91000 958 GLU L O 1
ATOM 5437 N N . LEU A 1 959 ? 148.35800 147.03800 145.27100 1.000 47.72000 959 LEU L N 1
ATOM 5438 C CA . LEU A 1 959 ? 148.74000 148.21500 146.04200 1.000 47.72000 959 LEU L CA 1
ATOM 5439 C C . LEU A 1 959 ? 150.24200 148.22700 146.29300 1.000 47.72000 959 LEU L C 1
ATOM 5440 O O . LEU A 1 959 ? 150.80300 147.25000 146.79400 1.000 47.72000 959 LEU L O 1
ATOM 5445 N N . ILE A 1 960 ? 150.89800 149.33400 145.94800 1.000 46.58000 960 ILE L N 1
ATOM 5446 C CA . ILE A 1 960 ? 152.33500 149.44600 146.17300 1.000 46.58000 960 ILE L CA 1
ATOM 5447 C C . ILE A 1 960 ? 152.70900 150.70600 146.94200 1.000 46.58000 960 ILE L C 1
ATOM 5448 O O . ILE A 1 960 ? 153.86200 150.85700 147.35700 1.000 46.58000 960 ILE L O 1
ATOM 5453 N N . THR A 1 961 ? 151.76900 151.62600 147.13100 1.000 46.01000 961 THR L N 1
ATOM 5454 C CA . THR A 1 961 ? 152.03300 152.71600 148.05900 1.000 46.01000 961 THR L CA 1
ATOM 5455 C C . THR A 1 961 ? 150.73800 153.18500 148.70700 1.000 46.01000 961 THR L C 1
ATOM 5456 O O . THR A 1 961 ? 149.69000 153.22300 148.06200 1.000 46.01000 961 THR L O 1
ATOM 5460 N N . LEU A 1 962 ? 150.82900 153.56000 149.98200 1.000 42.19000 962 LEU L N 1
ATOM 5461 C CA . LEU A 1 962 ? 149.72100 154.11600 150.74400 1.000 42.19000 962 LEU L CA 1
ATOM 5462 C C . LEU A 1 962 ? 150.18000 155.40500 151.40500 1.000 42.19000 962 LEU L C 1
ATOM 5463 O O . LEU A 1 962 ? 151.25100 155.43900 152.01400 1.000 42.19000 962 LEU L O 1
ATOM 5468 N N . THR A 1 963 ? 149.37400 156.45700 151.29800 1.000 43.33000 963 THR L N 1
ATOM 5469 C CA . THR A 1 963 ? 149.71400 157.74700 151.88300 1.000 43.33000 963 THR L CA 1
ATOM 5470 C C . THR A 1 963 ? 148.55200 158.24800 152.72400 1.000 43.33000 963 THR L C 1
ATOM 5471 O O . THR A 1 963 ? 147.42800 158.36400 152.22900 1.000 43.33000 963 THR L O 1
ATOM 5475 N N . LEU A 1 964 ? 148.82900 158.54400 153.98700 1.000 44.78000 964 LEU L N 1
ATOM 5476 C CA . LEU A 1 964 ? 147.87000 159.12200 154.91600 1.000 44.78000 964 LEU L CA 1
ATOM 5477 C C . LEU A 1 964 ? 148.24900 160.57500 155.15000 1.000 44.78000 964 LEU L C 1
ATOM 5478 O O . LEU A 1 964 ? 149.43200 160.89100 155.30400 1.000 44.78000 964 LEU L O 1
ATOM 5483 N N . ALA A 1 965 ? 147.23800 161.44600 155.19200 1.000 47.39000 965 ALA L N 1
ATOM 5484 C CA . ALA A 1 965 ? 147.40600 162.88000 154.96400 1.000 47.39000 965 ALA L CA 1
ATOM 5485 C C . ALA A 1 965 ? 148.66600 163.47400 155.59200 1.000 47.39000 965 ALA L C 1
ATOM 5486 O O . ALA A 1 965 ? 149.51900 164.03200 154.89400 1.000 47.39000 965 ALA L O 1
ATOM 5488 N N . GLY A 1 966 ? 148.80000 163.36200 156.90800 1.000 47.57000 966 GLY L N 1
ATOM 5489 C CA . GLY A 1 966 ? 149.89000 163.98900 157.62400 1.000 47.57000 966 GLY L CA 1
ATOM 5490 C C . GLY A 1 966 ? 151.19400 163.22300 157.70700 1.000 47.57000 966 GLY L C 1
ATOM 5491 O O . GLY A 1 966 ? 152.09900 163.66700 158.42000 1.000 47.57000 966 GLY L O 1
ATOM 5492 N N . GLN A 1 967 ? 151.33400 162.09800 157.01000 1.000 48.37000 967 GLN L N 1
ATOM 5493 C CA . GLN A 1 967 ? 152.39200 161.14100 157.30300 1.000 48.37000 967 GLN L CA 1
ATOM 5494 C C . GLN A 1 967 ? 153.19100 160.80600 156.05100 1.000 48.37000 967 GLN L C 1
ATOM 5495 O O . GLN A 1 967 ? 152.69300 160.90400 154.92800 1.000 48.37000 967 GLN L O 1
ATOM 5501 N N . ALA A 1 968 ? 154.44300 160.40500 156.26800 1.000 44.95000 968 ALA L N 1
ATOM 5502 C CA . ALA A 1 968 ? 155.30600 159.95700 155.18300 1.000 44.95000 968 ALA L CA 1
ATOM 5503 C C . ALA A 1 968 ? 154.80200 158.64000 154.59500 1.000 44.95000 968 ALA L C 1
ATOM 5504 O O . ALA A 1 968 ? 154.27700 157.79400 155.32400 1.000 44.95000 968 ALA L O 1
ATOM 5506 N N . PRO A 1 969 ? 154.94600 158.43700 153.28700 1.000 41.68000 969 PRO L N 1
ATOM 5507 C CA . PRO A 1 969 ? 154.28200 157.30400 152.63300 1.000 41.68000 969 PRO L CA 1
ATOM 5508 C C . PRO A 1 969 ? 154.86200 155.96300 153.05500 1.000 41.68000 969 PRO L C 1
ATOM 5509 O O . PRO A 1 969 ? 156.00600 155.85100 153.49500 1.000 41.68000 969 PRO L O 1
ATOM 5513 N N . LEU A 1 970 ? 154.03200 154.93300 152.91200 1.000 39.80000 970 LEU L N 1
ATOM 5514 C CA . LEU A 1 970 ? 154.41900 153.54500 153.12800 1.000 39.80000 970 LEU L CA 1
ATOM 5515 C C . LEU A 1 970 ? 154.60800 152.86100 151.78100 1.000 39.80000 970 LEU L C 1
ATOM 5516 O O . LEU A 1 970 ? 153.71300 152.90400 150.93300 1.000 39.80000 970 LEU L O 1
ATOM 5521 N N . THR A 1 971 ? 155.76400 152.23200 151.58700 1.000 41.63000 971 THR L N 1
ATOM 5522 C CA . THR A 1 971 ? 156.08300 151.54000 150.34400 1.000 41.63000 971 THR L CA 1
ATOM 5523 C C . THR A 1 971 ? 155.88100 150.04000 150.51300 1.000 41.63000 971 THR L C 1
ATOM 5524 O O . THR A 1 971 ? 156.32400 149.45800 151.50600 1.000 41.63000 971 THR L O 1
ATOM 5528 N N . ILE A 1 972 ? 155.20600 149.42400 149.54800 1.000 44.14000 972 ILE L N 1
ATOM 5529 C CA . ILE A 1 972 ? 154.92600 147.99200 149.54100 1.000 44.14000 972 ILE L CA 1
ATOM 5530 C C . ILE A 1 972 ? 155.66000 147.34300 148.37400 1.000 44.14000 972 ILE L C 1
ATOM 5531 O O . ILE A 1 972 ? 155.51200 147.77600 147.22600 1.000 44.14000 972 ILE L O 1
ATOM 5536 N N . GLU A 1 973 ? 156.45600 146.31600 148.66700 1.000 49.23000 973 GLU L N 1
ATOM 5537 C CA . GLU A 1 973 ? 157.18900 145.56500 147.65500 1.000 49.23000 973 GLU L CA 1
ATOM 5538 C C . GLU A 1 973 ? 156.42600 144.31700 147.23000 1.000 49.23000 973 GLU L C 1
ATOM 5539 O O . GLU A 1 973 ? 155.68700 143.71900 148.01400 1.000 49.23000 973 GLU L O 1
ATOM 5545 N N . ARG A 1 974 ? 156.61900 143.92600 145.97400 1.000 49.68000 974 ARG L N 1
ATOM 5546 C CA . ARG A 1 974 ? 155.91300 142.80600 145.37200 1.000 49.68000 974 ARG L CA 1
ATOM 5547 C C . ARG A 1 974 ? 156.93000 141.84800 144.77300 1.000 49.68000 974 ARG L C 1
ATOM 5548 O O . ARG A 1 974 ? 157.91800 142.27500 144.16900 1.000 49.68000 974 ARG L O 1
ATOM 5556 N N . ASP A 1 975 ? 156.68300 140.55100 144.93900 1.000 55.55000 975 ASP L N 1
ATOM 5557 C CA . ASP A 1 975 ? 157.46900 139.53100 144.26500 1.000 55.55000 975 ASP L CA 1
ATOM 5558 C C . ASP A 1 975 ? 156.94200 139.28000 142.85400 1.000 55.55000 975 ASP L C 1
ATOM 5559 O O . ASP A 1 975 ? 155.96600 139.88600 142.40600 1.000 55.55000 975 ASP L O 1
ATOM 5564 N N . ASP A 1 976 ? 157.59900 138.36100 142.14200 1.000 57.60000 976 ASP L N 1
ATOM 5565 C CA . ASP A 1 976 ? 157.18400 138.00500 140.79000 1.000 57.60000 976 ASP L CA 1
ATOM 5566 C C . ASP A 1 976 ? 155.86200 137.25400 140.74600 1.000 57.60000 976 ASP L C 1
ATOM 5567 O O . ASP A 1 976 ? 155.27900 137.13000 139.66500 1.000 57.60000 976 ASP L O 1
ATOM 5572 N N . ALA A 1 977 ? 155.38400 136.74500 141.87500 1.000 53.16000 977 ALA L N 1
ATOM 5573 C CA . ALA A 1 977 ? 154.04900 136.17800 141.96900 1.000 53.16000 977 ALA L CA 1
ATOM 5574 C C . ALA A 1 977 ? 153.03100 137.17500 142.49600 1.000 53.16000 977 ALA L C 1
ATOM 5575 O O . ALA A 1 977 ? 151.85900 136.82400 142.65000 1.000 53.16000 977 ALA L O 1
ATOM 5577 N N . GLY A 1 978 ? 153.45300 138.40600 142.77300 1.000 51.78000 978 GLY L N 1
ATOM 5578 C CA . GLY A 1 978 ? 152.57200 139.43600 143.27600 1.000 51.78000 978 GLY L CA 1
ATOM 5579 C C . GLY A 1 978 ? 152.34400 139.39500 144.76500 1.000 51.78000 978 GLY L C 1
ATOM 5580 O O . GLY A 1 978 ? 151.50600 140.15100 145.26800 1.000 51.78000 978 GLY L O 1
ATOM 5581 N N . ARG A 1 979 ? 153.05500 138.53200 145.48300 1.000 48.66000 979 ARG L N 1
ATOM 5582 C CA . ARG A 1 979 ? 152.95400 138.46300 146.93200 1.000 48.66000 979 ARG L CA 1
ATOM 5583 C C . ARG A 1 979 ? 153.72300 139.60600 147.57700 1.000 48.66000 979 ARG L C 1
ATOM 5584 O O . ARG A 1 979 ? 154.77200 140.02400 147.08400 1.000 48.66000 979 ARG L O 1
ATOM 5592 N N . ASP A 1 980 ? 153.19400 140.10800 148.68500 1.000 48.57000 980 ASP L N 1
ATOM 5593 C CA . ASP A 1 980 ? 153.84300 141.17000 149.44300 1.000 48.57000 980 ASP L CA 1
ATOM 5594 C C . ASP A 1 980 ? 155.02000 140.60600 150.22900 1.000 48.57000 980 ASP L C 1
ATOM 5595 O O . ASP A 1 980 ? 154.83300 139.82000 151.16200 1.000 48.57000 980 ASP L O 1
ATOM 5600 N N . THR A 1 981 ? 156.23600 141.01000 149.86400 1.000 47.41000 981 THR L N 1
ATOM 5601 C CA . THR A 1 981 ? 157.42600 140.55100 150.56200 1.000 47.41000 981 THR L CA 1
ATOM 5602 C C . THR A 1 981 ? 157.97600 141.57400 151.54300 1.000 47.41000 981 THR L C 1
ATOM 5603 O O . THR A 1 981 ? 158.91200 141.25500 152.28000 1.000 47.41000 981 THR L O 1
ATOM 5607 N N . GLY A 1 982 ? 157.44000 142.78800 151.56800 1.000 45.66000 982 GLY L N 1
ATOM 5608 C CA . GLY A 1 982 ? 157.92100 143.76000 152.52600 1.000 45.66000 982 GLY L CA 1
ATOM 5609 C C . GLY A 1 982 ? 157.29300 145.13200 152.43900 1.000 45.66000 982 GLY L C 1
ATOM 5610 O O . GLY A 1 982 ? 156.88400 145.58000 151.36700 1.000 45.66000 982 GLY L O 1
ATOM 5611 N N . ARG A 1 983 ? 157.21500 145.80500 153.58200 1.000 42.52000 983 ARG L N 1
ATOM 5612 C CA . ARG A 1 983 ? 156.72600 147.16800 153.69600 1.000 42.52000 983 ARG L CA 1
ATOM 5613 C C . ARG A 1 983 ? 157.75800 147.96900 154.47100 1.000 42.52000 983 ARG L C 1
ATOM 5614 O O . ARG A 1 983 ? 158.33100 147.45900 155.43600 1.000 42.52000 983 ARG L O 1
ATOM 5622 N N . TYR A 1 984 ? 158.01100 149.21100 154.06400 1.000 41.28000 984 TYR L N 1
ATOM 5623 C CA . TYR A 1 984 ? 158.93800 150.00900 154.84900 1.000 41.28000 984 TYR L CA 1
ATOM 5624 C C . TYR A 1 984 ? 158.58200 151.48300 154.77700 1.000 41.28000 984 TYR L C 1
ATOM 5625 O O . TYR A 1 984 ? 158.01500 151.96100 153.79300 1.000 41.28000 984 TYR L O 1
ATOM 5634 N N . VAL A 1 985 ? 158.93300 152.19000 155.84500 1.000 42.98000 985 VAL L N 1
ATOM 5635 C CA . VAL A 1 985 ? 158.97200 153.64600 155.89800 1.000 42.98000 985 VAL L CA 1
ATOM 5636 C C . VAL A 1 985 ? 160.43800 154.04000 155.98900 1.000 42.98000 985 VAL L C 1
ATOM 5637 O O . VAL A 1 985 ? 161.17500 153.49700 156.82100 1.000 42.98000 985 VAL L O 1
ATOM 5641 N N . ASP A 1 986 ? 160.87100 154.95800 155.12900 1.000 47.64000 986 ASP L N 1
ATOM 5642 C CA . ASP A 1 986 ? 162.28500 155.31600 155.09200 1.000 47.64000 986 ASP L CA 1
ATOM 5643 C C . ASP A 1 986 ? 162.73300 155.87400 156.43600 1.000 47.64000 986 ASP L C 1
ATOM 5644 O O . ASP A 1 986 ? 162.22100 156.89600 156.90200 1.000 47.64000 986 ASP L O 1
ATOM 5649 N N . GLY A 1 987 ? 163.69600 155.19000 157.04800 1.000 48.90000 987 GLY L N 1
ATOM 5650 C CA . GLY A 1 987 ? 164.18300 155.54100 158.36500 1.000 48.90000 987 GLY L CA 1
ATOM 5651 C C . GLY A 1 987 ? 163.25000 155.16500 159.48800 1.000 48.90000 987 GLY L C 1
ATOM 5652 O O . GLY A 1 987 ? 163.38400 155.69400 160.59400 1.000 48.90000 987 GLY L O 1
ATOM 5653 N N . GLY A 1 988 ? 162.30600 154.26200 159.23900 1.000 46.50000 988 GLY L N 1
ATOM 5654 C CA . GLY A 1 988 ? 161.38400 153.82000 160.26400 1.000 46.50000 988 GLY L CA 1
ATOM 5655 C C . GLY A 1 988 ? 161.02400 152.35100 160.20900 1.000 46.50000 988 GLY L C 1
ATOM 5656 O O . GLY A 1 988 ? 161.87900 151.49000 159.99200 1.000 46.50000 988 GLY L O 1
ATOM 5657 N N . PHE A 1 989 ? 159.74000 152.07500 160.42800 1.000 42.23000 989 PHE L N 1
ATOM 5658 C CA . PHE A 1 989 ? 159.18900 150.72600 160.39400 1.000 42.23000 989 PHE L CA 1
ATOM 5659 C C . PHE A 1 989 ? 159.62200 149.98800 159.13400 1.000 42.23000 989 PHE L C 1
ATOM 5660 O O . PHE A 1 989 ? 159.54600 150.52700 158.02900 1.000 42.23000 989 PHE L O 1
ATOM 5668 N N . ILE A 1 990 ? 160.09200 148.75400 159.30400 1.000 42.90000 990 ILE L N 1
ATOM 5669 C CA . ILE A 1 990 ? 160.28600 147.82300 158.19800 1.000 42.90000 990 ILE L CA 1
ATOM 5670 C C . ILE A 1 990 ? 159.71600 146.46000 158.56700 1.000 42.90000 990 ILE L C 1
ATOM 5671 O O . ILE A 1 990 ? 159.88400 145.99000 159.69700 1.000 42.90000 990 ILE L O 1
ATOM 5676 N N . LEU A 1 991 ? 159.03000 145.83400 157.61500 1.000 44.07000 991 LEU L N 1
ATOM 5677 C CA . LEU A 1 991 ? 158.53200 144.47100 157.73800 1.000 44.07000 991 LEU L CA 1
ATOM 5678 C C . LEU A 1 991 ? 159.07000 143.64200 156.58200 1.000 44.07000 991 LEU L C 1
ATOM 5679 O O . LEU A 1 991 ? 159.13300 144.12600 155.45000 1.000 44.07000 991 LEU L O 1
ATOM 5684 N N . ARG A 1 992 ? 159.46700 142.40000 156.85500 1.000 46.75000 992 ARG L N 1
ATOM 5685 C CA . ARG A 1 992 ? 159.98600 141.51400 155.81900 1.000 46.75000 992 ARG L CA 1
ATOM 5686 C C . ARG A 1 992 ? 159.32000 140.14900 155.92500 1.000 46.75000 992 ARG L C 1
ATOM 5687 O O . ARG A 1 992 ? 159.08600 139.65400 157.03000 1.000 46.75000 992 ARG L O 1
ATOM 5695 N N . GLN A 1 993 ? 159.02800 139.53100 154.78000 1.000 44.17000 993 GLN L N 1
ATOM 5696 C CA . GLN A 1 993 ? 158.32200 138.25600 154.75200 1.000 44.17000 993 GLN L CA 1
ATOM 5697 C C . GLN A 1 993 ? 158.87800 137.34100 153.67000 1.000 44.17000 993 GLN L C 1
ATOM 5698 O O . GLN A 1 993 ? 159.22300 137.79800 152.57900 1.000 44.17000 993 GLN L O 1
ATOM 5704 N N . GLN A 1 994 ? 158.96000 136.04800 153.98100 1.000 45.27000 994 GLN L N 1
ATOM 5705 C CA . GLN A 1 994 ? 159.44500 135.02200 153.06700 1.000 45.27000 994 GLN L CA 1
ATOM 5706 C C . GLN A 1 994 ? 158.34200 134.01700 152.76400 1.000 45.27000 994 GLN L C 1
ATOM 5707 O O . GLN A 1 994 ? 157.48600 133.74200 153.60700 1.000 45.27000 994 GLN L O 1
ATOM 5713 N N . TYR A 1 995 ? 158.36400 133.47600 151.54800 1.000 43.67000 995 TYR L N 1
ATOM 5714 C CA . TYR A 1 995 ? 157.38300 132.49700 151.10000 1.000 43.67000 995 TYR L CA 1
ATOM 5715 C C . TYR A 1 995 ? 158.09500 131.28500 150.51600 1.000 43.67000 995 TYR L C 1
ATOM 5716 O O . TYR A 1 995 ? 159.20500 131.39000 149.99300 1.000 43.67000 995 TYR L O 1
ATOM 5725 N N . SER A 1 996 ? 157.44800 130.12800 150.63100 1.000 45.01000 996 SER L N 1
ATOM 5726 C CA . SER A 1 996 ? 157.88400 128.91700 149.95100 1.000 45.01000 996 SER L CA 1
ATOM 5727 C C . SER A 1 996 ? 157.56700 128.97500 148.45500 1.000 45.01000 996 SER L C 1
ATOM 5728 O O . SER A 1 996 ? 156.92900 129.90400 147.95500 1.000 45.01000 996 SER L O 1
ATOM 5731 N N . LEU A 1 997 ? 158.04300 127.95600 147.73100 1.000 47.62000 997 LEU L N 1
ATOM 5732 C CA . LEU A 1 997 ? 157.68500 127.78800 146.32500 1.000 47.62000 997 LEU L CA 1
ATOM 5733 C C . LEU A 1 997 ? 156.22500 127.40800 146.12800 1.000 47.62000 997 LEU L C 1
ATOM 5734 O O . LEU A 1 997 ? 155.70700 127.55300 145.01600 1.000 47.62000 997 LEU L O 1
ATOM 5739 N N . MET A 1 998 ? 155.55500 126.91300 147.16300 1.000 46.58000 998 MET L N 1
ATOM 5740 C CA . MET A 1 998 ? 154.11400 126.72000 147.13100 1.000 46.58000 998 MET L CA 1
ATOM 5741 C C . MET A 1 998 ? 153.35800 127.95000 147.61500 1.000 46.58000 998 MET L C 1
ATOM 5742 O O . MET A 1 998 ? 152.14000 127.88200 147.79900 1.000 46.58000 998 MET L O 1
ATOM 5747 N N . GLY A 1 999 ? 154.05300 129.06400 147.82800 1.000 43.01000 999 GLY L N 1
ATOM 5748 C CA . GLY A 1 999 ? 153.41600 130.32000 148.15200 1.000 43.01000 999 GLY L CA 1
ATOM 5749 C C . GLY A 1 999 ? 152.93700 130.46600 149.57600 1.000 43.01000 999 GLY L C 1
ATOM 5750 O O . GLY A 1 999 ? 152.25600 131.44900 149.88100 1.000 43.01000 999 GLY L O 1
ATOM 5751 N N . GLN A 1 1000 ? 153.26600 129.52900 150.45800 1.000 43.04000 1000 GLN L N 1
ATOM 5752 C CA . GLN A 1 1000 ? 152.89000 129.62600 151.86000 1.000 43.04000 1000 GLN L CA 1
ATOM 5753 C C . GLN A 1 1000 ? 153.92000 130.42600 152.64800 1.000 43.04000 1000 GLN L C 1
ATOM 5754 O O . GLN A 1 1000 ? 155.12600 130.28700 152.43700 1.000 43.04000 1000 GLN L O 1
ATOM 5760 N N . LEU A 1 1001 ? 153.43300 131.24700 153.57400 1.000 40.90000 1001 LEU L N 1
ATOM 5761 C CA . LEU A 1 1001 ? 154.28800 132.11200 154.38000 1.000 40.90000 1001 LEU L CA 1
ATOM 5762 C C . LEU A 1 1001 ? 155.12100 131.28700 155.35500 1.000 40.90000 1001 LEU L C 1
ATOM 5763 O O . LEU A 1 1001 ? 154.57100 130.61300 156.23000 1.000 40.90000 1001 LEU L O 1
ATOM 5768 N N . THR A 1 1002 ? 156.44700 131.34000 155.21400 1.000 41.96000 1002 THR L N 1
ATOM 5769 C CA . THR A 1 1002 ? 157.32600 130.59900 156.10900 1.000 41.96000 1002 THR L CA 1
ATOM 5770 C C . THR A 1 1002 ? 158.04000 131.44900 157.15400 1.000 41.96000 1002 THR L C 1
ATOM 5771 O O . THR A 1 1002 ? 158.54000 130.88500 158.13000 1.000 41.96000 1002 THR L O 1
ATOM 5775 N N . ALA A 1 1003 ? 158.12800 132.76900 156.99000 1.000 43.05000 1003 ALA L N 1
ATOM 5776 C CA . ALA A 1 1003 ? 158.69900 133.58400 158.05600 1.000 43.05000 1003 ALA L CA 1
ATOM 5777 C C . ALA A 1 1003 ? 158.14700 135.00000 158.01900 1.000 43.05000 1003 ALA L C 1
ATOM 5778 O O . ALA A 1 1003 ? 157.68100 135.48300 156.98700 1.000 43.05000 1003 ALA L O 1
ATOM 5780 N N . GLN A 1 1004 ? 158.20100 135.65800 159.17800 1.000 44.46000 1004 GLN L N 1
ATOM 5781 C CA . GLN A 1 1004 ? 157.95700 137.08500 159.32600 1.000 44.46000 1004 GLN L CA 1
ATOM 5782 C C . GLN A 1 1004 ? 159.03100 137.68300 160.21800 1.000 44.46000 1004 GLN L C 1
ATOM 5783 O O . GLN A 1 1004 ? 159.43800 137.06200 161.20100 1.000 44.46000 1004 GLN L O 1
ATOM 5789 N N . ARG A 1 1005 ? 159.49300 138.88400 159.87700 1.000 47.18000 1005 ARG L N 1
ATOM 5790 C CA . ARG A 1 1005 ? 160.31900 139.67400 160.77900 1.000 47.18000 1005 ARG L CA 1
ATOM 5791 C C . ARG A 1 1005 ? 159.95000 141.14100 160.63800 1.000 47.18000 1005 ARG L C 1
ATOM 5792 O O . ARG A 1 1005 ? 159.75400 141.62600 159.52200 1.000 47.18000 1005 ARG L O 1
ATOM 5800 N N . ALA A 1 1006 ? 159.85800 141.84700 161.76200 1.000 45.93000 1006 ALA L N 1
ATOM 5801 C CA . ALA A 1 1006 ? 159.50900 143.25900 161.72500 1.000 45.93000 1006 ALA L CA 1
ATOM 5802 C C . ALA A 1 1006 ? 160.13100 143.98800 162.90400 1.000 45.93000 1006 ALA L C 1
ATOM 5803 O O . ALA A 1 1006 ? 160.37100 143.39900 163.95900 1.000 45.93000 1006 ALA L O 1
ATOM 5805 N N . GLY A 1 1007 ? 160.38600 145.27600 162.71200 1.000 47.65000 1007 GLY L N 1
ATOM 5806 C CA . GLY A 1 1007 ? 160.89800 146.11300 163.77900 1.000 47.65000 1007 GLY L CA 1
ATOM 5807 C C . GLY A 1 1007 ? 161.63800 147.31100 163.21100 1.000 47.65000 1007 GLY L C 1
ATOM 5808 O O . GLY A 1 1007 ? 161.47100 147.66500 162.04900 1.000 47.65000 1007 GLY L O 1
ATOM 5809 N N . ARG A 1 1008 ? 162.45300 147.92300 164.06800 1.000 53.83000 1008 ARG L N 1
ATOM 5810 C CA . ARG A 1 1008 ? 163.34900 149.00600 163.66200 1.000 53.83000 1008 ARG L CA 1
ATOM 5811 C C . ARG A 1 1008 ? 164.66800 148.41900 163.16200 1.000 53.83000 1008 ARG L C 1
ATOM 5812 O O . ARG A 1 1008 ? 165.70200 148.47000 163.83000 1.000 53.83000 1008 ARG L O 1
ATOM 5820 N N . ASN A 1 1009 ? 164.60400 147.84700 161.96000 1.00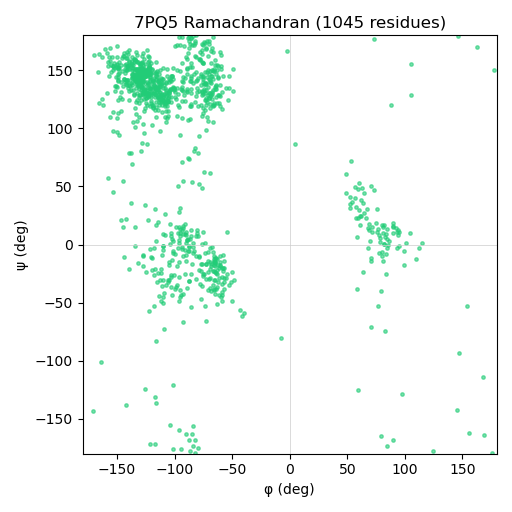0 57.55000 1009 ASN L N 1
ATOM 5821 C CA . ASN A 1 1009 ? 165.64000 146.98200 161.43600 1.000 57.55000 1009 ASN L CA 1
ATOM 5822 C C . ASN A 1 1009 ? 167.06800 147.43300 161.68800 1.000 57.55000 1009 ASN L C 1
ATOM 5823 O O . ASN A 1 1009 ? 167.84800 146.73800 162.34600 1.000 57.55000 1009 ASN L O 1
ATOM 5824 N N . PRO A 1 1010 ? 167.44500 148.60800 161.16100 1.000 60.30000 1010 PRO L N 1
ATOM 5825 C CA . PRO A 1 1010 ? 168.71300 149.25900 161.51000 1.000 60.30000 1010 PRO L CA 1
ATOM 5826 C C . PRO A 1 1010 ? 168.89500 149.46000 163.01100 1.000 60.30000 1010 PRO L C 1
ATOM 5827 O O . PRO A 1 1010 ? 169.13900 150.59000 163.43200 1.000 60.30000 1010 PRO L O 1
ATOM 5831 N N . ALA A 1 1027 ? 161.90200 144.58900 171.24200 1.000 54.41000 1027 ALA L N 1
ATOM 5832 C CA . ALA A 1 1027 ? 161.66200 143.44200 170.37600 1.000 54.41000 1027 ALA L CA 1
ATOM 5833 C C . ALA A 1 1027 ? 160.45700 143.68500 169.47200 1.000 54.41000 1027 ALA L C 1
ATOM 5834 O O . ALA A 1 1027 ? 159.50700 144.36100 169.86000 1.000 54.41000 1027 ALA L O 1
ATOM 5836 N N . GLY A 1 1028 ? 160.50600 143.13300 168.26300 1.000 51.40000 1028 GLY L N 1
ATOM 5837 C CA . GLY A 1 1028 ? 159.41800 143.27800 167.31700 1.000 51.40000 1028 GLY L CA 1
ATOM 5838 C C . GLY A 1 1028 ? 158.53500 142.05300 167.23100 1.000 51.40000 1028 GLY L C 1
ATOM 5839 O O . GLY A 1 1028 ? 157.95300 141.62700 168.23000 1.000 51.40000 1028 GLY L O 1
ATOM 5840 N N . VAL A 1 1029 ? 158.43000 141.47000 166.04200 1.000 49.46000 1029 VAL L N 1
ATOM 5841 C CA . VAL A 1 1029 ? 157.95300 140.10500 165.88600 1.000 49.46000 1029 VAL L CA 1
ATOM 5842 C C . VAL A 1 1029 ? 158.99500 139.32000 165.10500 1.000 49.46000 1029 VAL L C 1
ATOM 5843 O O . VAL A 1 1029 ? 159.73300 139.87200 164.28500 1.000 49.46000 1029 VAL L O 1
ATOM 5847 N N . ALA A 1 1030 ? 159.08500 138.02700 165.40300 1.000 51.27000 1030 ALA L N 1
ATOM 5848 C CA . ALA A 1 1030 ? 160.07600 137.16100 164.77000 1.000 51.27000 1030 ALA L CA 1
ATOM 5849 C C . ALA A 1 1030 ? 159.51900 135.74200 164.78900 1.000 51.27000 1030 ALA L C 1
ATOM 5850 O O . ALA A 1 1030 ? 159.64000 135.04500 165.79900 1.000 51.27000 1030 ALA L O 1
ATOM 5852 N N . ARG A 1 1031 ? 158.92000 135.32000 163.68000 1.000 49.44000 1031 ARG L N 1
ATOM 5853 C CA . ARG A 1 1031 ? 158.09500 134.12400 163.65600 1.000 49.44000 1031 ARG L CA 1
ATOM 5854 C C . ARG A 1 1031 ? 158.50700 133.21600 162.51000 1.000 49.44000 1031 ARG L C 1
ATOM 5855 O O . ARG A 1 1031 ? 159.07200 133.65700 161.50800 1.000 49.44000 1031 ARG L O 1
ATOM 5863 N N . ARG A 1 1032 ? 158.21400 131.93000 162.68100 1.000 49.45000 1032 ARG L N 1
ATOM 5864 C CA . ARG A 1 1032 ? 158.49000 130.90500 161.68700 1.000 49.45000 1032 ARG L CA 1
ATOM 5865 C C . ARG A 1 1032 ? 157.28700 129.98300 161.57100 1.000 49.45000 1032 ARG L C 1
ATOM 5866 O O . ARG A 1 1032 ? 156.51200 129.83200 162.51700 1.000 49.45000 1032 ARG L O 1
ATOM 5874 N N . TYR A 1 1033 ? 157.13900 129.36200 160.40600 1.000 44.05000 1033 TYR L N 1
ATOM 5875 C CA . TYR A 1 1033 ? 156.08500 128.38600 160.17900 1.000 44.05000 1033 TYR L CA 1
ATOM 5876 C C . TYR A 1 1033 ? 156.63900 127.15800 159.47500 1.000 44.05000 1033 TYR L C 1
ATOM 5877 O O . TYR A 1 1033 ? 157.51900 127.26700 158.61900 1.000 44.05000 1033 TYR L O 1
ATOM 5886 N N . GLU A 1 1034 ? 156.11600 125.99000 159.84000 1.000 45.02000 1034 GLU L N 1
ATOM 5887 C CA . GLU A 1 1034 ? 156.44000 124.73400 159.18200 1.000 45.02000 1034 GLU L CA 1
ATOM 5888 C C . GLU A 1 1034 ? 155.16600 124.07300 158.68200 1.000 45.02000 1034 GLU L C 1
ATOM 5889 O O . GLU A 1 1034 ? 154.10800 124.18000 159.30400 1.000 45.02000 1034 GLU L O 1
ATOM 5895 N N . TYR A 1 1035 ? 155.27500 123.39500 157.54700 1.000 41.09000 1035 TYR L N 1
ATOM 5896 C CA . TYR A 1 1035 ? 154.12700 122.83400 156.85700 1.000 41.09000 1035 TYR L CA 1
ATOM 5897 C C . TYR A 1 1035 ? 154.34300 121.35800 156.56700 1.000 41.09000 1035 TYR L C 1
ATOM 5898 O O . TYR A 1 1035 ? 155.46600 120.90600 156.33500 1.000 41.09000 1035 TYR L O 1
ATOM 5907 N N . ASP A 1 1036 ? 153.24100 120.61500 156.58100 1.000 45.23000 1036 ASP L N 1
ATOM 5908 C CA . ASP A 1 1036 ? 153.23400 119.21600 156.19400 1.000 45.23000 1036 ASP L CA 1
ATOM 5909 C C . ASP A 1 1036 ? 153.41300 119.08600 154.68400 1.000 45.23000 1036 ASP L C 1
ATOM 5910 O O . ASP A 1 1036 ? 153.45300 120.07000 153.94400 1.000 45.23000 1036 ASP L O 1
ATOM 5915 N N . THR A 1 1037 ? 153.51800 117.84000 154.21900 1.000 45.03000 1037 THR L N 1
ATOM 5916 C CA . THR A 1 1037 ? 153.58700 117.60100 152.78200 1.000 45.03000 1037 THR L CA 1
ATOM 5917 C C . THR A 1 1037 ? 152.23100 117.77700 152.11200 1.000 45.03000 1037 THR L C 1
ATOM 5918 O O . THR A 1 1037 ? 152.17200 118.06200 150.91300 1.000 45.03000 1037 THR L O 1
ATOM 5922 N N . ALA A 1 1038 ? 151.13900 117.60400 152.85200 1.000 44.28000 1038 ALA L N 1
ATOM 5923 C CA . ALA A 1 1038 ? 149.82700 118.04900 152.40400 1.000 44.28000 1038 ALA L CA 1
ATOM 5924 C C . ALA A 1 1038 ? 149.55000 119.50900 152.73700 1.000 44.28000 1038 ALA L C 1
ATOM 5925 O O . ALA A 1 1038 ? 148.40000 119.94400 152.63500 1.000 44.28000 1038 ALA L O 1
ATOM 5927 N N . LEU A 1 1039 ? 150.57100 120.26700 153.13300 1.000 43.14000 1039 LEU L N 1
ATOM 5928 C CA . LEU A 1 1039 ? 150.52600 121.71400 153.32600 1.000 43.14000 1039 LEU L CA 1
ATOM 5929 C C . LEU A 1 1039 ? 149.67700 122.16100 154.51000 1.000 43.14000 1039 LEU L C 1
ATOM 5930 O O . LEU A 1 1039 ? 149.37200 123.35300 154.61400 1.000 43.14000 1039 LEU L O 1
ATOM 5935 N N . ASN A 1 1040 ? 149.27100 121.25700 155.39900 1.000 42.88000 1040 ASN L N 1
ATOM 5936 C CA . ASN A 1 1040 ? 148.73500 121.69000 156.68400 1.000 42.88000 1040 ASN L CA 1
ATOM 5937 C C . ASN A 1 1040 ? 149.83500 122.30000 157.54500 1.000 42.88000 1040 ASN L C 1
ATOM 5938 O O . ASN A 1 1040 ? 150.96900 121.81800 157.56500 1.000 42.88000 1040 ASN L O 1
ATOM 5943 N N . LEU A 1 1041 ? 149.48900 123.35600 158.27600 1.000 41.78000 1041 LEU L N 1
ATOM 5944 C CA . LEU A 1 1041 ? 150.40300 123.94800 159.24700 1.000 41.78000 1041 LEU L CA 1
ATOM 5945 C C . LEU A 1 1041 ? 150.66600 122.97400 160.39000 1.000 41.78000 1041 LEU L C 1
ATOM 5946 O O . LEU A 1 1041 ? 149.73500 122.57600 161.09500 1.000 41.78000 1041 LEU L O 1
ATOM 5951 N N . THR A 1 1042 ? 151.92900 122.59200 160.58300 1.000 43.25000 1042 THR L N 1
ATOM 5952 C CA . THR A 1 1042 ? 152.28000 121.70500 161.68400 1.000 43.25000 1042 THR L CA 1
ATOM 5953 C C . THR A 1 1042 ? 152.92600 122.40200 162.87100 1.000 43.25000 1042 THR L C 1
ATOM 5954 O O . THR A 1 1042 ? 152.79800 121.90800 163.99400 1.000 43.25000 1042 THR L O 1
ATOM 5958 N N . ALA A 1 1043 ? 153.61800 123.52200 162.67800 1.000 44.84000 1043 ALA L N 1
ATOM 5959 C CA . ALA A 1 1043 ? 154.18800 124.21600 163.82200 1.000 44.84000 1043 ALA L CA 1
ATOM 5960 C C . ALA A 1 1043 ? 154.36100 125.69900 163.54000 1.000 44.84000 1043 ALA L C 1
ATOM 5961 O O . ALA A 1 1043 ? 154.50500 126.11900 162.39200 1.000 44.84000 1043 ALA L O 1
ATOM 5963 N N . ALA A 1 1044 ? 154.33700 126.48400 164.61300 1.000 48.81000 1044 ALA L N 1
ATOM 5964 C CA . ALA A 1 1044 ? 154.59800 127.91300 164.58000 1.000 48.81000 1044 ALA L CA 1
ATOM 5965 C C . ALA A 1 1044 ? 155.49700 128.24200 165.76000 1.000 48.81000 1044 ALA L C 1
ATOM 5966 O O . ALA A 1 1044 ? 155.33900 127.66400 166.83700 1.000 48.81000 1044 ALA L O 1
ATOM 5968 N N . SER A 1 1045 ? 156.43000 129.17000 165.56700 1.000 54.21000 1045 SER L N 1
ATOM 5969 C CA . SER A 1 1045 ? 157.35300 129.53300 166.63200 1.000 54.21000 1045 SER L CA 1
ATOM 5970 C C . SER A 1 1045 ? 157.58300 131.03400 166.66800 1.000 54.21000 1045 SER L C 1
ATOM 5971 O O . SER A 1 1045 ? 157.74800 131.66600 165.62400 1.000 54.21000 1045 SER L O 1
ATOM 5974 N N . ASP A 1 1046 ? 157.59000 131.60100 167.87300 1.000 58.91000 1046 ASP L N 1
ATOM 5975 C CA . ASP A 1 1046 ? 158.02200 132.97700 168.08100 1.000 58.91000 1046 ASP L CA 1
ATOM 5976 C C . ASP A 1 1046 ? 158.92700 133.02700 169.30500 1.000 58.91000 1046 ASP L C 1
ATOM 5977 O O . ASP A 1 1046 ? 158.59100 132.47100 170.35200 1.000 58.91000 1046 ASP L O 1
ATOM 5982 N N . ASP A 1 1047 ? 160.10000 133.64000 169.14600 1.000 61.97000 1047 ASP L N 1
ATOM 5983 C CA . ASP A 1 1047 ? 161.10500 133.71700 170.21000 1.000 61.97000 1047 ASP L CA 1
ATOM 5984 C C . ASP A 1 1047 ? 161.43000 132.34000 170.78700 1.000 61.97000 1047 ASP L C 1
ATOM 5985 O O . ASP A 1 1047 ? 161.69300 132.18900 171.98200 1.000 61.97000 1047 ASP L O 1
ATOM 5990 N N . GLY A 1 1048 ? 161.41600 131.32100 169.92700 1.000 62.57000 1048 GLY L N 1
ATOM 5991 C CA . GLY A 1 1048 ? 161.65600 129.95700 170.34800 1.000 62.57000 1048 GLY L CA 1
ATOM 5992 C C . GLY A 1 1048 ? 160.48100 129.23100 170.97200 1.000 62.57000 1048 GLY L C 1
ATOM 5993 O O . GLY A 1 1048 ? 160.57300 128.01500 171.18300 1.000 62.57000 1048 GLY L O 1
ATOM 5994 N N . GLN A 1 1049 ? 159.37900 129.91800 171.27400 1.000 61.29000 1049 GLN L N 1
ATOM 5995 C CA . GLN A 1 1049 ? 158.22900 129.28100 171.92000 1.000 61.29000 1049 GLN L CA 1
ATOM 5996 C C . GLN A 1 1049 ? 157.43200 128.52300 170.86400 1.000 61.29000 1049 GLN L C 1
ATOM 5997 O O . GLN A 1 1049 ? 156.39500 128.97200 170.37100 1.000 61.29000 1049 GLN L O 1
ATOM 6003 N N . GLN A 1 1050 ? 157.93700 127.34500 170.51500 1.000 57.02000 1050 GLN L N 1
ATOM 6004 C CA . GLN A 1 1050 ? 157.33800 126.56000 169.44700 1.000 57.02000 1050 GLN L CA 1
ATOM 6005 C C . GLN A 1 1050 ? 155.99800 125.98000 169.88500 1.000 57.02000 1050 GLN L C 1
ATOM 6006 O O . GLN A 1 1050 ? 155.85600 125.46800 170.99700 1.000 57.02000 1050 GLN L O 1
ATOM 6012 N N . VAL A 1 1051 ? 155.01000 126.07300 169.00100 1.000 51.61000 1051 VAL L N 1
ATOM 6013 C CA . VAL A 1 1051 ? 153.71600 125.42200 169.16100 1.000 51.61000 1051 VAL L CA 1
ATOM 6014 C C . VAL A 1 1051 ? 153.61000 124.33500 168.10200 1.000 51.61000 1051 VAL L C 1
ATOM 6015 O O . VAL A 1 1051 ? 154.03800 124.53600 166.96100 1.000 51.61000 1051 VAL L O 1
ATOM 6019 N N . ASN A 1 1052 ? 153.05100 123.18400 168.47100 1.000 48.71000 1052 ASN L N 1
ATOM 6020 C CA . ASN A 1 1052 ? 152.92700 122.05500 167.56000 1.000 48.71000 1052 ASN L CA 1
ATOM 6021 C C . ASN A 1 1052 ? 151.46600 121.67200 167.37800 1.000 48.71000 1052 ASN L C 1
ATOM 6022 O O . ASN A 1 1052 ? 150.70600 121.61000 168.34600 1.000 48.71000 1052 ASN L O 1
ATOM 6027 N N . TYR A 1 1053 ? 151.08300 121.41700 166.13200 1.000 44.57000 1053 TYR L N 1
ATOM 6028 C CA . TYR A 1 1053 ? 149.75800 120.92300 165.78400 1.000 44.57000 1053 TYR L CA 1
ATOM 6029 C C . TYR A 1 1053 ? 149.87800 119.52000 165.20600 1.000 44.57000 1053 TYR L C 1
ATOM 6030 O O . TYR A 1 1053 ? 150.76200 119.25900 164.38500 1.000 44.57000 1053 TYR L O 1
ATOM 6039 N N . LEU A 1 1054 ? 149.00800 118.61700 165.64900 1.000 41.89000 1054 LEU L N 1
ATOM 6040 C CA . LEU A 1 1054 ? 148.86200 117.30300 165.04100 1.000 41.89000 1054 LEU L CA 1
ATOM 6041 C C . LEU A 1 1054 ? 147.47900 117.18100 164.42400 1.000 41.89000 1054 LEU L C 1
ATOM 6042 O O . LEU A 1 1054 ? 146.50300 117.70800 164.96400 1.000 41.89000 1054 LEU L O 1
ATOM 6047 N N . LEU A 1 1055 ? 147.39400 116.48500 163.29400 1.000 41.56000 1055 LEU L N 1
ATOM 6048 C CA . LEU A 1 1055 ? 146.18200 116.47100 162.49300 1.000 41.56000 1055 LEU L CA 1
ATOM 6049 C C . LEU A 1 1055 ? 145.81300 115.03900 162.13500 1.000 41.56000 1055 LEU L C 1
ATOM 6050 O O . LEU A 1 1055 ? 146.68100 114.18000 161.96600 1.000 41.56000 1055 LEU L O 1
ATOM 6055 N N . ASN A 1 1056 ? 144.51200 114.79400 162.02200 1.000 42.52000 1056 ASN L N 1
ATOM 6056 C CA . ASN A 1 1056 ? 144.00500 113.49300 161.61100 1.000 42.52000 1056 ASN L CA 1
ATOM 6057 C C . ASN A 1 1056 ? 144.04200 113.39200 160.08500 1.000 42.52000 1056 ASN L C 1
ATOM 6058 O O . ASN A 1 1056 ? 144.65100 114.21600 159.39900 1.000 42.52000 1056 ASN L O 1
ATOM 6063 N N . GLY A 1 1057 ? 143.39200 112.37400 159.53200 1.000 45.01000 1057 GLY L N 1
ATOM 6064 C CA . GLY A 1 1057 ? 143.36100 112.20300 158.09400 1.000 45.01000 1057 GLY L CA 1
ATOM 6065 C C . GLY A 1 1057 ? 142.44800 113.14800 157.34100 1.000 45.01000 1057 GLY L C 1
ATOM 6066 O O . GLY A 1 1057 ? 142.21600 112.96000 156.14600 1.000 45.01000 1057 GLY L O 1
ATOM 6067 N N . ASN A 1 1058 ? 141.92800 114.17100 158.01400 1.000 43.52000 1058 ASN L N 1
ATOM 6068 C CA . ASN A 1 1058 ? 141.19100 115.23400 157.34900 1.000 43.52000 1058 ASN L CA 1
ATOM 6069 C C . ASN A 1 1058 ? 141.86300 116.59200 157.45800 1.000 43.52000 1058 ASN L C 1
ATOM 6070 O O . ASN A 1 1058 ? 141.29700 117.58300 156.98600 1.000 43.52000 1058 ASN L O 1
ATOM 6075 N N . GLY A 1 1059 ? 143.03900 116.67400 158.06900 1.000 42.52000 1059 GLY L N 1
ATOM 6076 C CA . GLY A 1 1059 ? 143.63700 117.96100 158.35500 1.000 42.52000 1059 GLY L CA 1
ATOM 6077 C C . GLY A 1 1059 ? 142.87900 118.76800 159.37900 1.000 42.52000 1059 GLY L C 1
ATOM 6078 O O . GLY A 1 1059 ? 142.88600 120.00000 159.32100 1.000 42.52000 1059 GLY L O 1
ATOM 6079 N N . GLN A 1 1060 ? 142.22000 118.09900 160.31600 1.000 41.23000 1060 GLN L N 1
ATOM 6080 C CA . GLN A 1 1060 ? 141.61800 118.72900 161.48000 1.000 41.23000 1060 GLN L CA 1
ATOM 6081 C C . GLN A 1 1060 ? 142.53200 118.52800 162.67900 1.000 41.23000 1060 GLN L C 1
ATOM 6082 O O . GLN A 1 1060 ? 143.02700 117.42000 162.90700 1.000 41.23000 1060 GLN L O 1
ATOM 6088 N N . VAL A 1 1061 ? 142.76200 119.59900 163.43400 1.000 40.44000 1061 VAL L N 1
ATOM 6089 C CA . VAL A 1 1061 ? 143.72300 119.56700 164.53100 1.000 40.44000 1061 VAL L CA 1
ATOM 6090 C C . VAL A 1 1061 ? 143.22000 118.62500 165.61900 1.000 40.44000 1061 VAL L C 1
ATOM 6091 O O . VAL A 1 1061 ? 142.14900 118.83700 166.19800 1.000 40.44000 1061 VAL L O 1
ATOM 6095 N N . ILE A 1 1062 ? 143.99900 117.58200 165.90700 1.000 42.64000 1062 ILE L N 1
ATOM 6096 C CA . ILE A 1 1062 ? 143.68600 116.69700 167.02500 1.000 42.64000 1062 ILE L CA 1
ATOM 6097 C C . ILE A 1 1062 ? 144.06300 117.34400 168.34800 1.000 42.64000 1062 ILE L C 1
ATOM 6098 O O . ILE A 1 1062 ? 143.28100 117.33700 169.30400 1.000 42.64000 1062 ILE L O 1
ATOM 6103 N N . SER A 1 1063 ? 145.26300 117.90900 168.43100 1.000 44.46000 1063 SER L N 1
ATOM 6104 C CA . SER A 1 1063 ? 145.76800 118.40700 169.69900 1.000 44.46000 1063 SER L CA 1
ATOM 6105 C C . SER A 1 1063 ? 146.80200 119.48500 169.43500 1.000 44.46000 1063 SER L C 1
ATOM 6106 O O . SER A 1 1063 ? 147.43600 119.50800 168.38100 1.000 44.46000 1063 SER L O 1
ATOM 6109 N N . VAL A 1 1064 ? 146.96800 120.37100 170.41000 1.000 48.14000 1064 VAL L N 1
ATOM 6110 C CA . VAL A 1 1064 ? 147.96100 121.43300 170.35200 1.000 48.14000 1064 VAL L CA 1
ATOM 6111 C C . VAL A 1 1064 ? 148.92500 121.23300 171.50900 1.000 48.14000 1064 VAL L C 1
ATOM 6112 O O . VAL A 1 1064 ? 148.52400 121.29900 172.67600 1.000 48.14000 1064 VAL L O 1
ATOM 6116 N N . GLY A 1 1065 ? 150.19400 121.00000 171.18600 1.000 54.05000 1065 GLY L N 1
ATOM 6117 C CA . GLY A 1 1065 ? 151.24600 120.86300 172.17600 1.000 54.05000 1065 GLY L CA 1
ATOM 6118 C C . GLY A 1 1065 ? 152.20800 122.03600 172.09500 1.000 54.05000 1065 GLY L C 1
ATOM 6119 O O . GLY A 1 1065 ? 152.70700 122.36500 171.01900 1.000 54.05000 1065 GLY L O 1
ATOM 6120 N N . GLU A 1 1066 ? 152.45600 122.65700 173.24400 1.000 61.25000 1066 GLU L N 1
ATOM 6121 C CA . GLU A 1 1066 ? 153.29600 123.85000 173.32000 1.000 61.25000 1066 GLU L CA 1
ATOM 6122 C C . GLU A 1 1066 ? 154.38900 123.60600 174.35600 1.000 61.25000 1066 GLU L C 1
ATOM 6123 O O . GLU A 1 1066 ? 154.18100 123.80500 175.55600 1.000 61.25000 1066 GLU L O 1
ATOM 6129 N N . GLY A 1 1067 ? 155.55600 123.18700 173.87700 1.000 63.14000 1067 GLY L N 1
ATOM 6130 C CA . GLY A 1 1067 ? 156.65100 122.71000 174.70000 1.000 63.14000 1067 GLY L CA 1
ATOM 6131 C C . GLY A 1 1067 ? 156.40900 121.36800 175.35900 1.000 63.14000 1067 GLY L C 1
ATOM 6132 O O . GLY A 1 1067 ? 156.58900 121.21300 176.57000 1.000 63.14000 1067 GLY L O 1
ATOM 6133 N N . ARG A 1 1068 ? 155.98300 120.39600 174.55100 1.000 66.59000 1068 ARG L N 1
ATOM 6134 C CA . ARG A 1 1068 ? 155.66300 119.02600 174.94900 1.000 66.59000 1068 ARG L CA 1
ATOM 6135 C C . ARG A 1 1068 ? 154.49800 118.90700 175.92800 1.000 66.59000 1068 ARG L C 1
ATOM 6136 O O . ARG A 1 1068 ? 153.86600 117.84900 176.01000 1.000 66.59000 1068 ARG L O 1
ATOM 6144 N N . THR A 1 1069 ? 154.20400 119.96300 176.68100 1.000 63.84000 1069 THR L N 1
ATOM 6145 C CA . THR A 1 1069 ? 152.93400 120.03400 177.38800 1.000 63.84000 1069 THR L CA 1
ATOM 6146 C C . THR A 1 1069 ? 151.79400 120.08200 176.38100 1.000 63.84000 1069 THR L C 1
ATOM 6147 O O . THR A 1 1069 ? 151.86200 120.80800 175.38700 1.000 63.84000 1069 THR L O 1
ATOM 6151 N N . LEU A 1 1070 ? 150.73800 119.31400 176.63100 1.000 58.54000 1070 LEU L N 1
ATOM 6152 C CA . LEU A 1 1070 ? 149.52600 119.43200 175.83300 1.000 58.54000 1070 LEU L CA 1
ATOM 6153 C C . LEU A 1 1070 ? 148.65800 120.53900 176.41300 1.000 58.54000 1070 LEU L C 1
ATOM 6154 O O . LEU A 1 1070 ? 148.22600 120.46000 177.56600 1.000 58.54000 1070 LEU L O 1
ATOM 6159 N N . ARG A 1 1071 ? 148.40300 121.56400 175.60600 1.000 56.26000 1071 ARG L N 1
ATOM 6160 C CA . ARG A 1 1071 ? 147.57600 122.69400 176.00200 1.000 56.26000 1071 ARG L CA 1
ATOM 6161 C C . ARG A 1 1071 ? 146.10300 122.46900 175.68700 1.000 56.26000 1071 ARG L C 1
ATOM 6162 O O . ARG A 1 1071 ? 145.23200 122.88000 176.46000 1.000 56.26000 1071 ARG L O 1
ATOM 6170 N N . GLU A 1 1072 ? 145.81100 121.82200 174.56100 1.000 51.11000 1072 GLU L N 1
ATOM 6171 C CA . GLU A 1 1072 ? 144.45400 121.65100 174.06700 1.000 51.11000 1072 GLU L CA 1
ATOM 6172 C C . GLU A 1 1072 ? 144.38700 120.34300 173.29800 1.000 51.11000 1072 GLU L C 1
ATOM 6173 O O . GLU A 1 1072 ? 145.38300 119.89600 172.72700 1.000 51.11000 1072 GLU L O 1
ATOM 6179 N N . HIS A 1 1073 ? 143.20800 119.72800 173.29400 1.000 49.50000 1073 HIS L N 1
ATOM 6180 C CA . HIS A 1 1073 ? 142.95000 118.60600 172.40700 1.000 49.50000 1073 HIS L CA 1
ATOM 6181 C C . HIS A 1 1073 ? 141.47500 118.57300 172.03900 1.000 49.50000 1073 HIS L C 1
ATOM 6182 O O . HIS A 1 1073 ? 140.62500 119.06900 172.78100 1.000 49.50000 1073 HIS L O 1
ATOM 6189 N N . TYR A 1 1074 ? 141.18600 117.98200 170.88200 1.000 45.75000 1074 TYR L N 1
ATOM 6190 C CA . TYR A 1 1074 ? 139.86400 118.02700 170.27500 1.000 45.75000 1074 TYR L CA 1
ATOM 6191 C C . TYR A 1 1074 ? 139.54000 116.66800 169.67600 1.000 45.75000 1074 TYR L C 1
ATOM 6192 O O . TYR A 1 1074 ? 140.43100 115.87500 169.37100 1.000 45.75000 1074 TYR L O 1
ATOM 6201 N N . GLN A 1 1075 ? 138.24600 116.41200 169.49600 1.000 47.00000 1075 GLN L N 1
ATOM 6202 C CA . GLN A 1 1075 ? 137.77700 115.24900 168.75900 1.000 47.00000 1075 GLN L CA 1
ATOM 6203 C C . GLN A 1 1075 ? 136.56100 115.63300 167.93500 1.000 47.00000 1075 GLN L C 1
ATOM 6204 O O . GLN A 1 1075 ? 135.83200 116.56700 168.27400 1.000 47.00000 1075 GLN L O 1
ATOM 6210 N N . TYR A 1 1076 ? 136.35600 114.90500 166.84300 1.000 41.78000 1076 TYR L N 1
ATOM 6211 C CA . TYR A 1 1076 ? 135.33200 115.22700 165.86500 1.000 41.78000 1076 TYR L CA 1
ATOM 6212 C C . TYR A 1 1076 ? 134.42500 114.02200 165.65900 1.000 41.78000 1076 TYR L C 1
ATOM 6213 O O . TYR A 1 1076 ? 134.86900 112.87400 165.72300 1.000 41.78000 1076 TYR L O 1
ATOM 6222 N N . ASP A 1 1077 ? 133.14700 114.29400 165.41100 1.000 46.69000 1077 ASP L N 1
ATOM 6223 C CA . ASP A 1 1077 ? 132.18000 113.24600 165.13400 1.000 46.69000 1077 ASP L CA 1
ATOM 6224 C C . ASP A 1 1077 ? 132.12300 112.91200 163.64200 1.000 46.69000 1077 ASP L C 1
ATOM 6225 O O . ASP A 1 1077 ? 132.80500 113.51400 162.81200 1.000 46.69000 1077 ASP L O 1
ATOM 6230 N N . GLU A 1 1078 ? 131.29500 111.92000 163.30400 1.000 47.32000 1078 GLU L N 1
ATOM 6231 C CA . GLU A 1 1078 ? 131.18500 111.40200 161.94400 1.000 47.32000 1078 GLU L CA 1
ATOM 6232 C C . GLU A 1 1078 ? 130.79300 112.44700 160.90800 1.000 47.32000 1078 GLU L C 1
ATOM 6233 O O . GLU A 1 1078 ? 130.84100 112.14500 159.71200 1.000 47.32000 1078 GLU L O 1
ATOM 6239 N N . THR A 1 1079 ? 130.41700 113.65600 161.31600 1.000 44.48000 1079 THR L N 1
ATOM 6240 C CA . THR A 1 1079 ? 129.91500 114.65600 160.38600 1.000 44.48000 1079 THR L CA 1
ATOM 6241 C C . THR A 1 1079 ? 130.88700 115.81300 160.21300 1.000 44.48000 1079 THR L C 1
ATOM 6242 O O . THR A 1 1079 ? 130.72400 116.62100 159.29400 1.000 44.48000 1079 THR L O 1
ATOM 6246 N N . GLY A 1 1080 ? 131.93000 115.86400 161.02500 1.000 43.06000 1080 GLY L N 1
ATOM 6247 C CA . GLY A 1 1080 ? 132.94900 116.87900 160.94300 1.000 43.06000 1080 GLY L CA 1
ATOM 6248 C C . GLY A 1 1080 ? 132.72800 118.06900 161.83700 1.000 43.06000 1080 GLY L C 1
ATOM 6249 O O . GLY A 1 1080 ? 133.46100 119.05600 161.71800 1.000 43.06000 1080 GLY L O 1
ATOM 6250 N N . TYR A 1 1081 ? 131.74200 118.01800 162.72000 1.000 42.90000 1081 TYR L N 1
ATOM 6251 C CA . TYR A 1 1081 ? 131.49100 119.15600 163.57900 1.000 42.90000 1081 TYR L CA 1
ATOM 6252 C C . TYR A 1 1081 ? 132.56100 119.19100 164.65900 1.000 42.90000 1081 TYR L C 1
ATOM 6253 O O . TYR A 1 1081 ? 132.92400 118.14400 165.20100 1.000 42.90000 1081 TYR L O 1
ATOM 6262 N N . PRO A 1 1082 ? 133.06200 120.34500 165.01600 1.000 46.70000 1082 PRO L N 1
ATOM 6263 C CA . PRO A 1 1082 ? 134.22700 120.36900 165.90500 1.000 46.70000 1082 PRO L CA 1
ATOM 6264 C C . PRO A 1 1082 ? 133.77700 120.13300 167.33500 1.000 46.70000 1082 PRO L C 1
ATOM 6265 O O . PRO A 1 1082 ? 134.10500 120.89300 168.24400 1.000 46.70000 1082 PRO L O 1
ATOM 6269 N N . SER A 1 1083 ? 133.02000 119.05900 167.53000 1.000 48.87000 1083 SER L N 1
ATOM 6270 C CA . SER A 1 1083 ? 132.35000 118.83000 168.79100 1.000 48.87000 1083 SER L CA 1
ATOM 6271 C C . SER A 1 1083 ? 132.41000 117.36400 169.17100 1.000 48.87000 1083 SER L C 1
ATOM 6272 O O . SER A 1 1083 ? 131.97200 116.49600 168.41200 1.000 48.87000 1083 SER L O 1
ATOM 6275 N N . ARG A 1 1084 ? 132.93100 117.12400 170.36000 1.000 50.89000 1084 ARG L N 1
ATOM 6276 C CA . ARG A 1 1084 ? 132.99400 115.85500 171.06300 1.000 50.89000 1084 ARG L CA 1
ATOM 6277 C C . ARG A 1 1084 ? 133.95300 116.24500 172.16500 1.000 50.89000 1084 ARG L C 1
ATOM 6278 O O . ARG A 1 1084 ? 134.09900 117.44800 172.39700 1.000 50.89000 1084 ARG L O 1
ATOM 6286 N N . ARG A 1 1085 ? 134.55700 115.31000 172.89200 1.000 53.20000 1085 ARG L N 1
ATOM 6287 C CA . ARG A 1 1085 ? 135.36700 115.75900 174.01100 1.000 53.20000 1085 ARG L CA 1
ATOM 6288 C C . ARG A 1 1085 ? 136.38400 116.78000 173.51000 1.000 53.20000 1085 ARG L C 1
ATOM 6289 O O . ARG A 1 1085 ? 137.15200 116.49700 172.58900 1.000 53.20000 1085 ARG L O 1
ATOM 6297 N N . PHE A 1 1086 ? 136.39300 117.96900 174.10700 1.000 51.14000 1086 PHE L N 1
ATOM 6298 C CA . PHE A 1 1086 ? 137.40900 118.96300 173.79000 1.000 51.14000 1086 PHE L CA 1
ATOM 6299 C C . PHE A 1 1086 ? 137.78800 119.70200 175.06600 1.000 51.14000 1086 PHE L C 1
ATOM 6300 O O . PHE A 1 1086 ? 136.95800 119.89100 175.95700 1.000 51.14000 1086 PHE L O 1
ATOM 6308 N N . ASP A 1 1087 ? 139.05400 120.10900 175.15100 1.000 54.84000 1087 ASP L N 1
ATOM 6309 C CA . ASP A 1 1087 ? 139.53200 120.97500 176.22300 1.000 54.84000 1087 ASP L CA 1
ATOM 6310 C C . ASP A 1 1087 ? 140.32700 122.13600 175.64700 1.000 54.84000 1087 ASP L C 1
ATOM 6311 O O . ASP A 1 1087 ? 141.31400 121.92400 174.93800 1.000 54.84000 1087 ASP L O 1
ATOM 6316 N N . GLY A 1 1088 ? 139.88400 123.35700 175.94100 1.000 54.67000 1088 GLY L N 1
ATOM 6317 C CA . GLY A 1 1088 ? 140.67200 124.55300 175.71000 1.000 54.67000 1088 GLY L CA 1
ATOM 6318 C C . GLY A 1 1088 ? 140.85900 125.30100 177.01500 1.000 54.67000 1088 GLY L C 1
ATOM 6319 O O . GLY A 1 1088 ? 141.98600 125.55700 177.44700 1.000 54.67000 1088 GLY L O 1
ATOM 6320 N N . VAL A 1 1089 ? 139.74200 125.65200 177.65200 1.000 59.23000 1089 VAL L N 1
ATOM 6321 C CA . VAL A 1 1089 ? 139.75200 126.25900 178.98100 1.000 59.23000 1089 VAL L CA 1
ATOM 6322 C C . VAL A 1 1089 ? 138.89300 125.50100 179.98300 1.000 59.23000 1089 VAL L C 1
ATOM 6323 O O . VAL A 1 1089 ? 139.15500 125.57600 181.19900 1.000 59.23000 1089 VAL L O 1
ATOM 6327 N N . GLN A 1 1090 ? 137.89700 124.73900 179.53500 1.000 59.54000 1090 GLN L N 1
ATOM 6328 C CA . GLN A 1 1090 ? 137.07300 123.89500 180.38500 1.000 59.54000 1090 GLN L CA 1
ATOM 6329 C C . GLN A 1 1090 ? 136.78900 122.60300 179.63400 1.000 59.54000 1090 GLN L C 1
ATOM 6330 O O . GLN A 1 1090 ? 136.90800 122.53900 178.40900 1.000 59.54000 1090 GLN L O 1
ATOM 6336 N N . GLU A 1 1091 ? 136.40700 121.56900 180.37600 1.000 57.42000 1091 GLU L N 1
ATOM 6337 C CA . GLU A 1 1091 ? 136.15400 120.25600 179.79400 1.000 57.42000 1091 GLU L CA 1
ATOM 6338 C C . GLU A 1 1091 ? 134.72200 120.18000 179.27100 1.000 57.42000 1091 GLU L C 1
ATOM 6339 O O . GLU A 1 1091 ? 133.76800 120.35000 180.03600 1.000 57.42000 1091 GLU L O 1
ATOM 6345 N N . ILE A 1 1092 ? 134.57800 119.92500 177.97100 1.000 54.53000 1092 ILE L N 1
ATOM 6346 C CA . ILE A 1 1092 ? 133.27900 119.76100 177.32100 1.000 54.53000 1092 ILE L CA 1
ATOM 6347 C C . ILE A 1 1092 ? 133.05300 118.28200 177.03900 1.000 54.53000 1092 ILE L C 1
ATOM 6348 O O . ILE A 1 1092 ? 133.90400 117.62500 176.42900 1.000 54.53000 1092 ILE L O 1
ATOM 6353 N N . MET A 1 1093 ? 131.91500 117.75300 177.48300 1.000 58.35000 1093 MET L N 1
ATOM 6354 C CA . MET A 1 1093 ? 131.58900 116.34800 177.27300 1.000 58.35000 1093 MET L CA 1
ATOM 6355 C C . MET A 1 1093 ? 130.84800 116.14300 175.95500 1.000 58.35000 1093 MET L C 1
ATOM 6356 O O . MET A 1 1093 ? 130.15600 117.03500 175.46000 1.000 58.35000 1093 MET L O 1
ATOM 6361 N N . GLY A 1 1094 ? 131.00300 114.94800 175.39200 1.000 56.30000 1094 GLY L N 1
ATOM 6362 C CA . GLY A 1 1094 ? 130.53300 114.64500 174.05400 1.000 56.30000 1094 GLY L CA 1
ATOM 6363 C C . GLY A 1 1094 ? 129.13000 114.09100 173.88100 1.000 56.30000 1094 GLY L C 1
ATOM 6364 O O . GLY A 1 1094 ? 128.53700 114.24600 172.80900 1.000 56.30000 1094 GLY L O 1
ATOM 6365 N N . GLU A 1 1095 ? 128.58800 113.43100 174.90600 1.000 57.03000 1095 GLU L N 1
ATOM 6366 C CA . GLU A 1 1095 ? 127.33700 112.69200 174.75600 1.000 57.03000 1095 GLU L CA 1
ATOM 6367 C C . GLU A 1 1095 ? 126.07400 113.53600 174.91500 1.000 57.03000 1095 GLU L C 1
ATOM 6368 O O . GLU A 1 1095 ? 124.99800 113.08600 174.50800 1.000 57.03000 1095 GLU L O 1
ATOM 6374 N N . THR A 1 1096 ? 126.16100 114.73200 175.49400 1.000 53.01000 1096 THR L N 1
ATOM 6375 C CA . THR A 1 1096 ? 125.01000 115.62200 175.63000 1.000 53.01000 1096 THR L CA 1
ATOM 6376 C C . THR A 1 1096 ? 125.18500 116.91200 174.83900 1.000 53.01000 1096 THR L C 1
ATOM 6377 O O . THR A 1 1096 ? 124.48600 117.89500 175.09300 1.000 53.01000 1096 THR L O 1
ATOM 6381 N N . LEU A 1 1097 ? 126.12600 116.92600 173.89900 1.000 48.19000 1097 LEU L N 1
ATOM 6382 C CA . LEU A 1 1097 ? 126.46200 118.13500 173.15400 1.000 48.19000 1097 LEU L CA 1
ATOM 6383 C C . LEU A 1 1097 ? 125.36800 118.59800 172.18700 1.000 48.19000 1097 LEU L C 1
ATOM 6384 O O . LEU A 1 1097 ? 125.15100 119.80500 172.04600 1.000 48.19000 1097 LEU L O 1
ATOM 6389 N N . TYR A 1 1098 ? 124.65600 117.68400 171.51900 1.000 45.81000 1098 TYR L N 1
ATOM 6390 C CA . TYR A 1 1098 ? 123.79000 118.07300 170.40600 1.000 45.81000 1098 TYR L CA 1
ATOM 6391 C C . TYR A 1 1098 ? 122.37200 117.51800 170.49500 1.000 45.81000 1098 TYR L C 1
ATOM 6392 O O . TYR A 1 1098 ? 122.14700 116.43200 171.03200 1.000 45.81000 1098 TYR L O 1
ATOM 6401 N N . GLN A 1 1099 ? 121.41200 118.28700 169.95600 1.000 49.98000 1099 GLN L N 1
ATOM 6402 C CA . GLN A 1 1099 ? 120.01600 117.86400 169.85200 1.000 49.98000 1099 GLN L CA 1
ATOM 6403 C C . GLN A 1 1099 ? 119.61500 117.61700 168.40200 1.000 49.98000 1099 GLN L C 1
ATOM 6404 O O . GLN A 1 1099 ? 119.58500 118.55400 167.59800 1.000 49.98000 1099 GLN L O 1
ATOM 6410 N N . GLU A 1 1100 ? 119.31400 116.36400 168.07100 1.000 53.45000 1100 GLU L N 1
ATOM 6411 C CA . GLU A 1 1100 ? 118.67100 115.94400 166.82400 1.000 53.45000 1100 GLU L CA 1
ATOM 6412 C C . GLU A 1 1100 ? 119.38700 116.30900 165.52800 1.000 53.45000 1100 GLU L C 1
ATOM 6413 O O . GLU A 1 1100 ? 119.37200 115.52900 164.57200 1.000 53.45000 1100 GLU L O 1
ATOM 6419 N N . GLY A 1 1101 ? 119.99200 117.49200 165.46600 1.000 46.74000 1101 GLY L N 1
ATOM 6420 C CA . GLY A 1 1101 ? 120.58400 117.95100 164.22400 1.000 46.74000 1101 GLY L CA 1
ATOM 6421 C C . GLY A 1 1101 ? 121.64300 119.00400 164.45100 1.000 46.74000 1101 GLY L C 1
ATOM 6422 O O . GLY A 1 1101 ? 121.55900 120.10400 163.90000 1.000 46.74000 1101 GLY L O 1
ATOM 6423 N N . HIS A 1 1102 ? 122.65800 118.66300 165.23800 1.000 45.01000 1102 HIS L N 1
ATOM 6424 C CA . HIS A 1 1102 ? 123.80700 119.53200 165.47700 1.000 45.01000 1102 HIS L CA 1
ATOM 6425 C C . HIS A 1 1102 ? 123.38000 120.91100 165.97100 1.000 45.01000 1102 HIS L C 1
ATOM 6426 O O . HIS A 1 1102 ? 123.97000 121.93600 165.62700 1.000 45.01000 1102 HIS L O 1
ATOM 6433 N N . ARG A 1 1103 ? 122.33800 120.92200 166.79000 1.000 44.39000 1103 ARG L N 1
ATOM 6434 C CA . ARG A 1 1103 ? 121.90700 122.09500 167.52800 1.000 44.39000 1103 ARG L CA 1
ATOM 6435 C C . ARG A 1 1103 ? 122.35600 121.87500 168.96300 1.000 44.39000 1103 ARG L C 1
ATOM 6436 O O . ARG A 1 1103 ? 122.29200 120.75400 169.47000 1.000 44.39000 1103 ARG L O 1
ATOM 6444 N N . LEU A 1 1104 ? 122.80500 122.93600 169.62000 1.000 45.54000 1104 LEU L N 1
ATOM 6445 C CA . LEU A 1 1104 ? 123.45400 122.75700 170.90900 1.000 45.54000 1104 LEU L CA 1
ATOM 6446 C C . LEU A 1 1104 ? 122.45800 122.38700 171.99800 1.000 45.54000 1104 LEU L C 1
ATOM 6447 O O . LEU A 1 1104 ? 121.35300 122.93000 172.06900 1.000 45.54000 1104 LEU L O 1
ATOM 6452 N N . ASN A 1 1105 ? 122.86400 121.44400 172.84900 1.000 49.22000 1105 ASN L N 1
ATOM 6453 C CA . ASN A 1 1105 ? 122.07600 121.02400 174.00200 1.000 49.22000 1105 ASN L CA 1
ATOM 6454 C C . ASN A 1 1105 ? 122.73900 121.49800 175.29000 1.000 49.22000 1105 ASN L C 1
ATOM 6455 O O . ASN A 1 1105 ? 122.24800 122.42800 175.93200 1.000 49.22000 1105 ASN L O 1
ATOM 6460 N N . TRP A 1 1106 ? 123.85200 120.88100 175.67900 1.000 52.35000 1106 TRP L N 1
ATOM 6461 C CA . TRP A 1 1106 ? 124.63000 121.27100 176.84500 1.000 52.35000 1106 TRP L CA 1
ATOM 6462 C C . TRP A 1 1106 ? 126.03500 121.63700 176.39400 1.000 52.35000 1106 TRP L C 1
ATOM 6463 O O . TRP A 1 1106 ? 126.68200 120.85900 175.68800 1.000 52.35000 1106 TRP L O 1
ATOM 6474 N N . VAL A 1 1107 ? 126.51100 122.80700 176.80800 1.000 52.09000 1107 VAL L N 1
ATOM 6475 C CA . VAL A 1 1107 ? 127.90800 123.19800 176.64100 1.000 52.09000 1107 VAL L CA 1
ATOM 6476 C C . VAL A 1 1107 ? 128.39200 123.62500 178.01700 1.000 52.09000 1107 VAL L C 1
ATOM 6477 O O . VAL A 1 1107 ? 128.08700 124.73200 178.47300 1.000 52.09000 1107 VAL L O 1
ATOM 6481 N N . GLY A 1 1108 ? 129.16300 122.77000 178.66900 1.000 54.68000 1108 GLY L N 1
ATOM 6482 C CA . GLY A 1 1108 ? 129.46500 122.98700 180.07100 1.000 54.68000 1108 GLY L CA 1
ATOM 6483 C C . GLY A 1 1108 ? 128.20000 123.03400 180.90600 1.000 54.68000 1108 GLY L C 1
ATOM 6484 O O . GLY A 1 1108 ? 127.38700 122.10300 180.90100 1.000 54.68000 1108 GLY L O 1
ATOM 6485 N N . SER A 1 1109 ? 128.03100 124.12300 181.65100 1.000 58.68000 1109 SER L N 1
ATOM 6486 C CA . SER A 1 1109 ? 126.84700 124.35000 182.46500 1.000 58.68000 1109 SER L CA 1
ATOM 6487 C C . SER A 1 1109 ? 125.78900 125.20500 181.77700 1.000 58.68000 1109 SER L C 1
ATOM 6488 O O . SER A 1 1109 ? 124.80100 125.57400 182.41600 1.000 58.68000 1109 SER L O 1
ATOM 6491 N N . HIS A 1 1110 ? 125.96700 125.53000 180.50000 1.000 55.79000 1110 HIS L N 1
ATOM 6492 C CA . HIS A 1 1110 ? 124.95700 126.25700 179.74100 1.000 55.79000 1110 HIS L CA 1
ATOM 6493 C C . HIS A 1 1110 ? 124.05400 125.31000 178.96200 1.000 55.79000 1110 HIS L C 1
ATOM 6494 O O . HIS A 1 1110 ? 124.53400 124.37500 178.31600 1.000 55.79000 1110 HIS L O 1
ATOM 6501 N N . ARG A 1 1111 ? 122.74700 125.54900 179.04500 1.000 54.90000 1111 ARG L N 1
ATOM 6502 C CA . ARG A 1 1111 ? 121.74500 124.86600 178.24000 1.000 54.90000 1111 ARG L CA 1
ATOM 6503 C C . ARG A 1 1111 ? 121.10700 125.85400 177.27100 1.000 54.90000 1111 ARG L C 1
ATOM 6504 O O . ARG A 1 1111 ? 120.77900 126.98200 177.65000 1.000 54.90000 1111 ARG L O 1
ATOM 6512 N N . PHE A 1 1112 ? 120.92800 125.43000 176.02300 1.000 49.50000 1112 PHE L N 1
ATOM 6513 C CA . PHE A 1 1112 ? 120.45300 126.29900 174.95500 1.000 49.50000 1112 PHE L CA 1
ATOM 6514 C C . PHE A 1 1112 ? 119.04700 125.91500 174.51500 1.000 49.50000 1112 PHE L C 1
ATOM 6515 O O . PHE A 1 1112 ? 118.72800 124.73000 174.38800 1.000 49.50000 1112 PHE L O 1
ATOM 6523 N N . VAL A 1 1113 ? 118.21600 126.92700 174.27900 1.000 46.69000 1113 VAL L N 1
ATOM 6524 C CA . VAL A 1 1113 ? 116.87700 126.76300 173.72300 1.000 46.69000 1113 VAL L CA 1
ATOM 6525 C C . VAL A 1 1113 ? 116.85300 127.37100 172.32800 1.000 46.69000 1113 VAL L C 1
ATOM 6526 O O . VAL A 1 1113 ? 117.37200 128.47200 172.11400 1.000 46.69000 1113 VAL L O 1
ATOM 6530 N N . TYR A 1 1114 ? 116.24300 126.66100 171.38200 1.000 43.80000 1114 TYR L N 1
ATOM 6531 C CA . TYR A 1 1114 ? 116.15400 127.09700 169.99600 1.000 43.80000 1114 TYR L CA 1
ATOM 6532 C C . TYR A 1 1114 ? 114.72100 127.42100 169.59300 1.000 43.80000 1114 TYR L C 1
ATOM 6533 O O . TYR A 1 1114 ? 113.75900 126.84900 170.10900 1.000 43.80000 1114 TYR L O 1
ATOM 6542 N N . ASP A 1 1115 ? 114.60700 128.35800 168.65800 1.000 47.79000 1115 ASP L N 1
ATOM 6543 C CA . ASP A 1 1115 ? 113.35900 128.83900 168.09000 1.000 47.79000 1115 ASP L CA 1
ATOM 6544 C C . ASP A 1 1115 ? 112.79600 127.85800 167.06200 1.000 47.79000 1115 ASP L C 1
ATOM 6545 O O . ASP A 1 1115 ? 113.50300 127.00600 166.52000 1.000 47.79000 1115 ASP L O 1
ATOM 6550 N N . ARG A 1 1116 ? 111.49100 127.98800 166.80900 1.000 48.85000 1116 ARG L N 1
ATOM 6551 C CA . ARG A 1 1116 ? 110.83300 127.20300 165.76500 1.000 48.85000 1116 ARG L CA 1
ATOM 6552 C C . ARG A 1 1116 ? 111.48100 127.39400 164.40000 1.000 48.85000 1116 ARG L C 1
ATOM 6553 O O . ARG A 1 1116 ? 111.42000 126.49300 163.55700 1.000 48.85000 1116 ARG L O 1
ATOM 6561 N N . ALA A 1 1117 ? 112.08400 128.55600 164.15400 1.000 43.49000 1117 ALA L N 1
ATOM 6562 C CA . ALA A 1 1117 ? 112.79100 128.82900 162.91200 1.000 43.49000 1117 ALA L CA 1
ATOM 6563 C C . ALA A 1 1117 ? 114.27700 128.49800 162.99300 1.000 43.49000 1117 ALA L C 1
ATOM 6564 O O . ALA A 1 1117 ? 115.04900 128.94400 162.13900 1.000 43.49000 1117 ALA L O 1
ATOM 6566 N N . GLY A 1 1118 ? 114.69200 127.72900 163.99500 1.000 40.97000 1118 GLY L N 1
ATOM 6567 C CA . GLY A 1 1118 ? 116.05500 127.25400 164.09200 1.000 40.97000 1118 GLY L CA 1
ATOM 6568 C C . GLY A 1 1118 ? 117.07600 128.26800 164.54600 1.000 40.97000 1118 GLY L C 1
ATOM 6569 O O . GLY A 1 1118 ? 118.27500 127.99500 164.44600 1.000 40.97000 1118 GLY L O 1
ATOM 6570 N N . ARG A 1 1119 ? 116.64800 129.42600 165.02900 1.000 42.66000 1119 ARG L N 1
ATOM 6571 C CA . ARG A 1 1119 ? 117.54700 130.36000 165.68800 1.000 42.66000 1119 ARG L CA 1
ATOM 6572 C C . ARG A 1 1119 ? 117.70700 130.00400 167.16200 1.000 42.66000 1119 ARG L C 1
ATOM 6573 O O . ARG A 1 1119 ? 116.81600 129.42100 167.78000 1.000 42.66000 1119 ARG L O 1
ATOM 6581 N N . MET A 1 1120 ? 118.85300 130.37100 167.72800 1.000 45.17000 1120 MET L N 1
ATOM 6582 C CA . MET A 1 1120 ? 119.04200 130.26600 169.16900 1.000 45.17000 1120 MET L CA 1
ATOM 6583 C C . MET A 1 1120 ? 118.23800 131.35000 169.87500 1.000 45.17000 1120 MET L C 1
ATOM 6584 O O . MET A 1 1120 ? 118.40500 132.53800 169.58800 1.000 45.17000 1120 MET L O 1
ATOM 6589 N N . GLN A 1 1121 ? 117.36900 130.94500 170.79800 1.000 48.60000 1121 GLN L N 1
ATOM 6590 C CA . GLN A 1 1121 ? 116.47700 131.87000 171.48400 1.000 48.60000 1121 GLN L CA 1
ATOM 6591 C C . GLN A 1 1121 ? 116.92000 132.23200 172.89600 1.000 48.60000 1121 GLN L C 1
ATOM 6592 O O . GLN A 1 1121 ? 116.85000 133.40500 173.27100 1.000 48.60000 1121 GLN L O 1
ATOM 6598 N N . GLU A 1 1122 ? 117.37400 131.26700 173.69600 1.000 53.07000 1122 GLU L N 1
ATOM 6599 C CA . GLU A 1 1122 ? 117.84000 131.55100 175.04800 1.000 53.07000 1122 GLU L CA 1
ATOM 6600 C C . GLU A 1 1122 ? 119.11900 130.78200 175.33700 1.000 53.07000 1122 GLU L C 1
ATOM 6601 O O . GLU A 1 1122 ? 119.41900 129.77300 174.69700 1.000 53.07000 1122 GLU L O 1
ATOM 6607 N N . LYS A 1 1123 ? 119.87700 131.27900 176.31400 1.000 54.50000 1123 LYS L N 1
ATOM 6608 C CA . LYS A 1 1123 ? 120.94900 130.52800 176.95800 1.000 54.50000 1123 LYS L CA 1
ATOM 6609 C C . LYS A 1 1123 ? 120.74400 130.53900 178.46600 1.000 54.50000 1123 LYS L C 1
ATOM 6610 O O . LYS A 1 1123 ? 120.49700 131.59800 179.04900 1.000 54.50000 1123 LYS L O 1
ATOM 6616 N N . GLN A 1 1124 ? 120.85300 129.37000 179.10000 1.000 59.35000 1124 GLN L N 1
ATOM 6617 C CA . GLN A 1 1124 ? 120.52700 129.20700 180.51600 1.000 59.35000 1124 GLN L CA 1
ATOM 6618 C C . GLN A 1 1124 ? 121.71000 128.62400 181.27600 1.000 59.35000 1124 GLN L C 1
ATOM 6619 O O . GLN A 1 1124 ? 122.17900 127.52700 180.95800 1.000 59.35000 1124 GLN L O 1
ATOM 6625 N N . PHE A 1 1125 ? 122.18000 129.35700 182.28500 1.000 67.36000 1125 PHE L N 1
ATOM 6626 C CA . PHE A 1 1125 ? 123.24700 128.90200 183.17900 1.000 67.36000 1125 PHE L CA 1
ATOM 6627 C C . PHE A 1 1125 ? 122.65000 128.13300 184.36100 1.000 67.36000 1125 PHE L C 1
ATOM 6628 O O . PHE A 1 1125 ? 122.58000 128.61700 185.49100 1.000 67.36000 1125 PHE L O 1
ATOM 6636 N N . LEU A 1 1126 ? 122.21200 126.90700 184.08400 1.000 71.57000 1126 LEU L N 1
ATOM 6637 C CA . LEU A 1 1126 ? 121.58500 126.07600 185.11400 1.000 71.57000 1126 LEU L CA 1
ATOM 6638 C C . LEU A 1 1126 ? 122.66700 125.46700 186.00000 1.000 71.57000 1126 LEU L C 1
ATOM 6639 O O . LEU A 1 1126 ? 123.23000 124.41300 185.70100 1.000 71.57000 1126 LEU L O 1
ATOM 6644 N N . ALA A 1 1127 ? 122.96600 126.14600 187.10700 1.000 84.48000 1127 ALA L N 1
ATOM 6645 C CA . ALA A 1 1127 ? 124.04400 125.73300 187.99600 1.000 84.48000 1127 ALA L CA 1
ATOM 6646 C C . ALA A 1 1127 ? 123.57100 124.89700 189.17700 1.000 84.48000 1127 ALA L C 1
ATOM 6647 O O . ALA A 1 1127 ? 124.36000 124.11400 189.71500 1.000 84.48000 1127 ALA L O 1
ATOM 6649 N N . GLU A 1 1128 ? 122.32300 125.10000 189.61600 1.000 93.12000 1128 GLU L N 1
ATOM 6650 C CA . GLU A 1 1128 ? 121.66100 124.38000 190.70700 1.000 93.12000 1128 GLU L CA 1
ATOM 6651 C C . GLU A 1 1128 ? 122.06800 124.93900 192.06700 1.000 93.12000 1128 GLU L C 1
ATOM 6652 O O . GLU A 1 1128 ? 121.42600 124.65100 193.08200 1.000 93.12000 1128 GLU L O 1
ATOM 6658 N N . GLY A 1 1129 ? 123.12900 125.74100 192.09700 1.000 94.11000 1129 GLY L N 1
ATOM 6659 C CA . GLY A 1 1129 ? 123.53700 126.42900 193.30600 1.000 94.11000 1129 GLY L CA 1
ATOM 6660 C C . GLY A 1 1129 ? 123.12500 127.88300 193.24800 1.000 94.11000 1129 GLY L C 1
ATOM 6661 O O . GLY A 1 1129 ? 122.74400 128.48100 194.25900 1.000 94.11000 1129 GLY L O 1
ATOM 6662 N N . CYS A 1 1130 ? 123.20200 128.45700 192.05400 1.000 92.91000 1130 CYS L N 1
ATOM 6663 C CA . CYS A 1 1130 ? 122.77400 129.82000 191.79000 1.000 92.91000 1130 CYS L CA 1
ATOM 6664 C C . CYS A 1 1130 ? 121.34600 129.82000 191.25300 1.000 92.91000 1130 CYS L C 1
ATOM 6665 O O . CYS A 1 1130 ? 120.76200 128.77500 190.96200 1.000 92.91000 1130 CYS L O 1
ATOM 6668 N N . ARG A 1 1131 ? 120.78200 131.01700 191.13300 1.000 86.25000 1131 ARG L N 1
ATOM 6669 C CA . ARG A 1 1131 ? 119.45300 131.17600 190.56800 1.000 86.25000 1131 ARG L CA 1
ATOM 6670 C C . ARG A 1 1131 ? 119.54700 131.28900 189.04800 1.000 86.25000 1131 ARG L C 1
ATOM 6671 O O . ARG A 1 1131 ? 120.62400 131.19200 188.45400 1.000 86.25000 1131 ARG L O 1
ATOM 6679 N N . LEU A 1 1132 ? 118.40000 131.48600 188.40700 1.000 78.87000 1132 LEU L N 1
ATOM 6680 C CA . LEU A 1 1132 ? 118.34000 131.46100 186.95300 1.000 78.87000 1132 LEU L CA 1
ATOM 6681 C C . LEU A 1 1132 ? 119.08300 132.65000 186.35800 1.000 78.87000 1132 LEU L C 1
ATOM 6682 O O . LEU A 1 1132 ? 118.87900 133.79500 186.77000 1.000 78.87000 1132 LEU L O 1
ATOM 6687 N N . ALA A 1 1133 ? 119.94700 132.37400 185.38400 1.000 69.27000 1133 ALA L N 1
ATOM 6688 C CA . ALA A 1 1133 ? 120.56700 133.39600 184.55100 1.000 69.27000 1133 ALA L CA 1
ATOM 6689 C C . ALA A 1 1133 ? 120.16700 133.13300 183.10700 1.000 69.27000 1133 ALA L C 1
ATOM 6690 O O . ALA A 1 1133 ? 120.46600 132.06400 182.56600 1.000 69.27000 1133 ALA L O 1
ATOM 6692 N N . LEU A 1 1134 ? 119.49400 134.09800 182.48700 1.000 61.63000 1134 LEU L N 1
ATOM 6693 C CA . LEU A 1 1134 ? 118.95000 133.93000 181.14600 1.000 61.63000 1134 LEU L CA 1
ATOM 6694 C C . LEU A 1 1134 ? 119.46300 135.01500 180.21400 1.000 61.63000 1134 LEU L C 1
ATOM 6695 O O . LEU A 1 1134 ? 119.37800 136.20300 180.53700 1.000 61.63000 1134 LEU L O 1
ATOM 6700 N N . THR A 1 1135 ? 119.98400 134.61200 179.05900 1.000 53.97000 1135 THR L N 1
ATOM 6701 C CA . THR A 1 1135 ? 120.35500 135.53800 177.99600 1.000 53.97000 1135 THR L CA 1
ATOM 6702 C C . THR A 1 1135 ? 119.31600 135.40100 176.89300 1.000 53.97000 1135 THR L C 1
ATOM 6703 O O . THR A 1 1135 ? 119.09100 134.29700 176.38900 1.000 53.97000 1135 THR L O 1
ATOM 6707 N N . LYS A 1 1136 ? 118.68600 136.51000 176.51500 1.000 48.70000 1136 LYS L N 1
ATOM 6708 C CA . LYS A 1 1136 ? 117.60100 136.49000 175.54100 1.000 48.70000 1136 LYS L CA 1
ATOM 6709 C C . LYS A 1 1136 ? 117.99300 137.20200 174.25300 1.000 48.70000 1136 LYS L C 1
ATOM 6710 O O . LYS A 1 1136 ? 118.63700 138.25300 174.28400 1.000 48.70000 1136 LYS L O 1
ATOM 6716 N N . TYR A 1 1137 ? 117.60300 136.61500 173.12200 1.000 44.95000 1137 TYR L N 1
ATOM 6717 C CA . TYR A 1 1137 ? 117.80100 137.18900 171.79800 1.000 44.95000 1137 TYR L CA 1
ATOM 6718 C C . TYR A 1 1137 ? 116.45300 137.47600 171.14200 1.000 44.95000 1137 TYR L C 1
ATOM 6719 O O . TYR A 1 1137 ? 115.50900 136.69700 171.29700 1.000 44.95000 1137 TYR L O 1
ATOM 6728 N N . ARG A 1 1138 ? 116.35800 138.58400 170.40300 1.000 45.27000 1138 ARG L N 1
ATOM 6729 C CA . ARG A 1 1138 ? 115.10200 139.02300 169.78000 1.000 45.27000 1138 ARG L CA 1
ATOM 6730 C C . ARG A 1 1138 ? 115.31200 139.19000 168.27700 1.000 45.27000 1138 ARG L C 1
ATOM 6731 O O . ARG A 1 1138 ? 115.54200 140.29900 167.79600 1.000 45.27000 1138 ARG L O 1
ATOM 6739 N N . TRP A 1 1139 ? 115.15900 138.10300 167.53100 1.000 40.30000 1139 TRP L N 1
ATOM 6740 C CA . TRP A 1 1139 ? 115.34600 138.13000 166.08500 1.000 40.30000 1139 TRP L CA 1
ATOM 6741 C C . TRP A 1 1139 ? 114.17700 138.78700 165.35700 1.000 40.30000 1139 TRP L C 1
ATOM 6742 O O . TRP A 1 1139 ? 113.02000 138.66200 165.76700 1.000 40.30000 1139 TRP L O 1
ATOM 6753 N N . ASN A 1 1140 ? 114.48300 139.49500 164.27200 1.000 43.92000 1140 ASN L N 1
ATOM 6754 C CA . ASN A 1 1140 ? 113.47000 139.98400 163.34800 1.000 43.92000 1140 ASN L CA 1
ATOM 6755 C C . ASN A 1 1140 ? 113.36600 138.97300 162.20000 1.000 43.92000 1140 ASN L C 1
ATOM 6756 O O . ASN A 1 1140 ? 113.77100 137.81500 162.34200 1.000 43.92000 1140 ASN L O 1
ATOM 6761 N N . SER A 1 1141 ? 112.82900 139.39400 161.05700 1.000 48.61000 1141 SER L N 1
ATOM 6762 C CA . SER A 1 1141 ? 112.57900 138.46300 159.96800 1.000 48.61000 1141 SER L CA 1
ATOM 6763 C C . SER A 1 1141 ? 113.30800 138.77900 158.67400 1.000 48.61000 1141 SER L C 1
ATOM 6764 O O . SER A 1 1141 ? 113.47900 137.86700 157.85800 1.000 48.61000 1141 SER L O 1
ATOM 6767 N N . GLN A 1 1142 ? 113.73100 140.02600 158.45000 1.000 52.68000 1142 GLN L N 1
ATOM 6768 C CA . GLN A 1 1142 ? 114.23000 140.39600 157.12800 1.000 52.68000 1142 GLN L CA 1
ATOM 6769 C C . GLN A 1 1142 ? 115.51000 139.65000 156.79400 1.000 52.68000 1142 GLN L C 1
ATOM 6770 O O . GLN A 1 1142 ? 115.72700 139.25400 155.64300 1.000 52.68000 1142 GLN L O 1
ATOM 6776 N N . ASN A 1 1143 ? 116.37200 139.46200 157.78700 1.000 48.69000 1143 ASN L N 1
ATOM 6777 C CA . ASN A 1 1143 ? 117.67000 138.84800 157.54000 1.000 48.69000 1143 ASN L CA 1
ATOM 6778 C C . ASN A 1 1143 ? 118.09400 138.02900 158.75200 1.000 48.69000 1143 ASN L C 1
ATOM 6779 O O . ASN A 1 1143 ? 119.29100 137.76200 158.91400 1.000 48.69000 1143 ASN L O 1
ATOM 6784 N N . GLN A 1 1144 ? 117.15100 137.62400 159.60300 1.000 44.61000 1144 GLN L N 1
ATOM 6785 C CA . GLN A 1 1144 ? 117.48500 136.91500 160.82900 1.000 44.61000 1144 GLN L CA 1
ATOM 6786 C C . GLN A 1 1144 ? 118.51900 137.72100 161.59900 1.000 44.61000 1144 GLN L C 1
ATOM 6787 O O . GLN A 1 1144 ? 119.47600 137.18900 162.16100 1.000 44.61000 1144 GLN L O 1
ATOM 6793 N N . LEU A 1 1145 ? 118.31600 139.03200 161.59900 1.000 41.70000 1145 LEU L N 1
ATOM 6794 C CA . LEU A 1 1145 ? 119.19000 139.95800 162.29000 1.000 41.70000 1145 LEU L CA 1
ATOM 6795 C C . LEU A 1 1145 ? 118.91600 139.87800 163.78100 1.000 41.70000 1145 LEU L C 1
ATOM 6796 O O . LEU A 1 1145 ? 117.77200 139.69000 164.20000 1.000 41.70000 1145 LEU L O 1
ATOM 6801 N N . THR A 1 1146 ? 119.97100 140.01500 164.58700 1.000 42.07000 1146 THR L N 1
ATOM 6802 C CA . THR A 1 1146 ? 119.82000 139.78900 166.01900 1.000 42.07000 1146 THR L CA 1
ATOM 6803 C C . THR A 1 1146 ? 118.77400 140.71700 166.62100 1.000 42.07000 1146 THR L C 1
ATOM 6804 O O . THR A 1 1146 ? 118.09300 140.33400 167.57600 1.000 42.07000 1146 THR L O 1
ATOM 6808 N N . GLY A 1 1147 ? 118.65200 141.93700 166.11700 1.000 41.88000 1147 GLY L N 1
ATOM 6809 C CA . GLY A 1 1147 ? 117.56300 142.78600 166.60000 1.000 41.88000 1147 GLY L CA 1
ATOM 6810 C C . GLY A 1 1147 ? 117.76600 143.41100 167.94700 1.000 41.88000 1147 GLY L C 1
ATOM 6811 O O . GLY A 1 1147 ? 117.65400 144.63000 168.09100 1.000 41.88000 1147 GLY L O 1
ATOM 6812 N N . LEU A 1 1148 ? 118.07800 142.60000 168.95100 1.000 44.28000 1148 LEU L N 1
ATOM 6813 C CA . LEU A 1 1148 ? 118.16200 143.02100 170.34000 1.000 44.28000 1148 LEU L CA 1
ATOM 6814 C C . LEU A 1 1148 ? 118.77000 141.87300 171.12400 1.000 44.28000 1148 LEU L C 1
ATOM 6815 O O . LEU A 1 1148 ? 118.81200 140.73400 170.65400 1.000 44.28000 1148 LEU L O 1
ATOM 6820 N N . ILE A 1 1149 ? 119.24100 142.18300 172.32500 1.000 46.03000 1149 ILE L N 1
ATOM 6821 C CA . ILE A 1 1149 ? 119.71100 141.16100 173.25000 1.000 46.03000 1149 ILE L CA 1
ATOM 6822 C C . ILE A 1 1149 ? 119.39500 141.62300 174.66300 1.000 46.03000 1149 ILE L C 1
ATOM 6823 O O . ILE A 1 1149 ? 119.53100 142.80600 174.98500 1.000 46.03000 1149 ILE L O 1
ATOM 6828 N N . THR A 1 1150 ? 118.95700 140.69500 175.50700 1.000 50.1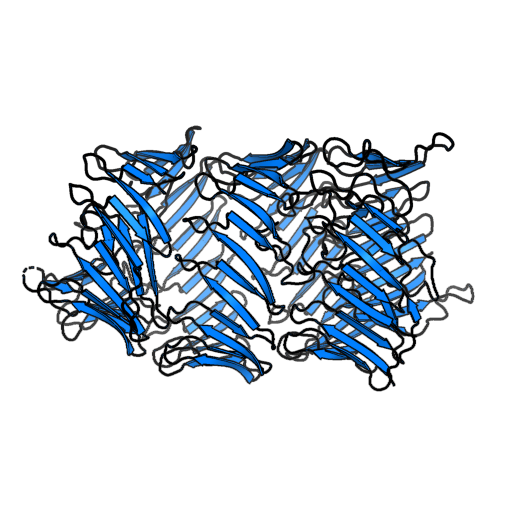0000 1150 THR L N 1
ATOM 6829 C CA . THR A 1 1150 ? 118.88000 140.95500 176.93800 1.000 50.10000 1150 THR L CA 1
ATOM 6830 C C . THR A 1 1150 ? 119.82100 140.00400 177.66000 1.000 50.10000 1150 THR L C 1
ATOM 6831 O O . THR A 1 1150 ? 119.61200 138.78000 177.61700 1.000 50.10000 1150 THR L O 1
ATOM 6835 N N . PRO A 1 1151 ? 120.84800 140.50300 178.31600 1.000 54.56000 1151 PRO L N 1
ATOM 6836 C CA . PRO A 1 1151 ? 121.62900 139.67800 179.23300 1.000 54.56000 1151 PRO L CA 1
ATOM 6837 C C . PRO A 1 1151 ? 120.99300 139.64700 180.60800 1.000 54.56000 1151 PRO L C 1
ATOM 6838 O O . PRO A 1 1151 ? 119.82200 139.99900 180.78200 1.000 54.56000 1151 PRO L O 1
ATOM 6842 N N . ASP A 1 1152 ? 121.77400 139.23400 181.59400 1.000 57.41000 1152 ASP L N 1
ATOM 6843 C CA . ASP A 1 1152 ? 121.36000 139.25000 182.98900 1.000 57.41000 1152 ASP L CA 1
ATOM 6844 C C . ASP A 1 1152 ? 121.24700 140.68000 183.50700 1.000 57.41000 1152 ASP L C 1
ATOM 6845 O O . ASP A 1 1152 ? 121.96000 141.06600 184.43800 1.000 57.41000 1152 ASP L O 1
ATOM 6850 N N . GLY A 1 1153 ? 120.35100 141.47200 182.91200 1.000 56.31000 1153 GLY L N 1
ATOM 6851 C CA . GLY A 1 1153 ? 120.19200 142.85800 183.30700 1.000 56.31000 1153 GLY L CA 1
ATOM 6852 C C . GLY A 1 1153 ? 119.80300 143.82000 182.19900 1.000 56.31000 1153 GLY L C 1
ATOM 6853 O O . GLY A 1 1153 ? 118.61400 143.99500 181.91900 1.000 56.31000 1153 GLY L O 1
ATOM 6854 N N . ILE A 1 1154 ? 120.78500 144.45500 181.57500 1.000 53.75000 1154 ILE L N 1
ATOM 6855 C CA . ILE A 1 1154 ? 120.59400 145.70600 180.84000 1.000 53.75000 1154 ILE L CA 1
ATOM 6856 C C . ILE A 1 1154 ? 120.48500 145.41500 179.34500 1.000 53.75000 1154 ILE L C 1
ATOM 6857 O O . ILE A 1 1154 ? 121.36900 144.75300 178.79100 1.000 53.75000 1154 ILE L O 1
ATOM 6862 N N . PRO A 1 1155 ? 119.44000 145.88500 178.67000 1.000 50.39000 1155 PRO L N 1
ATOM 6863 C CA . PRO A 1 1155 ? 119.22500 145.53300 177.26000 1.000 50.39000 1155 PRO L CA 1
ATOM 6864 C C . PRO A 1 1155 ? 120.10300 146.31100 176.28400 1.000 50.39000 1155 PRO L C 1
ATOM 6865 O O . PRO A 1 1155 ? 120.61900 147.38900 176.57900 1.000 50.39000 1155 PRO L O 1
ATOM 6869 N N . TRP A 1 1156 ? 120.25500 145.72900 175.09000 1.000 48.34000 1156 TRP L N 1
ATOM 6870 C CA . TRP A 1 1156 ? 121.06000 146.27900 174.00500 1.000 48.34000 1156 TRP L CA 1
ATOM 6871 C C . TRP A 1 1156 ? 120.29900 146.12500 172.69500 1.000 48.34000 1156 TRP L C 1
ATOM 6872 O O . TRP A 1 1156 ? 119.59200 145.13700 172.49300 1.000 48.34000 1156 TRP L O 1
ATOM 6883 N N . GLU A 1 1157 ? 120.46500 147.09600 171.79200 1.000 47.83000 1157 GLU L N 1
ATOM 6884 C CA . GLU A 1 1157 ? 119.70000 147.15200 170.54900 1.000 47.83000 1157 GLU L CA 1
ATOM 6885 C C . GLU A 1 1157 ? 120.61100 147.45700 169.36800 1.000 47.83000 1157 GLU L C 1
ATOM 6886 O O . GLU A 1 1157 ? 121.53400 148.26800 169.48200 1.000 47.83000 1157 GLU L O 1
ATOM 6892 N N . TYR A 1 1158 ? 120.34300 146.80900 168.23400 1.000 43.42000 1158 TYR L N 1
ATOM 6893 C CA . TYR A 1 1158 ? 121.16100 146.93500 167.03600 1.000 43.42000 1158 TYR L CA 1
ATOM 6894 C C . TYR A 1 1158 ? 120.31400 147.36900 165.84600 1.000 43.42000 1158 TYR L C 1
ATOM 6895 O O . TYR A 1 1158 ? 119.15100 146.97300 165.72600 1.000 43.42000 1158 TYR L O 1
ATOM 6904 N N . ARG A 1 1159 ? 120.90000 148.18600 164.96700 1.000 43.94000 1159 ARG L N 1
ATOM 6905 C CA . ARG A 1 1159 ? 120.25700 148.63400 163.73500 1.000 43.94000 1159 ARG L CA 1
ATOM 6906 C C . ARG A 1 1159 ? 121.15100 148.31100 162.54700 1.000 43.94000 1159 ARG L C 1
ATOM 6907 O O . ARG A 1 1159 ? 122.37800 148.30500 162.66100 1.000 43.94000 1159 ARG L O 1
ATOM 6915 N N . TYR A 1 1160 ? 120.52400 148.04100 161.40400 1.000 40.64000 1160 TYR L N 1
ATOM 6916 C CA . TYR A 1 1160 ? 121.22600 147.57600 160.21700 1.000 40.64000 1160 TYR L CA 1
ATOM 6917 C C . TYR A 1 1160 ? 120.86100 148.42600 159.00700 1.000 40.64000 1160 TYR L C 1
ATOM 6918 O O . TYR A 1 1160 ? 119.80300 149.05500 158.95700 1.000 40.64000 1160 TYR L O 1
ATOM 6927 N N . ASP A 1 1161 ? 121.76200 148.43800 158.02800 1.000 44.55000 1161 ASP L N 1
ATOM 6928 C CA . ASP A 1 1161 ? 121.54800 149.14100 156.76900 1.000 44.55000 1161 ASP L CA 1
ATOM 6929 C C . ASP A 1 1161 ? 120.75400 148.25100 155.81900 1.000 44.55000 1161 ASP L C 1
ATOM 6930 O O . ASP A 1 1161 ? 120.29500 147.16500 156.18200 1.000 44.55000 1161 ASP L O 1
ATOM 6935 N N . ALA A 1 1162 ? 120.58600 148.70100 154.57800 1.000 41.05000 1162 ALA L N 1
ATOM 6936 C CA . ALA A 1 1162 ? 119.75900 147.97800 153.62200 1.000 41.05000 1162 ALA L CA 1
ATOM 6937 C C . ALA A 1 1162 ? 120.52200 146.85700 152.93700 1.000 41.05000 1162 ALA L C 1
ATOM 6938 O O . ALA A 1 1162 ? 119.93800 146.13200 152.12800 1.000 41.05000 1162 ALA L O 1
ATOM 6940 N N . PHE A 1 1163 ? 121.80900 146.71100 153.24300 1.000 41.03000 1163 PHE L N 1
ATOM 6941 C CA . PHE A 1 1163 ? 122.66500 145.68300 152.67500 1.000 41.03000 1163 PHE L CA 1
ATOM 6942 C C . PHE A 1 1163 ? 123.03900 144.62300 153.69700 1.000 41.03000 1163 PHE L C 1
ATOM 6943 O O . PHE A 1 1163 ? 123.74700 143.67200 153.35700 1.000 41.03000 1163 PHE L O 1
ATOM 6951 N N . GLY A 1 1164 ? 122.58100 144.76300 154.93600 1.000 41.19000 1164 GLY L N 1
ATOM 6952 C CA . GLY A 1 1164 ? 122.90900 143.84400 156.00000 1.000 41.19000 1164 GLY L CA 1
ATOM 6953 C C . GLY A 1 1164 ? 124.08700 144.25800 156.85000 1.000 41.19000 1164 GLY L C 1
ATOM 6954 O O . GLY A 1 1164 ? 124.58300 143.44100 157.63200 1.000 41.19000 1164 GLY L O 1
ATOM 6955 N N . ARG A 1 1165 ? 124.54300 145.49700 156.72500 1.000 41.14000 1165 ARG L N 1
ATOM 6956 C CA . ARG A 1 1165 ? 125.73700 145.98700 157.39600 1.000 41.14000 1165 ARG L CA 1
ATOM 6957 C C . ARG A 1 1165 ? 125.31800 146.74400 158.64600 1.000 41.14000 1165 ARG L C 1
ATOM 6958 O O . ARG A 1 1165 ? 124.50700 147.67000 158.56100 1.000 41.14000 1165 ARG L O 1
ATOM 6966 N N . ARG A 1 1166 ? 125.85800 146.35700 159.80000 1.000 40.34000 1166 ARG L N 1
ATOM 6967 C CA . ARG A 1 1166 ? 125.38100 146.95000 161.04200 1.000 40.34000 1166 ARG L CA 1
ATOM 6968 C C . ARG A 1 1166 ? 125.69000 148.43600 161.04500 1.000 40.34000 1166 ARG L C 1
ATOM 6969 O O . ARG A 1 1166 ? 126.80100 148.85200 160.71500 1.000 40.34000 1166 ARG L O 1
ATOM 6977 N N . THR A 1 1167 ? 124.70100 149.23800 161.42100 1.000 41.88000 1167 THR L N 1
ATOM 6978 C CA . THR A 1 1167 ? 124.88500 150.67400 161.55000 1.000 41.88000 1167 THR L CA 1
ATOM 6979 C C . THR A 1 1167 ? 125.10300 151.15000 162.98000 1.000 41.88000 1167 THR L C 1
ATOM 6980 O O . THR A 1 1167 ? 125.93300 152.03300 163.20100 1.000 41.88000 1167 THR L O 1
ATOM 6984 N N . GLU A 1 1168 ? 124.41400 150.57900 163.96800 1.000 45.01000 1168 GLU L N 1
ATOM 6985 C CA . GLU A 1 1168 ? 124.51200 151.07900 165.33300 1.000 45.01000 1168 GLU L CA 1
ATOM 6986 C C . GLU A 1 1168 ? 124.54700 149.94000 166.34000 1.000 45.01000 1168 GLU L C 1
ATOM 6987 O O . GLU A 1 1168 ? 124.27500 148.77900 166.02800 1.000 45.01000 1168 GLU L O 1
ATOM 6993 N N . LYS A 1 1169 ? 124.89500 150.31200 167.56900 1.000 45.30000 1169 LYS L N 1
ATOM 6994 C CA . LYS A 1 1169 ? 124.81800 149.44500 168.74000 1.000 45.30000 1169 LYS L CA 1
ATOM 6995 C C . LYS A 1 1169 ? 124.53100 150.37300 169.90900 1.000 45.30000 1169 LYS L C 1
ATOM 6996 O O . LYS A 1 1169 ? 125.39200 151.17900 170.26700 1.000 45.30000 1169 LYS L O 1
ATOM 7002 N N . ARG A 1 1170 ? 123.34800 150.26900 170.51300 1.000 48.83000 1170 ARG L N 1
ATOM 7003 C CA . ARG A 1 1170 ? 122.96400 151.20000 171.56700 1.000 48.83000 1170 ARG L CA 1
ATOM 7004 C C . ARG A 1 1170 ? 122.53200 150.48500 172.83800 1.000 48.83000 1170 ARG L C 1
ATOM 7005 O O . ARG A 1 1170 ? 121.90900 149.42200 172.78500 1.000 48.83000 1170 ARG L O 1
ATOM 7013 N N . CYS A 1 1171 ? 122.87100 151.07900 173.98200 1.000 53.11000 1171 CYS L N 1
ATOM 7014 C CA . CYS A 1 1171 ? 122.34800 150.67400 175.28400 1.000 53.11000 1171 CYS L CA 1
ATOM 7015 C C . CYS A 1 1171 ? 121.90400 151.93800 176.01200 1.000 53.11000 1171 CYS L C 1
ATOM 7016 O O . CYS A 1 1171 ? 122.74100 152.70800 176.49300 1.000 53.11000 1171 CYS L O 1
ATOM 7019 N N . ILE A 1 1172 ? 120.58900 152.14100 176.10300 1.000 53.72000 1172 ILE L N 1
ATOM 7020 C CA . ILE A 1 1172 ? 120.04600 153.36200 176.69300 1.000 53.72000 1172 ILE L CA 1
ATOM 7021 C C . ILE A 1 1172 ? 120.36100 153.44300 178.18300 1.000 53.72000 1172 ILE L C 1
ATOM 7022 O O . ILE A 1 1172 ? 120.59500 154.53200 178.72000 1.000 53.72000 1172 ILE L O 1
ATOM 7027 N N . GLN A 1 1173 ? 120.37400 152.30100 178.87200 1.000 57.09000 1173 GLN L N 1
ATOM 7028 C CA . GLN A 1 1173 ? 120.54000 152.30300 180.32400 1.000 57.09000 1173 GLN L CA 1
ATOM 7029 C C . GLN A 1 1173 ? 121.85700 152.94200 180.74900 1.000 57.09000 1173 GLN L C 1
ATOM 7030 O O . GLN A 1 1173 ? 121.89200 153.74900 181.68300 1.000 57.09000 1173 GLN L O 1
ATOM 7036 N N . SER A 1 1174 ? 122.95400 152.59300 180.08400 1.000 56.25000 1174 SER L N 1
ATOM 7037 C CA . SER A 1 1174 ? 124.26200 153.12200 180.44300 1.000 56.25000 1174 SER L CA 1
ATOM 7038 C C . SER A 1 1174 ? 124.75100 154.20200 179.49000 1.000 56.25000 1174 SER L C 1
ATOM 7039 O O . SER A 1 1174 ? 125.85100 154.72600 179.68100 1.000 56.25000 1174 SER L O 1
ATOM 7042 N N . GLY A 1 1175 ? 123.96800 154.54300 178.47200 1.000 57.10000 1175 GLY L N 1
ATOM 7043 C CA . GLY A 1 1175 ? 124.31400 155.62900 177.58100 1.000 57.10000 1175 GLY L CA 1
ATOM 7044 C C . GLY A 1 1175 ? 125.31500 155.29600 176.50300 1.000 57.10000 1175 GLY L C 1
ATOM 7045 O O . GLY A 1 1175 ? 125.88500 156.21300 175.90500 1.000 57.10000 1175 GLY L O 1
ATOM 7046 N N . LYS A 1 1176 ? 125.55000 154.01700 176.22700 1.000 52.14000 1176 LYS L N 1
ATOM 7047 C CA . LYS A 1 1176 ? 126.60600 153.61600 175.30900 1.000 52.14000 1176 LYS L CA 1
ATOM 7048 C C . LYS A 1 1176 ? 126.04600 153.49000 173.90000 1.000 52.14000 1176 LYS L C 1
ATOM 7049 O O . LYS A 1 1176 ? 125.03700 152.81500 173.68500 1.000 52.14000 1176 LYS L O 1
ATOM 7055 N N . LEU A 1 1177 ? 126.70000 154.14500 172.94800 1.000 48.98000 1177 LEU L N 1
ATOM 7056 C CA . LEU A 1 1177 ? 126.35400 154.04500 171.54000 1.000 48.98000 1177 LEU L CA 1
ATOM 7057 C C . LEU A 1 1177 ? 127.61800 153.78600 170.73800 1.000 48.98000 1177 LEU L C 1
ATOM 7058 O O . LEU A 1 1177 ? 128.68000 154.32700 171.05300 1.000 48.98000 1177 LEU L O 1
ATOM 7063 N N . THR A 1 1178 ? 127.50400 152.95000 169.71000 1.000 47.46000 1178 THR L N 1
ATOM 7064 C CA . THR A 1 1178 ? 128.57100 152.75600 168.73800 1.000 47.46000 1178 THR L CA 1
ATOM 7065 C C . THR A 1 1178 ? 127.99400 152.83100 167.33500 1.000 47.46000 1178 THR L C 1
ATOM 7066 O O . THR A 1 1178 ? 126.99200 152.17600 167.04000 1.000 47.46000 1178 THR L O 1
ATOM 7070 N N . THR A 1 1179 ? 128.62400 153.62600 166.47700 1.000 46.07000 1179 THR L N 1
ATOM 7071 C CA . THR A 1 1179 ? 128.15800 153.86400 165.11900 1.000 46.07000 1179 THR L CA 1
ATOM 7072 C C . THR A 1 1179 ? 129.26200 153.48500 164.14100 1.000 46.07000 1179 THR L C 1
ATOM 7073 O O . THR A 1 1179 ? 130.44900 153.56800 164.46500 1.000 46.07000 1179 THR L O 1
ATOM 7077 N N . TYR A 1 1180 ? 128.87300 153.06100 162.94200 1.000 42.31000 1180 TYR L N 1
ATOM 7078 C CA . TYR A 1 1180 ? 129.83400 152.58300 161.95900 1.000 42.31000 1180 TYR L CA 1
ATOM 7079 C C . TYR A 1 1180 ? 129.57000 153.20300 160.59500 1.000 42.31000 1180 TYR L C 1
ATOM 7080 O O . TYR A 1 1180 ? 128.41800 153.41400 160.20800 1.000 42.31000 1180 TYR L O 1
ATOM 7089 N N . LEU A 1 1181 ? 130.64800 153.49700 159.87700 1.000 41.39000 1181 LEU L N 1
ATOM 7090 C CA . LEU A 1 1181 ? 130.61200 153.90700 158.48100 1.000 41.39000 1181 LEU L CA 1
ATOM 7091 C C . LEU A 1 1181 ? 131.37700 152.87000 157.67500 1.000 41.39000 1181 LEU L C 1
ATOM 7092 O O . LEU A 1 1181 ? 132.45700 152.44200 158.08400 1.000 41.39000 1181 LEU L O 1
ATOM 7097 N N . TRP A 1 1182 ? 130.83500 152.46300 156.53400 1.000 40.00000 1182 TRP L N 1
ATOM 7098 C CA . TRP A 1 1182 ? 131.40200 151.34500 155.79600 1.000 40.00000 1182 TRP L CA 1
ATOM 7099 C C . TRP A 1 1182 ? 131.88700 151.79300 154.42600 1.000 40.00000 1182 TRP L C 1
ATOM 7100 O O . TRP A 1 1182 ? 131.23100 152.59100 153.75300 1.000 40.00000 1182 TRP L O 1
ATOM 7111 N N . ASP A 1 1183 ? 133.04000 151.26300 154.02100 1.000 44.15000 1183 ASP L N 1
ATOM 7112 C CA . ASP A 1 1183 ? 133.65400 151.55500 152.73400 1.000 44.15000 1183 ASP L CA 1
ATOM 7113 C C . ASP A 1 1183 ? 133.42300 150.44300 151.71700 1.000 44.15000 1183 ASP L C 1
ATOM 7114 O O . ASP A 1 1183 ? 133.71400 150.62600 150.53300 1.000 44.15000 1183 ASP L O 1
ATOM 7119 N N . GLY A 1 1184 ? 132.81400 149.34100 152.13100 1.000 40.20000 1184 GLY L N 1
ATOM 7120 C CA . GLY A 1 1184 ? 132.46400 148.26500 151.22900 1.000 40.20000 1184 GLY L CA 1
ATOM 7121 C C . GLY A 1 1184 ? 132.07400 147.04700 152.03300 1.000 40.20000 1184 GLY L C 1
ATOM 7122 O O . GLY A 1 1184 ? 131.05600 147.05700 152.72900 1.000 40.20000 1184 GLY L O 1
ATOM 7123 N N . ASN A 1 1185 ? 132.87000 145.98900 151.94000 1.000 38.77000 1185 ASN L N 1
ATOM 7124 C CA . ASN A 1 1185 ? 132.73800 144.84400 152.82700 1.000 38.77000 1185 ASN L CA 1
ATOM 7125 C C . ASN A 1 1185 ? 133.55900 144.98600 154.10200 1.000 38.77000 1185 ASN L C 1
ATOM 7126 O O . ASN A 1 1185 ? 133.58700 144.04900 154.90500 1.000 38.77000 1185 ASN L O 1
ATOM 7131 N N . VAL A 1 1186 ? 134.21800 146.12400 154.31200 1.000 37.64000 1186 VAL L N 1
ATOM 7132 C CA . VAL A 1 1186 ? 135.07100 146.31900 155.48700 1.000 37.64000 1186 VAL L CA 1
ATOM 7133 C C . VAL A 1 1186 ? 134.88100 147.72700 156.01700 1.000 37.64000 1186 VAL L C 1
ATOM 7134 O O . VAL A 1 1186 ? 134.56500 148.66300 155.27100 1.000 37.64000 1186 VAL L O 1
ATOM 7138 N N . PRO A 1 1187 ? 135.07600 147.90800 157.32300 1.000 37.68000 1187 PRO L N 1
ATOM 7139 C CA . PRO A 1 1187 ? 134.82800 149.22000 157.93200 1.000 37.68000 1187 PRO L CA 1
ATOM 7140 C C . PRO A 1 1187 ? 135.78300 150.29200 157.43200 1.000 37.68000 1187 PRO L C 1
ATOM 7141 O O . PRO A 1 1187 ? 136.92000 150.01800 157.04700 1.000 37.68000 1187 PRO L O 1
ATOM 7145 N N . ALA A 1 1188 ? 135.29600 151.53100 157.43600 1.000 40.65000 1188 ALA L N 1
ATOM 7146 C CA . ALA A 1 1188 ? 136.11700 152.70700 157.18600 1.000 40.65000 1188 ALA L CA 1
ATOM 7147 C C . ALA A 1 1188 ? 136.31400 153.56300 158.42700 1.000 40.65000 1188 ALA L C 1
ATOM 7148 O O . ALA A 1 1188 ? 137.44800 153.91300 158.76000 1.000 40.65000 1188 ALA L O 1
ATOM 7150 N N . GLU A 1 1189 ? 135.23600 153.91300 159.12300 1.000 46.10000 1189 GLU L N 1
ATOM 7151 C CA . GLU A 1 1189 ? 135.30600 154.68500 160.35500 1.000 46.10000 1189 GLU L CA 1
ATOM 7152 C C . GLU A 1 1189 ? 134.44200 154.02200 161.41600 1.000 46.10000 1189 GLU L C 1
ATOM 7153 O O . GLU A 1 1189 ? 133.36000 153.51500 161.11300 1.000 46.10000 1189 GLU L O 1
ATOM 7159 N N . ILE A 1 1190 ? 134.93100 154.00900 162.65400 1.000 46.32000 1190 ILE L N 1
ATOM 7160 C CA . ILE A 1 1190 ? 134.15400 153.59600 163.81600 1.000 46.32000 1190 ILE L CA 1
ATOM 7161 C C . ILE A 1 1190 ? 134.16800 154.72800 164.83400 1.000 46.32000 1190 ILE L C 1
ATOM 7162 O O . ILE A 1 1190 ? 135.23100 155.28000 165.13600 1.000 46.32000 1190 ILE L O 1
ATOM 7167 N N . ARG A 1 1191 ? 132.99600 155.06600 165.36800 1.000 51.22000 1191 ARG L N 1
ATOM 7168 C CA . ARG A 1 1191 ? 132.86900 156.01100 166.46900 1.000 51.22000 1191 ARG L CA 1
ATOM 7169 C C . ARG A 1 1191 ? 132.20900 155.35600 167.67200 1.000 51.22000 1191 ARG L C 1
ATOM 7170 O O . ARG A 1 1191 ? 131.35700 154.47600 167.53400 1.000 51.22000 1191 ARG L O 1
ATOM 7178 N N . GLU A 1 1192 ? 132.62000 155.80000 168.85700 1.000 56.42000 1192 GLU L N 1
ATOM 7179 C CA . GLU A 1 1192 ? 132.20400 155.21600 170.12300 1.000 56.42000 1192 GLU L CA 1
ATOM 7180 C C . GLU A 1 1192 ? 131.85400 156.33000 171.09700 1.000 56.42000 1192 GLU L C 1
ATOM 7181 O O . GLU A 1 1192 ? 132.65600 157.24500 171.29900 1.000 56.42000 1192 GLU L O 1
ATOM 7187 N N . TYR A 1 1193 ? 130.67000 156.24900 171.70400 1.000 55.97000 1193 TYR L N 1
ATOM 7188 C CA . TYR A 1 1193 ? 130.11600 157.33300 172.50600 1.000 55.97000 1193 TYR L CA 1
ATOM 7189 C C . TYR A 1 1193 ? 129.66500 156.80200 173.85600 1.000 55.97000 1193 TYR L C 1
ATOM 7190 O O . TYR A 1 1193 ? 129.27000 155.64200 173.98400 1.000 55.97000 1193 TYR L O 1
ATOM 7199 N N . GLN A 1 1194 ? 129.73400 157.66100 174.86800 1.000 66.48000 1194 GLN L N 1
ATOM 7200 C CA . GLN A 1 1194 ? 129.08800 157.40800 176.14700 1.000 66.48000 1194 GLN L CA 1
ATOM 7201 C C . GLN A 1 1194 ? 128.56800 158.71300 176.72800 1.000 66.48000 1194 GLN L C 1
ATOM 7202 O O . GLN A 1 1194 ? 129.26500 159.73100 176.71000 1.000 66.48000 1194 GLN L O 1
ATOM 7208 N N . HIS A 1 1195 ? 127.34500 158.66700 177.25600 1.000 67.85000 1195 HIS L N 1
ATOM 7209 C CA . HIS A 1 1195 ? 126.66700 159.84600 177.79100 1.000 67.85000 1195 HIS L CA 1
ATOM 7210 C C . HIS A 1 1195 ? 126.64100 160.99800 176.79000 1.000 67.85000 1195 HIS L C 1
ATOM 7211 O O . HIS A 1 1195 ? 126.65800 162.16900 177.17100 1.000 67.85000 1195 HIS L O 1
ATOM 7218 N N . GLY A 1 1196 ? 126.59900 160.67700 175.50100 1.000 69.89000 1196 GLY L N 1
ATOM 7219 C CA . GLY A 1 1196 ? 126.51300 161.69900 174.48000 1.000 69.89000 1196 GLY L CA 1
ATOM 7220 C C . GLY A 1 1196 ? 127.82000 162.33500 174.06300 1.000 69.89000 1196 GLY L C 1
ATOM 7221 O O . GLY A 1 1196 ? 127.79200 163.33100 173.33200 1.000 69.89000 1196 GLY L O 1
ATOM 7222 N N . ARG A 1 1197 ? 128.96400 161.81100 174.50400 1.000 70.74000 1197 ARG L N 1
ATOM 7223 C CA . ARG A 1 1197 ? 130.25400 162.34900 174.10000 1.000 70.74000 1197 ARG L CA 1
ATOM 7224 C C . ARG A 1 1197 ? 131.15100 161.24100 173.56400 1.000 70.74000 1197 ARG L C 1
ATOM 7225 O O . ARG A 1 1197 ? 131.04300 160.08100 173.96500 1.000 70.74000 1197 ARG L O 1
ATOM 7233 N N . LEU A 1 1198 ? 132.04700 161.62600 172.65700 1.000 62.14000 1198 LEU L N 1
ATOM 7234 C CA . LEU A 1 1198 ? 133.03000 160.70900 172.09300 1.000 62.14000 1198 LEU L CA 1
ATOM 7235 C C . LEU A 1 1198 ? 134.02300 160.20900 173.13500 1.000 62.14000 1198 LEU L C 1
ATOM 7236 O O . LEU A 1 1198 ? 134.53900 160.97700 173.94800 1.000 62.14000 1198 LEU L O 1
ATOM 7241 N N . LYS A 1 1199 ? 134.28400 158.90200 173.10300 1.000 61.21000 1199 LYS L N 1
ATOM 7242 C CA . LYS A 1 1199 ? 135.48700 158.33500 173.69900 1.000 61.21000 1199 LYS L CA 1
ATOM 7243 C C . LYS A 1 1199 ? 136.62300 158.17200 172.69600 1.000 61.21000 1199 LYS L C 1
ATOM 7244 O O . LYS A 1 1199 ? 137.77600 158.47600 173.01700 1.000 61.21000 1199 LYS L O 1
ATOM 7250 N N . MET A 1 1200 ? 136.32300 157.69000 171.49200 1.000 56.81000 1200 MET L N 1
ATOM 7251 C CA . MET A 1 1200 ? 137.35500 157.26800 170.55700 1.000 56.81000 1200 MET L CA 1
ATOM 7252 C C . MET A 1 1200 ? 136.79600 157.35100 169.14300 1.000 56.81000 1200 MET L C 1
ATOM 7253 O O . MET A 1 1200 ? 135.58100 157.32300 168.93800 1.000 56.81000 1200 MET L O 1
ATOM 7258 N N . ILE A 1 1201 ? 137.70100 157.45400 168.16900 1.000 53.20000 1201 ILE L N 1
ATOM 7259 C CA . ILE A 1 1201 ? 137.38200 157.32300 166.74900 1.000 53.20000 1201 ILE L CA 1
ATOM 7260 C C . ILE A 1 1201 ? 138.51000 156.56200 166.07100 1.000 53.20000 1201 ILE L C 1
ATOM 7261 O O . ILE A 1 1201 ? 139.68800 156.80700 166.34700 1.000 53.20000 1201 ILE L O 1
ATOM 7266 N N . ARG A 1 1202 ? 138.15200 155.63100 165.18900 1.000 46.74000 1202 ARG L N 1
ATOM 7267 C CA . ARG A 1 1202 ? 139.12300 154.86800 164.41700 1.000 46.74000 1202 ARG L CA 1
ATOM 7268 C C . ARG A 1 1202 ? 138.87600 155.03400 162.92600 1.000 46.74000 1202 ARG L C 1
ATOM 7269 O O . ARG A 1 1202 ? 137.75800 154.82700 162.45000 1.000 46.74000 1202 ARG L O 1
ATOM 7277 N N . HIS A 1 1203 ? 139.93000 155.39400 162.19800 1.000 42.82000 1203 HIS L N 1
ATOM 7278 C CA . HIS A 1 1203 ? 139.96400 155.37700 160.74200 1.000 42.82000 1203 HIS L CA 1
ATOM 7279 C C . HIS A 1 1203 ? 140.83000 154.19600 160.33000 1.000 42.82000 1203 HIS L C 1
ATOM 7280 O O . HIS A 1 1203 ? 141.95000 154.05200 160.82800 1.000 42.82000 1203 HIS L O 1
ATOM 7287 N N . LEU A 1 1204 ? 140.32300 153.34600 159.44000 1.000 39.93000 1204 LEU L N 1
ATOM 7288 C CA . LEU A 1 1204 ? 141.01000 152.10100 159.12400 1.000 39.93000 1204 LEU L CA 1
ATOM 7289 C C . LEU A 1 1204 ? 141.13200 151.90200 157.62100 1.000 39.93000 1204 LEU L C 1
ATOM 7290 O O . LEU A 1 1204 ? 140.19600 152.18000 156.86900 1.000 39.93000 1204 LEU L O 1
ATOM 7295 N N . VAL A 1 1205 ? 142.29800 151.42100 157.19600 1.000 38.54000 1205 VAL L N 1
ATOM 7296 C CA . VAL A 1 1205 ? 142.61100 151.16100 155.79500 1.000 38.54000 1205 VAL L CA 1
ATOM 7297 C C . VAL A 1 1205 ? 142.94000 149.68300 155.63600 1.000 38.54000 1205 VAL L C 1
ATOM 7298 O O . VAL A 1 1205 ? 143.75200 149.14500 156.39400 1.000 38.54000 1205 VAL L O 1
ATOM 7302 N N . PHE A 1 1206 ? 142.32000 149.03000 154.65800 1.000 38.46000 1206 PHE L N 1
ATOM 7303 C CA . PHE A 1 1206 ? 142.46600 147.59500 154.47400 1.000 38.46000 1206 PHE L CA 1
ATOM 7304 C C . PHE A 1 1206 ? 143.00200 147.32000 153.07600 1.000 38.46000 1206 PHE L C 1
ATOM 7305 O O . PHE A 1 1206 ? 142.82400 148.11900 152.15500 1.000 38.46000 1206 PHE L O 1
ATOM 7313 N N . ASP A 1 1207 ? 143.67300 146.17400 152.92000 1.000 43.74000 1207 ASP L N 1
ATOM 7314 C CA . ASP A 1 1207 ? 144.16800 145.70500 151.61900 1.000 43.74000 1207 ASP L CA 1
ATOM 7315 C C . ASP A 1 1207 ? 143.69400 144.26900 151.46900 1.000 43.74000 1207 ASP L C 1
ATOM 7316 O O . ASP A 1 1207 ? 144.46000 143.32900 151.68300 1.000 43.74000 1207 ASP L O 1
ATOM 7321 N N . GLY A 1 1208 ? 142.44200 144.09100 151.08600 1.000 42.61000 1208 GLY L N 1
ATOM 7322 C CA . GLY A 1 1208 ? 141.83700 142.77400 151.10100 1.000 42.61000 1208 GLY L CA 1
ATOM 7323 C C . GLY A 1 1208 ? 141.02400 142.61300 152.37300 1.000 42.61000 1208 GLY L C 1
ATOM 7324 O O . GLY A 1 1208 ? 140.19500 143.45800 152.69800 1.000 42.61000 1208 GLY L O 1
ATOM 7325 N N . TRP A 1 1209 ? 141.27100 141.52400 153.09100 1.000 39.53000 1209 TRP L N 1
ATOM 7326 C CA . TRP A 1 1209 ? 140.67200 141.28800 154.39100 1.000 39.53000 1209 TRP L CA 1
ATOM 7327 C C . TRP A 1 1209 ? 141.67400 141.55000 155.50500 1.000 39.53000 1209 TRP L C 1
ATOM 7328 O O . TRP A 1 1209 ? 141.37600 141.29300 156.67300 1.000 39.53000 1209 TRP L O 1
ATOM 7339 N N . GLU A 1 1210 ? 142.84600 142.08000 155.16000 1.000 41.31000 1210 GLU L N 1
ATOM 7340 C CA . GLU A 1 1210 ? 143.97100 142.24500 156.07100 1.000 41.31000 1210 GLU L CA 1
ATOM 7341 C C . GLU A 1 1210 ? 144.20600 143.71800 156.37600 1.000 41.31000 1210 GLU L C 1
ATOM 7342 O O . GLU A 1 1210 ? 144.41600 144.51700 155.46000 1.000 41.31000 1210 GLU L O 1
ATOM 7348 N N . LEU A 1 1211 ? 144.17800 144.07000 157.65900 1.000 38.14000 1211 LEU L N 1
ATOM 7349 C CA . LEU A 1 1211 ? 144.40000 145.45100 158.06900 1.000 38.14000 1211 LEU L CA 1
ATOM 7350 C C . LEU A 1 1211 ? 145.81700 145.88800 157.71700 1.000 38.14000 1211 LEU L C 1
ATOM 7351 O O . LEU A 1 1211 ? 146.77900 145.14200 157.91300 1.000 38.14000 1211 LEU L O 1
ATOM 7356 N N . VAL A 1 1212 ? 145.94900 147.10500 157.19100 1.000 39.09000 1212 VAL L N 1
ATOM 7357 C CA . VAL A 1 1212 ? 147.25400 147.66000 156.87600 1.000 39.09000 1212 VAL L CA 1
ATOM 7358 C C . VAL A 1 1212 ? 147.64400 148.82600 157.78200 1.000 39.09000 1212 VAL L C 1
ATOM 7359 O O . VAL A 1 1212 ? 148.82000 148.94100 158.14500 1.000 39.09000 1212 VAL L O 1
ATOM 7363 N N . ALA A 1 1213 ? 146.69800 149.66400 158.19800 1.000 38.47000 1213 ALA L N 1
ATOM 7364 C CA . ALA A 1 1213 ? 147.03600 150.83500 158.99600 1.000 38.47000 1213 ALA L CA 1
ATOM 7365 C C . ALA A 1 1213 ? 145.81600 151.27300 159.78900 1.000 38.47000 1213 ALA L C 1
ATOM 7366 O O . ALA A 1 1213 ? 144.68500 150.90800 159.47100 1.000 38.47000 1213 ALA L O 1
ATOM 7368 N N . GLN A 1 1214 ? 146.06400 152.06800 160.82600 1.000 43.35000 1214 GLN L N 1
ATOM 7369 C CA . GLN A 1 1214 ? 145.00000 152.56100 161.68700 1.000 43.35000 1214 GLN L CA 1
ATOM 7370 C C . GLN A 1 1214 ? 145.36500 153.91900 162.26500 1.000 43.35000 1214 GLN L C 1
ATOM 7371 O O . GLN A 1 1214 ? 146.49400 154.12100 162.71600 1.000 43.35000 1214 GLN L O 1
ATOM 7377 N N . GLN A 1 1215 ? 144.40900 154.84400 162.25100 1.000 45.71000 1215 GLN L N 1
ATOM 7378 C CA . GLN A 1 1215 ? 144.53700 156.11300 162.95200 1.000 45.71000 1215 GLN L CA 1
ATOM 7379 C C . GLN A 1 1215 ? 143.47900 156.18600 164.04500 1.000 45.71000 1215 GLN L C 1
ATOM 7380 O O . GLN A 1 1215 ? 142.37400 155.66300 163.88800 1.000 45.71000 1215 GLN L O 1
ATOM 7386 N N . THR A 1 1216 ? 143.81400 156.84500 165.15400 1.000 50.23000 1216 THR L N 1
ATOM 7387 C CA . THR A 1 1216 ? 142.92600 156.88700 166.31100 1.000 50.23000 1216 THR L CA 1
ATOM 7388 C C . THR A 1 1216 ? 143.06900 158.20800 167.04800 1.000 50.23000 1216 THR L C 1
ATOM 7389 O O . THR A 1 1216 ? 144.18200 158.59200 167.41400 1.000 50.23000 1216 THR L O 1
ATOM 7393 N N . GLN A 1 1217 ? 141.95100 158.88800 167.27600 1.000 62.04000 1217 GLN L N 1
ATOM 7394 C CA . GLN A 1 1217 ? 141.92500 160.09100 168.09400 1.000 62.04000 1217 GLN L CA 1
ATOM 7395 C C . GLN A 1 1217 ? 141.15400 159.78900 169.37300 1.000 62.04000 1217 GLN L C 1
ATOM 7396 O O . GLN A 1 1217 ? 140.11700 159.12200 169.33300 1.000 62.04000 1217 GLN L O 1
ATOM 7402 N N . ALA A 1 1218 ? 141.65400 160.27500 170.50800 1.000 70.26000 1218 ALA L N 1
ATOM 7403 C CA . ALA A 1 1218 ? 141.03700 160.02200 171.80700 1.000 70.26000 1218 ALA L CA 1
ATOM 7404 C C . ALA A 1 1218 ? 140.64400 161.32500 172.48700 1.000 70.26000 1218 ALA L C 1
ATOM 7405 O O . ALA A 1 1218 ? 141.50000 162.18200 172.72800 1.000 70.26000 1218 ALA L O 1
ATOM 7407 N N . PHE A 1 1219 ? 139.36000 161.46800 172.80600 1.000 76.67000 1219 PHE L N 1
ATOM 7408 C CA . PHE A 1 1219 ? 138.82500 162.69100 173.38300 1.000 76.67000 1219 PHE L CA 1
ATOM 7409 C C . PHE A 1 1219 ? 138.43400 162.43200 174.83100 1.000 76.67000 1219 PHE L C 1
ATOM 7410 O O . PHE A 1 1219 ? 137.93100 161.35500 175.16000 1.000 76.67000 1219 PHE L O 1
ATOM 7418 N N . THR A 1 1220 ? 138.66900 163.41400 175.69900 1.000 94.91000 1220 THR L N 1
ATOM 7419 C CA . THR A 1 1220 ? 138.23500 163.31600 177.08700 1.000 94.91000 1220 THR L CA 1
ATOM 7420 C C . THR A 1 1220 ? 137.98600 164.71300 177.63800 1.000 94.91000 1220 THR L C 1
ATOM 7421 O O . THR A 1 1220 ? 138.79200 165.61900 177.41900 1.000 94.91000 1220 THR L O 1
ATOM 7425 N N . LEU A 1 1221 ? 136.88400 164.87900 178.36700 1.000 103.29000 1221 LEU L N 1
ATOM 7426 C CA . LEU A 1 1221 ? 136.64500 166.12600 179.08200 1.000 103.29000 1221 LEU L CA 1
ATOM 7427 C C . LEU A 1 1221 ? 137.44100 166.12200 180.38200 1.000 103.29000 1221 LEU L C 1
ATOM 7428 O O . LEU A 1 1221 ? 137.42800 165.13600 181.12600 1.000 103.29000 1221 LEU L O 1
ATOM 7433 N N . ASN A 1 1222 ? 138.16500 167.21400 180.63600 1.000 112.85000 1222 ASN L N 1
ATOM 7434 C CA . ASN A 1 1222 ? 138.95700 167.35300 181.85000 1.000 112.85000 1222 ASN L CA 1
ATOM 7435 C C . ASN A 1 1222 ? 138.42700 168.40600 182.81200 1.000 112.85000 1222 ASN L C 1
ATOM 7436 O O . ASN A 1 1222 ? 138.75200 168.34700 184.00200 1.000 112.85000 1222 ASN L O 1
ATOM 7441 N N . LEU A 1 1223 ? 137.62600 169.35500 182.33400 1.000 115.83000 1223 LEU L N 1
ATOM 7442 C CA . LEU A 1 1223 ? 137.12700 170.44900 183.15600 1.000 115.83000 1223 LEU L CA 1
ATOM 7443 C C . LEU A 1 1223 ? 135.76900 170.15500 183.77900 1.000 115.83000 1223 LEU L C 1
ATOM 7444 O O . LEU A 1 1223 ? 135.33200 170.91100 184.65400 1.000 115.83000 1223 LEU L O 1
ATOM 7449 N N . ASP A 1 1224 ? 135.10500 169.07500 183.36300 1.000 116.15000 1224 ASP L N 1
ATOM 7450 C CA . ASP A 1 1224 ? 133.73900 168.76800 183.79000 1.000 116.15000 1224 ASP L CA 1
ATOM 7451 C C . ASP A 1 1224 ? 132.80000 169.93000 183.46900 1.000 116.15000 1224 ASP L C 1
ATOM 7452 O O . ASP A 1 1224 ? 131.92700 170.29300 184.25900 1.000 116.15000 1224 ASP L O 1
ATOM 7457 N N . ASN A 1 1225 ? 133.00000 170.52700 182.29800 1.000 115.24000 1225 ASN L N 1
ATOM 7458 C CA . ASN A 1 1225 ? 132.16500 171.60100 181.78500 1.000 115.24000 1225 ASN L CA 1
ATOM 7459 C C . ASN A 1 1225 ? 131.72200 171.19200 180.38600 1.000 115.24000 1225 ASN L C 1
ATOM 7460 O O . ASN A 1 1225 ? 132.28000 170.26700 179.78900 1.000 115.24000 1225 ASN L O 1
ATOM 7465 N N . ARG A 1 1226 ? 130.71100 171.87400 179.84800 1.000 114.66000 1226 ARG L N 1
ATOM 7466 C CA . ARG A 1 1226 ? 130.16900 171.43500 178.56700 1.000 114.66000 1226 ARG L CA 1
ATOM 7467 C C . ARG A 1 1226 ? 131.12400 171.80400 177.44100 1.000 114.66000 1226 ARG L C 1
ATOM 7468 O O . ARG A 1 1226 ? 130.78100 172.59100 176.55200 1.000 114.66000 1226 ARG L O 1
ATOM 7476 N N . VAL A 1 1227 ? 132.32900 171.24000 177.48000 1.000 110.90000 1227 VAL L N 1
ATOM 7477 C CA . VAL A 1 1227 ? 133.34800 171.44400 176.45900 1.000 110.90000 1227 VAL L CA 1
ATOM 7478 C C . VAL A 1 1227 ? 133.93100 170.09100 176.07900 1.000 110.90000 1227 VAL L C 1
ATOM 7479 O O . VAL A 1 1227 ? 134.20700 169.26500 176.95500 1.000 110.90000 1227 VAL L O 1
ATOM 7483 N N . GLU A 1 1228 ? 134.07900 169.84500 174.78000 1.000 105.34000 1228 GLU L N 1
ATOM 7484 C CA . GLU A 1 1228 ? 134.67000 168.59500 174.31000 1.000 105.34000 1228 GLU L CA 1
ATOM 7485 C C . GLU A 1 1228 ? 136.17800 168.79700 174.41100 1.000 105.34000 1228 GLU L C 1
ATOM 7486 O O . GLU A 1 1228 ? 136.86600 169.11600 173.43800 1.000 105.34000 1228 GLU L O 1
ATOM 7492 N N . LEU A 1 1229 ? 136.70800 168.58700 175.61400 1.000 105.21000 1229 LEU L N 1
ATOM 7493 C CA . LEU A 1 1229 ? 138.06200 169.04600 175.87700 1.000 105.21000 1229 LEU L CA 1
ATOM 7494 C C . LEU A 1 1229 ? 139.10200 168.03200 175.42600 1.000 105.21000 1229 LEU L C 1
ATOM 7495 O O . LEU A 1 1229 ? 138.79600 166.90900 175.02100 1.000 105.21000 1229 LEU L O 1
ATOM 7500 N N . MET A 1 1230 ? 140.35700 168.47800 175.49200 1.000 98.54000 1230 MET L N 1
ATOM 7501 C CA . MET A 1 1230 ? 141.53900 167.65900 175.24100 1.000 98.54000 1230 MET L CA 1
ATOM 7502 C C . MET A 1 1230 ? 141.40300 166.87400 173.94100 1.000 98.54000 1230 MET L C 1
ATOM 7503 O O . MET A 1 1230 ? 141.68700 165.67500 173.88200 1.000 98.54000 1230 MET L O 1
ATOM 7508 N N . ALA A 1 1231 ? 140.92000 167.54100 172.89300 1.000 88.29000 1231 ALA L N 1
ATOM 7509 C CA . ALA A 1 1231 ? 140.92800 166.90800 171.58500 1.000 88.29000 1231 ALA L CA 1
ATOM 7510 C C . ALA A 1 1231 ? 142.36900 166.56700 171.25300 1.000 88.29000 1231 ALA L C 1
ATOM 7511 O O . ALA A 1 1231 ? 143.21300 167.45900 171.12800 1.000 88.29000 1231 ALA L O 1
ATOM 7513 N N . GLY A 1 1232 ? 142.65800 165.27800 171.10800 1.000 75.71000 1232 GLY L N 1
ATOM 7514 C CA . GLY A 1 1232 ? 144.02000 164.82500 170.96800 1.000 75.71000 1232 GLY L CA 1
ATOM 7515 C C . GLY A 1 1232 ? 144.52300 164.82600 169.54200 1.000 75.71000 1232 GLY L C 1
ATOM 7516 O O . GLY A 1 1232 ? 143.91400 165.37300 168.62100 1.000 75.71000 1232 GLY L O 1
ATOM 7517 N N . GLU A 1 1233 ? 145.66900 164.18400 169.37500 1.000 67.11000 1233 GLU L N 1
ATOM 7518 C CA . GLU A 1 1233 ? 146.39500 164.12300 168.12100 1.000 67.11000 1233 GLU L CA 1
ATOM 7519 C C . GLU A 1 1233 ? 146.15300 162.78500 167.44200 1.000 67.11000 1233 GLU L C 1
ATOM 7520 O O . GLU A 1 1233 ? 146.05100 161.75200 168.10900 1.000 67.11000 1233 GLU L O 1
ATOM 7526 N N . VAL A 1 1234 ? 146.03900 162.81000 166.11500 1.000 57.51000 1234 VAL L N 1
ATOM 7527 C CA . VAL A 1 1234 ? 145.90300 161.56800 165.37200 1.000 57.51000 1234 VAL L CA 1
ATOM 7528 C C . VAL A 1 1234 ? 147.18000 160.76100 165.54100 1.000 57.51000 1234 VAL L C 1
ATOM 7529 O O . VAL A 1 1234 ? 148.29000 161.29600 165.43100 1.000 57.51000 1234 VAL L O 1
ATOM 7533 N N . GLN A 1 1235 ? 147.03100 159.47000 165.82500 1.000 50.56000 1235 GLN L N 1
ATOM 7534 C CA . GLN A 1 1235 ? 148.15700 158.55700 165.95700 1.000 50.56000 1235 GLN L CA 1
ATOM 7535 C C . GLN A 1 1235 ? 148.02500 157.42500 164.95000 1.000 50.56000 1235 GLN L C 1
ATOM 7536 O O . GLN A 1 1235 ? 146.97000 156.79500 164.85400 1.000 50.56000 1235 GLN L O 1
ATOM 7542 N N . THR A 1 1236 ? 149.10000 157.16700 164.21200 1.000 45.23000 1236 THR L N 1
ATOM 7543 C CA . THR A 1 1236 ? 149.12500 156.16500 163.15400 1.000 45.23000 1236 THR L CA 1
ATOM 7544 C C . THR A 1 1236 ? 149.88200 154.92500 163.61100 1.000 45.23000 1236 THR L C 1
ATOM 7545 O O . THR A 1 1236 ? 150.99400 155.03100 164.13400 1.000 45.23000 1236 THR L O 1
ATOM 7549 N N . GLN A 1 1237 ? 149.27200 153.75600 163.43000 1.000 42.61000 1237 GLN L N 1
ATOM 7550 C CA . GLN A 1 1237 ? 149.90600 152.48100 163.73200 1.000 42.61000 1237 GLN L CA 1
ATOM 7551 C C . GLN A 1 1237 ? 149.90900 151.60300 162.49000 1.000 42.61000 1237 GLN L C 1
ATOM 7552 O O . GLN A 1 1237 ? 148.91500 151.54300 161.76400 1.000 42.61000 1237 GLN L O 1
ATOM 7558 N N . TYR A 1 1238 ? 151.02800 150.92700 162.24700 1.000 40.88000 1238 TYR L N 1
ATOM 7559 C CA . TYR A 1 1238 ? 151.15900 149.98000 161.14700 1.000 40.88000 1238 TYR L CA 1
ATOM 7560 C C . TYR A 1 1238 ? 151.08300 148.55600 161.68200 1.000 40.88000 1238 TYR L C 1
ATOM 7561 O O . TYR A 1 1238 ? 151.73700 148.22700 162.67500 1.000 40.88000 1238 TYR L O 1
ATOM 7570 N N . ALA A 1 1239 ? 150.29600 147.71600 161.01700 1.000 40.07000 1239 ALA L N 1
ATOM 7571 C CA . ALA A 1 1239 ? 149.92600 146.40500 161.52900 1.000 40.07000 1239 ALA L CA 1
ATOM 7572 C C . ALA A 1 1239 ? 150.73900 145.28200 160.89600 1.000 40.07000 1239 ALA L C 1
ATOM 7573 O O . ALA A 1 1239 ? 151.20200 145.38400 159.75900 1.000 40.07000 1239 ALA L O 1
ATOM 7575 N N . VAL A 1 1240 ? 150.90600 144.20300 161.66000 1.000 40.39000 1240 VAL L N 1
ATOM 7576 C CA . VAL A 1 1240 ? 151.45400 142.93700 161.18300 1.000 40.39000 1240 VAL L CA 1
ATOM 7577 C C . VAL A 1 1240 ? 150.42400 141.85500 161.47600 1.000 40.39000 1240 VAL L C 1
ATOM 7578 O O . VAL A 1 1240 ? 149.93300 141.75700 162.60500 1.000 40.39000 1240 VAL L O 1
ATOM 7582 N N . SER A 1 1241 ? 150.09900 141.04200 160.47200 1.000 42.20000 1241 SER L N 1
ATOM 7583 C CA . SER A 1 1241 ? 148.93200 140.17500 160.54800 1.000 42.20000 1241 SER L CA 1
ATOM 7584 C C . SER A 1 1241 ? 149.28700 138.73200 160.21800 1.000 42.20000 1241 SER L C 1
ATOM 7585 O O . SER A 1 1241 ? 150.22500 138.45600 159.46700 1.000 42.20000 1241 SER L O 1
ATOM 7588 N N . ALA A 1 1242 ? 148.51600 137.81900 160.79700 1.000 43.43000 1242 ALA L N 1
ATOM 7589 C CA . ALA A 1 1242 ? 148.56900 136.40000 160.49500 1.000 43.43000 1242 ALA L CA 1
ATOM 7590 C C . ALA A 1 1242 ? 147.88000 136.10200 159.16800 1.000 43.43000 1242 ALA L C 1
ATOM 7591 O O . ALA A 1 1242 ? 147.13800 136.93600 158.64600 1.000 43.43000 1242 ALA L O 1
ATOM 7593 N N . PRO A 1 1243 ? 148.12400 134.92100 158.58600 1.000 41.40000 1243 PRO L N 1
ATOM 7594 C CA . PRO A 1 1243 ? 147.51100 134.62000 157.28000 1.000 41.40000 1243 PRO L CA 1
ATOM 7595 C C . PRO A 1 1243 ? 145.99400 134.66300 157.28900 1.000 41.40000 1243 PRO L C 1
ATOM 7596 O O . PRO A 1 1243 ? 145.39200 135.20100 156.35400 1.000 41.40000 1243 PRO L O 1
ATOM 7600 N N . THR A 1 1244 ? 145.35400 134.10000 158.30800 1.000 43.09000 1244 THR L N 1
ATOM 7601 C CA . THR A 1 1244 ? 143.89900 134.07800 158.39100 1.000 43.09000 1244 THR L CA 1
ATOM 7602 C C . THR A 1 1244 ? 143.30200 135.38300 158.90200 1.000 43.09000 1244 THR L C 1
ATOM 7603 O O . THR A 1 1244 ? 142.11000 135.41200 159.21600 1.000 43.09000 1244 THR L O 1
ATOM 7607 N N . GLY A 1 1245 ? 144.08300 136.45600 158.98200 1.000 43.87000 1245 GLY L N 1
ATOM 7608 C CA . GLY A 1 1245 ? 143.54200 137.78900 159.13400 1.000 43.87000 1245 GLY L CA 1
ATOM 7609 C C . GLY A 1 1245 ? 143.58000 138.35400 160.53500 1.000 43.87000 1245 GLY L C 1
ATOM 7610 O O . GLY A 1 1245 ? 143.10900 139.47700 160.74100 1.000 43.87000 1245 GLY L O 1
ATOM 7611 N N . GLU A 1 1246 ? 144.11700 137.62300 161.49800 1.000 44.47000 1246 GLU L N 1
ATOM 7612 C CA . GLU A 1 1246 ? 144.18700 138.11000 162.87000 1.000 44.47000 1246 GLU L CA 1
ATOM 7613 C C . GLU A 1 1246 ? 145.39300 139.02700 163.04300 1.000 44.47000 1246 GLU L C 1
ATOM 7614 O O . GLU A 1 1246 ? 146.52100 138.60200 162.77400 1.000 44.47000 1246 GLU L O 1
ATOM 7620 N N . PRO A 1 1247 ? 145.20900 140.27600 163.47300 1.000 41.24000 1247 PRO L N 1
ATOM 7621 C CA . PRO A 1 1247 ? 146.36200 141.16200 163.68800 1.000 41.24000 1247 PRO L CA 1
ATOM 7622 C C . PRO A 1 1247 ? 147.21000 140.69500 164.86200 1.000 41.24000 1247 PRO L C 1
ATOM 7623 O O . PRO A 1 1247 ? 146.70000 140.46400 165.95900 1.000 41.24000 1247 PRO L O 1
ATOM 7627 N N . LEU A 1 1248 ? 148.51600 140.56800 164.62500 1.000 42.18000 1248 LEU L N 1
ATOM 7628 C CA . LEU A 1 1248 ? 149.44900 140.11000 165.64800 1.000 42.18000 1248 LEU L CA 1
ATOM 7629 C C . LEU A 1 1248 ? 150.08000 141.24800 166.44100 1.000 42.18000 1248 LEU L C 1
ATOM 7630 O O . LEU A 1 1248 ? 150.20900 141.14600 167.66500 1.000 42.18000 1248 LEU L O 1
ATOM 7635 N N . ALA A 1 1249 ? 150.48200 142.33000 165.77900 1.000 39.61000 1249 ALA L N 1
ATOM 7636 C CA . ALA A 1 1249 ? 151.13300 143.43200 166.47000 1.000 39.61000 1249 ALA L CA 1
ATOM 7637 C C . ALA A 1 1249 ? 150.91900 144.72400 165.70100 1.000 39.61000 1249 ALA L C 1
ATOM 7638 O O . ALA A 1 1249 ? 150.58400 144.71800 164.51600 1.000 39.61000 1249 ALA L O 1
ATOM 7640 N N . LEU A 1 1250 ? 151.11500 145.83700 166.40100 1.000 40.50000 1250 LEU L N 1
ATOM 7641 C CA . LEU A 1 1250 ? 150.97900 147.17500 165.84700 1.000 40.50000 1250 LEU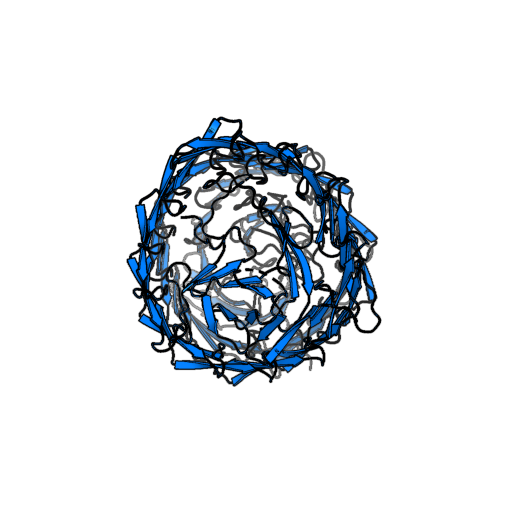 L CA 1
ATOM 7642 C C . LEU A 1 1250 ? 152.23900 147.96400 166.16800 1.000 40.50000 1250 LEU L C 1
ATOM 7643 O O . LEU A 1 1250 ? 152.77200 147.86400 167.27500 1.000 40.50000 1250 LEU L O 1
ATOM 7648 N N . PHE A 1 1251 ? 152.70100 148.76900 165.21000 1.000 42.02000 1251 PHE L N 1
ATOM 7649 C CA . PHE A 1 1251 ? 153.98800 149.44200 165.32000 1.000 42.02000 1251 PHE L CA 1
ATOM 7650 C C . PHE A 1 1251 ? 153.87900 150.93800 165.07400 1.000 42.02000 1251 PHE L C 1
ATOM 7651 O O . PHE A 1 1251 ? 153.13900 151.38900 164.20000 1.000 42.02000 1251 PHE L O 1
ATOM 7659 N N . ASP A 1 1252 ? 154.64900 151.69000 165.85100 1.000 45.16000 1252 ASP L N 1
ATOM 7660 C CA . ASP A 1 1252 ? 154.82900 153.11500 165.64300 1.000 45.16000 1252 ASP L CA 1
ATOM 7661 C C . ASP A 1 1252 ? 155.52100 153.34400 164.29800 1.000 45.16000 1252 ASP L C 1
ATOM 7662 O O . ASP A 1 1252 ? 156.31600 152.51000 163.86000 1.000 45.16000 1252 ASP L O 1
ATOM 7667 N N . PRO A 1 1253 ? 155.20900 154.44000 163.59800 1.000 43.65000 1253 PRO L N 1
ATOM 7668 C CA . PRO A 1 1253 ? 155.96000 154.75500 162.37100 1.000 43.65000 1253 PRO L CA 1
ATOM 7669 C C . PRO A 1 1253 ? 157.46700 154.75200 162.55000 1.000 43.65000 1253 PRO L C 1
ATOM 7670 O O . PRO A 1 1253 ? 158.19100 154.41900 161.60500 1.000 43.65000 1253 PRO L O 1
ATOM 7674 N N . ALA A 1 1254 ? 157.96600 155.11900 163.73000 1.000 45.06000 1254 ALA L N 1
ATOM 7675 C CA . ALA A 1 1254 ? 159.39700 155.04400 163.99400 1.000 45.06000 1254 ALA L CA 1
ATOM 7676 C C . ALA A 1 1254 ? 159.88400 153.61100 164.15800 1.000 45.06000 1254 ALA L C 1
ATOM 7677 O O . ALA A 1 1254 ? 161.08900 153.36600 164.05900 1.000 45.06000 1254 ALA L O 1
ATOM 7679 N N . GLY A 1 1255 ? 158.97900 152.66300 164.39500 1.000 45.70000 1255 GLY L N 1
ATOM 7680 C CA . GLY A 1 1255 ? 159.32000 151.25900 164.51500 1.000 45.70000 1255 GLY L CA 1
ATOM 7681 C C . GLY A 1 1255 ? 159.14800 150.65300 165.89200 1.000 45.70000 1255 GLY L C 1
ATOM 7682 O O . GLY A 1 1255 ? 159.37300 149.44900 166.04300 1.000 45.70000 1255 GLY L O 1
ATOM 7683 N N . LYS A 1 1256 ? 158.75800 151.43000 166.89700 1.000 46.75000 1256 LYS L N 1
ATOM 7684 C CA . LYS A 1 1256 ? 158.51700 150.87100 168.22100 1.000 46.75000 1256 LYS L CA 1
ATOM 7685 C C . LYS A 1 1256 ? 157.20400 150.09800 168.24500 1.000 46.75000 1256 LYS L C 1
ATOM 7686 O O . LYS A 1 1256 ? 156.19600 150.54300 167.69000 1.000 46.75000 1256 LYS L O 1
ATOM 7692 N N . ARG A 1 1257 ? 157.21300 148.93800 168.89700 1.000 46.26000 1257 ARG L N 1
ATOM 7693 C CA . ARG A 1 1257 ? 155.97900 148.19300 169.11600 1.000 46.26000 1257 ARG L CA 1
ATOM 7694 C C . ARG A 1 1257 ? 155.12500 148.85700 170.18900 1.000 46.26000 1257 ARG L C 1
ATOM 7695 O O . ARG A 1 1257 ? 155.63500 149.32300 171.21000 1.000 46.26000 1257 ARG L O 1
ATOM 7703 N N . VAL A 1 1258 ? 153.81300 148.89300 169.95800 1.000 46.17000 1258 VAL L N 1
ATOM 7704 C CA . VAL A 1 1258 ? 152.89400 149.52800 170.89900 1.000 46.17000 1258 VAL L CA 1
ATOM 7705 C C . VAL A 1 1258 ? 151.74100 148.63400 171.32900 1.000 46.17000 1258 VAL L C 1
ATOM 7706 O O . VAL A 1 1258 ? 151.10500 148.91700 172.35900 1.000 46.17000 1258 VAL L O 1
ATOM 7710 N N . TRP A 1 1259 ? 151.41000 147.56100 170.61200 1.000 43.25000 1259 TRP L N 1
ATOM 7711 C CA . TRP A 1 1259 ? 150.39300 146.62800 171.07700 1.000 43.25000 1259 TRP L CA 1
ATOM 7712 C C . TRP A 1 1259 ? 150.74600 145.23600 170.57600 1.000 43.25000 1259 TRP L C 1
ATOM 7713 O O . TRP A 1 1259 ? 151.32200 145.08200 169.49900 1.000 43.25000 1259 TRP L O 1
ATOM 7724 N N . ARG A 1 1260 ? 150.39800 144.22300 171.36800 1.000 46.73000 1260 ARG L N 1
ATOM 7725 C CA . ARG A 1 1260 ? 150.66100 142.83900 171.00300 1.000 46.73000 1260 ARG L CA 1
ATOM 7726 C C . ARG A 1 1260 ? 149.45400 141.96900 171.32400 1.000 46.73000 1260 ARG L C 1
ATOM 7727 O O . ARG A 1 1260 ? 148.80500 142.15200 172.35700 1.000 46.73000 1260 ARG L O 1
ATOM 7735 N N . ARG A 1 1261 ? 149.15700 141.03100 170.42900 1.000 46.58000 1261 ARG L N 1
ATOM 7736 C CA . ARG A 1 1261 ? 148.01200 140.14400 170.60200 1.000 46.58000 1261 ARG L CA 1
ATOM 7737 C C . ARG A 1 1261 ? 148.15700 139.29000 171.85800 1.000 46.58000 1261 ARG L C 1
ATOM 7738 O O . ARG A 1 1261 ? 149.20200 138.65600 172.05400 1.000 46.58000 1261 ARG L O 1
ATOM 7746 N N . PRO A 1 1262 ? 147.15200 139.25500 172.73200 1.000 48.76000 1262 PRO L N 1
ATOM 7747 C CA . PRO A 1 1262 ? 147.12600 138.24500 173.79500 1.000 48.76000 1262 PRO L CA 1
ATOM 7748 C C . PRO A 1 1262 ? 147.11500 136.82000 173.25800 1.000 48.76000 1262 PRO L C 1
ATOM 7749 O O . PRO A 1 1262 ? 146.80300 136.55600 172.09600 1.000 48.76000 1262 PRO L O 1
ATOM 7753 N N . LYS A 1 1263 ? 147.44900 135.89300 174.15000 1.000 50.63000 1263 LYS L N 1
ATOM 7754 C CA . LYS A 1 1263 ? 147.45600 134.46900 173.84100 1.000 50.63000 1263 LYS L CA 1
ATOM 7755 C C . LYS A 1 1263 ? 146.03800 133.97700 173.57500 1.000 50.63000 1263 LYS L C 1
ATOM 7756 O O . LYS A 1 1263 ? 145.08600 134.41400 174.22500 1.000 50.63000 1263 LYS L O 1
ATOM 7762 N N . GLN A 1 1264 ? 145.88800 133.06900 172.61000 1.000 47.69000 1264 GLN L N 1
ATOM 7763 C CA . GLN A 1 1264 ? 144.57700 132.79600 172.03700 1.000 47.69000 1264 GLN L CA 1
ATOM 7764 C C . GLN A 1 1264 ? 144.40300 131.32000 171.71100 1.000 47.69000 1264 GLN L C 1
ATOM 7765 O O . GLN A 1 1264 ? 145.32800 130.66700 171.22400 1.000 47.69000 1264 GLN L O 1
ATOM 7771 N N . SER A 1 1265 ? 143.20500 130.81000 171.98600 1.000 45.33000 1265 SER L N 1
ATOM 7772 C CA . SER A 1 1265 ? 142.83400 129.43100 171.70300 1.000 45.33000 1265 SER L CA 1
ATOM 7773 C C . SER A 1 1265 ? 142.67500 129.19400 170.20300 1.000 45.33000 1265 SER L C 1
ATOM 7774 O O . SER A 1 1265 ? 142.55900 130.12600 169.40500 1.000 45.33000 1265 SER L O 1
ATOM 7777 N N . LEU A 1 1266 ? 142.70700 127.91300 169.82700 1.000 40.68000 1266 LEU L N 1
ATOM 7778 C CA . LEU A 1 1266 ? 142.53300 127.51200 168.43200 1.000 40.68000 1266 LEU L CA 1
ATOM 7779 C C . LEU A 1 1266 ? 141.30700 128.15400 167.78800 1.000 40.68000 1266 LEU L C 1
ATOM 7780 O O . LEU A 1 1266 ? 141.38900 128.70300 166.68500 1.000 40.68000 1266 LEU L O 1
ATOM 7785 N N . TYR A 1 1267 ? 140.16000 128.09500 168.46000 1.000 40.11000 1267 TYR L N 1
ATOM 7786 C CA . TYR A 1 1267 ? 138.91200 128.62800 167.92900 1.000 40.11000 1267 TYR L CA 1
ATOM 7787 C C . TYR A 1 1267 ? 138.58600 130.03400 168.41700 1.000 40.11000 1267 TYR L C 1
ATOM 7788 O O . TYR A 1 1267 ? 137.44500 130.47600 168.26700 1.000 40.11000 1267 TYR L O 1
ATOM 7797 N N . GLY A 1 1268 ? 139.54600 130.74600 168.99400 1.000 43.30000 1268 GLY L N 1
ATOM 7798 C CA . GLY A 1 1268 ? 139.39700 132.16400 169.24600 1.000 43.30000 1268 GLY L CA 1
ATOM 7799 C C . GLY A 1 1268 ? 139.23900 132.58400 170.68900 1.000 43.30000 1268 GLY L C 1
ATOM 7800 O O . GLY A 1 1268 ? 139.33300 133.78600 170.96400 1.000 43.30000 1268 GLY L O 1
ATOM 7801 N N . LEU A 1 1269 ? 138.98900 131.66500 171.61900 1.000 47.50000 1269 LEU L N 1
ATOM 7802 C CA . LEU A 1 1269 ? 138.86500 132.05200 173.02100 1.000 47.50000 1269 LEU L CA 1
ATOM 7803 C C . LEU A 1 1269 ? 140.15600 132.67100 173.53900 1.000 47.50000 1269 LEU L C 1
ATOM 7804 O O . LEU A 1 1269 ? 141.23800 132.10200 173.38800 1.000 47.50000 1269 LEU L O 1
ATOM 7809 N N . ARG A 1 1270 ? 140.03400 133.84500 174.15400 1.000 52.50000 1270 ARG L N 1
ATOM 7810 C CA . ARG A 1 1270 ? 141.17400 134.51100 174.76500 1.000 52.50000 1270 ARG L CA 1
ATOM 7811 C C . ARG A 1 1270 ? 141.53600 133.84100 176.08000 1.000 52.50000 1270 ARG L C 1
ATOM 7812 O O . ARG A 1 1270 ? 140.66800 133.59300 176.92000 1.000 52.50000 1270 ARG L O 1
ATOM 7820 N N . LEU A 1 1271 ? 142.82400 133.55800 176.26300 1.000 51.97000 1271 LEU L N 1
ATOM 7821 C CA . LEU A 1 1271 ? 143.26000 132.83900 177.45200 1.000 51.97000 1271 LEU L CA 1
ATOM 7822 C C . LEU A 1 1271 ? 144.60000 133.35600 177.97100 1.000 51.97000 1271 LEU L C 1
ATOM 7823 O O . LEU A 1 1271 ? 145.29700 132.63500 178.69400 1.000 51.97000 1271 LEU L O 1
ATOM 7828 N N . GLY A 1 1272 ? 144.96600 134.58900 177.63000 1.000 54.37000 1272 GLY L N 1
ATOM 7829 C CA . GLY A 1 1272 ? 145.94600 135.34900 178.37900 1.000 54.37000 1272 GLY L CA 1
ATOM 7830 C C . GLY A 1 1272 ? 145.37000 136.65200 178.89200 1.000 54.37000 1272 GLY L C 1
ATOM 7831 O O . GLY A 1 1272 ? 144.16100 136.87500 178.79500 1.000 54.37000 1272 GLY L O 1
ATOM 7832 N N . GLY A 1 1273 ? 146.21500 137.52200 179.44300 1.000 60.71000 1273 GLY L N 1
ATOM 7833 C CA . GLY A 1 1273 ? 145.79000 138.83300 179.87700 1.000 60.71000 1273 GLY L CA 1
ATOM 7834 C C . GLY A 1 1273 ? 146.12700 139.92500 178.86900 1.000 60.71000 1273 GLY L C 1
ATOM 7835 O O . GLY A 1 1273 ? 146.85000 139.72100 177.89900 1.000 60.71000 1273 GLY L O 1
ATOM 7836 N N . TYR A 1 1274 ? 145.58300 141.11000 179.12900 1.000 62.65000 1274 TYR L N 1
ATOM 7837 C CA . TYR A 1 1274 ? 145.87700 142.27100 178.30000 1.000 62.65000 1274 TYR L CA 1
ATOM 7838 C C . TYR A 1 1274 ? 147.28600 142.78700 178.56500 1.000 62.65000 1274 TYR L C 1
ATOM 7839 O O . TYR A 1 1274 ? 147.73600 142.84900 179.71100 1.000 62.65000 1274 TYR L O 1
ATOM 7848 N N . GLY A 1 1275 ? 147.98600 143.15100 177.49600 1.000 58.50000 1275 GLY L N 1
ATOM 7849 C CA . GLY A 1 1275 ? 149.26200 143.82400 177.61100 1.000 58.50000 1275 GLY L CA 1
ATOM 7850 C C . GLY A 1 1275 ? 149.14000 145.32300 177.80400 1.000 58.50000 1275 GLY L C 1
ATOM 7851 O O . GLY A 1 1275 ? 148.13500 145.84300 178.29400 1.000 58.50000 1275 GLY L O 1
ATOM 7852 N N . GLU A 1 1276 ? 150.20500 146.02300 177.41600 1.000 56.49000 1276 GLU L N 1
ATOM 7853 C CA . GLU A 1 1276 ? 150.18600 147.47700 177.32600 1.000 56.49000 1276 GLU L CA 1
ATOM 7854 C C . GLU A 1 1276 ? 149.11900 147.96700 176.35000 1.000 56.49000 1276 GLU L C 1
ATOM 7855 O O . GLU A 1 1276 ? 148.76400 147.28600 175.38500 1.000 56.49000 1276 GLU L O 1
ATOM 7861 N N . ASN A 1 1277 ? 148.61200 149.16800 176.62100 1.000 53.37000 1277 ASN L N 1
ATOM 7862 C CA . ASN A 1 1277 ? 147.73200 149.90000 175.71600 1.000 53.37000 1277 ASN L CA 1
ATOM 7863 C C . ASN A 1 1277 ? 146.56100 149.07700 175.16900 1.000 53.37000 1277 ASN L C 1
ATOM 7864 O O . ASN A 1 1277 ? 146.45300 148.87500 173.95700 1.000 53.37000 1277 ASN L O 1
ATOM 7869 N N . PRO A 1 1278 ? 145.68500 148.56900 176.03700 1.000 51.20000 1278 PRO L N 1
ATOM 7870 C CA . PRO A 1 1278 ? 144.54300 147.79100 175.53500 1.000 51.20000 1278 PRO L CA 1
ATOM 7871 C C . PRO A 1 1278 ? 143.60900 148.61400 174.66800 1.000 51.20000 1278 PRO L C 1
ATOM 7872 O O . PRO A 1 1278 ? 142.90900 148.05800 173.81300 1.000 51.20000 1278 PRO L O 1
ATOM 7876 N N . GLN A 1 1279 ? 143.59000 149.93300 174.86500 1.000 51.03000 1279 GLN L N 1
ATOM 7877 C CA . GLN A 1 1279 ? 142.77200 150.83700 174.06500 1.000 51.03000 1279 GLN L CA 1
ATOM 7878 C C . GLN A 1 1279 ? 143.12900 150.84800 172.58600 1.000 51.03000 1279 GLN L C 1
ATOM 7879 O O . GLN A 1 1279 ? 142.31500 151.30400 171.77700 1.000 51.03000 1279 GLN L O 1
ATOM 7885 N N . LEU A 1 1280 ? 144.30900 150.37200 172.20100 1.000 46.98000 1280 LEU L N 1
ATOM 7886 C CA . LEU A 1 1280 ? 144.68900 150.38100 170.79500 1.000 46.98000 1280 LEU L CA 1
ATOM 7887 C C . LEU A 1 1280 ? 144.34600 149.08200 170.08300 1.000 46.98000 1280 LEU L C 1
ATOM 7888 O O . LEU A 1 1280 ? 144.82000 148.86200 168.96500 1.000 46.98000 1280 LEU L O 1
ATOM 7893 N N . ASP A 1 1281 ? 143.54400 148.22600 170.69400 1.000 44.42000 1281 ASP L N 1
ATOM 7894 C CA . ASP A 1 1281 ? 143.12600 147.01000 170.02000 1.000 44.42000 1281 ASP L CA 1
ATOM 7895 C C . ASP A 1 1281 ? 142.11100 147.38500 168.94800 1.000 44.42000 1281 ASP L C 1
ATOM 7896 O O . ASP A 1 1281 ? 141.09700 148.01700 169.26300 1.000 44.42000 1281 ASP L O 1
ATOM 7901 N N . PRO A 1 1282 ? 142.33500 147.02100 167.68500 1.000 42.37000 1282 PRO L N 1
ATOM 7902 C CA . PRO A 1 1282 ? 141.39200 147.44000 166.63700 1.000 42.37000 1282 PRO L CA 1
ATOM 7903 C C . PRO A 1 1282 ? 139.99400 146.88700 166.83100 1.000 42.37000 1282 PRO L C 1
ATOM 7904 O O . PRO A 1 1282 ? 139.01900 147.55300 166.46400 1.000 42.37000 1282 PRO L O 1
ATOM 7908 N N . GLY A 1 1283 ? 139.86500 145.69200 167.39800 1.000 40.38000 1283 GLY L N 1
ATOM 7909 C CA . GLY A 1 1283 ? 138.58500 145.03400 167.54000 1.000 40.38000 1283 GLY L CA 1
ATOM 7910 C C . GLY A 1 1283 ? 138.34800 143.89900 166.57500 1.000 40.38000 1283 GLY L C 1
ATOM 7911 O O . GLY A 1 1283 ? 137.22400 143.39900 166.50100 1.000 40.38000 1283 GLY L O 1
ATOM 7912 N N . LEU A 1 1284 ? 139.36800 143.48000 165.84000 1.000 39.57000 1284 LEU L N 1
ATOM 7913 C CA . LEU A 1 1284 ? 139.22700 142.51000 164.76800 1.000 39.57000 1284 LEU L CA 1
ATOM 7914 C C . LEU A 1 1284 ? 139.71200 141.13800 165.21200 1.000 39.57000 1284 LEU L C 1
ATOM 7915 O O . LEU A 1 1284 ? 140.67000 141.01900 165.98000 1.000 39.57000 1284 LEU L O 1
ATOM 7920 N N . ARG A 1 1285 ? 139.03700 140.10600 164.71600 1.000 39.03000 1285 ARG L N 1
ATOM 7921 C CA . ARG A 1 1285 ? 139.34300 138.70600 164.98000 1.000 39.03000 1285 ARG L CA 1
ATOM 7922 C C . ARG A 1 1285 ? 139.70400 138.09100 163.64000 1.000 39.03000 1285 ARG L C 1
ATOM 7923 O O . ARG A 1 1285 ? 140.52600 138.66000 162.91800 1.000 39.03000 1285 ARG L O 1
ATOM 7931 N N . PHE A 1 1286 ? 139.13100 136.94800 163.27900 1.000 37.92000 1286 PHE L N 1
ATOM 7932 C CA . PHE A 1 1286 ? 139.51900 136.38200 162.00100 1.000 37.92000 1286 PHE L CA 1
ATOM 7933 C C . PHE A 1 1286 ? 138.95200 137.27300 160.90200 1.000 37.92000 1286 PHE L C 1
ATOM 7934 O O . PHE A 1 1286 ? 138.24800 138.25000 161.16900 1.000 37.92000 1286 PHE L O 1
ATOM 7942 N N . ALA A 1 1287 ? 139.28300 136.97500 159.65100 1.000 38.92000 1287 ALA L N 1
ATOM 7943 C CA . ALA A 1 1287 ? 138.88500 137.87800 158.58100 1.000 38.92000 1287 ALA L CA 1
ATOM 7944 C C . ALA A 1 1287 ? 137.37100 138.03700 158.55700 1.000 38.92000 1287 ALA L C 1
ATOM 7945 O O . ALA A 1 1287 ? 136.63100 137.05200 158.58900 1.000 38.92000 1287 ALA L O 1
ATOM 7947 N N . GLY A 1 1288 ? 136.91500 139.28500 158.49600 1.000 38.12000 1288 GLY L N 1
ATOM 7948 C CA . GLY A 1 1288 ? 135.50000 139.56900 158.41100 1.000 38.12000 1288 GLY L CA 1
ATOM 7949 C C . GLY A 1 1288 ? 134.73100 139.62500 159.71400 1.000 38.12000 1288 GLY L C 1
ATOM 7950 O O . GLY A 1 1288 ? 133.50700 139.77900 159.66900 1.000 38.12000 1288 GLY L O 1
ATOM 7951 N N . GLN A 1 1289 ? 135.38500 139.51900 160.87000 1.000 35.17000 1289 GLN L N 1
ATOM 7952 C CA . GLN A 1 1289 ? 134.68200 139.42600 162.14500 1.000 35.17000 1289 GLN L CA 1
ATOM 7953 C C . GLN A 1 1289 ? 135.03900 140.57500 163.08300 1.000 35.17000 1289 GLN L C 1
ATOM 7954 O O . GLN A 1 1289 ? 136.14500 141.11600 163.03500 1.000 35.17000 1289 GLN L O 1
ATOM 7960 N N . LEU A 1 1290 ? 134.07800 140.94700 163.93800 1.000 36.28000 1290 LEU L N 1
ATOM 7961 C CA . LEU A 1 1290 ? 134.25700 141.95800 164.97600 1.000 36.28000 1290 LEU L CA 1
ATOM 7962 C C . LEU A 1 1290 ? 133.80000 141.43000 166.33200 1.000 36.28000 1290 LEU L C 1
ATOM 7963 O O . LEU A 1 1290 ? 132.83500 140.66800 166.41700 1.000 36.28000 1290 LEU L O 1
ATOM 7968 N N . PHE A 1 1291 ? 134.49400 141.85000 167.39000 1.000 38.30000 1291 PHE L N 1
ATOM 7969 C CA . PHE A 1 1291 ? 134.23700 141.38400 168.75000 1.000 38.30000 1291 PHE L CA 1
ATOM 7970 C C . PHE A 1 1291 ? 133.19500 142.24300 169.45700 1.000 38.30000 1291 PHE L C 1
ATOM 7971 O O . PHE A 1 1291 ? 133.27900 143.47400 169.43400 1.000 38.30000 1291 PHE L O 1
ATOM 7979 N N . ASP A 1 1292 ? 132.21700 141.58700 170.08800 1.000 41.96000 1292 ASP L N 1
ATOM 7980 C CA . ASP A 1 1292 ? 131.19200 142.23300 170.91200 1.000 41.96000 1292 ASP L CA 1
ATOM 7981 C C . ASP A 1 1292 ? 131.40600 141.81800 172.36500 1.000 41.96000 1292 ASP L C 1
ATOM 7982 O O . ASP A 1 1292 ? 130.97600 140.74000 172.78000 1.000 41.96000 1292 ASP L O 1
ATOM 7987 N N . GLU A 1 1293 ? 132.08600 142.67000 173.13400 1.000 44.44000 1293 GLU L N 1
ATOM 7988 C CA . GLU A 1 1293 ? 132.40200 142.35700 174.52600 1.000 44.44000 1293 GLU L CA 1
ATOM 7989 C C . GLU A 1 1293 ? 131.16900 142.25500 175.42300 1.000 44.44000 1293 GLU L C 1
ATOM 7990 O O . GLU A 1 1293 ? 131.22800 141.57800 176.45400 1.000 44.44000 1293 GLU L O 1
ATOM 7996 N N . GLU A 1 1294 ? 130.04500 142.87300 175.05500 1.000 45.12000 1294 GLU L N 1
ATOM 7997 C CA . GLU A 1 1294 ? 128.85400 142.75400 175.89200 1.000 45.12000 1294 GLU L CA 1
ATOM 7998 C C . GLU A 1 1294 ? 128.26100 141.35200 175.88000 1.000 45.12000 1294 GLU L C 1
ATOM 7999 O O . GLU A 1 1294 ? 127.52300 141.00100 176.80500 1.000 45.12000 1294 GLU L O 1
ATOM 8005 N N . SER A 1 1295 ? 128.55800 140.55100 174.86400 1.000 41.71000 1295 SER L N 1
ATOM 8006 C CA . SER A 1 1295 ? 127.93900 139.24400 174.70300 1.000 41.71000 1295 SER L CA 1
ATOM 8007 C C . SER A 1 1295 ? 128.91900 138.12000 174.41300 1.000 41.71000 1295 SER L C 1
ATOM 8008 O O . SER A 1 1295 ? 128.53800 136.95300 174.55500 1.000 41.71000 1295 SER L O 1
ATOM 8011 N N . GLY A 1 1296 ? 130.15400 138.41700 174.01800 1.000 39.33000 1296 GLY L N 1
ATOM 8012 C CA . GLY A 1 1296 ? 131.10900 137.36900 173.72100 1.000 39.33000 1296 GLY L CA 1
ATOM 8013 C C . GLY A 1 1296 ? 130.84800 136.70000 172.39700 1.000 39.33000 1296 GLY L C 1
ATOM 8014 O O . GLY A 1 1296 ? 131.14000 135.51300 172.23400 1.000 39.33000 1296 GLY L O 1
ATOM 8015 N N . LEU A 1 1297 ? 130.29900 137.43900 171.44300 1.000 37.17000 1297 LEU L N 1
ATOM 8016 C CA . LEU A 1 1297 ? 129.99100 136.97400 170.10400 1.000 37.17000 1297 LEU L CA 1
ATOM 8017 C C . LEU A 1 1297 ? 130.87500 137.68400 169.08800 1.000 37.17000 1297 LEU L C 1
ATOM 8018 O O . LEU A 1 1297 ? 131.22800 138.85100 169.26300 1.000 37.17000 1297 LEU L O 1
ATOM 8023 N N . PHE A 1 1298 ? 131.22700 136.97900 168.01800 1.000 35.53000 1298 PHE L N 1
ATOM 8024 C CA . PHE A 1 1298 ? 132.01400 137.56000 166.93900 1.000 35.53000 1298 PHE L CA 1
ATOM 8025 C C . PHE A 1 1298 ? 131.03200 137.83600 165.81500 1.000 35.53000 1298 PHE L C 1
ATOM 8026 O O . PHE A 1 1298 ? 130.34700 136.92300 165.34600 1.000 35.53000 1298 PHE L O 1
ATOM 8034 N N . TYR A 1 1299 ? 130.96500 139.08800 165.38900 1.000 35.42000 1299 TYR L N 1
ATOM 8035 C CA . TYR A 1 1299 ? 129.99900 139.51600 164.38700 1.000 35.42000 1299 TYR L CA 1
ATOM 8036 C C . TYR A 1 1299 ? 130.53400 139.34800 162.96900 1.000 35.42000 1299 TYR L C 1
ATOM 8037 O O . TYR A 1 1299 ? 131.42200 140.08900 162.54100 1.000 35.42000 1299 TYR L O 1
ATOM 8046 N N . ASN A 1 1300 ? 130.00800 138.36300 162.24900 1.000 34.80000 1300 ASN L N 1
ATOM 8047 C CA . ASN A 1 1300 ? 130.17700 138.30500 160.80700 1.000 34.80000 1300 ASN L CA 1
ATOM 8048 C C . ASN A 1 1300 ? 129.04000 139.12400 160.21500 1.000 34.80000 1300 ASN L C 1
ATOM 8049 O O . ASN A 1 1300 ? 128.10200 139.50000 160.91800 1.000 34.80000 1300 ASN L O 1
ATOM 8054 N N . ARG A 1 1301 ? 129.10700 139.41200 158.91800 1.000 35.06000 1301 ARG L N 1
ATOM 8055 C CA . ARG A 1 1301 ? 128.11100 140.32200 158.36400 1.000 35.06000 1301 ARG L CA 1
ATOM 8056 C C . ARG A 1 1301 ? 126.70500 139.73900 158.47000 1.000 35.06000 1301 ARG L C 1
ATOM 8057 O O . ARG A 1 1301 ? 125.79000 140.39000 158.98300 1.000 35.06000 1301 ARG L O 1
ATOM 8065 N N . PHE A 1 1302 ? 126.51700 138.50400 158.00500 1.000 35.42000 1302 PHE L N 1
ATOM 8066 C CA . PHE A 1 1302 ? 125.18900 137.90700 157.93700 1.000 35.42000 1302 PHE L CA 1
ATOM 8067 C C . PHE A 1 1302 ? 124.84100 137.02400 159.12700 1.000 35.42000 1302 PHE L C 1
ATOM 8068 O O . PHE A 1 1302 ? 123.66300 136.71100 159.31700 1.000 35.42000 1302 PHE L O 1
ATOM 8076 N N . ARG A 1 1303 ? 125.82500 136.62400 159.92900 1.000 33.71000 1303 ARG L N 1
ATOM 8077 C CA . ARG A 1 1303 ? 125.61700 135.68400 161.01900 1.000 33.71000 1303 ARG L CA 1
ATOM 8078 C C . ARG A 1 1303 ? 126.52000 136.04200 162.19000 1.000 33.71000 1303 ARG L C 1
ATOM 8079 O O . ARG A 1 1303 ? 127.48600 136.79000 162.04400 1.000 33.71000 1303 ARG L O 1
ATOM 8087 N N . TYR A 1 1304 ? 126.18300 135.51100 163.36500 1.000 34.71000 1304 TYR L N 1
ATOM 8088 C CA . TYR A 1 1304 ? 126.95100 135.71800 164.58600 1.000 34.71000 1304 TYR L CA 1
ATOM 8089 C C . TYR A 1 1304 ? 127.55300 134.40100 165.05300 1.000 34.71000 1304 TYR L C 1
ATOM 8090 O O . TYR A 1 1304 ? 126.87800 133.37100 165.06600 1.000 34.71000 1304 TYR L O 1
ATOM 8099 N N . TYR A 1 1305 ? 128.82500 134.44700 165.44200 1.000 35.88000 1305 TYR L N 1
ATOM 8100 C CA . TYR A 1 1305 ? 129.61600 133.26700 165.76700 1.000 35.88000 1305 TYR L CA 1
ATOM 8101 C C . TYR A 1 1305 ? 129.83800 133.18100 167.27300 1.000 35.88000 1305 TYR L C 1
ATOM 8102 O O . TYR A 1 1305 ? 130.22400 134.16900 167.90100 1.000 35.88000 1305 TYR L O 1
ATOM 8111 N N . LEU A 1 1306 ? 129.59000 132.00000 167.85100 1.000 37.82000 1306 LEU L N 1
ATOM 8112 C CA . LEU A 1 1306 ? 129.88300 131.75100 169.25700 1.000 37.82000 1306 LEU L CA 1
ATOM 8113 C C . LEU A 1 1306 ? 131.22000 131.04100 169.38800 1.000 37.82000 1306 LEU L C 1
ATOM 8114 O O . LEU A 1 1306 ? 131.32100 129.86500 169.01200 1.000 37.82000 1306 LEU L O 1
ATOM 8119 N N . PRO A 1 1307 ? 132.26300 131.69200 169.91100 1.000 39.54000 1307 PRO L N 1
ATOM 8120 C CA . PRO A 1 1307 ? 133.54400 130.98800 170.10000 1.000 39.54000 1307 PRO L CA 1
ATOM 8121 C C . PRO A 1 1307 ? 133.47500 129.76100 170.99400 1.000 39.54000 1307 PRO L C 1
ATOM 8122 O O . PRO A 1 1307 ? 134.11000 128.74800 170.68200 1.000 39.54000 1307 PRO L O 1
ATOM 8126 N N . GLU A 1 1308 ? 132.72700 129.81700 172.10000 1.000 45.28000 1308 GLU L N 1
ATOM 8127 C CA . GLU A 1 1308 ? 132.69200 128.69900 173.03900 1.000 45.28000 1308 GLU L CA 1
ATOM 8128 C C . GLU A 1 1308 ? 132.06200 127.43500 172.46600 1.000 45.28000 1308 GLU L C 1
ATOM 8129 O O . GLU A 1 1308 ? 132.22500 126.36600 173.06100 1.000 45.28000 1308 GLU L O 1
ATOM 8135 N N . ALA A 1 1309 ? 131.35600 127.52000 171.34100 1.000 40.14000 1309 ALA L N 1
ATOM 8136 C CA . ALA A 1 1309 ? 130.70700 126.36100 170.75000 1.000 40.14000 1309 ALA L CA 1
ATOM 8137 C C . ALA A 1 1309 ? 131.16100 126.07600 169.32800 1.000 40.14000 1309 ALA L C 1
ATOM 8138 O O . ALA A 1 1309 ? 130.72300 125.07700 168.74800 1.000 40.14000 1309 ALA L O 1
ATOM 8140 N N . THR A 1 1310 ? 132.01500 126.92400 168.75200 1.000 39.63000 1310 THR L N 1
ATOM 8141 C CA . THR A 1 1310 ? 132.52700 126.78700 167.38900 1.000 39.63000 1310 THR L CA 1
ATOM 8142 C C . THR A 1 1310 ? 131.42700 126.85700 166.33300 1.000 39.63000 1310 THR L C 1
ATOM 8143 O O . THR A 1 1310 ? 131.59000 126.32200 165.23400 1.000 39.63000 1310 THR L O 1
ATOM 8147 N N . CYS A 1 1311 ? 130.30300 127.50400 166.63700 1.000 38.05000 1311 CYS L N 1
ATOM 8148 C CA . CYS A 1 1311 ? 129.11400 127.43200 165.80000 1.000 38.05000 1311 CYS L CA 1
ATOM 8149 C C . CYS A 1 1311 ? 128.49400 128.81600 165.65500 1.000 38.05000 1311 CYS L C 1
ATOM 8150 O O . CYS A 1 1311 ? 128.77300 129.73100 166.43100 1.000 38.05000 1311 CYS L O 1
ATOM 8153 N N . TYR A 1 1312 ? 127.65100 128.95600 164.63500 1.000 33.31000 1312 TYR L N 1
ATOM 8154 C CA . TYR A 1 1312 ? 126.79000 130.11600 164.45800 1.000 33.31000 1312 TYR L CA 1
ATOM 8155 C C . TYR A 1 1312 ? 125.48200 129.95600 165.22500 1.000 33.31000 1312 TYR L C 1
ATOM 8156 O O . TYR A 1 1312 ? 125.04100 128.84800 165.53300 1.000 33.31000 1312 TYR L O 1
ATOM 8165 N N . LEU A 1 1313 ? 124.86200 131.09300 165.53500 1.000 34.65000 1313 LEU L N 1
ATOM 8166 C CA . LEU A 1 1313 ? 123.57900 131.09200 166.22500 1.000 34.65000 1313 LEU L CA 1
ATOM 8167 C C . LEU A 1 1313 ? 122.39600 130.75900 165.32600 1.000 34.65000 1313 LEU L C 1
ATOM 8168 O O . LEU A 1 1313 ? 121.36300 130.32200 165.83800 1.000 34.65000 1313 LEU L O 1
ATOM 8173 N N . SER A 1 1314 ? 122.50200 130.95600 164.02000 1.000 34.87000 1314 SER L N 1
ATOM 8174 C CA . SER A 1 1314 ? 121.37700 130.76600 163.11900 1.000 34.87000 1314 SER L CA 1
ATOM 8175 C C . SER A 1 1314 ? 121.80700 129.97300 161.89600 1.000 34.87000 1314 SER L C 1
ATOM 8176 O O . SER A 1 1314 ? 122.99700 129.91900 161.57400 1.000 34.87000 1314 SER L O 1
ATOM 8179 N N . PRO A 1 1315 ? 120.86900 129.34400 161.19000 1.000 34.57000 1315 PRO L N 1
ATOM 8180 C CA . PRO A 1 1315 ? 121.25200 128.51000 160.04800 1.000 34.57000 1315 PRO L CA 1
ATOM 8181 C C . PRO A 1 1315 ? 121.69100 129.36000 158.86500 1.000 34.57000 1315 PRO L C 1
ATOM 8182 O O . PRO A 1 1315 ? 121.52400 130.57900 158.83600 1.000 34.57000 1315 PRO L O 1
ATOM 8186 N N . ASP A 1 1316 ? 122.27400 128.68500 157.88100 1.000 38.37000 1316 ASP L N 1
ATOM 8187 C CA . ASP A 1 1316 ? 122.90400 129.37600 156.76700 1.000 38.37000 1316 ASP L CA 1
ATOM 8188 C C . ASP A 1 1316 ? 121.88500 130.22400 156.01200 1.000 38.37000 1316 ASP L C 1
ATOM 8189 O O . ASP A 1 1316 ? 120.75600 129.77600 155.78200 1.000 38.37000 1316 ASP L O 1
ATOM 8194 N N . PRO A 1 1317 ? 122.23600 131.45400 155.62500 1.000 39.20000 1317 PRO L N 1
ATOM 8195 C CA . PRO A 1 1317 ? 121.24100 132.31800 154.97600 1.000 39.20000 1317 PRO L CA 1
ATOM 8196 C C . PRO A 1 1317 ? 120.87200 131.81600 153.59800 1.000 39.20000 1317 PRO L C 1
ATOM 8197 O O . PRO A 1 1317 ? 119.74900 132.04900 153.13800 1.000 39.20000 1317 PRO L O 1
ATOM 8201 N N . THR A 1 1318 ? 121.79800 131.13800 152.93000 1.000 41.72000 1318 THR L N 1
ATOM 8202 C CA . THR A 1 1318 ? 121.60200 130.68200 151.55200 1.000 41.72000 1318 THR L CA 1
ATOM 8203 C C . THR A 1 1318 ? 121.03900 129.26500 151.58100 1.000 41.72000 1318 THR L C 1
ATOM 8204 O O . THR A 1 1318 ? 119.89400 129.03400 151.18200 1.000 41.72000 1318 THR L O 1
ATOM 8208 N N . GLY A 1 1319 ? 121.83200 128.31200 152.05800 1.000 42.17000 1319 GLY L N 1
ATOM 8209 C CA . GLY A 1 1319 ? 121.38200 126.94000 152.14400 1.000 42.17000 1319 GLY L CA 1
ATOM 8210 C C . GLY A 1 1319 ? 122.49800 125.95700 151.87700 1.000 42.17000 1319 GLY L C 1
ATOM 8211 O O . GLY A 1 1319 ? 123.63600 126.17700 152.29700 1.000 42.17000 1319 GLY L O 1
ATOM 8212 N N . LEU A 1 1320 ? 122.18600 124.86300 151.18500 1.000 42.63000 1320 LEU L N 1
ATOM 8213 C CA . LEU A 1 1320 ? 123.20200 123.88000 150.83700 1.000 42.63000 1320 LEU L CA 1
ATOM 8214 C C . LEU A 1 1320 ? 124.25500 124.43100 149.88700 1.000 42.63000 1320 LEU L C 1
ATOM 8215 O O . LEU A 1 1320 ? 125.27800 123.77200 149.67800 1.000 42.63000 1320 LEU L O 1
ATOM 8220 N N . TRP A 1 1321 ? 124.02800 125.60400 149.29600 1.000 46.17000 1321 TRP L N 1
ATOM 8221 C CA . TRP A 1 1321 ? 125.07200 126.24800 148.51000 1.000 46.17000 1321 TRP L CA 1
ATOM 8222 C C . TRP A 1 1321 ? 126.24800 126.65300 149.39000 1.000 46.17000 1321 TRP L C 1
ATOM 8223 O O . TRP A 1 1321 ? 127.40800 126.53800 148.97900 1.000 46.17000 1321 TRP L O 1
ATOM 8234 N N . GLY A 1 1322 ? 125.96400 127.13900 150.59900 1.000 43.57000 1322 GLY L N 1
ATOM 8235 C CA . GLY A 1 1322 ? 127.03100 127.49000 151.52300 1.000 43.57000 1322 GLY L CA 1
ATOM 8236 C C . GLY A 1 1322 ? 127.86600 126.29700 151.94500 1.000 43.57000 1322 GLY L C 1
ATOM 8237 O O . GLY A 1 1322 ? 129.08500 126.40000 152.09700 1.000 43.57000 1322 GLY L O 1
ATOM 8238 N N . GLY A 1 1323 ? 127.22400 125.15900 152.14700 1.000 42.26000 1323 GLY L N 1
ATOM 8239 C CA . GLY A 1 1323 ? 127.92300 123.92900 152.45900 1.000 42.26000 1323 GLY L CA 1
ATOM 8240 C C . GLY A 1 1323 ? 126.97000 122.92300 153.05300 1.000 42.26000 1323 GLY L C 1
ATOM 8241 O O . GLY A 1 1323 ? 125.83200 123.23300 153.40000 1.000 42.26000 1323 GLY L O 1
ATOM 8242 N N . GLU A 1 1324 ? 127.46400 121.69300 153.17800 1.000 41.14000 1324 GLU L N 1
ATOM 8243 C CA . GLU A 1 1324 ? 126.65100 120.62700 153.74600 1.000 41.14000 1324 GLU L CA 1
ATOM 8244 C C . GLU A 1 1324 ? 126.45300 120.76600 155.25000 1.000 41.14000 1324 GLU L C 1
ATOM 8245 O O . GLU A 1 1324 ? 125.54600 120.13300 155.79900 1.000 41.14000 1324 GLU L O 1
ATOM 8251 N N . ASN A 1 1325 ? 127.26600 121.57200 155.92700 1.000 40.99000 1325 ASN L N 1
ATOM 8252 C CA . ASN A 1 1325 ? 127.17900 121.76000 157.37100 1.000 40.99000 1325 ASN L CA 1
ATOM 8253 C C . ASN A 1 1325 ? 126.58800 123.13600 157.65600 1.000 40.99000 1325 ASN L C 1
ATOM 8254 O O . ASN A 1 1325 ? 127.24900 124.15600 157.44300 1.000 40.99000 1325 ASN L O 1
ATOM 8259 N N . THR A 1 1326 ? 125.34400 123.16200 158.13600 1.000 37.76000 1326 THR L N 1
ATOM 8260 C CA . THR A 1 1326 ? 124.59100 124.40900 158.21900 1.000 37.76000 1326 THR L CA 1
ATOM 8261 C C . THR A 1 1326 ? 125.03300 125.29100 159.38200 1.000 37.76000 1326 THR L C 1
ATOM 8262 O O . THR A 1 1326 ? 125.01700 126.52000 159.26500 1.000 37.76000 1326 THR L O 1
ATOM 8266 N N . TYR A 1 1327 ? 125.41200 124.69900 160.51400 1.000 36.24000 1327 TYR L N 1
ATOM 8267 C CA . TYR A 1 1327 ? 125.80200 125.47500 161.68700 1.000 36.24000 1327 TYR L CA 1
ATOM 8268 C C . TYR A 1 1327 ? 127.30600 125.55000 161.91100 1.000 36.24000 1327 TYR L C 1
ATOM 8269 O O . TYR A 1 1327 ? 127.74600 126.36900 162.72400 1.000 36.24000 1327 TYR L O 1
ATOM 8278 N N . ARG A 1 1328 ? 128.10000 124.73100 161.23000 1.000 37.94000 1328 ARG L N 1
ATOM 8279 C CA . ARG A 1 1328 ? 129.53900 124.73500 161.45600 1.000 37.94000 1328 ARG L CA 1
ATOM 8280 C C . ARG A 1 1328 ? 130.15300 126.03000 160.94700 1.000 37.94000 1328 ARG L C 1
ATOM 8281 O O . ARG A 1 1328 ? 129.77300 126.54200 159.89200 1.000 37.94000 1328 ARG L O 1
ATOM 8289 N N . TYR A 1 1329 ? 131.11300 126.56200 161.70300 1.000 34.62000 1329 TYR L N 1
ATOM 8290 C CA . TYR A 1 1329 ? 131.85900 127.73100 161.25200 1.000 34.62000 1329 TYR L CA 1
ATOM 8291 C C . TYR A 1 1329 ? 132.83200 127.39500 160.13100 1.000 34.62000 1329 TYR L C 1
ATOM 8292 O O . TYR A 1 1329 ? 132.65600 127.85400 158.99800 1.000 34.62000 1329 TYR L O 1
ATOM 8301 N N . VAL A 1 1330 ? 133.85400 126.59000 160.41700 1.000 35.81000 1330 VAL L N 1
ATOM 8302 C CA . VAL A 1 1330 ? 134.87100 126.27800 159.42100 1.000 35.81000 1330 VAL L CA 1
ATOM 8303 C C . VAL A 1 1330 ? 135.54000 124.97200 159.81500 1.000 35.81000 1330 VAL L C 1
ATOM 8304 O O . VAL A 1 1330 ? 135.51200 124.56800 160.97600 1.000 35.81000 1330 VAL L O 1
ATOM 8308 N N . GLN A 1 1331 ? 136.13500 124.29700 158.83000 1.000 38.65000 1331 GLN L N 1
ATOM 8309 C CA . GLN A 1 1331 ? 136.75800 123.00200 159.08300 1.000 38.65000 1331 GLN L CA 1
ATOM 8310 C C . GLN A 1 1331 ? 138.04100 123.12400 159.90200 1.000 38.65000 1331 GLN L C 1
ATOM 8311 O O . GLN A 1 1331 ? 138.29500 122.30000 160.78600 1.000 38.65000 1331 GLN L O 1
ATOM 8317 N N . ASN A 1 1332 ? 138.85500 124.14400 159.63700 1.000 37.02000 1332 ASN L N 1
ATOM 8318 C CA . ASN A 1 1332 ? 140.12700 124.27400 160.33800 1.000 37.02000 1332 ASN L CA 1
ATOM 8319 C C . ASN A 1 1332 ? 140.48000 125.75300 160.44700 1.000 37.02000 1332 ASN L C 1
ATOM 8320 O O . ASN A 1 1332 ? 140.81700 126.38900 159.44300 1.000 37.02000 1332 ASN L O 1
ATOM 8325 N N . PRO A 1 1333 ? 140.40900 126.33300 161.64800 1.000 35.84000 1333 PRO L N 1
ATOM 8326 C CA . PRO A 1 1333 ? 140.64700 127.77800 161.79900 1.000 35.84000 1333 PRO L CA 1
ATOM 8327 C C . PRO A 1 1333 ? 142.02400 128.25800 161.37100 1.000 35.84000 1333 PRO L C 1
ATOM 8328 O O . PRO A 1 1333 ? 142.23000 129.47600 161.31000 1.000 35.84000 1333 PRO L O 1
ATOM 8332 N N . THR A 1 1334 ? 142.97100 127.36800 161.09000 1.000 38.43000 1334 THR L N 1
ATOM 8333 C CA . THR A 1 1334 ? 144.31900 127.79000 160.73900 1.000 38.43000 1334 THR L CA 1
ATOM 8334 C C . THR A 1 1334 ? 144.59100 127.79100 159.24400 1.000 38.43000 1334 THR L C 1
ATOM 8335 O O . THR A 1 1334 ? 145.65200 128.26700 158.83000 1.000 38.43000 1334 THR L O 1
ATOM 8339 N N . LYS A 1 1335 ? 143.68000 127.27200 158.42600 1.000 37.23000 1335 LYS L N 1
ATOM 8340 C CA . LYS A 1 1335 ? 143.88400 127.27300 156.98900 1.000 37.23000 1335 LYS L CA 1
ATOM 8341 C C . LYS A 1 1335 ? 142.66700 127.71900 156.18900 1.000 37.23000 1335 LYS L C 1
ATOM 8342 O O . LYS A 1 1335 ? 142.74700 127.76700 154.95900 1.000 37.23000 1335 LYS L O 1
ATOM 8348 N N . PHE A 1 1336 ? 141.55100 128.04200 156.84100 1.000 36.60000 1336 PHE L N 1
ATOM 8349 C CA . PHE A 1 1336 ? 140.35200 128.52400 156.17100 1.000 36.60000 1336 PHE L CA 1
ATOM 8350 C C . PHE A 1 1336 ? 139.88200 129.82100 156.81700 1.000 36.60000 1336 PHE L C 1
ATOM 8351 O O . PHE A 1 1336 ? 140.19300 130.11200 157.97200 1.000 36.60000 1336 PHE L O 1
ATOM 8359 N N . ILE A 1 1337 ? 139.12000 130.60400 156.05000 1.000 36.81000 1337 ILE L N 1
ATOM 8360 C CA . ILE A 1 1337 ? 138.41500 131.77500 156.55400 1.000 36.81000 1337 ILE L CA 1
ATOM 8361 C C . ILE A 1 1337 ? 136.99500 131.74600 156.00600 1.000 36.81000 1337 ILE L C 1
ATOM 8362 O O . ILE A 1 1337 ? 136.70300 131.07900 155.01300 1.000 36.81000 1337 ILE L O 1
ATOM 8367 N N . ASN A 1 1338 ? 136.10300 132.47200 156.67300 1.000 36.06000 1338 ASN L N 1
ATOM 8368 C CA . ASN A 1 1338 ? 134.69600 132.55200 156.27300 1.000 36.06000 1338 ASN L CA 1
ATOM 8369 C C . ASN A 1 1338 ? 134.21000 133.98300 156.44000 1.000 36.06000 1338 ASN L C 1
ATOM 8370 O O . ASN A 1 1338 ? 133.53000 134.31600 157.41800 1.000 36.06000 1338 ASN L O 1
ATOM 8375 N N . PRO A 1 1339 ? 134.54300 134.86900 155.49600 1.000 34.42000 1339 PRO L N 1
ATOM 8376 C CA . PRO A 1 1339 ? 134.55200 136.30300 155.80400 1.000 34.42000 1339 PRO L CA 1
ATOM 8377 C C . PRO A 1 1339 ? 133.19900 136.98800 155.70000 1.000 34.42000 1339 PRO L C 1
ATOM 8378 O O . PRO A 1 1339 ? 133.09300 138.15700 156.08900 1.000 34.42000 1339 PRO L O 1
ATOM 8382 N N . LEU A 1 1340 ? 132.16500 136.31100 155.21000 1.000 34.47000 1340 LEU L N 1
ATOM 8383 C CA . LEU A 1 1340 ? 130.83800 136.89900 155.11400 1.000 34.47000 1340 LEU L CA 1
ATOM 8384 C C . LEU A 1 1340 ? 129.78300 136.14300 155.90100 1.000 34.47000 1340 LEU L C 1
ATOM 8385 O O . LEU A 1 1340 ? 128.67200 136.65900 156.05900 1.000 34.47000 1340 LEU L O 1
ATOM 8390 N N . GLY A 1 1341 ? 130.09500 134.95300 156.40300 1.000 35.41000 1341 GLY L N 1
ATOM 8391 C CA . GLY A 1 1341 ? 129.11800 134.06300 156.99200 1.000 35.41000 1341 GLY L CA 1
ATOM 8392 C C . GLY A 1 1341 ? 128.46000 133.08900 156.04300 1.000 35.41000 1341 GLY L C 1
ATOM 8393 O O . GLY A 1 1341 ? 127.49700 132.42500 156.43900 1.000 35.41000 1341 GLY L O 1
ATOM 8394 N N . LEU A 1 1342 ? 128.94300 132.97600 154.80800 1.000 38.20000 1342 LEU L N 1
ATOM 8395 C CA . LEU A 1 1342 ? 128.24600 132.23700 153.76200 1.000 38.20000 1342 LEU L CA 1
ATOM 8396 C C . LEU A 1 1342 ? 128.96500 130.96200 153.34600 1.000 38.20000 1342 LEU L C 1
ATOM 8397 O O . LEU A 1 1342 ? 128.33800 129.90300 153.27400 1.000 38.20000 1342 LEU L O 1
ATOM 8402 N N . ALA A 1 1343 ? 130.26800 131.02500 153.07400 1.000 41.60000 1343 ALA L N 1
ATOM 8403 C CA . ALA A 1 1343 ? 130.98600 129.86000 152.57000 1.000 41.60000 1343 ALA L CA 1
ATOM 8404 C C . ALA A 1 1343 ? 132.47400 130.01300 152.84100 1.000 41.60000 1343 ALA L C 1
ATOM 8405 O O . ALA A 1 1343 ? 133.06100 131.04500 152.51200 1.000 41.60000 1343 ALA L O 1
ATOM 8407 N N . GLY A 1 1344 ? 133.07500 128.97800 153.42300 1.000 41.65000 1344 GLY L N 1
ATOM 8408 C CA . GLY A 1 1344 ? 134.49000 129.01300 153.73200 1.000 41.65000 1344 GLY L CA 1
ATOM 8409 C C . GLY A 1 1344 ? 135.36200 128.84000 152.50400 1.000 41.65000 1344 GLY L C 1
ATOM 8410 O O . GLY A 1 1344 ? 134.95700 128.28200 151.48600 1.000 41.65000 1344 GLY L O 1
ATOM 8411 N N . GLU A 1 1345 ? 136.59300 129.33800 152.60700 1.000 42.42000 1345 GLU L N 1
ATOM 8412 C CA . GLU A 1 1345 ? 137.54300 129.27400 151.50700 1.000 42.42000 1345 GLU L CA 1
ATOM 8413 C C . GLU A 1 1345 ? 138.95600 129.12400 152.04800 1.000 42.42000 1345 GLU L C 1
ATOM 8414 O O . GLU A 1 1345 ? 139.24900 129.51400 153.17900 1.000 42.42000 1345 GLU L O 1
ATOM 8420 N N . ASN A 1 1346 ? 139.82600 128.54100 151.22600 1.000 41.77000 1346 ASN L N 1
ATOM 8421 C CA . ASN A 1 1346 ? 141.22600 128.37500 151.59000 1.000 41.77000 1346 ASN L CA 1
ATOM 8422 C C . ASN A 1 1346 ? 141.96600 129.70400 151.54900 1.000 41.77000 1346 ASN L C 1
ATOM 8423 O O . ASN A 1 1346 ? 141.78500 130.50700 150.63300 1.000 41.77000 1346 ASN L O 1
ATOM 8428 N N . VAL A 1 1347 ? 142.81000 129.92800 152.55500 1.000 42.60000 1347 VAL L N 1
ATOM 8429 C CA . VAL A 1 1347 ? 143.63700 131.12900 152.58300 1.000 42.60000 1347 VAL L CA 1
ATOM 8430 C C . VAL A 1 1347 ? 144.80700 131.03100 151.60400 1.000 42.60000 1347 VAL L C 1
ATOM 8431 O O . VAL A 1 1347 ? 145.31500 132.05800 151.14200 1.000 42.60000 1347 VAL L O 1
ATOM 8435 N N . PHE A 1 1348 ? 145.25000 129.82300 151.26200 1.000 42.80000 1348 PHE L N 1
ATOM 8436 C CA . PHE A 1 1348 ? 146.27500 129.62600 150.24600 1.000 42.80000 1348 PHE L CA 1
ATOM 8437 C C . PHE A 1 1348 ? 145.74400 128.75500 149.11900 1.000 42.80000 1348 PHE L C 1
ATOM 8438 O O . PHE A 1 1348 ? 145.10800 127.72600 149.36100 1.000 42.80000 1348 PHE L O 1
ATOM 8446 N N . ILE A 1 1349 ? 146.01600 129.17300 147.88600 1.000 45.27000 1349 ILE L N 1
ATOM 8447 C CA . ILE A 1 1349 ? 145.86000 128.32400 146.71100 1.000 45.27000 1349 ILE L CA 1
ATOM 8448 C C . ILE A 1 1349 ? 146.88900 127.20100 146.80600 1.000 45.27000 1349 ILE L C 1
ATOM 8449 O O . ILE A 1 1349 ? 147.81600 127.26900 147.62000 1.000 45.27000 1349 ILE L O 1
ATOM 8454 N N . HIS A 1 1350 ? 146.72300 126.15800 145.98700 1.000 44.62000 1350 HIS L N 1
ATOM 8455 C CA . HIS A 1 1350 ? 147.53500 124.94300 145.96700 1.000 44.62000 1350 HIS L CA 1
ATOM 8456 C C . HIS A 1 1350 ? 147.29800 124.06000 147.18600 1.000 44.62000 1350 HIS L C 1
ATOM 8457 O O . HIS A 1 1350 ? 147.70100 122.89400 147.19400 1.000 44.62000 1350 HIS L O 1
ATOM 8464 N N . ALA A 1 1351 ? 146.65800 124.59600 148.21900 1.000 43.13000 1351 ALA L N 1
ATOM 8465 C CA . ALA A 1 1351 ? 146.20700 123.80400 149.35400 1.000 43.13000 1351 ALA L CA 1
ATOM 8466 C C . ALA A 1 1351 ? 144.76800 123.33200 149.20700 1.000 43.13000 1351 ALA L C 1
ATOM 8467 O O . ALA A 1 1351 ? 144.27300 122.61600 150.08100 1.000 43.13000 1351 ALA L O 1
ATOM 8469 N N . THR A 1 1352 ? 144.09100 123.71900 148.13000 1.000 43.17000 1352 THR L N 1
ATOM 8470 C CA . THR A 1 1352 ? 142.71400 123.30600 147.90200 1.000 43.17000 1352 THR L CA 1
ATOM 8471 C C . THR A 1 1352 ? 142.62000 121.81500 147.60500 1.000 43.17000 1352 THR L C 1
ATOM 8472 O O . THR A 1 1352 ? 143.50200 121.23200 146.97200 1.000 43.17000 1352 THR L O 1
ATOM 8476 N N . ASN A 1 1353 ? 141.53800 121.20100 148.07500 1.000 45.00000 1353 ASN L N 1
ATOM 8477 C CA . ASN A 1 1353 ? 141.25600 119.80700 147.77100 1.000 45.00000 1353 ASN L CA 1
ATOM 8478 C C . ASN A 1 1353 ? 140.86500 119.65900 146.30800 1.000 45.00000 1353 ASN L C 1
ATOM 8479 O O . ASN A 1 1353 ? 139.95400 120.33800 145.83000 1.000 45.00000 1353 ASN L O 1
ATOM 8484 N N . LYS A 1 1354 ? 141.55100 118.76900 145.59500 1.000 41.72000 1354 LYS L N 1
ATOM 8485 C CA . LYS A 1 1354 ? 141.37500 118.66900 144.15300 1.000 41.72000 1354 LYS L CA 1
ATOM 8486 C C . LYS A 1 1354 ? 140.21400 117.77400 143.74700 1.000 41.72000 1354 LYS L C 1
ATOM 8487 O O . LYS A 1 1354 ? 139.66400 117.95200 142.65500 1.000 41.72000 1354 LYS L O 1
ATOM 8493 N N . ALA A 1 1355 ? 139.82600 116.81600 144.58100 1.000 42.97000 1355 ALA L N 1
ATOM 8494 C CA . ALA A 1 1355 ? 138.65300 116.00100 144.29100 1.000 42.97000 1355 ALA L CA 1
ATOM 8495 C C . ALA A 1 1355 ? 137.34700 116.70100 144.63300 1.000 42.97000 1355 ALA L C 1
ATOM 8496 O O . ALA A 1 1355 ? 136.28600 116.07600 144.55200 1.000 42.97000 1355 ALA L O 1
ATOM 8498 N N . GLY A 1 1356 ? 137.39900 117.97400 145.00100 1.000 48.38000 1356 GLY L N 1
ATOM 8499 C CA . GLY A 1 1356 ? 136.37200 118.56600 145.83300 1.000 48.38000 1356 GLY L CA 1
ATOM 8500 C C . GLY A 1 1356 ? 136.48400 118.08700 147.27000 1.000 48.38000 1356 GLY L C 1
ATOM 8501 O O . GLY A 1 1356 ? 137.32400 117.26400 147.62900 1.000 48.38000 1356 GLY L O 1
ATOM 8502 N N . PHE A 1 1357 ? 135.60900 118.63200 148.10600 1.000 50.55000 1357 PHE L N 1
ATOM 8503 C CA . PHE A 1 1357 ? 135.68800 118.41500 149.54500 1.000 50.55000 1357 PHE L CA 1
ATOM 8504 C C . PHE A 1 1357 ? 135.37100 116.97100 149.92600 1.000 50.55000 1357 PHE L C 1
ATOM 8505 O O . PHE A 1 1357 ? 136.18100 116.06600 149.73600 1.000 50.55000 1357 PHE L O 1
#

B-factor: mean 47.89, std 10.27, range [32.26, 116.15]

Sequence (1047 aa):
EGAKRYREATKKFFTGIDVTTGQLFDQRTDITLGQTLPLVFLRSWVPEEQGLLGPGWTDSFSECALATGDRVEIRTTEGASLYFALPAAYTHSVNPDHPDFTLSRGEQGYILRHRDSPVSKYFTLPHPSPRRWLLTEHRDVYDNRLRFIYNKHCQLTQVLHSDGPELTLLYNLRGQLTEIRRTDERLQEVMARYHYHDNGRLAEADSTQNFHLYYEYNAQGLISRWSDGDQTWVDYRYDKQGRCTDSVGAGGFYPVHLDYAPGITRSTTPQGHTTTGHYNDQQLITEIHTPCGGVTRYEYDRWGNLVRQILPEGETLTLTYLADTGRVTSLTEATGAVWQYSYEADSLQLTGMTDPLQRTWLPQYDEQGQPAGFIAPDGRKTTLTRNAFGLVTSETDPDGNSRTQEYDKHQRLVRVLDEENRTVSLGYDSQDRLRSLTAAGALWRWRYDRHHRVAVSDRPDNQLEHFTHDRHGNLTCWTDARGVKWQVEYGPFDLPVARRDGEGHRWQYRYDADTLQLTQVINPQGETYSYTLDADGRVITEQDYAGTQWHYRYDRSGNCIEKRDGEENVTRYDYDAARRLTTLHTPEGPTRYHYDSVGRLLTVDSPDSTLHFEYDGQDRIVREIQPHGEIQRHYPDNRTAERQLLTGHPGRWQSRREVNRVGELITLTLAGQAPLTIERDDAGRDTGRYVDGGFILRQQYSLMGQLTAQRAGRNPAGVARRYEYDTALNLTAASDDGQQVNYLLNGNGQVISVGEGRTLREHYQYDETGYPSRRFDGVQEIMGETLYQEGHRLNWVGSHRFVYDRAGRMQEKQFLAEGCRLALTKYRWNSQNQLTGLITPDGIPWEYRYDAFGRRTEKRCIQSGKLTTYLWDGNVPAEIREYQHGRLKMIRHLVFDGWELVAQQTQAFTLNLDNRVELMAGEVQTQYAVSAPTGEPLALFDPAGKRVWRRPKQSLYGLRLGGYGENPQLDPGLRFAGQLFDEESGLFYNRFRYYLPEATCYLSPDPTGLWGGENTYRYVQNPTKFINPLGLAGENVFIHATNKAGF

Radius of gyration: 34.09 Å; Cα contacts (8 Å, |Δi|>4): 2394; chains: 1; bounding box: 70×80×108 Å